Protein AF-0000000084331120 (afdb_homodimer)

pLDDT: mean 83.3, std 22.14, range [20.73, 98.94]

Organism: Lentinula edodes (NCBI:txid5353)

Radius of gyration: 35.74 Å; Cα contacts (8 Å, |Δi|>4): 2237; chains: 2; bounding box: 91×112×118 Å

Structure (mmCIF, N/CA/C/O backbone):
data_AF-0000000084331120-model_v1
#
loop_
_entity.id
_entity.type
_entity.pdbx_description
1 polymer 'Dimethylaniline monooxygenase'
#
loop_
_atom_site.group_PDB
_atom_site.id
_atom_site.type_symbol
_atom_site.label_atom_id
_atom_site.label_alt_id
_atom_site.label_comp_id
_atom_site.label_asym_id
_atom_site.label_entity_id
_atom_site.label_seq_id
_atom_site.pdbx_PDB_ins_code
_atom_site.Cartn_x
_atom_site.Cartn_y
_atom_site.Cartn_z
_atom_site.occupancy
_atom_site.B_iso_or_equiv
_atom_site.auth_seq_id
_atom_site.auth_comp_id
_atom_site.auth_asym_id
_atom_site.auth_atom_id
_atom_site.pdbx_PDB_model_num
ATOM 1 N N . MET A 1 1 ? -5.996 -8.992 -77.812 1 24.59 1 MET A N 1
ATOM 2 C CA . MET A 1 1 ? -5.641 -8.508 -76.438 1 24.59 1 MET A CA 1
ATOM 3 C C . MET A 1 1 ? -6.488 -9.195 -75.375 1 24.59 1 MET A C 1
ATOM 5 O O . MET A 1 1 ? -7.633 -8.805 -75.188 1 24.59 1 MET A O 1
ATOM 9 N N . ARG A 1 2 ? -6.352 -10.508 -75.125 1 28.7 2 ARG A N 1
ATOM 10 C CA . ARG A 1 2 ? -7.09 -11.508 -74.312 1 28.7 2 ARG A CA 1
ATOM 11 C C . ARG A 1 2 ? -6.949 -11.266 -72.812 1 28.7 2 ARG A C 1
ATOM 13 O O . ARG A 1 2 ? -5.832 -11.141 -72.312 1 28.7 2 ARG A O 1
ATOM 20 N N . SER A 1 3 ? -7.949 -10.688 -72.125 1 26.86 3 SER A N 1
ATOM 21 C CA . SER A 1 3 ? -8.117 -10.242 -70.75 1 26.86 3 SER A CA 1
ATOM 22 C C . SER A 1 3 ? -7.984 -11.406 -69.812 1 26.86 3 SER A C 1
ATOM 24 O O . SER A 1 3 ? -8.797 -12.336 -69.812 1 26.86 3 SER A O 1
ATOM 26 N N . LEU A 1 4 ? -6.789 -11.836 -69.375 1 26.48 4 LEU A N 1
ATOM 27 C CA . LEU A 1 4 ? -6.531 -12.922 -68.438 1 26.48 4 LEU A CA 1
ATOM 28 C C . LEU A 1 4 ? -7.062 -12.562 -67.062 1 26.48 4 LEU A C 1
ATOM 30 O O . LEU A 1 4 ? -6.605 -11.602 -66.438 1 26.48 4 LEU A O 1
ATOM 34 N N . VAL A 1 5 ? -8.344 -12.914 -66.75 1 27.62 5 VAL A N 1
ATOM 35 C CA . VAL A 1 5 ? -9.016 -12.781 -65.438 1 27.62 5 VAL A CA 1
ATOM 36 C C . VAL A 1 5 ? -8.305 -13.625 -64.375 1 27.62 5 VAL A C 1
ATOM 38 O O . VAL A 1 5 ? -8.234 -14.852 -64.5 1 27.62 5 VAL A O 1
ATOM 41 N N . LEU A 1 6 ? -7.25 -13.117 -63.719 1 24.69 6 LEU A N 1
ATOM 42 C CA . LEU A 1 6 ? -6.57 -13.766 -62.594 1 24.69 6 LEU A CA 1
ATOM 43 C C . LEU A 1 6 ? -7.523 -13.969 -61.438 1 24.69 6 LEU A C 1
ATOM 45 O O . LEU A 1 6 ? -8.008 -12.992 -60.844 1 24.69 6 LEU A O 1
ATOM 49 N N . THR A 1 7 ? -8.289 -15.07 -61.375 1 24.53 7 THR A N 1
ATOM 50 C CA . THR A 1 7 ? -9.117 -15.469 -60.25 1 24.53 7 THR A CA 1
ATOM 51 C C . THR A 1 7 ? -8.266 -15.703 -59 1 24.53 7 THR A C 1
ATOM 53 O O . THR A 1 7 ? -7.438 -16.625 -58.969 1 24.53 7 THR A O 1
ATOM 56 N N . VAL A 1 8 ? -7.953 -14.68 -58.25 1 25.34 8 VAL A N 1
ATOM 57 C CA . VAL A 1 8 ? -7.301 -14.789 -56.969 1 25.34 8 VAL A CA 1
ATOM 58 C C . VAL A 1 8 ? -8.141 -15.664 -56.031 1 25.34 8 VAL A C 1
ATOM 60 O O . VAL A 1 8 ? -9.289 -15.336 -55.75 1 25.34 8 VAL A O 1
ATOM 63 N N . LEU A 1 9 ? -7.914 -16.953 -55.969 1 25.38 9 LEU A N 1
ATOM 64 C CA . LEU A 1 9 ? -8.453 -17.891 -55 1 25.38 9 LEU A CA 1
ATOM 65 C C . LEU A 1 9 ? -8.211 -17.406 -53.594 1 25.38 9 LEU A C 1
ATOM 67 O O . LEU A 1 9 ? -7.066 -17.25 -53.156 1 25.38 9 LEU A O 1
ATOM 71 N N . ILE A 1 10 ? -9.102 -16.609 -53.062 1 27.08 10 ILE A N 1
ATOM 72 C CA . ILE A 1 10 ? -9.219 -16.25 -51.656 1 27.08 10 ILE A CA 1
ATOM 73 C C . ILE A 1 10 ? -9.234 -17.516 -50.812 1 27.08 10 ILE A C 1
ATOM 75 O O . ILE A 1 10 ? -10.203 -18.281 -50.844 1 27.08 10 ILE A O 1
ATOM 79 N N . LEU A 1 11 ? -8.117 -18.203 -50.656 1 26.42 11 LEU A N 1
ATOM 80 C CA . LEU A 1 11 ? -8.031 -19.25 -49.656 1 26.42 11 LEU A CA 1
ATOM 81 C C . LEU A 1 11 ? -8.57 -18.766 -48.312 1 26.42 11 LEU A C 1
ATOM 83 O O . LEU A 1 11 ? -8.062 -17.781 -47.75 1 26.42 11 LEU A O 1
ATOM 87 N N . SER A 1 12 ? -9.844 -18.906 -48.094 1 29.41 12 SER A N 1
ATOM 88 C CA . SER A 1 12 ? -10.492 -18.797 -46.781 1 29.41 12 SER A CA 1
ATOM 89 C C . SER A 1 12 ? -9.688 -19.516 -45.688 1 29.41 12 SER A C 1
ATOM 91 O O . SER A 1 12 ? -9.547 -20.75 -45.75 1 29.41 12 SER A O 1
ATOM 93 N N . SER A 1 13 ? -8.539 -19.016 -45.344 1 30.25 13 SER A N 1
ATOM 94 C CA . SER A 1 13 ? -7.82 -19.594 -44.219 1 30.25 13 SER A CA 1
ATOM 95 C C . SER A 1 13 ? -8.781 -19.969 -43.094 1 30.25 13 SER A C 1
ATOM 97 O O . SER A 1 13 ? -9.547 -19.125 -42.594 1 30.25 13 SER A O 1
ATOM 99 N N . ILE A 1 14 ? -9.258 -21.172 -43 1 31.48 14 ILE A N 1
ATOM 100 C CA . ILE A 1 14 ? -9.906 -21.766 -41.844 1 31.48 14 ILE A CA 1
ATOM 101 C C . ILE A 1 14 ? -9.227 -21.281 -40.562 1 31.48 14 ILE A C 1
ATOM 103 O O . ILE A 1 14 ? -8.008 -21.359 -40.438 1 31.48 14 ILE A O 1
ATOM 107 N N . ASP A 1 15 ? -9.805 -20.297 -39.969 1 35.16 15 ASP A N 1
ATOM 108 C CA . ASP A 1 15 ? -9.398 -19.828 -38.625 1 35.16 15 ASP A CA 1
ATOM 109 C C . ASP A 1 15 ? -9.031 -21.016 -37.75 1 35.16 15 ASP A C 1
ATOM 111 O O . ASP A 1 15 ? -9.859 -21.891 -37.5 1 35.16 15 ASP A O 1
ATOM 115 N N . PRO A 1 16 ? -7.883 -21.484 -37.781 1 39.28 16 PRO A N 1
ATOM 116 C CA . PRO A 1 16 ? -7.465 -22.656 -37 1 39.28 16 PRO A CA 1
ATOM 117 C C . PRO A 1 16 ? -8.156 -22.75 -35.656 1 39.28 16 PRO A C 1
ATOM 119 O O . PRO A 1 16 ? -8.039 -23.766 -34.969 1 39.28 16 PRO A O 1
ATOM 122 N N . PHE A 1 17 ? -8.531 -21.656 -35.062 1 43.09 17 PHE A N 1
ATOM 123 C CA . PHE A 1 17 ? -9.227 -21.719 -33.781 1 43.09 17 PHE A CA 1
ATOM 124 C C . PHE A 1 17 ? -10.734 -21.797 -34 1 43.09 17 PHE A C 1
ATOM 126 O O . PHE A 1 17 ? -11.508 -21.281 -33.188 1 43.09 17 PHE A O 1
ATOM 133 N N . GLU A 1 18 ? -11.25 -22.031 -35.156 1 43.78 18 GLU A N 1
ATOM 134 C CA . GLU A 1 18 ? -12.648 -22.219 -35.531 1 43.78 18 GLU A CA 1
ATOM 135 C C . GLU A 1 18 ? -13.391 -23.062 -34.469 1 43.78 18 GLU A C 1
ATOM 137 O O . GLU A 1 18 ? -14.586 -22.859 -34.25 1 43.78 18 GLU A O 1
ATOM 142 N N . ASP A 1 19 ? -12.656 -23.922 -33.875 1 45.94 19 ASP A N 1
ATOM 143 C CA . ASP A 1 19 ? -13.312 -24.891 -33 1 45.94 19 ASP A CA 1
ATOM 144 C C . ASP A 1 19 ? -13.82 -24.219 -31.719 1 45.94 19 ASP A C 1
ATOM 146 O O . ASP A 1 19 ? -14.836 -24.641 -31.156 1 45.94 19 ASP A O 1
ATOM 150 N N . ILE A 1 20 ? -13.195 -23.234 -31.312 1 46.56 20 ILE A N 1
ATOM 151 C CA . ILE A 1 20 ? -13.562 -22.672 -30.031 1 46.56 20 ILE A CA 1
ATOM 152 C C . ILE A 1 20 ? -14.836 -21.844 -30.156 1 46.56 20 ILE A C 1
ATOM 154 O O . ILE A 1 20 ? -15.492 -21.516 -29.172 1 46.56 20 ILE A O 1
ATOM 158 N N . THR A 1 21 ? -15.164 -21.281 -31.406 1 44.75 21 THR A N 1
ATOM 159 C CA . THR A 1 21 ? -16.188 -20.25 -31.547 1 44.75 21 THR A CA 1
ATOM 160 C C . THR A 1 21 ? -17.531 -20.875 -31.938 1 44.75 21 THR A C 1
ATOM 162 O O . THR A 1 21 ? -18.422 -20.172 -32.406 1 44.75 21 THR A O 1
ATOM 165 N N . ALA A 1 22 ? -17.641 -22.141 -32.062 1 44.81 22 ALA A N 1
ATOM 166 C CA . ALA A 1 22 ? -18.969 -22.609 -32.469 1 44.81 22 ALA A CA 1
ATOM 167 C C . ALA A 1 22 ? -20.062 -22.125 -31.531 1 44.81 22 ALA A C 1
ATOM 169 O O . ALA A 1 22 ? -19.844 -22.062 -30.328 1 44.81 22 ALA A O 1
ATOM 170 N N . PRO A 1 23 ? -21.031 -21.406 -32.125 1 47.78 23 PRO A N 1
ATOM 171 C CA . PRO A 1 23 ? -22.141 -20.922 -31.297 1 47.78 23 PRO A CA 1
ATOM 172 C C . PRO A 1 23 ? -22.656 -21.984 -30.328 1 47.78 23 PRO A C 1
ATOM 174 O O . PRO A 1 23 ? -22.641 -23.172 -30.641 1 47.78 23 PRO A O 1
ATOM 177 N N . HIS A 1 24 ? -22.578 -21.703 -29.094 1 50.16 24 HIS A N 1
ATOM 178 C CA . HIS A 1 24 ? -23.062 -22.5 -27.969 1 50.16 24 HIS A CA 1
ATOM 179 C C . HIS A 1 24 ? -24.453 -23.047 -28.266 1 50.16 24 HIS A C 1
ATOM 181 O O . HIS A 1 24 ? -25.266 -22.406 -28.953 1 50.16 24 HIS A O 1
ATOM 187 N N . GLU A 1 25 ? -24.594 -24.281 -28.062 1 52.62 25 GLU A N 1
ATOM 188 C CA . GLU A 1 25 ? -25.781 -25.141 -28.078 1 52.62 25 GLU A CA 1
ATOM 189 C C . GLU A 1 25 ? -26.922 -24.531 -27.281 1 52.62 25 GLU A C 1
ATOM 191 O O . GLU A 1 25 ? -26.688 -23.688 -26.406 1 52.62 25 GLU A O 1
ATOM 196 N N . ALA A 1 26 ? -28.219 -24.797 -27.578 1 58.53 26 ALA A N 1
ATOM 197 C CA . ALA A 1 26 ? -29.547 -24.594 -27.031 1 58.53 26 ALA A CA 1
ATOM 198 C C . ALA A 1 26 ? -29.578 -24.844 -25.531 1 58.53 26 ALA A C 1
ATOM 200 O O . ALA A 1 26 ? -30.234 -24.125 -24.781 1 58.53 26 ALA A O 1
ATOM 201 N N . SER A 1 27 ? -28.641 -25.828 -24.891 1 83.5 27 SER A N 1
ATOM 202 C CA . SER A 1 27 ? -28.812 -26.125 -23.484 1 83.5 27 SER A CA 1
ATOM 203 C C . SER A 1 27 ? -27.641 -25.594 -22.656 1 83.5 27 SER A C 1
ATOM 205 O O . SER A 1 27 ? -26.484 -25.719 -23.062 1 83.5 27 SER A O 1
ATOM 207 N N . SER A 1 28 ? -27.781 -24.781 -21.672 1 92.06 28 SER A N 1
ATOM 208 C CA . SER A 1 28 ? -26.812 -24.156 -20.781 1 92.06 28 SER A CA 1
ATOM 209 C C . SER A 1 28 ? -26.703 -24.906 -19.453 1 92.06 28 SER A C 1
ATOM 211 O O . SER A 1 28 ? -27.609 -25.656 -19.078 1 92.06 28 SER A O 1
ATOM 213 N N . TYR A 1 29 ? -25.516 -24.812 -18.938 1 95.75 29 TYR A N 1
ATOM 214 C CA . TYR A 1 29 ? -25.297 -25.391 -17.609 1 95.75 29 TYR A CA 1
ATOM 215 C C . TYR A 1 29 ? -26.109 -24.672 -16.547 1 95.75 29 TYR A C 1
ATOM 217 O O . TYR A 1 29 ? -26.234 -23.438 -16.578 1 95.75 29 TYR A O 1
ATOM 225 N N . THR A 1 30 ? -26.703 -25.438 -15.648 1 95 30 THR A N 1
ATOM 226 C CA . THR A 1 30 ? -27.438 -24.859 -14.516 1 95 30 THR A CA 1
ATOM 227 C C . THR A 1 30 ? -26.734 -25.188 -13.203 1 95 30 THR A C 1
ATOM 229 O O . THR A 1 30 ? -26.516 -26.344 -12.867 1 95 30 THR A O 1
ATOM 232 N N . PHE A 1 31 ? -26.422 -24.188 -12.484 1 97.12 31 PHE A N 1
ATOM 233 C CA . PHE A 1 31 ? -25.75 -24.375 -11.195 1 97.12 31 PHE A CA 1
ATOM 234 C C . PHE A 1 31 ? -26.719 -24.953 -10.172 1 97.12 31 PHE A C 1
ATOM 236 O O . PHE A 1 31 ? -27.891 -24.609 -10.148 1 97.12 31 PHE A O 1
ATOM 243 N N . LYS A 1 32 ? -26.156 -25.734 -9.289 1 95.38 32 LYS A N 1
ATOM 244 C CA . LYS A 1 32 ? -26.938 -26.469 -8.312 1 95.38 32 LYS A CA 1
ATOM 245 C C . LYS A 1 32 ? -27.359 -25.578 -7.152 1 95.38 32 LYS A C 1
ATOM 247 O O . LYS A 1 32 ? -28.281 -25.906 -6.406 1 95.38 32 LYS A O 1
ATOM 252 N N . TRP A 1 33 ? -26.703 -24.516 -6.855 1 96.19 33 TRP A N 1
ATOM 253 C CA . TRP A 1 33 ? -27 -23.516 -5.832 1 96.19 33 TRP A CA 1
ATOM 254 C C . TRP A 1 33 ? -26.594 -22.109 -6.297 1 96.19 33 TRP A C 1
ATOM 256 O O . TRP A 1 33 ? -25.781 -21.969 -7.219 1 96.19 33 TRP A O 1
ATOM 266 N N . PRO A 1 34 ? -27.266 -21.094 -5.773 1 95.19 34 PRO A N 1
ATOM 267 C CA . PRO A 1 34 ? -26.859 -19.734 -6.117 1 95.19 34 PRO A CA 1
ATOM 268 C C . PRO A 1 34 ? -25.469 -19.391 -5.617 1 95.19 34 PRO A C 1
ATOM 270 O O . PRO A 1 34 ? -25.047 -19.859 -4.551 1 95.19 34 PRO A O 1
ATOM 273 N N . ILE A 1 35 ? -24.797 -18.578 -6.316 1 98 35 ILE A N 1
ATOM 274 C CA . ILE A 1 35 ? -23.422 -18.234 -5.969 1 98 35 ILE A CA 1
ATOM 275 C C . ILE A 1 35 ? -23.359 -16.781 -5.465 1 98 35 ILE A C 1
ATOM 277 O O . ILE A 1 35 ? -23.594 -15.852 -6.23 1 98 35 ILE A O 1
ATOM 281 N N . HIS A 1 36 ? -23.031 -16.609 -4.199 1 97.38 36 HIS A N 1
ATOM 282 C CA . HIS A 1 36 ? -22.938 -15.281 -3.592 1 97.38 36 HIS A CA 1
ATOM 283 C C . HIS A 1 36 ? -21.609 -15.102 -2.857 1 97.38 36 HIS A C 1
ATOM 285 O O . HIS A 1 36 ? -21 -14.039 -2.926 1 97.38 36 HIS A O 1
ATOM 291 N N . ARG A 1 37 ? -21.172 -16.125 -2.186 1 98.38 37 ARG A N 1
ATOM 292 C CA . ARG A 1 37 ? -19.922 -16.078 -1.434 1 98.38 37 ARG A CA 1
ATOM 293 C C . ARG A 1 37 ? -18.797 -16.734 -2.211 1 98.38 37 ARG A C 1
ATOM 295 O O . ARG A 1 37 ? -18.844 -17.938 -2.496 1 98.38 37 ARG A O 1
ATOM 302 N N . VAL A 1 38 ? -17.766 -15.977 -2.52 1 98.75 38 VAL A N 1
ATOM 303 C CA . VAL A 1 38 ? -16.688 -16.469 -3.369 1 98.75 38 VAL A CA 1
ATOM 304 C C . VAL A 1 38 ? -15.359 -16.391 -2.623 1 98.75 38 VAL A C 1
ATOM 306 O O . VAL A 1 38 ? -15.039 -15.352 -2.033 1 98.75 38 VAL A O 1
ATOM 309 N N . ALA A 1 39 ? -14.602 -17.484 -2.6 1 98.88 39 ALA A N 1
ATOM 310 C CA . ALA A 1 39 ? -13.242 -17.484 -2.055 1 98.88 39 ALA A CA 1
ATOM 311 C C . ALA A 1 39 ? -12.203 -17.391 -3.166 1 98.88 39 ALA A C 1
ATOM 313 O O . ALA A 1 39 ? -12.336 -18.031 -4.211 1 98.88 39 ALA A O 1
ATOM 314 N N . ILE A 1 40 ? -11.258 -16.547 -3.012 1 98.94 40 ILE A N 1
ATOM 315 C CA . ILE A 1 40 ? -10.102 -16.453 -3.895 1 98.94 40 ILE A CA 1
ATOM 316 C C . ILE A 1 40 ? -8.852 -16.953 -3.16 1 98.94 40 ILE A C 1
ATOM 318 O O . ILE A 1 40 ? -8.523 -16.453 -2.082 1 98.94 40 ILE A O 1
ATOM 322 N N . ILE A 1 41 ? -8.172 -17.906 -3.723 1 98.81 41 ILE A N 1
ATOM 323 C CA . ILE A 1 41 ? -6.973 -18.453 -3.111 1 98.81 41 ILE A CA 1
ATOM 324 C C . ILE A 1 41 ? -5.734 -17.859 -3.771 1 98.81 41 ILE A C 1
ATOM 326 O O . ILE A 1 41 ? -5.363 -18.234 -4.883 1 98.81 41 ILE A O 1
ATOM 330 N N . GLY A 1 42 ? -5.109 -16.922 -3.049 1 98.19 42 GLY A N 1
ATOM 331 C CA . GLY A 1 42 ? -3.912 -16.266 -3.555 1 98.19 42 GLY A CA 1
ATOM 332 C C . GLY A 1 42 ? -4.098 -14.773 -3.775 1 98.19 42 GLY A C 1
ATOM 333 O O . GLY A 1 42 ? -5.113 -14.336 -4.324 1 98.19 42 GLY A O 1
ATOM 334 N N . ALA A 1 43 ? -3.102 -14.016 -3.34 1 98.19 43 ALA A N 1
ATOM 335 C CA . ALA A 1 43 ? -3.119 -12.562 -3.52 1 98.19 43 ALA A CA 1
ATOM 336 C C . ALA A 1 43 ? -1.992 -12.109 -4.445 1 98.19 43 ALA A C 1
ATOM 338 O O . ALA A 1 43 ? -1.371 -11.07 -4.211 1 98.19 43 ALA A O 1
ATOM 339 N N . GLY A 1 44 ? -1.619 -12.953 -5.395 1 97 44 GLY A N 1
ATOM 340 C CA . GLY A 1 44 ? -0.791 -12.5 -6.5 1 97 44 GLY A CA 1
ATOM 341 C C . GLY A 1 44 ? -1.547 -11.656 -7.504 1 97 44 GLY A C 1
ATOM 342 O O . GLY A 1 44 ? -2.674 -11.227 -7.238 1 97 44 GLY A O 1
ATOM 343 N N . ALA A 1 45 ? -0.947 -11.398 -8.648 1 96.12 45 ALA A N 1
ATOM 344 C CA . ALA A 1 45 ? -1.577 -10.57 -9.672 1 96.12 45 ALA A CA 1
ATOM 345 C C . ALA A 1 45 ? -2.951 -11.109 -10.055 1 96.12 45 ALA A C 1
ATOM 347 O O . ALA A 1 45 ? -3.928 -10.359 -10.117 1 96.12 45 ALA A O 1
ATOM 348 N N . GLY A 1 46 ? -3.012 -12.406 -10.234 1 97.12 46 GLY A N 1
ATOM 349 C CA . GLY A 1 46 ? -4.266 -13.023 -10.633 1 97.12 46 GLY A CA 1
ATOM 350 C C . GLY A 1 46 ? -5.363 -12.875 -9.594 1 97.12 46 GLY A C 1
ATOM 351 O O . GLY A 1 46 ? -6.496 -12.523 -9.93 1 97.12 46 GLY A O 1
ATOM 352 N N . GLY A 1 47 ? -5.059 -13.148 -8.336 1 98.38 47 GLY A N 1
ATOM 353 C CA . GLY A 1 47 ? -6.043 -13.023 -7.27 1 98.38 47 GLY A CA 1
ATOM 354 C C . GLY A 1 47 ? -6.535 -11.602 -7.074 1 98.38 47 GLY A C 1
ATOM 355 O O . GLY A 1 47 ? -7.723 -11.375 -6.844 1 98.38 47 GLY A O 1
ATOM 356 N N . LEU A 1 48 ? -5.621 -10.648 -7.148 1 98.06 48 LEU A N 1
ATOM 357 C CA . LEU A 1 48 ? -5.996 -9.242 -7.004 1 98.06 48 LEU A CA 1
ATOM 358 C C . LEU A 1 48 ? -6.914 -8.805 -8.141 1 98.06 48 LEU A C 1
ATOM 360 O O . LEU A 1 48 ? -7.895 -8.094 -7.914 1 98.06 48 LEU A O 1
ATOM 364 N N . ILE A 1 49 ? -6.625 -9.242 -9.359 1 97.31 49 ILE A N 1
ATOM 365 C CA . ILE A 1 49 ? -7.453 -8.898 -10.508 1 97.31 49 ILE A CA 1
ATOM 366 C C . ILE A 1 49 ? -8.828 -9.555 -10.367 1 97.31 49 ILE A C 1
ATOM 368 O O . ILE A 1 49 ? -9.852 -8.945 -10.688 1 97.31 49 ILE A O 1
ATOM 372 N N . ALA A 1 50 ? -8.805 -10.812 -9.883 1 98.12 50 ALA A N 1
ATOM 373 C CA . ALA A 1 50 ? -10.086 -11.477 -9.648 1 98.12 50 ALA A CA 1
ATOM 374 C C . ALA A 1 50 ? -10.945 -10.688 -8.664 1 98.12 50 ALA A C 1
ATOM 376 O O . ALA A 1 50 ? -12.125 -10.445 -8.914 1 98.12 50 ALA A O 1
ATOM 377 N N . TYR A 1 51 ? -10.352 -10.281 -7.562 1 97.88 51 TYR A N 1
ATOM 378 C CA . TYR A 1 51 ? -11.078 -9.477 -6.594 1 97.88 51 TYR A CA 1
ATOM 379 C C . TYR A 1 51 ? -11.648 -8.219 -7.242 1 97.88 51 TYR A C 1
ATOM 381 O O . TYR A 1 51 ? -12.812 -7.867 -7.016 1 97.88 51 TYR A O 1
ATOM 389 N N . ASP A 1 52 ? -10.82 -7.555 -8.031 1 95.81 52 ASP A N 1
ATOM 390 C CA . ASP A 1 52 ? -11.242 -6.344 -8.734 1 95.81 52 ASP A CA 1
ATOM 391 C C . ASP A 1 52 ? -12.461 -6.613 -9.602 1 95.81 52 ASP A C 1
ATOM 393 O O . ASP A 1 52 ? -13.438 -5.855 -9.57 1 95.81 52 ASP A O 1
ATOM 397 N N . GLN A 1 53 ? -12.453 -7.723 -10.367 1 95.44 53 GLN A N 1
ATOM 398 C CA . GLN A 1 53 ? -13.539 -8.047 -11.289 1 95.44 53 GLN A CA 1
ATOM 399 C C . GLN A 1 53 ? -14.805 -8.43 -10.531 1 95.44 53 GLN A C 1
ATOM 401 O O . GLN A 1 53 ? -15.906 -8.039 -10.914 1 95.44 53 GLN A O 1
ATOM 406 N N . PHE A 1 54 ? -14.68 -9.188 -9.445 1 96.75 54 PHE A N 1
ATOM 407 C CA . PHE A 1 54 ? -15.836 -9.594 -8.656 1 96.75 54 PHE A CA 1
ATOM 408 C C . PHE A 1 54 ? -16.453 -8.398 -7.945 1 96.75 54 PHE A C 1
ATOM 410 O O . PHE A 1 54 ? -17.672 -8.328 -7.773 1 96.75 54 PHE A O 1
ATOM 417 N N . SER A 1 55 ? -15.609 -7.461 -7.527 1 91.19 55 SER A N 1
ATOM 418 C CA . SER A 1 55 ? -16.078 -6.301 -6.773 1 91.19 55 SER A CA 1
ATOM 419 C C . SER A 1 55 ? -16.875 -5.355 -7.66 1 91.19 55 SER A C 1
ATOM 421 O O . SER A 1 55 ? -17.609 -4.504 -7.156 1 91.19 55 SER A O 1
ATOM 423 N N . ARG A 1 56 ? -16.734 -5.48 -8.922 1 86.81 56 ARG A N 1
ATOM 424 C CA . ARG A 1 56 ? -17.469 -4.645 -9.859 1 86.81 56 ARG A CA 1
ATOM 425 C C . ARG A 1 56 ? -18.953 -5.02 -9.883 1 86.81 56 ARG A C 1
ATOM 427 O O . ARG A 1 56 ? -19.781 -4.246 -10.367 1 86.81 56 ARG A O 1
ATOM 434 N N . LEU A 1 57 ? -19.141 -6.223 -9.391 1 89.75 57 LEU A N 1
ATOM 435 C CA . LEU A 1 57 ? -20.516 -6.707 -9.359 1 89.75 57 LEU A CA 1
ATOM 436 C C . LEU A 1 57 ? -21.078 -6.668 -7.938 1 89.75 57 LEU A C 1
ATOM 438 O O . LEU A 1 57 ? -20.359 -6.938 -6.977 1 89.75 57 LEU A O 1
ATOM 442 N N . ASN A 1 58 ? -22.203 -6.191 -7.633 1 81.81 58 ASN A N 1
ATOM 443 C CA . ASN A 1 58 ? -22.828 -6.09 -6.316 1 81.81 58 ASN A CA 1
ATOM 444 C C . ASN A 1 58 ? -23.391 -7.43 -5.863 1 81.81 58 ASN A C 1
ATOM 446 O O . ASN A 1 58 ? -24.031 -7.516 -4.812 1 81.81 58 ASN A O 1
ATOM 450 N N . ASN A 1 59 ? -22.953 -8.469 -6.414 1 85.12 59 ASN A N 1
ATOM 451 C CA . ASN A 1 59 ? -23.578 -9.766 -6.199 1 85.12 59 ASN A CA 1
ATOM 452 C C . ASN A 1 59 ? -22.766 -10.617 -5.223 1 85.12 59 ASN A C 1
ATOM 454 O O . ASN A 1 59 ? -23.266 -11.633 -4.723 1 85.12 59 ASN A O 1
ATOM 458 N N . PHE A 1 60 ? -21.656 -10.148 -4.945 1 95.62 60 PHE A N 1
ATOM 459 C CA . PHE A 1 60 ? -20.781 -11.141 -4.332 1 95.62 60 PHE A CA 1
ATOM 460 C C . PHE A 1 60 ? -20.234 -10.633 -3.006 1 95.62 60 PHE A C 1
ATOM 462 O O . PHE A 1 60 ? -20 -9.43 -2.842 1 95.62 60 PHE A O 1
ATOM 469 N N . TYR A 1 61 ? -20.156 -11.477 -2.059 1 96.44 61 TYR A N 1
ATOM 470 C CA . TYR A 1 61 ? -19.219 -11.383 -0.937 1 96.44 61 TYR A CA 1
ATOM 471 C C . TYR A 1 61 ? -17.938 -12.141 -1.232 1 96.44 61 TYR A C 1
ATOM 473 O O . TYR A 1 61 ? -17.953 -13.367 -1.408 1 96.44 61 TYR A O 1
ATOM 481 N N . VAL A 1 62 ? -16.812 -11.445 -1.286 1 98.12 62 VAL A N 1
ATOM 482 C CA . VAL A 1 62 ? -15.562 -12.047 -1.744 1 98.12 62 VAL A CA 1
ATOM 483 C C . VAL A 1 62 ? -14.539 -12.062 -0.608 1 98.12 62 VAL A C 1
ATOM 485 O O . VAL A 1 62 ? -14.367 -11.055 0.087 1 98.12 62 VAL A O 1
ATOM 488 N N . ARG A 1 63 ? -13.906 -13.164 -0.35 1 98.25 63 ARG A N 1
ATOM 489 C CA . ARG A 1 63 ? -12.805 -13.328 0.598 1 98.25 63 ARG A CA 1
ATOM 490 C C . ARG A 1 63 ? -11.547 -13.828 -0.101 1 98.25 63 ARG A C 1
ATOM 492 O O . ARG A 1 63 ? -11.602 -14.758 -0.902 1 98.25 63 ARG A O 1
ATOM 499 N N . LEU A 1 64 ? -10.484 -13.141 0.164 1 98.69 64 LEU A N 1
ATOM 500 C CA . LEU A 1 64 ? -9.195 -13.539 -0.399 1 98.69 64 LEU A CA 1
ATOM 501 C C . LEU A 1 64 ? -8.281 -14.094 0.681 1 98.69 64 LEU A C 1
ATOM 503 O O . LEU A 1 64 ? -8.203 -13.555 1.785 1 98.69 64 LEU A O 1
ATOM 507 N N . PHE A 1 65 ? -7.629 -15.258 0.412 1 98.88 65 PHE A N 1
ATOM 508 C CA . PHE A 1 65 ? -6.711 -15.891 1.354 1 98.88 65 PHE A CA 1
ATOM 509 C C . PHE A 1 65 ? -5.309 -15.984 0.766 1 98.88 65 PHE A C 1
ATOM 511 O O . PHE A 1 65 ? -5.121 -16.516 -0.326 1 98.88 65 PHE A O 1
ATOM 518 N N . GLU A 1 66 ? -4.305 -15.438 1.427 1 98.5 66 GLU A N 1
ATOM 519 C CA . GLU A 1 66 ? -2.9 -15.438 1.025 1 98.5 66 GLU A CA 1
ATOM 520 C C . GLU A 1 66 ? -2.02 -16.062 2.104 1 98.5 66 GLU A C 1
ATOM 522 O O . GLU A 1 66 ? -2.047 -15.641 3.26 1 98.5 66 GLU A O 1
ATOM 527 N N . ARG A 1 67 ? -1.29 -17.062 1.711 1 97.62 67 ARG A N 1
ATOM 528 C CA . ARG A 1 67 ? -0.441 -17.734 2.682 1 97.62 67 ARG A CA 1
ATOM 529 C C . ARG A 1 67 ? 0.739 -16.859 3.09 1 97.62 67 ARG A C 1
ATOM 531 O O . ARG A 1 67 ? 1.289 -17.031 4.18 1 97.62 67 ARG A O 1
ATOM 538 N N . ASP A 1 68 ? 1.157 -15.969 2.199 1 96.12 68 ASP A N 1
ATOM 539 C CA . ASP A 1 68 ? 2.232 -15.031 2.492 1 96.12 68 ASP A CA 1
ATOM 540 C C . ASP A 1 68 ? 1.736 -13.891 3.381 1 96.12 68 ASP A C 1
ATOM 542 O O . ASP A 1 68 ? 0.531 -13.742 3.592 1 96.12 68 ASP A O 1
ATOM 546 N N . SER A 1 69 ? 2.686 -13.133 4.012 1 95.69 69 SER A N 1
ATOM 547 C CA . SER A 1 69 ? 2.357 -12 4.875 1 95.69 69 SER A CA 1
ATOM 548 C C . SER A 1 69 ? 2.104 -10.742 4.059 1 95.69 69 SER A C 1
ATOM 550 O O . SER A 1 69 ? 1.661 -9.719 4.598 1 95.69 69 SER A O 1
ATOM 552 N N . MET A 1 70 ? 2.365 -10.773 2.758 1 96.06 70 MET A N 1
ATOM 553 C CA . MET A 1 70 ? 2.271 -9.625 1.86 1 96.06 70 MET A CA 1
ATOM 554 C C . MET A 1 70 ? 1.604 -10.016 0.545 1 96.06 70 MET A C 1
ATOM 556 O O . MET A 1 70 ? 1.672 -11.172 0.129 1 96.06 70 MET A O 1
ATOM 560 N N . PRO A 1 71 ? 0.903 -8.992 -0.13 1 97.31 71 PRO A N 1
ATOM 561 C CA . PRO A 1 71 ? 0.455 -9.273 -1.495 1 97.31 71 PRO A CA 1
ATOM 562 C C . PRO A 1 71 ? 1.61 -9.352 -2.492 1 97.31 71 PRO A C 1
ATOM 564 O O . PRO A 1 71 ? 2.713 -8.883 -2.203 1 97.31 71 PRO A O 1
ATOM 567 N N . GLY A 1 72 ? 1.315 -9.977 -3.654 1 95.19 72 GLY A N 1
ATOM 568 C CA . GLY A 1 72 ? 2.293 -9.922 -4.73 1 95.19 72 GLY A CA 1
ATOM 569 C C . GLY A 1 72 ? 2.602 -11.281 -5.328 1 95.19 72 GLY A C 1
ATOM 570 O O . GLY A 1 72 ? 3.105 -11.375 -6.449 1 95.19 72 GLY A O 1
ATOM 571 N N . GLY A 1 73 ? 2.287 -12.383 -4.551 1 94.12 73 GLY A N 1
ATOM 572 C CA . GLY A 1 73 ? 2.592 -13.703 -5.07 1 94.12 73 GLY A CA 1
ATOM 573 C C . GLY A 1 73 ? 4.055 -13.891 -5.418 1 94.12 73 GLY A C 1
ATOM 574 O O . GLY A 1 73 ? 4.934 -13.609 -4.598 1 94.12 73 GLY A O 1
ATOM 575 N N . ASN A 1 74 ? 4.309 -14.211 -6.664 1 92.44 74 ASN A N 1
ATOM 576 C CA . ASN A 1 74 ? 5.664 -14.484 -7.137 1 92.44 74 ASN A CA 1
ATOM 577 C C . ASN A 1 74 ? 6.539 -13.234 -7.078 1 92.44 74 ASN A C 1
ATOM 579 O O . ASN A 1 74 ? 7.77 -13.336 -7.07 1 92.44 74 ASN A O 1
ATOM 583 N N . TRP A 1 75 ? 5.973 -12.117 -6.973 1 94.19 75 TRP A N 1
ATOM 584 C CA . TRP A 1 75 ? 6.742 -10.891 -7.109 1 94.19 75 TRP A CA 1
ATOM 585 C C . TRP A 1 75 ? 7.137 -10.336 -5.742 1 94.19 75 TRP A C 1
ATOM 587 O O . TRP A 1 75 ? 7.723 -9.258 -5.648 1 94.19 75 TRP A O 1
ATOM 597 N N . HIS A 1 76 ? 6.801 -11.023 -4.727 1 93.19 76 HIS A N 1
ATOM 598 C CA . HIS A 1 76 ? 7.266 -10.641 -3.396 1 93.19 76 HIS A CA 1
ATOM 599 C C . HIS A 1 76 ? 8.641 -11.227 -3.105 1 93.19 76 HIS A C 1
ATOM 601 O O . HIS A 1 76 ? 8.758 -12.383 -2.701 1 93.19 76 HIS A O 1
ATOM 607 N N . TYR A 1 77 ? 9.688 -10.453 -3.285 1 91.12 77 TYR A N 1
ATOM 608 C CA . TYR A 1 77 ? 11.07 -10.852 -3.049 1 91.12 77 TYR A CA 1
ATOM 609 C C . TYR A 1 77 ? 11.461 -10.633 -1.591 1 91.12 77 TYR A C 1
ATOM 611 O O . TYR A 1 77 ? 11.188 -9.578 -1.021 1 91.12 77 TYR A O 1
ATOM 619 N N . THR A 1 78 ? 11.984 -11.633 -0.952 1 84.5 78 THR A N 1
ATOM 620 C CA . THR A 1 78 ? 12.562 -11.539 0.383 1 84.5 78 THR A CA 1
ATOM 621 C C . THR A 1 78 ? 14.062 -11.812 0.342 1 84.5 78 THR A C 1
ATOM 623 O O . THR A 1 78 ? 14.492 -12.906 -0.028 1 84.5 78 THR A O 1
ATOM 626 N N . ALA A 1 79 ? 14.914 -10.914 0.682 1 76.62 79 ALA A N 1
ATOM 627 C CA . ALA A 1 79 ? 16.359 -11.016 0.528 1 76.62 79 ALA A CA 1
ATOM 628 C C . ALA A 1 79 ? 16.953 -12.047 1.485 1 76.62 79 ALA A C 1
ATOM 630 O O . ALA A 1 79 ? 17.875 -12.773 1.132 1 76.62 79 ALA A O 1
ATOM 631 N N . ASN A 1 80 ? 16.406 -12.141 2.639 1 70.56 80 ASN A N 1
ATOM 632 C CA . ASN A 1 80 ? 17.109 -12.914 3.654 1 70.56 80 ASN A CA 1
ATOM 633 C C . ASN A 1 80 ? 16.391 -14.227 3.967 1 70.56 80 ASN A C 1
ATOM 635 O O . ASN A 1 80 ? 16.734 -14.914 4.926 1 70.56 80 ASN A O 1
ATOM 639 N N . GLU A 1 81 ? 15.516 -14.555 3.15 1 74.06 81 GLU A N 1
ATOM 640 C CA . GLU A 1 81 ? 14.805 -15.797 3.416 1 74.06 81 GLU A CA 1
ATOM 641 C C . GLU A 1 81 ? 15.164 -16.875 2.393 1 74.06 81 GLU A C 1
ATOM 643 O O . GLU A 1 81 ? 15.016 -16.672 1.188 1 74.06 81 GLU A O 1
ATOM 648 N N . THR A 1 82 ? 16.016 -17.766 2.854 1 67.06 82 THR A N 1
ATOM 649 C CA . THR A 1 82 ? 16.359 -18.859 1.945 1 67.06 82 THR A CA 1
ATOM 650 C C . THR A 1 82 ? 15.359 -20 2.076 1 67.06 82 THR A C 1
ATOM 652 O O . THR A 1 82 ? 15.109 -20.5 3.18 1 67.06 82 THR A O 1
ATOM 655 N N . SER A 1 83 ? 14.812 -20.328 1.006 1 71.69 83 SER A N 1
ATOM 656 C CA . SER A 1 83 ? 13.844 -21.422 0.967 1 71.69 83 SER A CA 1
ATOM 657 C C . SER A 1 83 ? 14.531 -22.781 1.121 1 71.69 83 SER A C 1
ATOM 659 O O . SER A 1 83 ? 15.688 -22.938 0.731 1 71.69 83 SER A O 1
ATOM 661 N N . PRO A 1 84 ? 13.828 -23.703 1.772 1 75.31 84 PRO A N 1
ATOM 662 C CA . PRO A 1 84 ? 14.383 -25.062 1.788 1 75.31 84 PRO A CA 1
ATOM 663 C C . PRO A 1 84 ? 14.586 -25.641 0.386 1 75.31 84 PRO A C 1
ATOM 665 O O . PRO A 1 84 ? 13.914 -25.219 -0.558 1 75.31 84 PRO A O 1
ATOM 668 N N . ASN A 1 85 ? 15.492 -26.562 0.323 1 81.69 85 ASN A N 1
ATOM 669 C CA . ASN A 1 85 ? 15.781 -27.203 -0.955 1 81.69 85 ASN A CA 1
ATOM 670 C C . ASN A 1 85 ? 14.578 -28 -1.466 1 81.69 85 ASN A C 1
ATOM 672 O O . ASN A 1 85 ? 13.836 -28.578 -0.678 1 81.69 85 ASN A O 1
ATOM 676 N N . ALA A 1 86 ? 14.453 -28 -2.727 1 87.75 86 ALA A N 1
ATOM 677 C CA . ALA A 1 86 ? 13.43 -28.844 -3.338 1 87.75 86 ALA A CA 1
ATOM 678 C C . ALA A 1 86 ? 13.781 -30.328 -3.166 1 87.75 86 ALA A C 1
ATOM 680 O O . ALA A 1 86 ? 14.953 -30.703 -3.172 1 87.75 86 ALA A O 1
ATOM 681 N N . PRO A 1 87 ? 12.766 -31.094 -3.033 1 88.56 87 PRO A N 1
ATOM 682 C CA . PRO A 1 87 ? 13.039 -32.531 -2.953 1 88.56 87 PRO A CA 1
ATOM 683 C C . PRO A 1 87 ? 13.562 -33.094 -4.27 1 88.56 87 PRO A C 1
ATOM 685 O O . PRO A 1 87 ? 13.102 -32.688 -5.344 1 88.56 87 PRO A O 1
ATOM 688 N N . VAL A 1 88 ? 14.5 -34.031 -4.191 1 92.31 88 VAL A N 1
ATOM 689 C CA . VAL A 1 88 ? 15.008 -34.75 -5.352 1 92.31 88 VAL A CA 1
ATOM 690 C C . VAL A 1 88 ? 14.867 -36.281 -5.129 1 92.31 88 VAL A C 1
ATOM 692 O O . VAL A 1 88 ? 15.508 -36.844 -4.238 1 92.31 88 VAL A O 1
ATOM 695 N N . PRO A 1 89 ? 14.125 -37.031 -5.828 1 91.06 89 PRO A N 1
ATOM 696 C CA . PRO A 1 89 ? 13.281 -36.562 -6.934 1 91.06 89 PRO A CA 1
ATOM 697 C C . PRO A 1 89 ? 12.016 -35.875 -6.457 1 91.06 89 PRO A C 1
ATOM 699 O O . PRO A 1 89 ? 11.867 -35.594 -5.262 1 91.06 89 PRO A O 1
ATOM 702 N N . ASN A 1 90 ? 11.117 -35.625 -7.375 1 91.38 90 ASN A N 1
ATOM 703 C CA . ASN A 1 90 ? 9.867 -34.906 -7.148 1 91.38 90 ASN A CA 1
ATOM 704 C C . ASN A 1 90 ? 9.062 -35.531 -6.012 1 91.38 90 ASN A C 1
ATOM 706 O O . ASN A 1 90 ? 8.953 -36.75 -5.91 1 91.38 90 ASN A O 1
ATOM 710 N N . PHE A 1 91 ? 8.414 -34.625 -5.16 1 89.69 91 PHE A N 1
ATOM 711 C CA . PHE A 1 91 ? 7.324 -35.094 -4.305 1 89.69 91 PHE A CA 1
ATOM 712 C C . PHE A 1 91 ? 6.07 -35.375 -5.125 1 89.69 91 PHE A C 1
ATOM 714 O O . PHE A 1 91 ? 5.906 -34.812 -6.219 1 89.69 91 PHE A O 1
ATOM 721 N N . PRO A 1 92 ? 5.25 -36.281 -4.555 1 93.44 92 PRO A N 1
ATOM 722 C CA . PRO A 1 92 ? 3.957 -36.438 -5.23 1 93.44 92 PRO A CA 1
ATOM 723 C C . PRO A 1 92 ? 3.186 -35.125 -5.336 1 93.44 92 PRO A C 1
ATOM 725 O O . PRO A 1 92 ? 3.287 -34.25 -4.449 1 93.44 92 PRO A O 1
ATOM 728 N N . THR A 1 93 ? 2.406 -35 -6.418 1 94.62 93 THR A N 1
ATOM 729 C CA . THR A 1 93 ? 1.713 -33.75 -6.707 1 94.62 93 THR A CA 1
ATOM 730 C C . THR A 1 93 ? 0.71 -33.406 -5.605 1 94.62 93 THR A C 1
ATOM 732 O O . THR A 1 93 ? 0.308 -32.25 -5.449 1 94.62 93 THR A O 1
ATOM 735 N N . SER A 1 94 ? 0.299 -34.406 -4.84 1 94.5 94 SER A N 1
ATOM 736 C CA . SER A 1 94 ? -0.637 -34.188 -3.74 1 94.5 94 SER A CA 1
ATOM 737 C C . SER A 1 94 ? -0 -33.375 -2.623 1 94.5 94 SER A C 1
ATOM 739 O O . SER A 1 94 ? -0.7 -32.844 -1.756 1 94.5 94 SER A O 1
ATOM 741 N N . LYS A 1 95 ? 1.306 -33.219 -2.656 1 93.69 95 LYS A N 1
ATOM 742 C CA . LYS A 1 95 ? 1.966 -32.469 -1.586 1 93.69 95 LYS A CA 1
ATOM 743 C C . LYS A 1 95 ? 3.17 -31.688 -2.113 1 93.69 95 LYS A C 1
ATOM 745 O O . LYS A 1 95 ? 4.031 -31.266 -1.34 1 93.69 95 LYS A O 1
ATOM 750 N N . ALA A 1 96 ? 3.287 -31.625 -3.4 1 93.31 96 ALA A N 1
ATOM 751 C CA . ALA A 1 96 ? 4.473 -31.031 -4.012 1 93.31 96 ALA A CA 1
ATOM 752 C C . ALA A 1 96 ? 4.566 -29.547 -3.695 1 93.31 96 ALA A C 1
ATOM 754 O O . ALA A 1 96 ? 5.664 -29.016 -3.52 1 93.31 96 ALA A O 1
ATOM 755 N N . ASP A 1 97 ? 3.443 -28.844 -3.643 1 92.75 97 ASP A N 1
ATOM 756 C CA . ASP A 1 97 ? 3.426 -27.438 -3.275 1 92.75 97 ASP A CA 1
ATOM 757 C C . ASP A 1 97 ? 3.633 -27.25 -1.772 1 92.75 97 ASP A C 1
ATOM 759 O O . ASP A 1 97 ? 4.52 -26.516 -1.348 1 92.75 97 ASP A O 1
ATOM 763 N N . PHE A 1 98 ? 2.846 -27.891 -1.029 1 93.19 98 PHE A N 1
ATOM 764 C CA . PHE A 1 98 ? 2.945 -27.922 0.425 1 93.19 98 PHE A CA 1
ATOM 765 C C . PHE A 1 98 ? 2.256 -29.172 0.989 1 93.19 98 PHE A C 1
ATOM 767 O O . PHE A 1 98 ? 1.475 -29.812 0.294 1 93.19 98 PHE A O 1
ATOM 774 N N . GLU A 1 99 ? 2.617 -29.531 2.146 1 93.44 99 GLU A N 1
ATOM 775 C CA . GLU A 1 99 ? 1.901 -30.594 2.861 1 93.44 99 GLU A CA 1
ATOM 776 C C . GLU A 1 99 ? 0.844 -30 3.793 1 93.44 99 GLU A C 1
ATOM 778 O O . GLU A 1 99 ? 1.169 -29.25 4.711 1 93.44 99 GLU A O 1
ATOM 783 N N . PRO A 1 100 ? -0.438 -30.344 3.525 1 96.31 100 PRO A N 1
ATOM 784 C CA .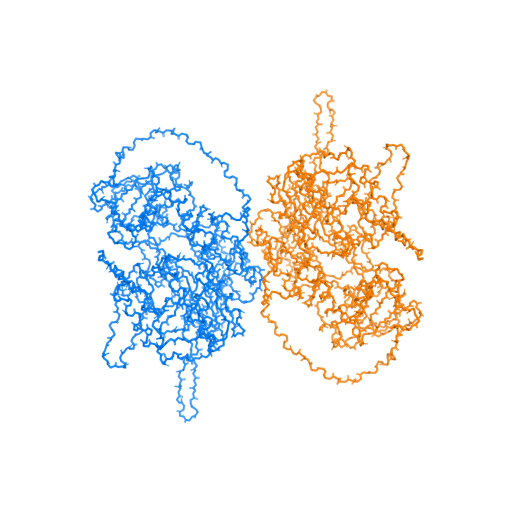 PRO A 1 100 ? -1.491 -29.797 4.379 1 96.31 100 PRO A CA 1
ATOM 785 C C . PRO A 1 100 ? -1.257 -30.078 5.863 1 96.31 100 PRO A C 1
ATOM 787 O O . PRO A 1 100 ? -0.807 -31.172 6.223 1 96.31 100 PRO A O 1
ATOM 790 N N . ASP A 1 101 ? -1.392 -29.078 6.645 1 96.44 101 ASP A N 1
ATOM 791 C CA . ASP A 1 101 ? -1.34 -29.156 8.102 1 96.44 101 ASP A CA 1
ATOM 792 C C . ASP A 1 101 ? -2.74 -29.109 8.703 1 96.44 101 ASP A C 1
ATOM 794 O O . ASP A 1 101 ? -3.291 -28.031 8.914 1 96.44 101 ASP A O 1
ATOM 798 N N . LEU A 1 102 ? -3.26 -30.281 9.062 1 97.19 102 LEU A N 1
ATOM 799 C CA . LEU A 1 102 ? -4.633 -30.391 9.539 1 97.19 102 LEU A CA 1
ATOM 800 C C . LEU A 1 102 ? -4.684 -30.344 11.062 1 97.19 102 LEU A C 1
ATOM 802 O O . LEU A 1 102 ? -3.725 -30.734 11.734 1 97.19 102 LEU A O 1
ATOM 806 N N . PRO A 1 103 ? -5.773 -29.812 11.586 1 97.06 103 PRO A N 1
ATOM 807 C CA . PRO A 1 103 ? -5.914 -29.859 13.039 1 97.06 103 PRO A CA 1
ATOM 808 C C . PRO A 1 103 ? -6.078 -31.297 13.555 1 97.06 103 PRO A C 1
ATOM 810 O O . PRO A 1 103 ? -6.391 -32.188 12.781 1 97.06 103 PRO A O 1
ATOM 813 N N . PRO A 1 104 ? -5.871 -31.453 14.883 1 95.06 104 PRO A N 1
ATOM 814 C CA . PRO A 1 104 ? -6.105 -32.781 15.438 1 95.06 104 PRO A CA 1
ATOM 815 C C . PRO A 1 104 ? -7.527 -33.281 15.203 1 95.06 104 PRO A C 1
ATOM 817 O O . PRO A 1 104 ? -8.469 -32.469 15.156 1 95.06 104 PRO A O 1
ATOM 820 N N . ASP A 1 105 ? -7.59 -34.562 15.117 1 93.81 105 ASP A N 1
ATOM 821 C CA . ASP A 1 105 ? -8.883 -35.188 14.844 1 93.81 105 ASP A CA 1
ATOM 822 C C . ASP A 1 105 ? -9.875 -34.906 15.977 1 93.81 105 ASP A C 1
ATOM 824 O O . ASP A 1 105 ? -9.523 -34.969 17.156 1 93.81 105 ASP A O 1
ATOM 828 N N . GLY A 1 106 ? -11.031 -34.562 15.609 1 92.69 106 GLY A N 1
ATOM 829 C CA . GLY A 1 106 ? -12.125 -34.469 16.562 1 92.69 106 GLY A CA 1
ATOM 830 C C . GLY A 1 106 ? -12.188 -33.125 17.281 1 92.69 106 GLY A C 1
ATOM 831 O O . GLY A 1 106 ? -13.078 -32.906 18.094 1 92.69 106 GLY A O 1
ATOM 832 N N . VAL A 1 107 ? -11.312 -32.219 16.953 1 95.56 107 VAL A N 1
ATOM 833 C CA . VAL A 1 107 ? -11.328 -30.953 17.672 1 95.56 107 VAL A CA 1
ATOM 834 C C . VAL A 1 107 ? -12.445 -30.078 17.109 1 95.56 107 VAL A C 1
ATOM 836 O O . VAL A 1 107 ? -12.836 -30.219 15.961 1 95.56 107 VAL A O 1
ATOM 839 N N . LYS A 1 108 ? -12.938 -29.234 17.984 1 96.62 108 LYS A N 1
ATOM 840 C CA . LYS A 1 108 ? -13.922 -28.234 17.562 1 96.62 108 LYS A CA 1
ATOM 841 C C . LYS A 1 108 ? -13.234 -27.016 16.938 1 96.62 108 LYS A C 1
ATOM 843 O O . LYS A 1 108 ? -12.266 -26.5 17.484 1 96.62 108 LYS A O 1
ATOM 848 N N . LEU A 1 109 ? -13.773 -26.625 15.82 1 97.19 109 LEU A N 1
ATOM 849 C CA . LEU A 1 109 ? -13.219 -25.469 15.141 1 97.19 109 LEU A CA 1
ATOM 850 C C . LEU A 1 109 ? -14.016 -24.203 15.477 1 97.19 109 LEU A C 1
ATOM 852 O O . LEU A 1 109 ? -15.234 -24.266 15.656 1 97.19 109 LEU A O 1
ATOM 856 N N . PRO A 1 110 ? -13.32 -23.047 15.641 1 97.56 110 PRO A N 1
ATOM 857 C CA . PRO A 1 110 ? -11.891 -22.828 15.406 1 97.56 110 PRO A CA 1
ATOM 858 C C . PRO A 1 110 ? -11.016 -23.453 16.5 1 97.56 110 PRO A C 1
ATOM 860 O O . PRO A 1 110 ? -11.438 -23.531 17.656 1 97.56 110 PRO A O 1
ATOM 863 N N . TYR A 1 111 ? -9.875 -23.922 16.078 1 98.12 111 TYR A N 1
ATOM 864 C CA . TYR A 1 111 ? -8.883 -24.516 16.984 1 98.12 111 TYR A CA 1
ATOM 865 C C . TYR A 1 111 ? -7.57 -23.734 16.922 1 98.12 111 TYR A C 1
ATOM 867 O O . TYR A 1 111 ? -7.117 -23.344 15.852 1 98.12 111 TYR A O 1
ATOM 875 N N . GLU A 1 112 ? -6.984 -23.453 18.078 1 97.62 112 GLU A N 1
ATOM 876 C CA . GLU A 1 112 ? -5.754 -22.688 18.141 1 97.62 112 GLU A CA 1
ATOM 877 C C . GLU A 1 112 ? -4.695 -23.391 18.984 1 97.62 112 GLU A C 1
ATOM 879 O O . GLU A 1 112 ? -5.012 -23.984 20.016 1 97.62 112 GLU A O 1
ATOM 884 N N . LYS A 1 113 ? -3.508 -23.438 18.547 1 96.81 113 LYS A N 1
ATOM 885 C CA . LYS A 1 113 ? -2.342 -23.938 19.281 1 96.81 113 LYS A CA 1
ATOM 886 C C . LYS A 1 113 ? -1.288 -22.844 19.438 1 96.81 113 LYS A C 1
ATOM 888 O O . LYS A 1 113 ? -0.933 -22.172 18.453 1 96.81 113 LYS A O 1
ATOM 893 N N . SER A 1 114 ? -0.804 -22.672 20.609 1 96.25 114 SER A N 1
ATOM 894 C CA . SER A 1 114 ? 0.232 -21.688 20.906 1 96.25 114 SER A CA 1
ATOM 895 C C . SER A 1 114 ? 1.58 -22.359 21.141 1 96.25 114 SER A C 1
ATOM 897 O O . SER A 1 114 ? 1.649 -23.422 21.781 1 96.25 114 SER A O 1
ATOM 899 N N . PHE A 1 115 ? 2.607 -21.859 20.594 1 96.62 115 PHE A N 1
ATOM 900 C CA . PHE A 1 115 ? 3.98 -22.312 20.766 1 96.62 115 PHE A CA 1
ATOM 901 C C . PHE A 1 115 ? 4.824 -21.234 21.438 1 96.62 115 PHE A C 1
ATOM 903 O O . PHE A 1 115 ? 5.035 -20.156 20.891 1 96.62 115 PHE A O 1
ATOM 910 N N . GLU A 1 116 ? 5.25 -21.453 22.625 1 93.88 116 GLU A N 1
ATOM 911 C CA . GLU A 1 116 ? 6.027 -20.516 23.422 1 93.88 116 GLU A CA 1
ATOM 912 C C . GLU A 1 116 ? 7.434 -21.047 23.688 1 93.88 116 GLU A C 1
ATOM 914 O O . GLU A 1 116 ? 7.645 -22.25 23.75 1 93.88 116 GLU A O 1
ATOM 919 N N . GLY A 1 117 ? 8.383 -20.156 23.844 1 93.5 117 GLY A N 1
ATOM 920 C CA . GLY A 1 117 ? 9.75 -20.531 24.156 1 93.5 117 GLY A CA 1
ATOM 921 C C . GLY A 1 117 ? 10.461 -21.234 23.016 1 93.5 117 GLY A C 1
ATOM 922 O O . GLY A 1 117 ? 11.352 -22.047 23.234 1 93.5 117 GLY A O 1
ATOM 923 N N . VAL A 1 118 ? 9.961 -21 21.812 1 95.06 118 VAL A N 1
ATOM 924 C CA . VAL A 1 118 ? 10.562 -21.625 20.625 1 95.06 118 VAL A CA 1
ATOM 925 C C . VAL A 1 118 ? 11.742 -20.781 20.141 1 95.06 118 VAL A C 1
ATOM 927 O O . VAL A 1 118 ? 11.75 -19.562 20.312 1 95.06 118 VAL A O 1
ATOM 930 N N . GLU A 1 119 ? 12.797 -21.422 19.688 1 95.62 119 GLU A N 1
ATOM 931 C CA . GLU A 1 119 ? 13.938 -20.688 19.156 1 95.62 119 GLU A CA 1
ATOM 932 C C . GLU A 1 119 ? 13.516 -19.766 18.031 1 95.62 119 GLU A C 1
ATOM 934 O O . GLU A 1 119 ? 12.656 -20.109 17.219 1 95.62 119 GLU A O 1
ATOM 939 N N . GLU A 1 120 ? 14.141 -18.641 17.984 1 91.31 120 GLU A N 1
ATOM 940 C CA . GLU A 1 120 ? 13.836 -17.656 16.953 1 91.31 120 GLU A CA 1
ATOM 941 C C . GLU A 1 120 ? 13.992 -18.25 15.555 1 91.31 120 GLU A C 1
ATOM 943 O O . GLU A 1 120 ? 13.188 -17.969 14.664 1 91.31 120 GLU A O 1
ATOM 948 N N . GLN A 1 121 ? 14.977 -19.047 15.414 1 90.31 121 GLN A N 1
ATOM 949 C CA . GLN A 1 121 ? 15.219 -19.672 14.125 1 90.31 121 GLN A CA 1
ATOM 950 C C . GLN A 1 121 ? 14.062 -20.578 13.719 1 90.31 121 GLN A C 1
ATOM 952 O O . GLN A 1 121 ? 13.719 -20.672 12.539 1 90.31 121 GLN A O 1
ATOM 957 N N . ARG A 1 122 ? 13.539 -21.219 14.672 1 92.81 122 ARG A N 1
ATOM 958 C CA . ARG A 1 122 ? 12.406 -22.094 14.398 1 92.81 122 ARG A CA 1
ATOM 959 C C . ARG A 1 122 ? 11.172 -21.281 13.984 1 92.81 122 ARG A C 1
ATOM 961 O O . ARG A 1 122 ? 10.43 -21.703 13.102 1 92.81 122 ARG A O 1
ATOM 968 N N . VAL A 1 123 ? 10.938 -20.188 14.672 1 92.38 123 VAL A N 1
ATOM 969 C CA . VAL A 1 123 ? 9.836 -19.312 14.305 1 92.38 123 VAL A CA 1
ATOM 970 C C . VAL A 1 123 ? 9.992 -18.875 12.852 1 92.38 123 VAL A C 1
ATOM 972 O O . VAL A 1 123 ? 9.023 -18.891 12.078 1 92.38 123 VAL A O 1
ATOM 975 N N . LEU A 1 124 ? 11.211 -18.547 12.461 1 89.81 124 LEU A N 1
ATOM 976 C CA . LEU A 1 124 ? 11.5 -18.141 11.094 1 89.81 124 LEU A CA 1
ATOM 977 C C . LEU A 1 124 ? 11.242 -19.281 10.117 1 89.81 124 LEU A C 1
ATOM 979 O O . LEU A 1 124 ? 10.703 -19.062 9.031 1 89.81 124 LEU A O 1
ATOM 983 N N . GLU A 1 125 ? 11.602 -20.453 10.477 1 89.75 125 GLU A N 1
ATOM 984 C CA . GLU A 1 125 ? 11.398 -21.625 9.633 1 89.75 125 GLU A CA 1
ATOM 985 C C . GLU A 1 125 ? 9.914 -21.875 9.398 1 89.75 125 GLU A C 1
ATOM 987 O O . GLU A 1 125 ? 9.508 -22.219 8.281 1 89.75 125 GLU A O 1
ATOM 992 N N . VAL A 1 126 ? 9.164 -21.75 10.445 1 92.5 126 VAL A N 1
ATOM 993 C CA . VAL A 1 126 ? 7.727 -21.969 10.328 1 92.5 126 VAL A CA 1
ATOM 994 C C . VAL A 1 126 ? 7.117 -20.906 9.414 1 92.5 126 VAL A C 1
ATOM 996 O O . VAL A 1 126 ? 6.246 -21.219 8.594 1 92.5 126 VAL A O 1
ATOM 999 N N . LYS A 1 127 ? 7.602 -19.719 9.586 1 91.25 127 LYS A N 1
ATOM 1000 C CA . LYS A 1 127 ? 7.137 -18.625 8.734 1 91.25 127 LYS A CA 1
ATOM 1001 C C . LYS A 1 127 ? 7.477 -18.875 7.27 1 91.25 127 LYS A C 1
ATOM 1003 O O . LYS A 1 127 ? 6.652 -18.641 6.387 1 91.25 127 LYS A O 1
ATOM 1008 N N . ILE A 1 128 ? 8.633 -19.344 6.98 1 88.81 128 ILE A N 1
ATOM 1009 C CA . ILE A 1 128 ? 9.094 -19.641 5.629 1 88.81 128 ILE A CA 1
ATOM 1010 C C . ILE A 1 128 ? 8.281 -20.797 5.043 1 88.81 128 ILE A C 1
ATOM 1012 O O . ILE A 1 128 ? 7.891 -20.75 3.873 1 88.81 128 ILE A O 1
ATOM 1016 N N . ASP A 1 129 ? 8 -21.766 5.855 1 89.44 129 ASP A N 1
ATOM 1017 C CA . ASP A 1 129 ? 7.199 -22.891 5.418 1 89.44 129 ASP A CA 1
ATOM 1018 C C . ASP A 1 129 ? 5.773 -22.469 5.078 1 89.44 129 ASP A C 1
ATOM 1020 O O . ASP A 1 129 ? 5.164 -22.984 4.145 1 89.44 129 ASP A O 1
ATOM 1024 N N . GLN A 1 130 ? 5.301 -21.547 5.891 1 92.19 130 GLN A N 1
ATOM 1025 C CA . GLN A 1 130 ? 3.971 -20.984 5.652 1 92.19 130 GLN A CA 1
ATOM 1026 C C . GLN A 1 130 ? 3.904 -20.281 4.305 1 92.19 130 GLN A C 1
ATOM 1028 O O . GLN A 1 130 ? 2.979 -20.5 3.523 1 92.19 130 GLN A O 1
ATOM 1033 N N . ARG A 1 131 ? 4.789 -19.5 4.008 1 88.94 131 ARG A N 1
ATOM 1034 C CA . ARG A 1 131 ? 4.863 -18.688 2.795 1 88.94 131 ARG A CA 1
ATOM 1035 C C . ARG A 1 131 ? 5.227 -19.547 1.588 1 88.94 131 ARG A C 1
ATOM 1037 O O . ARG A 1 131 ? 4.699 -19.344 0.493 1 88.94 131 ARG A O 1
ATOM 1044 N N . ALA A 1 132 ? 6.035 -20.469 1.749 1 82.56 132 ALA A N 1
ATOM 1045 C CA . ALA A 1 132 ? 6.656 -21.297 0.722 1 82.56 132 ALA A CA 1
ATOM 1046 C C . ALA A 1 132 ? 7.566 -20.469 -0.178 1 82.56 132 ALA A C 1
ATOM 1048 O O . ALA A 1 132 ? 7.414 -19.25 -0.271 1 82.56 132 ALA A O 1
ATOM 1049 N N . PRO A 1 133 ? 8.531 -21.078 -0.812 1 79.75 133 PRO A N 1
ATOM 1050 C CA . PRO A 1 133 ? 9.5 -20.344 -1.641 1 79.75 133 PRO A CA 1
ATOM 1051 C C . PRO A 1 133 ? 8.867 -19.75 -2.898 1 79.75 133 PRO A C 1
ATOM 1053 O O . PRO A 1 133 ? 7.91 -20.312 -3.438 1 79.75 133 PRO A O 1
ATOM 1056 N N . LYS A 1 134 ? 9.398 -18.641 -3.26 1 88.06 134 LYS A N 1
ATOM 1057 C CA . LYS A 1 134 ? 8.961 -17.984 -4.496 1 88.06 134 LYS A CA 1
ATOM 1058 C C . LYS A 1 134 ? 10.039 -18.078 -5.57 1 88.06 134 LYS A C 1
ATOM 1060 O O . LYS A 1 134 ? 11.234 -18.062 -5.258 1 88.06 134 LYS A O 1
ATOM 1065 N N . PRO A 1 135 ? 9.648 -18.234 -6.801 1 89.69 135 PRO A N 1
ATOM 1066 C CA . PRO A 1 135 ? 10.594 -18.328 -7.914 1 89.69 135 PRO A CA 1
ATOM 1067 C C . PRO A 1 135 ? 11.141 -16.969 -8.336 1 89.69 135 PRO A C 1
ATOM 1069 O O . PRO A 1 135 ? 10.984 -16.578 -9.5 1 89.69 135 PRO A O 1
ATOM 1072 N N . ILE A 1 136 ? 11.805 -16.297 -7.395 1 92.19 136 ILE A N 1
ATOM 1073 C CA . ILE A 1 136 ? 12.266 -14.938 -7.648 1 92.19 136 ILE A CA 1
ATOM 1074 C C . ILE A 1 136 ? 13.664 -14.742 -7.066 1 92.19 136 ILE A C 1
ATOM 1076 O O . ILE A 1 136 ? 13.969 -15.266 -5.992 1 92.19 136 ILE A O 1
ATOM 1080 N N . TRP A 1 137 ? 14.516 -14.078 -7.809 1 92.56 137 TRP A N 1
ATOM 1081 C CA . TRP A 1 137 ? 15.852 -13.75 -7.316 1 92.56 137 TRP A CA 1
ATOM 1082 C C . TRP A 1 137 ? 16.156 -12.273 -7.508 1 92.56 137 TRP A C 1
ATOM 1084 O O . TRP A 1 137 ? 15.352 -11.539 -8.102 1 92.56 137 TRP A O 1
ATOM 1094 N N . GLU A 1 138 ? 17.172 -11.797 -7.059 1 92.12 138 GLU A N 1
ATOM 1095 C CA . GLU A 1 138 ? 17.453 -10.383 -6.809 1 92.12 138 GLU A CA 1
ATOM 1096 C C . GLU A 1 138 ? 17.422 -9.57 -8.102 1 92.12 138 GLU A C 1
ATOM 1098 O O . GLU A 1 138 ? 16.875 -8.469 -8.133 1 92.12 138 GLU A O 1
ATOM 1103 N N . ARG A 1 139 ? 17.953 -10.055 -9.211 1 92.88 139 ARG A N 1
ATOM 1104 C CA . ARG A 1 139 ? 18.094 -9.266 -10.43 1 92.88 139 ARG A CA 1
ATOM 1105 C C . ARG A 1 139 ? 17.172 -9.781 -11.523 1 92.88 139 ARG A C 1
ATOM 1107 O O . ARG A 1 139 ? 17.391 -9.531 -12.711 1 92.88 139 ARG A O 1
ATOM 1114 N N . LEU A 1 140 ? 16.125 -10.438 -11.039 1 93.69 140 LEU A N 1
ATOM 1115 C CA . LEU A 1 140 ? 15.219 -11.047 -12 1 93.69 140 LEU A CA 1
ATOM 1116 C C . LEU A 1 140 ? 14.508 -9.969 -12.828 1 93.69 140 LEU A C 1
ATOM 1118 O O . LEU A 1 140 ? 14.016 -8.984 -12.273 1 93.69 140 LEU A O 1
ATOM 1122 N N . GLY A 1 141 ? 14.578 -10.133 -14.125 1 89.44 141 GLY A N 1
ATOM 1123 C CA . GLY A 1 141 ? 13.781 -9.305 -15.031 1 89.44 141 GLY A CA 1
ATOM 1124 C C . GLY A 1 141 ? 12.484 -9.961 -15.445 1 89.44 141 GLY A C 1
ATOM 1125 O O . GLY A 1 141 ? 12.328 -11.18 -15.32 1 89.44 141 GLY A O 1
ATOM 1126 N N . ALA A 1 142 ? 11.594 -9.133 -15.93 1 89.44 142 ALA A N 1
ATOM 1127 C CA . ALA A 1 142 ? 10.336 -9.664 -16.438 1 89.44 142 ALA A CA 1
ATOM 1128 C C . ALA A 1 142 ? 10.539 -10.391 -17.766 1 89.44 142 ALA A C 1
ATOM 1130 O O . ALA A 1 142 ? 11.492 -10.102 -18.5 1 89.44 142 ALA A O 1
ATOM 1131 N N . THR A 1 143 ? 9.641 -11.32 -18.016 1 86.06 143 THR A N 1
ATOM 1132 C CA . THR A 1 143 ? 9.734 -12.102 -19.25 1 86.06 143 THR A CA 1
ATOM 1133 C C . THR A 1 143 ? 9 -11.398 -20.391 1 86.06 143 THR A C 1
ATOM 1135 O O . THR A 1 143 ? 8.938 -11.93 -21.5 1 86.06 143 THR A O 1
ATOM 1138 N N . GLY A 1 144 ? 8.453 -10.242 -20.156 1 87.12 144 GLY A N 1
ATOM 1139 C CA . GLY A 1 144 ? 7.77 -9.43 -21.156 1 87.12 144 GLY A CA 1
ATOM 1140 C C . GLY A 1 144 ? 7.797 -7.949 -20.844 1 87.12 144 GLY A C 1
ATOM 1141 O O . GLY A 1 144 ? 8.234 -7.547 -19.75 1 87.12 144 GLY A O 1
ATOM 1142 N N . PRO A 1 145 ? 7.379 -7.199 -21.875 1 89.38 145 PRO A N 1
ATOM 1143 C CA . PRO A 1 145 ? 7.344 -5.75 -21.656 1 89.38 145 PRO A CA 1
ATOM 1144 C C . PRO A 1 145 ? 6.297 -5.336 -20.625 1 89.38 145 PRO A C 1
ATOM 1146 O O . PRO A 1 145 ? 5.406 -6.121 -20.297 1 89.38 145 PRO A O 1
ATOM 1149 N N . ARG A 1 146 ? 6.406 -4.133 -20.125 1 90 146 ARG A N 1
ATOM 1150 C CA . ARG A 1 146 ? 5.516 -3.645 -19.078 1 90 146 ARG A CA 1
ATOM 1151 C C . ARG A 1 146 ? 4.062 -3.688 -19.531 1 90 146 ARG A C 1
ATOM 1153 O O . ARG A 1 146 ? 3.16 -3.91 -18.719 1 90 146 ARG A O 1
ATOM 1160 N N . SER A 1 147 ? 3.793 -3.537 -20.859 1 87.88 147 SER A N 1
ATOM 1161 C CA . SER A 1 147 ? 2.428 -3.494 -21.375 1 87.88 147 SER A CA 1
ATOM 1162 C C . SER A 1 147 ? 1.721 -4.832 -21.172 1 87.88 147 SER A C 1
ATOM 1164 O O . SER A 1 147 ? 0.49 -4.887 -21.125 1 87.88 147 SER A O 1
ATOM 1166 N N . TYR A 1 148 ? 2.512 -5.941 -21.047 1 88.06 148 TYR A N 1
ATOM 1167 C CA . TYR A 1 148 ? 1.948 -7.266 -20.828 1 88.06 148 TYR A CA 1
ATOM 1168 C C . TYR A 1 148 ? 1.632 -7.477 -19.344 1 88.06 148 TYR A C 1
ATOM 1170 O O . TYR A 1 148 ? 0.865 -8.375 -18.984 1 88.06 148 TYR A O 1
ATOM 1178 N N . GLN A 1 149 ? 2.301 -6.695 -18.562 1 92.5 149 GLN A N 1
ATOM 1179 C CA . GLN A 1 149 ? 2.164 -6.801 -17.109 1 92.5 149 GLN A CA 1
ATOM 1180 C C . GLN A 1 149 ? 1.532 -5.543 -16.531 1 92.5 149 GLN A C 1
ATOM 1182 O O . GLN A 1 149 ? 2.104 -4.91 -15.633 1 92.5 149 GLN A O 1
ATOM 1187 N N . GLU A 1 150 ? 0.379 -5.207 -17.062 1 93.06 150 GLU A N 1
ATOM 1188 C CA . GLU A 1 150 ? -0.308 -3.98 -16.672 1 93.06 150 GLU A CA 1
ATOM 1189 C C . GLU A 1 150 ? -1.711 -4.273 -16.156 1 93.06 150 GLU A C 1
ATOM 1191 O O . GLU A 1 150 ? -2.42 -5.117 -16.703 1 93.06 150 GLU A O 1
ATOM 1196 N N . PHE A 1 151 ? -2.049 -3.734 -15.023 1 94.06 151 PHE A N 1
ATOM 1197 C CA . PHE A 1 151 ? -3.441 -3.635 -14.602 1 94.06 151 PHE A CA 1
ATOM 1198 C C . PHE A 1 151 ? -4.152 -2.512 -15.352 1 94.06 151 PHE A C 1
ATOM 1200 O O . PHE A 1 151 ? -3.793 -1.341 -15.203 1 94.06 151 PHE A O 1
ATOM 1207 N N . ARG A 1 152 ? -5.129 -2.785 -16.094 1 89.69 152 ARG A N 1
ATOM 1208 C CA . ARG A 1 152 ? -5.77 -1.733 -16.875 1 89.69 152 ARG A CA 1
ATOM 1209 C C . ARG A 1 152 ? -6.43 -0.702 -15.977 1 89.69 152 ARG A C 1
ATOM 1211 O O . ARG A 1 152 ? -6.52 0.476 -16.328 1 89.69 152 ARG A O 1
ATOM 1218 N N . ALA A 1 153 ? -6.855 -1.119 -14.844 1 88.81 153 ALA A N 1
ATOM 1219 C CA . ALA A 1 153 ? -7.48 -0.212 -13.883 1 88.81 153 ALA A CA 1
ATOM 1220 C C . ALA A 1 153 ? -6.453 0.746 -13.289 1 88.81 153 ALA A C 1
ATOM 1222 O O . ALA A 1 153 ? -6.816 1.78 -12.719 1 88.81 153 ALA A O 1
ATOM 1223 N N . LEU A 1 154 ? -5.242 0.486 -13.312 1 93.12 154 LEU A N 1
ATOM 1224 C CA . LEU A 1 154 ? -4.137 1.267 -12.773 1 93.12 154 LEU A CA 1
ATOM 1225 C C . LEU A 1 154 ? -2.945 1.265 -13.727 1 93.12 154 LEU A C 1
ATOM 1227 O O . LEU A 1 154 ? -1.986 0.516 -13.523 1 93.12 154 LEU A O 1
ATOM 1231 N N . PRO A 1 155 ? -2.934 2.086 -14.648 1 89.31 155 PRO A N 1
ATOM 1232 C CA . PRO A 1 155 ? -1.856 2.074 -15.641 1 89.31 155 PRO A CA 1
ATOM 1233 C C . PRO A 1 155 ? -0.489 2.375 -15.031 1 89.31 155 PRO A C 1
ATOM 1235 O O . PRO A 1 155 ? -0.404 3.027 -13.984 1 89.31 155 PRO A O 1
ATOM 1238 N N . TRP A 1 156 ? 0.572 1.868 -15.734 1 91.38 156 TRP A N 1
ATOM 1239 C CA . TRP A 1 156 ? 1.944 2.154 -15.328 1 91.38 156 TRP A CA 1
ATOM 1240 C C . TRP A 1 156 ? 2.219 3.654 -15.352 1 91.38 156 TRP A C 1
ATOM 1242 O O . TRP A 1 156 ? 1.68 4.375 -16.188 1 91.38 156 TRP A O 1
ATOM 1252 N N . PRO A 1 157 ? 3.078 4.129 -14.391 1 85.75 157 PRO A N 1
ATOM 1253 C CA . PRO A 1 157 ? 3.561 5.5 -14.562 1 85.75 157 PRO A CA 1
ATOM 1254 C C . PRO A 1 157 ? 4.25 5.723 -15.906 1 85.75 157 PRO A C 1
ATOM 1256 O O . PRO A 1 157 ? 4.969 4.844 -16.391 1 85.75 157 PRO A O 1
ATOM 1259 N N . GLU A 1 158 ? 4.117 6.852 -16.422 1 77.88 158 GLU A N 1
ATOM 1260 C CA . GLU A 1 158 ? 4.582 7.164 -17.766 1 77.88 158 GLU A CA 1
ATOM 1261 C C . GLU A 1 158 ? 6.09 6.969 -17.891 1 77.88 158 GLU A C 1
ATOM 1263 O O . GLU A 1 158 ? 6.578 6.516 -18.922 1 77.88 158 GLU A O 1
ATOM 1268 N N . GLN A 1 159 ? 6.852 7.188 -16.906 1 78.69 159 GLN A N 1
ATOM 1269 C CA . GLN A 1 159 ? 8.305 7.18 -16.984 1 78.69 159 GLN A CA 1
ATOM 1270 C C . GLN A 1 159 ? 8.867 5.777 -16.75 1 78.69 159 GLN A C 1
ATOM 1272 O O . GLN A 1 159 ? 10.07 5.555 -16.859 1 78.69 159 GLN A O 1
ATOM 1277 N N . THR A 1 160 ? 7.977 4.809 -16.594 1 88.5 160 THR A N 1
ATOM 1278 C CA . THR A 1 160 ? 8.453 3.449 -16.359 1 88.5 160 THR A CA 1
ATOM 1279 C C . THR A 1 160 ? 9.07 2.865 -17.625 1 88.5 160 THR A C 1
ATOM 1281 O O . THR A 1 160 ? 8.492 2.967 -18.703 1 88.5 160 THR A O 1
ATOM 1284 N N . PRO A 1 161 ? 10.242 2.26 -17.547 1 89.38 161 PRO A N 1
ATOM 1285 C CA . PRO A 1 161 ? 10.859 1.636 -18.719 1 89.38 161 PRO A CA 1
ATOM 1286 C C . PRO A 1 161 ? 10.016 0.5 -19.297 1 89.38 161 PRO A C 1
ATOM 1288 O O . PRO A 1 161 ? 9.203 -0.091 -18.578 1 89.38 161 PRO A O 1
ATOM 1291 N N . ILE A 1 162 ? 10.211 0.274 -20.531 1 89.06 162 ILE A N 1
ATOM 1292 C CA . ILE A 1 162 ? 9.492 -0.81 -21.203 1 89.06 162 ILE A CA 1
ATOM 1293 C C . ILE A 1 162 ? 9.953 -2.152 -20.641 1 89.06 162 ILE A C 1
ATOM 1295 O O . ILE A 1 162 ? 9.156 -3.076 -20.484 1 89.06 162 ILE A O 1
ATOM 1299 N N . ASP A 1 163 ? 11.32 -2.232 -20.438 1 91 163 ASP A N 1
ATOM 1300 C CA . ASP A 1 163 ? 11.906 -3.412 -19.797 1 91 163 ASP A CA 1
ATOM 1301 C C . ASP A 1 163 ? 11.906 -3.275 -18.281 1 91 163 ASP A C 1
ATOM 1303 O O . ASP A 1 163 ? 12.711 -2.531 -17.719 1 91 163 ASP A O 1
ATOM 1307 N N . ILE A 1 164 ? 11.055 -4.035 -17.656 1 92.5 164 ILE A N 1
ATOM 1308 C CA . ILE A 1 164 ? 10.867 -3.877 -16.219 1 92.5 164 ILE A CA 1
ATOM 1309 C C . ILE A 1 164 ? 11.492 -5.062 -15.484 1 92.5 164 ILE A C 1
ATOM 1311 O O . ILE A 1 164 ? 11.68 -6.133 -16.078 1 92.5 164 ILE A O 1
ATOM 1315 N N . ASN A 1 165 ? 11.836 -4.914 -14.25 1 92.94 165 ASN A N 1
ATOM 1316 C CA . ASN A 1 165 ? 12.406 -5.957 -13.406 1 92.94 165 ASN A CA 1
ATOM 1317 C C . ASN A 1 165 ? 11.539 -6.223 -12.172 1 92.94 165 ASN A C 1
ATOM 1319 O O . ASN A 1 165 ? 10.453 -5.664 -12.039 1 92.94 165 ASN A O 1
ATOM 1323 N N . ARG A 1 166 ? 12.023 -7.105 -11.344 1 93.25 166 ARG A N 1
ATOM 1324 C CA . ARG A 1 166 ? 11.227 -7.562 -10.203 1 93.25 166 ARG A CA 1
ATOM 1325 C C . ARG A 1 166 ? 10.906 -6.406 -9.258 1 93.25 166 ARG A C 1
ATOM 1327 O O . ARG A 1 166 ? 9.844 -6.383 -8.641 1 93.25 166 ARG A O 1
ATOM 1334 N N . THR A 1 167 ? 11.773 -5.371 -9.109 1 93 167 THR A N 1
ATOM 1335 C CA . THR A 1 167 ? 11.539 -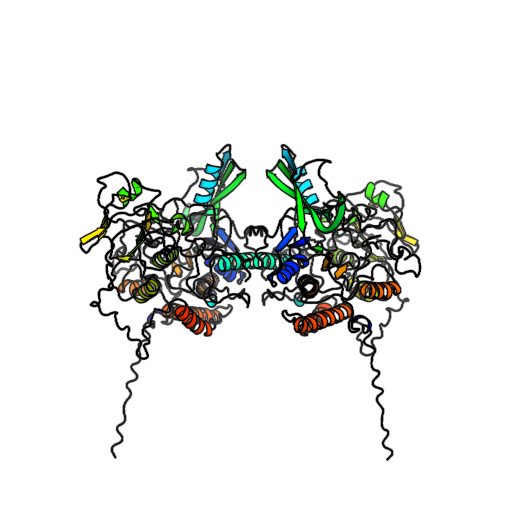4.242 -8.219 1 93 167 THR A CA 1
ATOM 1336 C C . THR A 1 167 ? 10.352 -3.416 -8.695 1 93 167 THR A C 1
ATOM 1338 O O . THR A 1 167 ? 9.492 -3.035 -7.891 1 93 167 THR A O 1
ATOM 1341 N N . HIS A 1 168 ? 10.305 -3.18 -10.031 1 94.38 168 HIS A N 1
ATOM 1342 C CA . HIS A 1 168 ? 9.172 -2.48 -10.617 1 94.38 168 HIS A CA 1
ATOM 1343 C C . HIS A 1 168 ? 7.871 -3.24 -10.375 1 94.38 168 HIS A C 1
ATOM 1345 O O . HIS A 1 168 ? 6.871 -2.65 -9.969 1 94.38 168 HIS A O 1
ATOM 1351 N N . LEU A 1 169 ? 7.953 -4.488 -10.594 1 95.44 169 LEU A N 1
ATOM 1352 C CA . LEU A 1 169 ? 6.746 -5.305 -10.523 1 95.44 169 LEU A CA 1
ATOM 1353 C C . LEU A 1 169 ? 6.258 -5.434 -9.086 1 95.44 169 LEU A C 1
ATOM 1355 O O . LEU A 1 169 ? 5.055 -5.359 -8.828 1 95.44 169 LEU A O 1
ATOM 1359 N N . GLN A 1 170 ? 7.18 -5.688 -8.188 1 95.56 170 GLN A N 1
ATOM 1360 C CA . GLN A 1 170 ? 6.797 -5.77 -6.781 1 95.56 170 GLN A CA 1
ATOM 1361 C C . GLN A 1 170 ? 6.094 -4.496 -6.328 1 95.56 170 GLN A C 1
ATOM 1363 O O . GLN A 1 170 ? 5.035 -4.555 -5.695 1 95.56 170 GLN A O 1
ATOM 1368 N N . ARG A 1 171 ? 6.684 -3.326 -6.609 1 95.62 171 ARG A N 1
ATOM 1369 C CA . ARG A 1 171 ? 6.102 -2.033 -6.258 1 95.62 171 ARG A CA 1
ATOM 1370 C C . ARG A 1 171 ? 4.738 -1.853 -6.918 1 95.62 171 ARG A C 1
ATOM 1372 O O . ARG A 1 171 ? 3.791 -1.396 -6.277 1 95.62 171 ARG A O 1
ATOM 1379 N N . TYR A 1 172 ? 4.668 -2.152 -8.203 1 96.31 172 TYR A N 1
ATOM 1380 C CA . TYR A 1 172 ? 3.451 -1.979 -8.992 1 96.31 172 TYR A CA 1
ATOM 1381 C C . TYR A 1 172 ? 2.316 -2.832 -8.438 1 96.31 172 TYR A C 1
ATOM 1383 O O . TYR A 1 172 ? 1.197 -2.344 -8.25 1 96.31 172 TYR A O 1
ATOM 1391 N N . VAL A 1 173 ? 2.59 -4.098 -8.125 1 97.06 173 VAL A N 1
ATOM 1392 C CA . VAL A 1 173 ? 1.566 -5.012 -7.629 1 97.06 173 VAL A CA 1
ATOM 1393 C C . VAL A 1 173 ? 1.126 -4.578 -6.23 1 97.06 173 VAL A C 1
ATOM 1395 O O . VAL A 1 173 ? -0.063 -4.629 -5.906 1 97.06 173 VAL A O 1
ATOM 1398 N N . ARG A 1 174 ? 2.025 -4.137 -5.391 1 96.94 174 ARG A N 1
ATOM 1399 C CA . ARG A 1 174 ? 1.669 -3.637 -4.066 1 96.94 174 ARG A CA 1
ATOM 1400 C C . ARG A 1 174 ? 0.796 -2.389 -4.168 1 96.94 174 ARG A C 1
ATOM 1402 O O . ARG A 1 174 ? -0.123 -2.201 -3.371 1 96.94 174 ARG A O 1
ATOM 1409 N N . THR A 1 175 ? 1.155 -1.486 -5.117 1 97.5 175 THR A N 1
ATOM 1410 C CA . THR A 1 175 ? 0.334 -0.308 -5.375 1 97.5 175 THR A CA 1
ATOM 1411 C C . THR A 1 175 ? -1.093 -0.712 -5.734 1 97.5 175 THR A C 1
ATOM 1413 O O . THR A 1 175 ? -2.055 -0.137 -5.219 1 97.5 175 THR A O 1
ATOM 1416 N N . PHE A 1 176 ? -1.228 -1.688 -6.562 1 97.25 176 PHE A N 1
ATOM 1417 C CA . PHE A 1 176 ? -2.549 -2.152 -6.969 1 97.25 176 PHE A CA 1
ATOM 1418 C C . PHE A 1 176 ? -3.293 -2.768 -5.789 1 97.25 176 PHE A C 1
ATOM 1420 O O . PHE A 1 176 ? -4.512 -2.613 -5.672 1 97.25 176 PHE A O 1
ATOM 1427 N N . ALA A 1 177 ? -2.57 -3.516 -4.941 1 98.25 177 ALA A N 1
ATOM 1428 C CA . ALA A 1 177 ? -3.197 -4.066 -3.744 1 98.25 177 ALA A CA 1
ATOM 1429 C C . ALA A 1 177 ? -3.787 -2.961 -2.873 1 98.25 177 ALA A C 1
ATOM 1431 O O . ALA A 1 177 ? -4.922 -3.07 -2.406 1 98.25 177 ALA A O 1
ATOM 1432 N N . SER A 1 178 ? -3.047 -1.896 -2.627 1 97.19 178 SER A N 1
ATOM 1433 C CA . SER A 1 178 ? -3.562 -0.76 -1.87 1 97.19 178 SER A CA 1
ATOM 1434 C C . SER A 1 178 ? -4.727 -0.095 -2.596 1 97.19 178 SER A C 1
ATOM 1436 O O . SER A 1 178 ? -5.695 0.337 -1.964 1 97.19 178 SER A O 1
ATOM 1438 N N . PHE A 1 179 ? -4.578 -0.013 -3.953 1 96.25 179 PHE A N 1
ATOM 1439 C CA . PHE A 1 179 ? -5.633 0.53 -4.801 1 96.25 179 PHE A CA 1
ATOM 1440 C C . PHE A 1 179 ? -6.949 -0.192 -4.551 1 96.25 179 PHE A C 1
ATOM 1442 O O . PHE A 1 179 ? -8.016 0.428 -4.57 1 96.25 179 PHE A O 1
ATOM 1449 N N . LEU A 1 180 ? -6.875 -1.474 -4.211 1 96.31 180 LEU A N 1
ATOM 1450 C CA . LEU A 1 180 ? -8.055 -2.297 -3.959 1 96.31 180 LEU A CA 1
ATOM 1451 C C . LEU A 1 180 ? -8.352 -2.371 -2.465 1 96.31 180 LEU A C 1
ATOM 1453 O O . LEU A 1 180 ? -9.281 -3.064 -2.047 1 96.31 180 LEU A O 1
ATOM 1457 N N . SER A 1 181 ? -7.578 -1.721 -1.597 1 95.62 181 SER A N 1
ATOM 1458 C CA . SER A 1 181 ? -7.656 -1.8 -0.142 1 95.62 181 SER A CA 1
ATOM 1459 C C . SER A 1 181 ? -7.418 -3.223 0.349 1 95.62 181 SER A C 1
ATOM 1461 O O . SER A 1 181 ? -8.07 -3.682 1.287 1 95.62 181 SER A O 1
ATOM 1463 N N . LEU A 1 182 ? -6.488 -3.902 -0.357 1 97.81 182 LEU A N 1
ATOM 1464 C CA . LEU A 1 182 ? -6.211 -5.289 -0.003 1 97.81 182 LEU A CA 1
ATOM 1465 C C . LEU A 1 182 ? -4.77 -5.453 0.472 1 97.81 182 LEU A C 1
ATOM 1467 O O . LEU A 1 182 ? -4.309 -6.574 0.701 1 97.81 182 LEU A O 1
ATOM 1471 N N . ASN A 1 183 ? -4.027 -4.332 0.523 1 98.06 183 ASN A N 1
ATOM 1472 C CA . ASN A 1 183 ? -2.672 -4.449 1.053 1 98.06 183 ASN A CA 1
ATOM 1473 C C . ASN A 1 183 ? -2.676 -4.93 2.5 1 98.06 183 ASN A C 1
ATOM 1475 O O . ASN A 1 183 ? -3.664 -4.75 3.217 1 98.06 183 ASN A O 1
ATOM 1479 N N . SER A 1 184 ? -1.602 -5.539 2.914 1 97.44 184 SER A N 1
ATOM 1480 C CA . SER A 1 184 ? -1.576 -6.246 4.191 1 97.44 184 SER A CA 1
ATOM 1481 C C . SER A 1 184 ? -1.775 -5.285 5.359 1 97.44 184 SER A C 1
ATOM 1483 O O . SER A 1 184 ? -2.168 -5.703 6.449 1 97.44 184 SER A O 1
ATOM 1485 N N . ASN A 1 185 ? -1.52 -4.008 5.172 1 95.62 185 ASN A N 1
ATOM 1486 C CA . ASN A 1 185 ? -1.678 -3.045 6.254 1 95.62 185 ASN A CA 1
ATOM 1487 C C . ASN A 1 185 ? -2.973 -2.25 6.113 1 95.62 185 ASN A C 1
ATOM 1489 O O . ASN A 1 185 ? -3.195 -1.28 6.84 1 95.62 185 ASN A O 1
ATOM 1493 N N . ASP A 1 186 ? -3.846 -2.586 5.176 1 94.56 186 ASP A N 1
ATOM 1494 C CA . ASP A 1 186 ? -5.105 -1.875 4.977 1 94.56 186 ASP A CA 1
ATOM 1495 C C . ASP A 1 186 ? -6.168 -2.355 5.961 1 94.56 186 ASP A C 1
ATOM 1497 O O . ASP A 1 186 ? -7.203 -1.71 6.129 1 94.56 186 ASP A O 1
ATOM 1501 N N . ASN A 1 187 ? -5.984 -3.492 6.586 1 89.25 187 ASN A N 1
ATOM 1502 C CA . ASN A 1 187 ? -6.895 -4.066 7.57 1 89.25 187 ASN A CA 1
ATOM 1503 C C . ASN A 1 187 ? -8.281 -4.305 6.98 1 89.25 187 ASN A C 1
ATOM 1505 O O . ASN A 1 187 ? -9.297 -3.994 7.609 1 89.25 187 ASN A O 1
ATOM 1509 N N . ASN A 1 188 ? -8.336 -4.676 5.746 1 94.56 188 ASN A N 1
ATOM 1510 C CA . ASN A 1 188 ? -9.578 -5.055 5.082 1 94.56 188 ASN A CA 1
ATOM 1511 C C . ASN A 1 188 ? -9.992 -6.48 5.43 1 94.56 188 ASN A C 1
ATOM 1513 O O . ASN A 1 188 ? -9.219 -7.418 5.242 1 94.56 188 ASN A O 1
ATOM 1517 N N . PRO A 1 189 ? -11.211 -6.66 5.953 1 94.88 189 PRO A N 1
ATOM 1518 C CA . PRO A 1 189 ? -11.641 -8 6.348 1 94.88 189 PRO A CA 1
ATOM 1519 C C . PRO A 1 189 ? -11.812 -8.945 5.156 1 94.88 189 PRO A C 1
ATOM 1521 O O . PRO A 1 189 ? -11.961 -10.156 5.336 1 94.88 189 PRO A O 1
ATOM 1524 N N . ASP A 1 190 ? -11.766 -8.445 3.941 1 97.25 190 ASP A N 1
ATOM 1525 C CA . ASP A 1 190 ? -11.953 -9.266 2.75 1 97.25 190 ASP A CA 1
ATOM 1526 C C . ASP A 1 190 ? -10.695 -10.07 2.438 1 97.25 190 ASP A C 1
ATOM 1528 O O . ASP A 1 190 ? -10.711 -10.945 1.568 1 97.25 190 ASP A O 1
ATOM 1532 N N . VAL A 1 191 ? -9.648 -9.82 3.115 1 98.38 191 VAL A N 1
ATOM 1533 C CA . VAL A 1 191 ? -8.422 -10.562 2.826 1 98.38 191 VAL A CA 1
ATOM 1534 C C . VAL A 1 191 ? -7.793 -11.039 4.129 1 98.38 191 VAL A C 1
ATOM 1536 O O . VAL A 1 191 ? -7.82 -10.336 5.141 1 98.38 191 VAL A O 1
ATOM 1539 N N . SER A 1 192 ? -7.344 -12.203 4.137 1 98.56 192 SER A N 1
ATOM 1540 C CA . SER A 1 192 ? -6.57 -12.773 5.234 1 98.56 192 SER A CA 1
ATOM 1541 C C . SER A 1 192 ? -5.16 -13.141 4.785 1 98.56 192 SER A C 1
ATOM 1543 O O . SER A 1 192 ? -4.98 -14.023 3.941 1 98.56 192 SER A O 1
ATOM 1545 N N . TYR A 1 193 ? -4.195 -12.469 5.285 1 98.25 193 TYR A N 1
ATOM 1546 C CA . TYR A 1 193 ? -2.797 -12.812 5.059 1 98.25 193 TYR A CA 1
ATOM 1547 C C . TYR A 1 193 ? -2.312 -13.836 6.082 1 98.25 193 TYR A C 1
ATOM 1549 O O . TYR A 1 193 ? -3.006 -14.117 7.062 1 98.25 193 TYR A O 1
ATOM 1557 N N . ASP A 1 194 ? -1.129 -14.445 5.801 1 98 194 ASP A N 1
ATOM 1558 C CA . ASP A 1 194 ? -0.587 -15.5 6.652 1 98 194 ASP A CA 1
ATOM 1559 C C . ASP A 1 194 ? -1.614 -16.609 6.875 1 98 194 ASP A C 1
ATOM 1561 O O . ASP A 1 194 ? -1.693 -17.172 7.965 1 98 194 ASP A O 1
ATOM 1565 N N . THR A 1 195 ? -2.436 -16.812 5.895 1 98.69 195 THR A N 1
ATOM 1566 C CA . THR A 1 195 ? -3.506 -17.797 5.961 1 98.69 195 THR A CA 1
ATOM 1567 C C . THR A 1 195 ? -3.469 -18.734 4.746 1 98.69 195 THR A C 1
ATOM 1569 O O . THR A 1 195 ? -3.68 -18.281 3.613 1 98.69 195 THR A O 1
ATOM 1572 N N . ARG A 1 196 ? -3.211 -19.922 4.965 1 98.5 196 ARG A N 1
ATOM 1573 C CA . ARG A 1 196 ? -3.131 -20.922 3.9 1 98.5 196 ARG A CA 1
ATOM 1574 C C . ARG A 1 196 ? -4.391 -21.781 3.855 1 98.5 196 ARG A C 1
ATOM 1576 O O . ARG A 1 196 ? -4.949 -22.125 4.898 1 98.5 196 ARG A O 1
ATOM 1583 N N . VAL A 1 197 ? -4.891 -22.047 2.695 1 98.75 197 VAL A N 1
ATOM 1584 C CA . VAL A 1 197 ? -5.992 -22.984 2.518 1 98.75 197 VAL A CA 1
ATOM 1585 C C . VAL A 1 197 ? -5.465 -24.422 2.557 1 98.75 197 VAL A C 1
ATOM 1587 O O . VAL A 1 197 ? -4.715 -24.828 1.669 1 98.75 197 VAL A O 1
ATOM 1590 N N . GLU A 1 198 ? -5.902 -25.156 3.51 1 98.5 198 GLU A N 1
ATOM 1591 C CA . GLU A 1 198 ? -5.375 -26.5 3.721 1 98.5 198 GLU A CA 1
ATOM 1592 C C . GLU A 1 198 ? -6.191 -27.547 2.957 1 98.5 198 GLU A C 1
ATOM 1594 O O . GLU A 1 198 ? -5.664 -28.578 2.547 1 98.5 198 GLU A O 1
ATOM 1599 N N . ARG A 1 199 ? -7.465 -27.219 2.887 1 98.44 199 ARG A N 1
ATOM 1600 C CA . ARG A 1 199 ? -8.359 -28.188 2.264 1 98.44 199 ARG A CA 1
ATOM 1601 C C . ARG A 1 199 ? -9.664 -27.531 1.82 1 98.44 199 ARG A C 1
ATOM 1603 O O . ARG A 1 199 ? -10.195 -26.656 2.52 1 98.44 199 ARG A O 1
ATOM 1610 N N . VAL A 1 200 ? -10.102 -27.906 0.703 1 98.69 200 VAL A N 1
ATOM 1611 C CA . VAL A 1 200 ? -11.406 -27.547 0.172 1 98.69 200 VAL A CA 1
ATOM 1612 C C . VAL A 1 200 ? -12.281 -28.781 0.027 1 98.69 200 VAL A C 1
ATOM 1614 O O . VAL A 1 200 ? -11.898 -29.75 -0.655 1 98.69 200 VAL A O 1
ATOM 1617 N N . THR A 1 201 ? -13.461 -28.781 0.661 1 98 201 THR A N 1
ATOM 1618 C CA . THR A 1 201 ? -14.344 -29.938 0.599 1 98 201 THR A CA 1
ATOM 1619 C C . THR A 1 201 ? -15.758 -29.516 0.227 1 98 201 THR A C 1
ATOM 1621 O O . THR A 1 201 ? -16.188 -28.391 0.531 1 98 201 THR A O 1
ATOM 1624 N N . LYS A 1 202 ? -16.438 -30.469 -0.43 1 97.38 202 LYS A N 1
ATOM 1625 C CA . LYS A 1 202 ? -17.828 -30.203 -0.769 1 97.38 202 LYS A CA 1
ATOM 1626 C C . LYS A 1 202 ? -18.688 -30.078 0.488 1 97.38 202 LYS A C 1
ATOM 1628 O O . LYS A 1 202 ? -18.516 -30.828 1.442 1 97.38 202 LYS A O 1
ATOM 1633 N N . ARG A 1 203 ? -19.484 -29.031 0.484 1 97.5 203 ARG A N 1
ATOM 1634 C CA . ARG A 1 203 ? -20.438 -28.828 1.572 1 97.5 203 ARG A CA 1
ATOM 1635 C C . ARG A 1 203 ? -21.828 -29.359 1.205 1 97.5 203 ARG A C 1
ATOM 1637 O O . ARG A 1 203 ? -22.266 -29.219 0.064 1 97.5 203 ARG A O 1
ATOM 1644 N N . TYR A 1 204 ? -22.516 -29.984 2.162 1 96.19 204 TYR A N 1
ATOM 1645 C CA . TYR A 1 204 ? -23.844 -30.547 1.929 1 96.19 204 TYR A CA 1
ATOM 1646 C C . TYR A 1 204 ? -24.844 -30.031 2.939 1 96.19 204 TYR A C 1
ATOM 1648 O O . TYR A 1 204 ? -24.5 -29.734 4.086 1 96.19 204 TYR A O 1
ATOM 1656 N N . ASN A 1 205 ? -26.016 -29.844 2.48 1 93.94 205 ASN A N 1
ATOM 1657 C CA . ASN A 1 205 ? -27.172 -29.656 3.359 1 93.94 205 ASN A CA 1
ATOM 1658 C C . ASN A 1 205 ? -27.922 -30.969 3.584 1 93.94 205 ASN A C 1
ATOM 1660 O O . ASN A 1 205 ? -28.188 -31.703 2.639 1 93.94 205 ASN A O 1
ATOM 1664 N N . ILE A 1 206 ? -28.188 -31.266 4.82 1 91.88 206 ILE A N 1
ATOM 1665 C CA . ILE A 1 206 ? -28.938 -32.469 5.156 1 91.88 206 ILE A CA 1
ATOM 1666 C C . ILE A 1 206 ? -30.359 -32.094 5.586 1 91.88 206 ILE A C 1
ATOM 1668 O O . ILE A 1 206 ? -30.531 -31.312 6.527 1 91.88 206 ILE A O 1
ATOM 1672 N N . THR A 1 207 ? -31.266 -32.469 4.824 1 90.12 207 THR A N 1
ATOM 1673 C CA . THR A 1 207 ? -32.656 -32.281 5.18 1 90.12 207 THR A CA 1
ATOM 1674 C C . THR A 1 207 ? -33.344 -33.594 5.531 1 90.12 207 THR A C 1
ATOM 1676 O O . THR A 1 207 ? -33.094 -34.625 4.895 1 90.12 207 THR A O 1
ATOM 1679 N N . THR A 1 208 ? -34.062 -33.656 6.598 1 90 208 THR A N 1
ATOM 1680 C CA . THR A 1 208 ? -34.781 -34.844 7.023 1 90 208 THR A CA 1
ATOM 1681 C C . THR A 1 208 ? -36.281 -34.688 6.734 1 90 208 THR A C 1
ATOM 1683 O O . THR A 1 208 ? -36.906 -33.719 7.184 1 90 208 THR A O 1
ATOM 1686 N N . SER A 1 209 ? -36.781 -35.656 5.941 1 88 209 SER A N 1
ATOM 1687 C CA . SER A 1 209 ? -38.188 -35.656 5.672 1 88 209 SER A CA 1
ATOM 1688 C C . SER A 1 209 ? -39 -35.906 6.941 1 88 209 SER A C 1
ATOM 1690 O O . SER A 1 209 ? -38.719 -36.844 7.684 1 88 209 SER A O 1
ATOM 1692 N N . THR A 1 210 ? -39.906 -35.062 7.238 1 86.31 210 THR A N 1
ATOM 1693 C CA . THR A 1 210 ? -40.75 -35.219 8.406 1 86.31 210 THR A CA 1
ATOM 1694 C C . THR A 1 210 ? -41.688 -36.406 8.234 1 86.31 210 THR A C 1
ATOM 1696 O O . THR A 1 210 ? -42.188 -36.938 9.219 1 86.31 210 THR A O 1
ATOM 1699 N N . GLU A 1 211 ? -41.938 -36.781 6.941 1 85 211 GLU A N 1
ATOM 1700 C CA . GLU A 1 211 ? -42.906 -37.844 6.645 1 85 211 GLU A CA 1
ATOM 1701 C C . GLU A 1 211 ? -42.344 -39.219 6.883 1 85 211 GLU A C 1
ATOM 1703 O O . GLU A 1 211 ? -42.969 -40.062 7.508 1 85 211 GLU A O 1
ATOM 1708 N N . ASN A 1 212 ? -41.188 -39.469 6.367 1 86.94 212 ASN A N 1
ATOM 1709 C CA . ASN A 1 212 ? -40.656 -40.812 6.445 1 86.94 212 ASN A CA 1
ATOM 1710 C C . ASN A 1 212 ? -39.312 -40.875 7.125 1 86.94 212 ASN A C 1
ATOM 1712 O O . ASN A 1 212 ? -38.688 -41.938 7.242 1 86.94 212 ASN A O 1
ATOM 1716 N N . GLY A 1 213 ? -38.844 -39.688 7.613 1 84.38 213 GLY A N 1
ATOM 1717 C CA . GLY A 1 213 ? -37.594 -39.625 8.336 1 84.38 213 GLY A CA 1
ATOM 1718 C C . GLY A 1 213 ? -36.375 -39.781 7.43 1 84.38 213 GLY A C 1
ATOM 1719 O O . GLY A 1 213 ? -35.25 -39.844 7.91 1 84.38 213 GLY A O 1
ATOM 1720 N N . GLN A 1 214 ? -36.688 -39.875 6.102 1 88 214 GLN A N 1
ATOM 1721 C CA . GLN A 1 214 ? -35.562 -40.062 5.168 1 88 214 GLN A CA 1
ATOM 1722 C C . GLN A 1 214 ? -34.719 -38.812 5.047 1 88 214 GLN A C 1
ATOM 1724 O O . GLN A 1 214 ? -35.25 -37.688 4.977 1 88 214 GLN A O 1
ATOM 1729 N N . GLN A 1 215 ? -33.344 -39 5.219 1 90 215 GLN A N 1
ATOM 1730 C CA . GLN A 1 215 ? -32.406 -37.906 5.082 1 90 215 GLN A CA 1
ATOM 1731 C C . GLN A 1 215 ? -31.938 -37.75 3.635 1 90 215 GLN A C 1
ATOM 1733 O O . GLN A 1 215 ? -31.656 -38.719 2.955 1 90 215 GLN A O 1
ATOM 1738 N N . THR A 1 216 ? -32.125 -36.5 3.084 1 90.81 216 THR A N 1
ATOM 1739 C CA . THR A 1 216 ? -31.641 -36.156 1.753 1 90.81 216 THR A CA 1
ATOM 1740 C C . THR A 1 216 ? -30.422 -35.25 1.844 1 90.81 216 THR A C 1
ATOM 1742 O O . THR A 1 216 ? -30.438 -34.281 2.6 1 90.81 216 THR A O 1
ATOM 1745 N N . LYS A 1 217 ? -29.359 -35.656 1.214 1 92.25 217 LYS A N 1
ATOM 1746 C CA . LYS A 1 217 ? -28.125 -34.906 1.136 1 92.25 217 LYS A CA 1
ATOM 1747 C C . LYS A 1 217 ? -28.016 -34.156 -0.194 1 92.25 217 LYS A C 1
ATOM 1749 O O . LYS A 1 217 ? -28.062 -34.781 -1.26 1 92.25 217 LYS A O 1
ATOM 1754 N N . THR A 1 218 ? -27.984 -32.812 -0.113 1 93.75 218 THR A N 1
ATOM 1755 C CA . THR A 1 218 ? -27.859 -32 -1.323 1 93.75 218 THR A CA 1
ATOM 1756 C C . THR A 1 218 ? -26.594 -31.141 -1.268 1 93.75 218 THR A C 1
ATOM 1758 O O . THR A 1 218 ? -26.25 -30.594 -0.215 1 93.75 218 THR A O 1
ATOM 1761 N N . GLU A 1 219 ? -25.953 -31.047 -2.395 1 95.88 219 GLU A N 1
ATOM 1762 C CA . GLU A 1 219 ? -24.766 -30.188 -2.473 1 95.88 219 GLU A CA 1
ATOM 1763 C C . GLU A 1 219 ? -25.125 -28.734 -2.195 1 95.88 219 GLU A C 1
ATOM 1765 O O . GLU A 1 219 ? -26.188 -28.25 -2.617 1 95.88 219 GLU A O 1
ATOM 1770 N N . ALA A 1 220 ? -24.219 -28.031 -1.395 1 96.69 220 ALA A N 1
ATOM 1771 C CA . ALA A 1 220 ? -24.594 -26.672 -0.954 1 96.69 220 ALA A CA 1
ATOM 1772 C C . ALA A 1 220 ? -23.391 -25.734 -1.026 1 96.69 220 ALA A C 1
ATOM 1774 O O . ALA A 1 220 ? -23.406 -24.656 -0.428 1 96.69 220 ALA A O 1
ATOM 1775 N N . GLY A 1 221 ? -22.312 -26.156 -1.619 1 98.12 221 GLY A N 1
ATOM 1776 C CA . GLY A 1 221 ? -21.141 -25.297 -1.746 1 98.12 221 GLY A CA 1
ATOM 1777 C C . GLY A 1 221 ? -19.859 -25.969 -1.278 1 98.12 221 GLY A C 1
ATOM 1778 O O . GLY A 1 221 ? -19.688 -27.172 -1.446 1 98.12 221 GLY A O 1
ATOM 1779 N N . TRP A 1 222 ? -18.953 -25.062 -0.784 1 98.75 222 TRP A N 1
ATOM 1780 C CA . TRP A 1 222 ? -17.625 -25.547 -0.438 1 98.75 222 TRP A CA 1
ATOM 1781 C C . TRP A 1 222 ? -17.234 -25.109 0.966 1 98.75 222 TRP A C 1
ATOM 1783 O O . TRP A 1 222 ? -17.547 -23.984 1.382 1 98.75 222 TRP A O 1
ATOM 1793 N N . THR A 1 223 ? -16.547 -25.969 1.675 1 98.69 223 THR A N 1
ATOM 1794 C CA . THR A 1 223 ? -15.93 -25.641 2.957 1 98.69 223 THR A CA 1
ATOM 1795 C C . THR A 1 223 ? -14.414 -25.531 2.818 1 98.69 223 THR A C 1
ATOM 1797 O O . THR A 1 223 ? -13.766 -26.453 2.305 1 98.69 223 THR A O 1
ATOM 1800 N N . LEU A 1 224 ? -13.859 -24.438 3.205 1 98.88 224 LEU A N 1
ATOM 1801 C CA . LEU A 1 224 ? -12.414 -24.25 3.221 1 98.88 224 LEU A CA 1
ATOM 1802 C C . LEU A 1 224 ? -11.867 -24.375 4.637 1 98.88 224 LEU A C 1
ATOM 1804 O O . LEU A 1 224 ? -12.344 -23.719 5.559 1 98.88 224 LEU A O 1
ATOM 1808 N N . LEU A 1 225 ? -10.969 -25.266 4.797 1 98.81 225 LEU A N 1
ATOM 1809 C CA . LEU A 1 225 ? -10.18 -25.312 6.02 1 98.81 225 LEU A CA 1
ATOM 1810 C C . LEU A 1 225 ? -8.969 -24.391 5.926 1 98.81 225 LEU A C 1
ATOM 1812 O O . LEU A 1 225 ? -8.117 -24.562 5.055 1 98.81 225 LEU A O 1
ATOM 1816 N N . LEU A 1 226 ? -8.93 -23.422 6.836 1 98.88 226 LEU A N 1
ATOM 1817 C CA . LEU A 1 226 ? -7.918 -22.359 6.801 1 98.88 226 LEU A CA 1
ATOM 1818 C C . LEU A 1 226 ? -6.953 -22.5 7.977 1 98.88 226 LEU A C 1
ATOM 1820 O O . LEU A 1 226 ? -7.367 -22.812 9.094 1 98.88 226 LEU A O 1
ATOM 1824 N N . ARG A 1 227 ? -5.707 -22.297 7.668 1 98.56 227 ARG A N 1
ATOM 1825 C CA . ARG A 1 227 ? -4.656 -22.266 8.68 1 98.56 227 ARG A CA 1
ATOM 1826 C C . ARG A 1 227 ? -3.973 -20.906 8.727 1 98.56 227 ARG A C 1
ATOM 1828 O O . ARG A 1 227 ? -3.307 -20.5 7.77 1 98.56 227 ARG A O 1
ATOM 1835 N N . GLN A 1 228 ? -4.055 -20.266 9.867 1 98.5 228 GLN A N 1
ATOM 1836 C CA . GLN A 1 228 ? -3.482 -18.938 10.031 1 98.5 228 GLN A CA 1
ATOM 1837 C C . GLN A 1 228 ? -2.275 -18.969 10.961 1 98.5 228 GLN A C 1
ATOM 1839 O O . GLN A 1 228 ? -2.334 -19.562 12.047 1 98.5 228 GLN A O 1
ATOM 1844 N N . PHE A 1 229 ? -1.175 -18.422 10.484 1 98 229 PHE A N 1
ATOM 1845 C CA . PHE A 1 229 ? 0.035 -18.234 11.281 1 98 229 PHE A CA 1
ATOM 1846 C C . PHE A 1 229 ? 0.085 -16.828 11.875 1 98 229 PHE A C 1
ATOM 1848 O O . PHE A 1 229 ? -0.166 -15.844 11.172 1 98 229 PHE A O 1
ATOM 1855 N N . THR A 1 230 ? 0.317 -16.703 13.203 1 96.31 230 THR A N 1
ATOM 1856 C CA . THR A 1 230 ? 0.517 -15.422 13.852 1 96.31 230 THR A CA 1
ATOM 1857 C C . THR A 1 230 ? 1.782 -15.438 14.703 1 96.31 230 THR A C 1
ATOM 1859 O O . THR A 1 230 ? 1.887 -16.219 15.656 1 96.31 230 THR A O 1
ATOM 1862 N N . GLN A 1 231 ? 2.773 -14.672 14.305 1 92.88 231 GLN A N 1
ATOM 1863 C CA . GLN A 1 231 ? 3.92 -14.477 15.188 1 92.88 231 GLN A CA 1
ATOM 1864 C C . GLN A 1 231 ? 3.557 -13.602 16.375 1 92.88 231 GLN A C 1
ATOM 1866 O O . GLN A 1 231 ? 3.221 -12.43 16.219 1 92.88 231 GLN A O 1
ATOM 1871 N N . THR A 1 232 ? 3.609 -14.062 17.578 1 89.56 232 THR A N 1
ATOM 1872 C CA . THR A 1 232 ? 3.18 -13.336 18.766 1 89.56 232 THR A CA 1
ATOM 1873 C C . THR A 1 232 ? 4.375 -12.711 19.484 1 89.56 232 THR A C 1
ATOM 1875 O O . THR A 1 232 ? 4.203 -11.891 20.391 1 89.56 232 THR A O 1
ATOM 1878 N N . GLY A 1 233 ? 5.578 -13.125 19.094 1 85.44 233 GLY A N 1
ATOM 1879 C CA . GLY A 1 233 ? 6.836 -12.625 19.641 1 85.44 233 GLY A CA 1
ATOM 1880 C C . GLY A 1 233 ? 8.055 -13.18 18.922 1 85.44 233 GLY A C 1
ATOM 1881 O O . GLY A 1 233 ? 7.918 -13.898 17.922 1 85.44 233 GLY A O 1
ATOM 1882 N N . ASN A 1 234 ? 9.227 -12.852 19.344 1 84.12 234 ASN A N 1
ATOM 1883 C CA . ASN A 1 234 ? 10.461 -13.344 18.75 1 84.12 234 ASN A CA 1
ATOM 1884 C C . ASN A 1 234 ? 10.625 -14.844 18.953 1 84.12 234 ASN A C 1
ATOM 1886 O O . ASN A 1 234 ? 11.281 -15.516 18.156 1 84.12 234 ASN A O 1
ATOM 1890 N N . ASN A 1 235 ? 10.031 -15.305 20.078 1 92.19 235 ASN A N 1
ATOM 1891 C CA . ASN A 1 235 ? 10.172 -16.719 20.422 1 92.19 235 ASN A CA 1
ATOM 1892 C C . ASN A 1 235 ? 8.812 -17.391 20.578 1 92.19 235 ASN A C 1
ATOM 1894 O O . ASN A 1 235 ? 8.664 -18.312 21.375 1 92.19 235 ASN A O 1
ATOM 1898 N N . SER A 1 236 ? 7.836 -16.859 19.891 1 92.94 236 SER A N 1
ATOM 1899 C CA . SER A 1 236 ? 6.508 -17.422 20.062 1 92.94 236 SER A CA 1
ATOM 1900 C C . SER A 1 236 ? 5.629 -17.172 18.844 1 92.94 236 SER A C 1
ATOM 1902 O O . SER A 1 236 ? 5.801 -16.172 18.141 1 92.94 236 SER A O 1
ATOM 1904 N N . TYR A 1 237 ? 4.793 -18.125 18.531 1 95.25 237 TYR A N 1
ATOM 1905 C CA . TYR A 1 237 ? 3.799 -17.984 17.469 1 95.25 237 TYR A CA 1
ATOM 1906 C C . TYR A 1 237 ? 2.562 -18.828 17.766 1 95.25 237 TYR A C 1
ATOM 1908 O O . TYR A 1 237 ? 2.545 -19.594 18.734 1 95.25 237 TYR A O 1
ATOM 1916 N N . LYS A 1 238 ? 1.524 -18.609 17.078 1 97.25 238 LYS A N 1
ATOM 1917 C CA . LYS A 1 238 ? 0.282 -19.375 17.172 1 97.25 238 LYS A CA 1
ATOM 1918 C C . LYS A 1 238 ? -0.186 -19.828 15.797 1 97.25 238 LYS A C 1
ATOM 1920 O O . LYS A 1 238 ? 0.098 -19.188 14.781 1 97.25 238 LYS A O 1
ATOM 1925 N N . ILE A 1 239 ? -0.751 -21.016 15.766 1 98.06 239 ILE A N 1
ATOM 1926 C CA . ILE A 1 239 ? -1.445 -21.531 14.594 1 98.06 239 ILE A CA 1
ATOM 1927 C C . ILE A 1 239 ? -2.936 -21.672 14.891 1 98.06 239 ILE A C 1
ATOM 1929 O O . ILE A 1 239 ? -3.318 -22.234 15.922 1 98.06 239 ILE A O 1
ATOM 1933 N N . ARG A 1 240 ? -3.74 -21.062 14.07 1 98.5 240 ARG A N 1
ATOM 1934 C CA . ARG A 1 240 ? -5.191 -21.141 14.227 1 98.5 240 ARG A CA 1
ATOM 1935 C C . ARG A 1 240 ? -5.84 -21.781 13.008 1 98.5 240 ARG A C 1
ATOM 1937 O O . ARG A 1 240 ? -5.609 -21.344 11.875 1 98.5 240 ARG A O 1
ATOM 1944 N N . TRP A 1 241 ? -6.605 -22.906 13.234 1 98.69 241 TRP A N 1
ATOM 1945 C CA . TRP A 1 241 ? -7.395 -23.547 12.18 1 98.69 241 TRP A CA 1
ATOM 1946 C C . TRP A 1 241 ? -8.859 -23.141 12.281 1 98.69 241 TRP A C 1
ATOM 1948 O O . TRP A 1 241 ? -9.422 -23.078 13.375 1 98.69 241 TRP A O 1
ATOM 1958 N N . ARG A 1 242 ? -9.5 -22.75 11.219 1 98.69 242 ARG A N 1
ATOM 1959 C CA . ARG A 1 242 ? -10.922 -22.453 11.172 1 98.69 242 ARG A CA 1
ATOM 1960 C C . ARG A 1 242 ? -11.523 -22.844 9.82 1 98.69 242 ARG A C 1
ATOM 1962 O O . ARG A 1 242 ? -10.789 -23.109 8.867 1 98.69 242 ARG A O 1
ATOM 1969 N N . GLU A 1 243 ? -12.836 -22.969 9.766 1 98.5 243 GLU A N 1
ATOM 1970 C CA . GLU A 1 243 ? -13.555 -23.25 8.531 1 98.5 243 GLU A CA 1
ATOM 1971 C C . GLU A 1 243 ? -14.406 -22.062 8.094 1 98.5 243 GLU A C 1
ATOM 1973 O O . GLU A 1 243 ? -14.945 -21.344 8.938 1 98.5 243 GLU A O 1
ATOM 1978 N N . GLU A 1 244 ? -14.422 -21.781 6.871 1 98.62 244 GLU A N 1
ATOM 1979 C CA . GLU A 1 244 ? -15.344 -20.828 6.258 1 98.62 244 GLU A CA 1
ATOM 1980 C C . GLU A 1 244 ? -16.047 -21.438 5.055 1 98.62 244 GLU A C 1
ATOM 1982 O O . GLU A 1 244 ? -15.516 -22.328 4.395 1 98.62 244 GLU A O 1
ATOM 1987 N N . HIS A 1 245 ? -17.297 -21.031 4.773 1 98.62 245 HIS A N 1
ATOM 1988 C CA . HIS A 1 245 ? -18.141 -21.625 3.734 1 98.62 245 HIS A CA 1
ATOM 1989 C C . HIS A 1 245 ? -18.297 -20.672 2.555 1 98.62 245 HIS A C 1
ATOM 1991 O O . HIS A 1 245 ? -18.422 -19.453 2.744 1 98.62 245 HIS A O 1
ATOM 1997 N N . PHE A 1 246 ? -18.266 -21.266 1.393 1 98.88 246 PHE A N 1
ATOM 1998 C CA . PHE A 1 246 ? -18.359 -20.469 0.177 1 98.88 246 PHE A CA 1
ATOM 1999 C C . PHE A 1 246 ? -19.188 -21.203 -0.877 1 98.88 246 PHE A C 1
ATOM 2001 O O . PHE A 1 246 ? -19.406 -22.406 -0.779 1 98.88 246 PHE A O 1
ATOM 2008 N N . ASP A 1 247 ? -19.672 -20.406 -1.824 1 98.75 247 ASP A N 1
ATOM 2009 C CA . ASP A 1 247 ? -20.453 -20.953 -2.922 1 98.75 247 ASP A CA 1
ATOM 2010 C C . ASP A 1 247 ? -19.562 -21.312 -4.109 1 98.75 247 ASP A C 1
ATOM 2012 O O . ASP A 1 247 ? -19.891 -22.219 -4.883 1 98.75 247 ASP A O 1
ATOM 2016 N N . ALA A 1 248 ? -18.469 -20.641 -4.277 1 98.81 248 ALA A N 1
ATOM 2017 C CA . ALA A 1 248 ? -17.531 -20.875 -5.371 1 98.81 248 ALA A CA 1
ATOM 2018 C C . ALA A 1 248 ? -16.109 -20.516 -4.953 1 98.81 248 ALA A C 1
ATOM 2020 O O . ALA A 1 248 ? -15.914 -19.75 -4 1 98.81 248 ALA A O 1
ATOM 2021 N N . ILE A 1 249 ? -15.148 -21.109 -5.691 1 98.88 249 ILE A N 1
ATOM 2022 C CA . ILE A 1 249 ? -13.742 -20.953 -5.359 1 98.88 249 ILE A CA 1
ATOM 2023 C C . ILE A 1 249 ? -12.953 -20.547 -6.605 1 98.88 249 ILE A C 1
ATOM 2025 O O . ILE A 1 249 ? -13.086 -21.188 -7.656 1 98.88 249 ILE A O 1
ATOM 2029 N N . VAL A 1 250 ? -12.156 -19.484 -6.477 1 98.88 250 VAL A N 1
ATOM 2030 C CA . VAL A 1 250 ? -11.195 -19.109 -7.504 1 98.88 250 VAL A CA 1
ATOM 2031 C C . VAL A 1 250 ? -9.789 -19.562 -7.09 1 98.88 250 VAL A C 1
ATOM 2033 O O . VAL A 1 250 ? -9.273 -19.125 -6.059 1 98.88 250 VAL A O 1
ATOM 2036 N N . VAL A 1 251 ? -9.25 -20.438 -7.855 1 98.81 251 VAL A N 1
ATOM 2037 C CA . VAL A 1 251 ? -7.871 -20.875 -7.625 1 98.81 251 VAL A CA 1
ATOM 2038 C C . VAL A 1 251 ? -6.91 -19.953 -8.367 1 98.81 251 VAL A C 1
ATOM 2040 O O . VAL A 1 251 ? -6.742 -20.062 -9.586 1 98.81 251 VAL A O 1
ATOM 2043 N N . ALA A 1 252 ? -6.293 -19.047 -7.641 1 98.31 252 ALA A N 1
ATOM 2044 C CA . ALA A 1 252 ? -5.309 -18.094 -8.148 1 98.31 252 ALA A CA 1
ATOM 2045 C C . ALA A 1 252 ? -3.98 -18.234 -7.414 1 98.31 252 ALA A C 1
ATOM 2047 O O . ALA A 1 252 ? -3.307 -17.234 -7.145 1 98.31 252 ALA A O 1
ATOM 2048 N N . SER A 1 253 ? -3.619 -19.438 -7.066 1 96 253 SER A N 1
ATOM 2049 C CA . SER A 1 253 ? -2.447 -19.719 -6.242 1 96 253 SER A CA 1
ATOM 2050 C C . SER A 1 253 ? -1.171 -19.703 -7.074 1 96 253 SER A C 1
ATOM 2052 O O . SER A 1 253 ? -0.066 -19.703 -6.527 1 96 253 SER A O 1
ATOM 2054 N N . GLY A 1 254 ? -1.327 -19.672 -8.367 1 92.88 254 GLY A N 1
ATOM 2055 C CA . GLY A 1 254 ? -0.161 -19.609 -9.234 1 92.88 254 GLY A CA 1
ATOM 2056 C C . GLY A 1 254 ? 0.367 -20.969 -9.625 1 92.88 254 GLY A C 1
ATOM 2057 O O . GLY A 1 254 ? -0.112 -22 -9.125 1 92.88 254 GLY A O 1
ATOM 2058 N N . ARG A 1 255 ? 1.375 -21.062 -10.516 1 91.44 255 ARG A N 1
ATOM 2059 C CA . ARG A 1 255 ? 1.826 -22.328 -11.094 1 91.44 255 ARG A CA 1
ATOM 2060 C C . ARG A 1 255 ? 3.295 -22.578 -10.773 1 91.44 255 ARG A C 1
ATOM 2062 O O . ARG A 1 255 ? 3.842 -23.625 -11.133 1 91.44 255 ARG A O 1
ATOM 2069 N N . PHE A 1 256 ? 3.93 -21.719 -10.078 1 92.81 256 PHE A N 1
ATOM 2070 C CA . PHE A 1 256 ? 5.363 -21.859 -9.836 1 92.81 256 PHE A CA 1
ATOM 2071 C C . PHE A 1 256 ? 5.633 -22.234 -8.383 1 92.81 256 PHE A C 1
ATOM 2073 O O . PHE A 1 256 ? 6.633 -21.812 -7.801 1 92.81 256 PHE A O 1
ATOM 2080 N N . ASN A 1 257 ? 4.758 -23.031 -7.855 1 91.44 257 ASN A N 1
ATOM 2081 C CA . ASN A 1 257 ? 4.863 -23.359 -6.438 1 91.44 257 ASN A CA 1
ATOM 2082 C C . ASN A 1 257 ? 5.598 -24.672 -6.223 1 91.44 257 ASN A C 1
ATOM 2084 O O . ASN A 1 257 ? 6.309 -24.844 -5.23 1 91.44 257 ASN A O 1
ATOM 2088 N N . ALA A 1 258 ? 5.457 -25.656 -7.137 1 93.88 258 ALA A N 1
ATOM 2089 C CA . ALA A 1 258 ? 6.027 -26.984 -6.996 1 93.88 258 ALA A CA 1
ATOM 2090 C C . ALA A 1 258 ? 7.172 -27.203 -7.984 1 93.88 258 ALA A C 1
ATOM 2092 O O . ALA A 1 258 ? 6.938 -27.422 -9.172 1 93.88 258 ALA A O 1
ATOM 2093 N N . PRO A 1 259 ? 8.391 -27.234 -7.43 1 93.88 259 PRO A N 1
ATOM 2094 C CA . PRO A 1 259 ? 9.516 -27.453 -8.336 1 93.88 259 PRO A CA 1
ATOM 2095 C C . PRO A 1 259 ? 9.5 -28.828 -8.992 1 93.88 259 PRO A C 1
ATOM 2097 O O . PRO A 1 259 ? 9.031 -29.797 -8.383 1 93.88 259 PRO A O 1
ATOM 2100 N N . ASN A 1 260 ? 9.969 -28.891 -10.195 1 95.06 260 ASN A N 1
ATOM 2101 C CA . ASN A 1 260 ? 10.195 -30.156 -10.883 1 95.06 260 ASN A CA 1
ATOM 2102 C C . ASN A 1 260 ? 11.648 -30.609 -10.766 1 95.06 260 ASN A C 1
ATOM 2104 O O . ASN A 1 260 ? 12.555 -29.953 -11.266 1 95.06 260 ASN A O 1
ATOM 2108 N N . THR A 1 261 ? 11.898 -31.656 -10.039 1 95.69 261 THR A N 1
ATOM 2109 C CA . THR A 1 261 ? 13.203 -32.281 -9.93 1 95.69 261 THR A CA 1
ATOM 2110 C C . THR A 1 261 ? 13.164 -33.719 -10.5 1 95.69 261 THR A C 1
ATOM 2112 O O . THR A 1 261 ? 12.961 -34.688 -9.773 1 95.69 261 THR A O 1
ATOM 2115 N N . PRO A 1 262 ? 13.5 -33.781 -11.727 1 91.94 262 PRO A N 1
ATOM 2116 C CA . PRO A 1 262 ? 13.328 -35.062 -12.414 1 91.94 262 PRO A CA 1
ATOM 2117 C C . PRO A 1 262 ? 14.156 -36.188 -11.797 1 91.94 262 PRO A C 1
ATOM 2119 O O . PRO A 1 262 ? 15.188 -35.938 -11.172 1 91.94 262 PRO A O 1
ATOM 2122 N N . ASP A 1 263 ? 13.672 -37.375 -12.039 1 92.81 263 ASP A N 1
ATOM 2123 C CA . ASP A 1 263 ? 14.352 -38.531 -11.523 1 92.81 263 ASP A CA 1
ATOM 2124 C C . ASP A 1 263 ? 15.445 -39 -12.477 1 92.81 263 ASP A C 1
ATOM 2126 O O . ASP A 1 263 ? 15.406 -40.156 -12.969 1 92.81 263 ASP A O 1
ATOM 2130 N N . ILE A 1 264 ? 16.438 -38.25 -12.656 1 95.62 264 ILE A N 1
ATOM 2131 C CA . ILE A 1 264 ? 17.609 -38.656 -13.422 1 95.62 264 ILE A CA 1
ATOM 2132 C C . ILE A 1 264 ? 18.391 -39.719 -12.648 1 95.62 264 ILE A C 1
ATOM 2134 O O . ILE A 1 264 ? 18.703 -39.531 -11.469 1 95.62 264 ILE A O 1
ATOM 2138 N N . PRO A 1 265 ? 18.797 -40.75 -13.312 1 97.06 265 PRO A N 1
ATOM 2139 C CA . PRO A 1 265 ? 19.531 -41.781 -12.586 1 97.06 265 PRO A CA 1
ATOM 2140 C C . PRO A 1 265 ? 20.734 -41.25 -11.836 1 97.06 265 PRO A C 1
ATOM 2142 O O . PRO A 1 265 ? 21.578 -40.562 -12.422 1 97.06 265 PRO A O 1
ATOM 2145 N N . GLY A 1 266 ? 20.719 -41.5 -10.531 1 97.25 266 GLY A N 1
ATOM 2146 C CA . GLY A 1 266 ? 21.859 -41.125 -9.711 1 97.25 266 GLY A CA 1
ATOM 2147 C C . GLY A 1 266 ? 21.719 -39.75 -9.062 1 97.25 266 GLY A C 1
ATOM 2148 O O . GLY A 1 266 ? 22.422 -39.438 -8.102 1 97.25 266 GLY A O 1
ATOM 2149 N N . LEU A 1 267 ? 20.906 -38.875 -9.555 1 96.75 267 LEU A N 1
ATOM 2150 C CA . LEU A 1 267 ? 20.766 -37.531 -9.078 1 96.75 267 LEU A CA 1
ATOM 2151 C C . LEU A 1 267 ? 20.312 -37.5 -7.617 1 96.75 267 LEU A C 1
ATOM 2153 O O . LEU A 1 267 ? 20.781 -36.688 -6.828 1 96.75 267 LEU A O 1
ATOM 2157 N N . SER A 1 268 ? 19.359 -38.344 -7.27 1 95.94 268 SER A N 1
ATOM 2158 C CA . SER A 1 268 ? 18.844 -38.406 -5.902 1 95.94 268 SER A CA 1
ATOM 2159 C C . SER A 1 268 ? 19.953 -38.719 -4.91 1 95.94 268 SER A C 1
ATOM 2161 O O . SER A 1 268 ? 19.984 -38.156 -3.803 1 95.94 268 SER A O 1
ATOM 2163 N N . GLN A 1 269 ? 20.812 -39.562 -5.277 1 95.12 269 GLN A N 1
ATOM 2164 C CA . GLN A 1 269 ? 21.938 -39.906 -4.418 1 95.12 269 GLN A CA 1
ATOM 2165 C C . GLN A 1 269 ? 22.891 -38.719 -4.246 1 95.12 269 GLN A C 1
ATOM 2167 O O . GLN A 1 269 ? 23.375 -38.469 -3.145 1 95.12 269 GLN A O 1
ATOM 2172 N N . TRP A 1 270 ? 23.172 -38.062 -5.328 1 96.06 270 TRP A N 1
ATOM 2173 C CA . TRP A 1 270 ? 24.016 -36.875 -5.258 1 96.06 270 TRP A CA 1
ATOM 2174 C C . TRP A 1 270 ? 23.422 -35.844 -4.316 1 96.06 270 TRP A C 1
ATOM 2176 O O . TRP A 1 270 ? 24.125 -35.25 -3.477 1 96.06 270 TRP A O 1
ATOM 2186 N N . ALA A 1 271 ? 22.109 -35.625 -4.484 1 95.19 271 ALA A N 1
ATOM 2187 C CA . ALA A 1 271 ? 21.422 -34.625 -3.709 1 95.19 271 ALA A CA 1
ATOM 2188 C C . ALA A 1 271 ? 21.406 -34.969 -2.223 1 95.19 271 ALA A C 1
ATOM 2190 O O . ALA A 1 271 ? 21.469 -34.062 -1.369 1 95.19 271 ALA A O 1
ATOM 2191 N N . SER A 1 272 ? 21.328 -36.219 -1.897 1 94 272 SER A N 1
ATOM 2192 C CA . SER A 1 272 ? 21.359 -36.656 -0.51 1 94 272 SER A CA 1
ATOM 2193 C C . SER A 1 272 ? 22.734 -36.438 0.113 1 94 272 SER A C 1
ATOM 2195 O O . SER A 1 272 ? 22.828 -36.125 1.3 1 94 272 SER A O 1
ATOM 2197 N N . LEU A 1 273 ? 23.75 -36.625 -0.656 1 94.69 273 LEU A N 1
ATOM 2198 C CA . LEU A 1 273 ? 25.109 -36.531 -0.154 1 94.69 273 LEU A CA 1
ATOM 2199 C C . LEU A 1 273 ? 25.547 -35.062 -0.062 1 94.69 273 LEU A C 1
ATOM 2201 O O . LEU A 1 273 ? 26.297 -34.688 0.837 1 94.69 273 LEU A O 1
ATOM 2205 N N . TYR A 1 274 ? 25.047 -34.281 -0.992 1 94.31 274 TYR A N 1
ATOM 2206 C CA . TYR A 1 274 ? 25.469 -32.875 -1.052 1 94.31 274 TYR A CA 1
ATOM 2207 C C . TYR A 1 274 ? 24.25 -31.969 -1.202 1 94.31 274 TYR A C 1
ATOM 2209 O O . TYR A 1 274 ? 24.172 -31.203 -2.164 1 94.31 274 TYR A O 1
ATOM 2217 N N . PRO A 1 275 ? 23.406 -31.938 -0.2 1 90.75 275 PRO A N 1
ATOM 2218 C CA . PRO A 1 275 ? 22.141 -31.203 -0.312 1 90.75 275 PRO A CA 1
ATOM 2219 C C . PRO A 1 275 ? 22.344 -29.703 -0.475 1 90.75 275 PRO A C 1
ATOM 2221 O O . PRO A 1 275 ? 21.484 -29.016 -1.05 1 90.75 275 PRO A O 1
ATOM 2224 N N . HIS A 1 276 ? 23.438 -29.141 -0.063 1 90.25 276 HIS A N 1
ATOM 2225 C CA . HIS A 1 276 ? 23.641 -27.703 -0.108 1 90.25 276 HIS A CA 1
ATOM 2226 C C . HIS A 1 276 ? 24.297 -27.281 -1.421 1 90.25 276 HIS A C 1
ATOM 2228 O O . HIS A 1 276 ? 24.406 -26.094 -1.713 1 90.25 276 HIS A O 1
ATOM 2234 N N . LEU A 1 277 ? 24.672 -28.266 -2.252 1 95.19 277 LEU A N 1
ATOM 2235 C CA . LEU A 1 277 ? 25.406 -27.953 -3.473 1 95.19 277 LEU A CA 1
ATOM 2236 C C . LEU A 1 277 ? 24.547 -28.203 -4.707 1 95.19 277 LEU A C 1
ATOM 2238 O O . LEU A 1 277 ? 24.938 -27.859 -5.824 1 95.19 277 LEU A O 1
ATOM 2242 N N . ILE A 1 278 ? 23.391 -28.797 -4.523 1 95.25 278 ILE A N 1
ATOM 2243 C CA . ILE A 1 278 ? 22.406 -29.047 -5.582 1 95.25 278 ILE A CA 1
ATOM 2244 C C . ILE A 1 278 ? 21.094 -28.375 -5.227 1 95.25 278 ILE A C 1
ATOM 2246 O O . ILE A 1 278 ? 20.5 -28.672 -4.191 1 95.25 278 ILE A O 1
ATOM 2250 N N . SER A 1 279 ? 20.703 -27.438 -6.074 1 93.94 279 SER A N 1
ATOM 2251 C CA . SER A 1 279 ? 19.484 -26.688 -5.762 1 93.94 279 SER A CA 1
ATOM 2252 C C . SER A 1 279 ? 18.625 -26.484 -7.004 1 93.94 279 SER A C 1
ATOM 2254 O O . SER A 1 279 ? 19.125 -26.547 -8.133 1 93.94 279 SER A O 1
ATOM 2256 N N . HIS A 1 280 ? 17.344 -26.391 -6.801 1 95.06 280 HIS A N 1
ATOM 2257 C CA . HIS A 1 280 ? 16.453 -25.938 -7.867 1 95.06 280 HIS A CA 1
ATOM 2258 C C . HIS A 1 280 ? 16.594 -24.438 -8.094 1 95.06 280 HIS A C 1
ATOM 2260 O O . HIS A 1 280 ? 16.953 -23.688 -7.176 1 95.06 280 HIS A O 1
ATOM 2266 N N . SER A 1 281 ? 16.266 -23.969 -9.297 1 94.62 281 SER A N 1
ATOM 2267 C CA . SER A 1 281 ? 16.391 -22.562 -9.656 1 94.62 281 SER A CA 1
ATOM 2268 C C . SER A 1 281 ? 15.523 -21.688 -8.75 1 94.62 281 SER A C 1
ATOM 2270 O O . SER A 1 281 ? 15.805 -20.5 -8.594 1 94.62 281 SER A O 1
ATOM 2272 N N . ARG A 1 282 ? 14.516 -22.203 -8.156 1 91.12 282 ARG A N 1
ATOM 2273 C CA . ARG A 1 282 ? 13.648 -21.469 -7.242 1 91.12 282 ARG A CA 1
ATOM 2274 C C . ARG A 1 282 ? 14.445 -20.938 -6.059 1 91.12 282 ARG A C 1
ATOM 2276 O O . ARG A 1 282 ? 14.047 -19.938 -5.441 1 91.12 282 ARG A O 1
ATOM 2283 N N . GLN A 1 283 ? 15.602 -21.516 -5.797 1 90.31 283 GLN A N 1
ATOM 2284 C CA . GLN A 1 283 ? 16.406 -21.125 -4.641 1 90.31 283 GLN A CA 1
ATOM 2285 C C . GLN A 1 283 ? 17.516 -20.156 -5.035 1 90.31 283 GLN A C 1
ATOM 2287 O O . GLN A 1 283 ? 18.203 -19.625 -4.172 1 90.31 283 GLN A O 1
ATOM 2292 N N . TYR A 1 284 ? 17.703 -19.953 -6.312 1 92.56 284 TYR A N 1
ATOM 2293 C CA . TYR A 1 284 ? 18.719 -19.016 -6.781 1 92.56 284 TYR A CA 1
ATOM 2294 C C . TYR A 1 284 ? 18.422 -17.594 -6.316 1 92.56 284 TYR A C 1
ATOM 2296 O O . TYR A 1 284 ? 17.281 -17.141 -6.383 1 92.56 284 TYR A O 1
ATOM 2304 N N . ARG A 1 285 ? 19.484 -16.891 -5.867 1 91.88 285 ARG A N 1
ATOM 2305 C CA . ARG A 1 285 ? 19.25 -15.547 -5.34 1 91.88 285 ARG A CA 1
ATOM 2306 C C . ARG A 1 285 ? 20.125 -14.523 -6.047 1 91.88 285 ARG A C 1
ATOM 2308 O O . ARG A 1 285 ? 19.641 -13.477 -6.492 1 91.88 285 ARG A O 1
ATOM 2315 N N . ARG A 1 286 ? 21.484 -14.836 -6.109 1 93.25 286 ARG A N 1
ATOM 2316 C CA . ARG A 1 286 ? 22.453 -13.898 -6.66 1 93.25 286 ARG A CA 1
ATOM 2317 C C . ARG A 1 286 ? 23.688 -14.633 -7.191 1 93.25 286 ARG A C 1
ATOM 2319 O O . ARG A 1 286 ? 24.062 -15.688 -6.672 1 93.25 286 ARG A O 1
ATOM 2326 N N . PRO A 1 287 ? 24.312 -14.047 -8.156 1 95.94 287 PRO A N 1
ATOM 2327 C CA . PRO A 1 287 ? 25.453 -14.742 -8.766 1 95.94 287 PRO A CA 1
ATOM 2328 C C . PRO A 1 287 ? 26.672 -14.797 -7.855 1 95.94 287 PRO A C 1
ATOM 2330 O O . PRO A 1 287 ? 27.469 -15.727 -7.949 1 95.94 287 PRO A O 1
ATOM 2333 N N . GLU A 1 288 ? 26.75 -13.805 -6.941 1 95.31 288 GLU A N 1
ATOM 2334 C CA . GLU A 1 288 ? 27.922 -13.703 -6.082 1 95.31 288 GLU A CA 1
ATOM 2335 C C . GLU A 1 288 ? 28.078 -14.953 -5.219 1 95.31 288 GLU A C 1
ATOM 2337 O O . GLU A 1 288 ? 29.203 -15.289 -4.805 1 95.31 288 GLU A O 1
ATOM 2342 N N . GLU A 1 289 ? 27.031 -15.695 -5.012 1 92.94 289 GLU A N 1
ATOM 2343 C CA . GLU A 1 289 ? 27.062 -16.922 -4.227 1 92.94 289 GLU A CA 1
ATOM 2344 C C . GLU A 1 289 ? 27.797 -18.031 -4.969 1 92.94 289 GLU A C 1
ATOM 2346 O O . GLU A 1 289 ? 28.172 -19.047 -4.371 1 92.94 289 GLU A O 1
ATOM 2351 N N . PHE A 1 290 ? 28.094 -17.875 -6.262 1 97.19 290 PHE A N 1
ATOM 2352 C CA . PHE A 1 290 ? 28.719 -18.891 -7.113 1 97.19 290 PHE A CA 1
ATOM 2353 C C . PHE A 1 290 ? 30.062 -18.406 -7.637 1 97.19 290 PHE A C 1
ATOM 2355 O O . PHE A 1 290 ? 30.609 -18.953 -8.594 1 97.19 290 PHE A O 1
ATOM 2362 N N . ALA A 1 291 ? 30.641 -17.422 -6.969 1 97.56 291 ALA A N 1
ATOM 2363 C CA . ALA A 1 291 ? 31.859 -16.797 -7.449 1 97.56 291 ALA A CA 1
ATOM 2364 C C . ALA A 1 291 ? 33 -17.812 -7.551 1 97.56 291 ALA A C 1
ATOM 2366 O O . ALA A 1 291 ? 33.219 -18.578 -6.617 1 97.56 291 ALA A O 1
ATOM 2367 N N . ASN A 1 292 ? 33.625 -17.859 -8.656 1 96.81 292 ASN A N 1
ATOM 2368 C CA . ASN A 1 292 ? 34.812 -18.641 -8.938 1 96.81 292 ASN A CA 1
ATOM 2369 C C . ASN A 1 292 ? 34.531 -20.141 -8.867 1 96.81 292 ASN A C 1
ATOM 2371 O O . ASN A 1 292 ? 35.438 -20.953 -8.703 1 96.81 292 ASN A O 1
ATOM 2375 N N . GLN A 1 293 ? 33.281 -20.531 -9.016 1 97.44 293 GLN A N 1
ATOM 2376 C CA . GLN A 1 293 ? 32.906 -21.938 -8.961 1 97.44 293 GLN A CA 1
ATOM 2377 C C . GLN A 1 293 ? 32.469 -22.438 -10.336 1 97.44 293 GLN A C 1
ATOM 2379 O O . GLN A 1 293 ? 32.062 -21.656 -11.195 1 97.44 293 GLN A O 1
ATOM 2384 N N . SER A 1 294 ? 32.688 -23.75 -10.516 1 97.06 294 SER A N 1
ATOM 2385 C CA . SER A 1 294 ? 32.156 -24.406 -11.695 1 97.06 294 SER A CA 1
ATOM 2386 C C . SER A 1 294 ? 30.688 -24.844 -11.477 1 97.06 294 SER A C 1
ATOM 2388 O O . SER A 1 294 ? 30.406 -25.656 -10.602 1 97.06 294 SER A O 1
ATOM 2390 N N . VAL A 1 295 ? 29.797 -24.297 -12.32 1 98.19 295 VAL A N 1
ATOM 2391 C CA . VAL A 1 295 ? 28.375 -24.484 -12.07 1 98.19 295 VAL A CA 1
ATOM 2392 C C . VAL A 1 295 ? 27.719 -25.219 -13.25 1 98.19 295 VAL A C 1
ATOM 2394 O O . VAL A 1 295 ? 27.859 -24.781 -14.398 1 98.19 295 VAL A O 1
ATOM 2397 N N . LEU A 1 296 ? 27.062 -26.344 -12.969 1 97.94 296 LEU A N 1
ATOM 2398 C CA . LEU A 1 296 ? 26.219 -27.031 -13.945 1 97.94 296 LEU A CA 1
ATOM 2399 C C . LEU A 1 296 ? 24.766 -26.594 -13.805 1 97.94 296 LEU A C 1
ATOM 2401 O O . LEU A 1 296 ? 24.156 -26.75 -12.75 1 97.94 296 LEU A O 1
ATOM 2405 N N . VAL A 1 297 ? 24.25 -25.953 -14.844 1 97.75 297 VAL A N 1
ATOM 2406 C CA . VAL A 1 297 ? 22.844 -25.578 -14.906 1 97.75 297 VAL A CA 1
ATOM 2407 C C . VAL A 1 297 ? 22.094 -26.547 -15.836 1 97.75 297 VAL A C 1
ATOM 2409 O O . VAL A 1 297 ? 22.484 -26.734 -16.984 1 97.75 297 VAL A O 1
ATOM 2412 N N . ILE A 1 298 ? 21.016 -27.141 -15.312 1 97.06 298 ILE A N 1
ATOM 2413 C CA . ILE A 1 298 ? 20.266 -28.125 -16.078 1 97.06 298 ILE A CA 1
ATOM 2414 C C . ILE A 1 298 ? 18.922 -27.531 -16.5 1 97.06 298 ILE A C 1
ATOM 2416 O O . ILE A 1 298 ? 18.062 -27.25 -15.648 1 97.06 298 ILE A O 1
ATOM 2420 N N . GLY A 1 299 ? 18.656 -27.453 -17.812 1 94.25 299 GLY A N 1
ATOM 2421 C CA . GLY A 1 299 ? 17.453 -26.844 -18.359 1 94.25 299 GLY A CA 1
ATOM 2422 C C . GLY A 1 299 ? 17.734 -25.609 -19.188 1 94.25 299 GLY A C 1
ATOM 2423 O O . GLY A 1 299 ? 18.453 -24.703 -18.75 1 94.25 299 GLY A O 1
ATOM 2424 N N . GLY A 1 300 ? 17.156 -25.516 -20.328 1 89.75 300 GLY A N 1
ATOM 2425 C CA . GLY A 1 300 ? 17.516 -24.469 -21.266 1 89.75 300 GLY A CA 1
ATOM 2426 C C . GLY A 1 300 ? 16.375 -23.5 -21.547 1 89.75 300 GLY A C 1
ATOM 2427 O O . GLY A 1 300 ? 16.375 -22.828 -22.578 1 89.75 300 GLY A O 1
ATOM 2428 N N . SER A 1 301 ? 15.367 -23.438 -20.703 1 89 301 SER A N 1
ATOM 2429 C CA . SER A 1 301 ? 14.305 -22.453 -20.859 1 89 301 SER A CA 1
ATOM 2430 C C . SER A 1 301 ? 14.648 -21.156 -20.141 1 89 301 SER A C 1
ATOM 2432 O O . SER A 1 301 ? 15.82 -20.797 -20.016 1 89 301 SER A O 1
ATOM 2434 N N . VAL A 1 302 ? 13.688 -20.422 -19.641 1 89.38 302 VAL A N 1
ATOM 2435 C CA . VAL A 1 302 ? 13.859 -19.047 -19.188 1 89.38 302 VAL A CA 1
ATOM 2436 C C . VAL A 1 302 ? 14.789 -19.016 -17.969 1 89.38 302 VAL A C 1
ATOM 2438 O O . VAL A 1 302 ? 15.797 -18.312 -17.969 1 89.38 302 VAL A O 1
ATOM 2441 N N . SER A 1 303 ? 14.523 -19.781 -16.922 1 93.81 303 SER A N 1
ATOM 2442 C CA . SER A 1 303 ? 15.312 -19.719 -15.688 1 93.81 303 SER A CA 1
ATOM 2443 C C . SER A 1 303 ? 16.75 -20.156 -15.938 1 93.81 303 SER A C 1
ATOM 2445 O O . SER A 1 303 ? 17.688 -19.5 -15.469 1 93.81 303 SER A O 1
ATOM 2447 N N . GLY A 1 304 ? 16.906 -21.25 -16.703 1 94.88 304 GLY A N 1
ATOM 2448 C CA . GLY A 1 304 ? 18.234 -21.781 -16.953 1 94.88 304 GLY A CA 1
ATOM 2449 C C . GLY A 1 304 ? 19.125 -20.812 -17.719 1 94.88 304 GLY A C 1
ATOM 2450 O O . GLY A 1 304 ? 20.281 -20.578 -17.328 1 94.88 304 GLY A O 1
ATOM 2451 N N . THR A 1 305 ? 18.594 -20.266 -18.75 1 92.88 305 THR A N 1
ATOM 2452 C CA . THR A 1 305 ? 19.391 -19.391 -19.594 1 92.88 305 THR A CA 1
ATOM 2453 C C . THR A 1 305 ? 19.688 -18.062 -18.891 1 92.88 305 THR A C 1
ATOM 2455 O O . THR A 1 305 ? 20.781 -17.531 -19 1 92.88 305 THR A O 1
ATOM 2458 N N . GLU A 1 306 ? 18.734 -17.594 -18.172 1 93.19 306 GLU A N 1
ATOM 2459 C CA . GLU A 1 306 ? 18.922 -16.312 -17.469 1 93.19 306 GLU A CA 1
ATOM 2460 C C . GLU A 1 306 ? 19.938 -16.469 -16.328 1 93.19 306 GLU A C 1
ATOM 2462 O O . GLU A 1 306 ? 20.766 -15.578 -16.094 1 93.19 306 GLU A O 1
ATOM 2467 N N . ILE A 1 307 ? 19.844 -17.516 -15.641 1 96.44 307 ILE A N 1
ATOM 2468 C CA . ILE A 1 307 ? 20.797 -17.781 -14.57 1 96.44 307 ILE A CA 1
ATOM 2469 C C . ILE A 1 307 ? 22.188 -17.969 -15.156 1 96.44 307 ILE A C 1
ATOM 2471 O O . ILE A 1 307 ? 23.172 -17.406 -14.641 1 96.44 307 ILE A O 1
ATOM 2475 N N . ALA A 1 308 ? 22.266 -18.734 -16.219 1 95.81 308 ALA A N 1
ATOM 2476 C CA . ALA A 1 308 ? 23.562 -18.922 -16.875 1 95.81 308 ALA A CA 1
ATOM 2477 C C . ALA A 1 308 ? 24.156 -17.578 -17.297 1 95.81 308 ALA A C 1
ATOM 2479 O O . ALA A 1 308 ? 25.359 -17.359 -17.141 1 95.81 308 ALA A O 1
ATOM 2480 N N . GLU A 1 309 ? 23.328 -16.766 -17.828 1 93.06 309 GLU A N 1
ATOM 2481 C CA . GLU A 1 309 ? 23.766 -15.43 -18.25 1 93.06 309 GLU A CA 1
ATOM 2482 C C . GLU A 1 309 ? 24.281 -14.625 -17.047 1 93.06 309 GLU A C 1
ATOM 2484 O O . GLU A 1 309 ? 25.312 -13.969 -17.141 1 93.06 309 GLU A O 1
ATOM 2489 N N . GLU A 1 310 ? 23.594 -14.695 -15.953 1 94.31 310 GLU A N 1
ATOM 2490 C CA . GLU A 1 310 ? 23.969 -13.93 -14.766 1 94.31 310 GLU A CA 1
ATOM 2491 C C . GLU A 1 310 ? 25.266 -14.453 -14.156 1 94.31 310 GLU A C 1
ATOM 2493 O O . GLU A 1 310 ? 26.031 -13.688 -13.57 1 94.31 310 GLU A O 1
ATOM 2498 N N . LEU A 1 311 ? 25.469 -15.688 -14.305 1 96.56 311 LEU A N 1
ATOM 2499 C CA . LEU A 1 311 ? 26.641 -16.328 -13.703 1 96.56 311 LEU A CA 1
ATOM 2500 C C . LEU A 1 311 ? 27.891 -16.047 -14.531 1 96.56 311 LEU A C 1
ATOM 2502 O O . LEU A 1 311 ? 29.016 -16.203 -14.039 1 96.56 311 LEU A O 1
ATOM 2506 N N . ASP A 1 312 ? 27.594 -15.75 -15.773 1 93.88 312 ASP A N 1
ATOM 2507 C CA . ASP A 1 312 ? 28.734 -15.484 -16.656 1 93.88 312 ASP A CA 1
ATOM 2508 C C . ASP A 1 312 ? 29.547 -14.305 -16.141 1 93.88 312 ASP A C 1
ATOM 2510 O O . ASP A 1 312 ? 29 -13.234 -15.852 1 93.88 312 ASP A O 1
ATOM 2514 N N . GLY A 1 313 ? 30.828 -14.445 -16.031 1 90.88 313 GLY A N 1
ATOM 2515 C CA . GLY A 1 313 ? 31.719 -13.406 -15.539 1 90.88 313 GLY A CA 1
ATOM 2516 C C . GLY A 1 313 ? 31.922 -13.438 -14.031 1 90.88 313 GLY A C 1
ATOM 2517 O O . GLY A 1 313 ? 32.844 -12.805 -13.5 1 90.88 313 GLY A O 1
ATOM 2518 N N . VAL A 1 314 ? 31 -14.133 -13.312 1 95.81 314 VAL A N 1
ATOM 2519 C CA . VAL A 1 314 ? 31.109 -14.242 -11.867 1 95.81 314 VAL A CA 1
ATOM 2520 C C . VAL A 1 314 ? 31.594 -15.633 -11.484 1 95.81 314 VAL A C 1
ATOM 2522 O O . VAL A 1 314 ? 32.562 -15.773 -10.711 1 95.81 314 VAL A O 1
ATOM 2525 N N . ALA A 1 315 ? 30.969 -16.625 -12.094 1 96.38 315 ALA A N 1
ATOM 2526 C CA . ALA A 1 315 ? 31.391 -18 -11.867 1 96.38 315 ALA A CA 1
ATOM 2527 C C . ALA A 1 315 ? 32.688 -18.312 -12.633 1 96.38 315 ALA A C 1
ATOM 2529 O O . ALA A 1 315 ? 33.062 -17.578 -13.555 1 96.38 315 ALA A O 1
ATOM 2530 N N . GLY A 1 316 ? 33.406 -19.281 -12.148 1 94.88 316 GLY A N 1
ATOM 2531 C CA . GLY A 1 316 ? 34.594 -19.703 -12.883 1 94.88 316 GLY A CA 1
ATOM 2532 C C . GLY A 1 316 ? 34.281 -20.375 -14.203 1 94.88 316 GLY A C 1
ATOM 2533 O O . GLY A 1 316 ? 34.938 -20.109 -15.211 1 94.88 316 GLY A O 1
ATOM 2534 N N . LYS A 1 317 ? 33.344 -21.266 -14.195 1 95.19 317 LYS A N 1
ATOM 2535 C CA . LYS A 1 317 ? 32.844 -21.984 -15.367 1 95.19 317 LYS A CA 1
ATOM 2536 C C . LYS A 1 317 ? 31.359 -22.25 -15.273 1 95.19 317 LYS A C 1
ATOM 2538 O O . LYS A 1 317 ? 30.844 -22.578 -14.195 1 95.19 317 LYS A O 1
ATOM 2543 N N . VAL A 1 318 ? 30.672 -22.078 -16.422 1 97.25 318 VAL A N 1
ATOM 2544 C CA . VAL A 1 318 ? 29.25 -22.344 -16.469 1 97.25 318 VAL A CA 1
ATOM 2545 C C . VAL A 1 318 ? 28.938 -23.344 -17.578 1 97.25 318 VAL A C 1
ATOM 2547 O O . VAL A 1 318 ? 29.344 -23.125 -18.734 1 97.25 318 VAL A O 1
ATOM 2550 N N . ILE A 1 319 ? 28.312 -24.422 -17.25 1 96.5 319 ILE A N 1
ATOM 2551 C CA . ILE A 1 319 ? 27.859 -25.438 -18.203 1 96.5 319 ILE A CA 1
ATOM 2552 C C . ILE A 1 319 ? 26.344 -25.516 -18.203 1 96.5 319 ILE A C 1
ATOM 2554 O O . ILE A 1 319 ? 25.734 -25.672 -17.141 1 96.5 319 ILE A O 1
ATOM 2558 N N . LEU A 1 320 ? 25.766 -25.344 -19.344 1 96.06 320 LEU A N 1
ATOM 2559 C CA . LEU A 1 320 ? 24.312 -25.422 -19.5 1 96.06 320 LEU A CA 1
ATOM 2560 C C . LEU A 1 320 ? 23.906 -26.672 -20.266 1 96.06 320 LEU A C 1
ATOM 2562 O O . LEU A 1 320 ? 24.266 -26.844 -21.422 1 96.06 320 LEU A O 1
ATOM 2566 N N . SER A 1 321 ? 23.188 -27.547 -19.547 1 95.75 321 SER A N 1
ATOM 2567 C CA . SER A 1 321 ? 22.703 -28.75 -20.203 1 95.75 321 SER A CA 1
ATOM 2568 C C . SER A 1 321 ? 21.281 -28.562 -20.734 1 95.75 321 SER A C 1
ATOM 2570 O O . SER A 1 321 ? 20.391 -28.141 -19.984 1 95.75 321 SER A O 1
ATOM 2572 N N . VAL A 1 322 ? 21.062 -28.859 -21.969 1 91.69 322 VAL A N 1
ATOM 2573 C CA . VAL A 1 322 ? 19.766 -28.625 -22.609 1 91.69 322 VAL A CA 1
ATOM 2574 C C . VAL A 1 322 ? 19.297 -29.891 -23.312 1 91.69 322 VAL A C 1
ATOM 2576 O O . VAL A 1 322 ? 20.109 -30.625 -23.891 1 91.69 322 VAL A O 1
ATOM 2579 N N . ARG A 1 323 ? 18 -30.172 -23.172 1 83.25 323 ARG A N 1
ATOM 2580 C CA . ARG A 1 323 ? 17.422 -31.297 -23.906 1 83.25 323 ARG A CA 1
ATOM 2581 C C . ARG A 1 323 ? 17.266 -30.969 -25.391 1 83.25 323 ARG A C 1
ATOM 2583 O O . ARG A 1 323 ? 16.891 -29.844 -25.734 1 83.25 323 ARG A O 1
ATOM 2590 N N . ASP A 1 324 ? 17.688 -31.828 -26.25 1 66.25 324 ASP A N 1
ATOM 2591 C CA . ASP A 1 324 ? 17.531 -31.625 -27.688 1 66.25 324 ASP A CA 1
ATOM 2592 C C . ASP A 1 324 ? 16.094 -31.891 -28.125 1 66.25 324 ASP A C 1
ATOM 2594 O O . ASP A 1 324 ? 15.578 -33 -27.984 1 66.25 324 ASP A O 1
ATOM 2598 N N . SER A 1 325 ? 15.133 -31.172 -27.672 1 57.34 325 SER A N 1
ATOM 2599 C CA . SER A 1 325 ? 13.766 -31.547 -28.031 1 57.34 325 SER A CA 1
ATOM 2600 C C . SER A 1 325 ? 13.492 -31.297 -29.516 1 57.34 325 SER A C 1
ATOM 2602 O O . SER A 1 325 ? 13.781 -30.219 -30.031 1 57.34 325 SER A O 1
ATOM 2604 N N . GLU A 1 326 ? 13.461 -32.312 -30.297 1 48.12 326 GLU A N 1
ATOM 2605 C CA . GLU A 1 326 ? 12.93 -32.25 -31.656 1 48.12 326 GLU A CA 1
ATOM 2606 C C . GLU A 1 326 ? 11.523 -31.672 -31.672 1 48.12 326 GLU A C 1
ATOM 2608 O O . GLU A 1 326 ? 10.945 -31.469 -32.75 1 48.12 326 GLU A O 1
ATOM 2613 N N . ASP A 1 327 ? 10.914 -31.578 -30.547 1 47 327 ASP A N 1
ATOM 2614 C CA . ASP A 1 327 ? 9.508 -31.203 -30.609 1 47 327 ASP A CA 1
ATOM 2615 C C . ASP A 1 327 ? 9.359 -29.734 -31.031 1 47 327 ASP A C 1
ATOM 2617 O O . ASP A 1 327 ? 9.992 -28.859 -30.453 1 47 327 ASP A O 1
ATOM 2621 N N . SER A 1 328 ? 8.773 -29.453 -32.156 1 44.06 328 SER A N 1
ATOM 2622 C CA . SER A 1 328 ? 8.531 -28.266 -32.969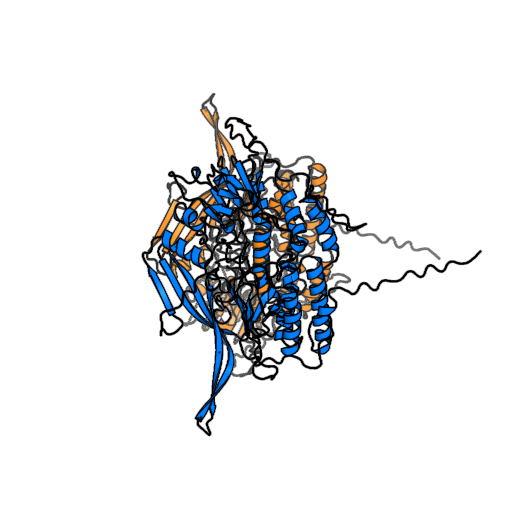 1 44.06 328 SER A CA 1
ATOM 2623 C C . SER A 1 328 ? 7.93 -27.141 -32.094 1 44.06 328 SER A C 1
ATOM 2625 O O . SER A 1 328 ? 8.219 -25.969 -32.344 1 44.06 328 SER A O 1
ATOM 2627 N N . ALA A 1 329 ? 7.043 -27.484 -31.266 1 42.53 329 ALA A N 1
ATOM 2628 C CA . ALA A 1 329 ? 6.191 -26.453 -30.688 1 42.53 329 ALA A CA 1
ATOM 2629 C C . ALA A 1 329 ? 6.953 -25.625 -29.641 1 42.53 329 ALA A C 1
ATOM 2631 O O . ALA A 1 329 ? 6.645 -24.453 -29.422 1 42.53 329 ALA A O 1
ATOM 2632 N N . HIS A 1 330 ? 7.957 -26.203 -28.891 1 50 330 HIS A N 1
ATOM 2633 C CA . HIS A 1 330 ? 8.688 -25.531 -27.828 1 50 330 HIS A CA 1
ATOM 2634 C C . HIS A 1 330 ? 10.008 -24.969 -28.328 1 50 330 HIS A C 1
ATOM 2636 O O . HIS A 1 330 ? 10.766 -24.359 -27.562 1 50 330 HIS A O 1
ATOM 2642 N N . THR A 1 331 ? 10.133 -25.078 -29.562 1 52.56 331 THR A N 1
ATOM 2643 C CA . THR A 1 331 ? 11.445 -24.844 -30.156 1 52.56 331 THR A CA 1
ATOM 2644 C C . THR A 1 331 ? 11.727 -23.359 -30.281 1 52.56 331 THR A C 1
ATOM 2646 O O . THR A 1 331 ? 12.82 -22.891 -29.938 1 52.56 331 THR A O 1
ATOM 2649 N N . PRO A 1 332 ? 10.594 -22.609 -30.531 1 53.62 332 PRO A N 1
ATOM 2650 C CA . PRO A 1 332 ? 10.992 -21.219 -30.797 1 53.62 332 PRO A CA 1
ATOM 2651 C C . PRO A 1 332 ? 11.352 -20.453 -29.531 1 53.62 332 PRO A C 1
ATOM 2653 O O . PRO A 1 332 ? 12.398 -19.812 -29.469 1 53.62 332 PRO A O 1
ATOM 2656 N N . PRO A 1 333 ? 10.562 -20.766 -28.406 1 63.62 333 PRO A N 1
ATOM 2657 C CA . PRO A 1 333 ? 10.93 -20 -27.219 1 63.62 333 PRO A CA 1
ATOM 2658 C C . PRO A 1 333 ? 12.273 -20.422 -26.625 1 63.62 333 PRO A C 1
ATOM 2660 O O . PRO A 1 333 ? 13.039 -19.578 -26.156 1 63.62 333 PRO A O 1
ATOM 2663 N N . ARG A 1 334 ? 12.547 -21.641 -26.812 1 71.38 334 ARG A N 1
ATOM 2664 C CA . ARG A 1 334 ? 13.812 -22.125 -26.266 1 71.38 334 ARG A CA 1
ATOM 2665 C C . ARG A 1 334 ? 15 -21.578 -27.047 1 71.38 334 ARG A C 1
ATOM 2667 O O . ARG A 1 334 ? 16 -21.156 -26.469 1 71.38 334 ARG A O 1
ATOM 2674 N N . LYS A 1 335 ? 14.82 -21.594 -28.312 1 72 335 LYS A N 1
ATOM 2675 C CA . LYS A 1 335 ? 15.891 -21.078 -29.156 1 72 335 LYS A CA 1
ATOM 2676 C C . LYS A 1 335 ? 16.141 -19.594 -28.875 1 72 335 LYS A C 1
ATOM 2678 O O . LYS A 1 335 ? 17.281 -19.125 -28.891 1 72 335 LYS A O 1
ATOM 2683 N N . MET A 1 336 ? 15.094 -18.984 -28.703 1 78.25 336 MET A N 1
ATOM 2684 C CA . MET A 1 336 ? 15.195 -17.562 -28.391 1 78.25 336 MET A CA 1
ATOM 2685 C C . MET A 1 336 ? 15.977 -17.344 -27.109 1 78.25 336 MET A C 1
ATOM 2687 O O . MET A 1 336 ? 16.906 -16.547 -27.062 1 78.25 336 MET A O 1
ATOM 2691 N N . HIS A 1 337 ? 15.688 -18.125 -26.172 1 82.31 337 HIS A N 1
ATOM 2692 C CA . HIS A 1 337 ? 16.359 -17.984 -24.875 1 82.31 337 HIS A CA 1
ATOM 2693 C C . HIS A 1 337 ? 17.812 -18.406 -24.969 1 82.31 337 HIS A C 1
ATOM 2695 O O . HIS A 1 337 ? 18.688 -17.781 -24.359 1 82.31 337 HIS A O 1
ATOM 2701 N N . LEU A 1 338 ? 18.062 -19.375 -25.719 1 80.69 338 LEU A N 1
ATOM 2702 C CA . LEU A 1 338 ? 19.422 -19.875 -25.875 1 80.69 338 LEU A CA 1
ATOM 2703 C C . LEU A 1 338 ? 20.297 -18.875 -26.609 1 80.69 338 LEU A C 1
ATOM 2705 O O . LEU A 1 338 ? 21.516 -18.844 -26.406 1 80.69 338 LEU A O 1
ATOM 2709 N N . SER A 1 339 ? 19.641 -18.062 -27.344 1 80.25 339 SER A N 1
ATOM 2710 C CA . SER A 1 339 ? 20.391 -17.062 -28.125 1 80.25 339 SER A CA 1
ATOM 2711 C C . SER A 1 339 ? 20.984 -16 -27.219 1 80.25 339 SER A C 1
ATOM 2713 O O . SER A 1 339 ? 21.891 -15.266 -27.641 1 80.25 339 SER A O 1
ATOM 2715 N N . ARG A 1 340 ? 20.562 -15.977 -26.047 1 81.56 340 ARG A N 1
ATOM 2716 C CA . ARG A 1 340 ? 21.031 -14.953 -25.125 1 81.56 340 ARG A CA 1
ATOM 2717 C C . ARG A 1 340 ? 22.203 -15.477 -24.281 1 81.56 340 ARG A C 1
ATOM 2719 O O . ARG A 1 340 ? 22.891 -14.703 -23.625 1 81.56 340 ARG A O 1
ATOM 2726 N N . VAL A 1 341 ? 22.406 -16.734 -24.406 1 86.81 341 VAL A N 1
ATOM 2727 C CA . VAL A 1 341 ? 23.453 -17.344 -23.578 1 86.81 341 VAL A CA 1
ATOM 2728 C C . VAL A 1 341 ? 24.828 -16.891 -24.078 1 86.81 341 VAL A C 1
ATOM 2730 O O . VAL A 1 341 ? 25.141 -17 -25.266 1 86.81 341 VAL A O 1
ATOM 2733 N N . PRO A 1 342 ? 25.609 -16.328 -23.125 1 87.5 342 PRO A N 1
ATOM 2734 C CA . PRO A 1 342 ? 26.938 -15.852 -23.516 1 87.5 342 PRO A CA 1
ATOM 2735 C C . PRO A 1 342 ? 27.812 -16.953 -24.109 1 87.5 342 PRO A C 1
ATOM 2737 O O . PRO A 1 342 ? 27.625 -18.125 -23.781 1 87.5 342 PRO A O 1
ATOM 2740 N N . ARG A 1 343 ? 28.797 -16.484 -24.844 1 80.62 343 ARG A N 1
ATOM 2741 C CA . ARG A 1 343 ? 29.672 -17.406 -25.547 1 80.62 343 ARG A CA 1
ATOM 2742 C C . ARG A 1 343 ? 30.547 -18.188 -24.578 1 80.62 343 ARG A C 1
ATOM 2744 O O . ARG A 1 343 ? 30.953 -19.312 -24.875 1 80.62 343 ARG A O 1
ATOM 2751 N N . ASN A 1 344 ? 30.734 -17.625 -23.453 1 88.69 344 ASN A N 1
ATOM 2752 C CA . ASN A 1 344 ? 31.625 -18.281 -22.5 1 88.69 344 ASN A CA 1
ATOM 2753 C C . ASN A 1 344 ? 30.906 -19.406 -21.766 1 88.69 344 ASN A C 1
ATOM 2755 O O . ASN A 1 344 ? 31.562 -20.203 -21.078 1 88.69 344 ASN A O 1
ATOM 2759 N N . VAL A 1 345 ? 29.641 -19.562 -21.938 1 92.88 345 VAL A N 1
ATOM 2760 C CA . VAL A 1 345 ? 28.875 -20.656 -21.344 1 92.88 345 VAL A CA 1
ATOM 2761 C C . VAL A 1 345 ? 28.906 -21.875 -22.266 1 92.88 345 VAL A C 1
ATOM 2763 O O . VAL A 1 345 ? 28.594 -21.766 -23.453 1 92.88 345 VAL A O 1
ATOM 2766 N N . SER A 1 346 ? 29.297 -22.984 -21.719 1 92.62 346 SER A N 1
ATOM 2767 C CA . SER A 1 346 ? 29.297 -24.219 -22.516 1 92.62 346 SER A CA 1
ATOM 2768 C C . SER A 1 346 ? 27.922 -24.859 -22.516 1 92.62 346 SER A C 1
ATOM 2770 O O . SER A 1 346 ? 27.375 -25.203 -21.469 1 92.62 346 SER A O 1
ATOM 2772 N N . ILE A 1 347 ? 27.438 -25.047 -23.672 1 92.06 347 ILE A N 1
ATOM 2773 C CA . ILE A 1 347 ? 26.156 -25.719 -23.812 1 92.06 347 ILE A CA 1
ATOM 2774 C C . ILE A 1 347 ? 26.375 -27.188 -24.156 1 92.06 347 ILE A C 1
ATOM 2776 O O . ILE A 1 347 ? 27.094 -27.516 -25.109 1 92.06 347 ILE A O 1
ATOM 2780 N N . VAL A 1 348 ? 25.781 -28.078 -23.344 1 92.94 348 VAL A N 1
ATOM 2781 C CA . VAL A 1 348 ? 25.969 -29.5 -23.547 1 92.94 348 VAL A CA 1
ATOM 2782 C C . VAL A 1 348 ? 24.609 -30.188 -23.672 1 92.94 348 VAL A C 1
ATOM 2784 O O . VAL A 1 348 ? 23.578 -29.625 -23.266 1 92.94 348 VAL A O 1
ATOM 2787 N N . PRO A 1 349 ? 24.609 -31.406 -24.172 1 91.75 349 PRO A N 1
ATOM 2788 C CA . PRO A 1 349 ? 23.328 -32.125 -24.344 1 91.75 349 PRO A CA 1
ATOM 2789 C C . PRO A 1 349 ? 22.766 -32.625 -23.016 1 91.75 349 PRO A C 1
ATOM 2791 O O . PRO A 1 349 ? 23.375 -32.406 -21.969 1 91.75 349 PRO A O 1
ATOM 2794 N N . GLU A 1 350 ? 21.641 -33.312 -23.203 1 94 350 GLU A N 1
ATOM 2795 C CA . GLU A 1 350 ? 20.875 -33.781 -22.062 1 94 350 GLU A CA 1
ATOM 2796 C C . GLU A 1 350 ? 21.672 -34.812 -21.234 1 94 350 GLU A C 1
ATOM 2798 O O . GLU A 1 350 ? 22.406 -35.625 -21.797 1 94 350 GLU A O 1
ATOM 2803 N N . ILE A 1 351 ? 21.547 -34.75 -19.984 1 96.56 351 ILE A N 1
ATOM 2804 C CA . ILE A 1 351 ? 22.234 -35.625 -19.031 1 96.56 351 ILE A CA 1
ATOM 2805 C C . ILE A 1 351 ? 21.547 -36.969 -18.984 1 96.56 351 ILE A C 1
ATOM 2807 O O . ILE A 1 351 ? 20.312 -37.031 -18.844 1 96.56 351 ILE A O 1
ATOM 2811 N N . LYS A 1 352 ? 22.344 -38 -19.047 1 96.12 352 LYS A N 1
ATOM 2812 C CA . LYS A 1 352 ? 21.859 -39.344 -18.969 1 96.12 352 LYS A CA 1
ATOM 2813 C C . LYS A 1 352 ? 21.828 -39.844 -17.516 1 96.12 352 LYS A C 1
ATOM 2815 O O . LYS A 1 352 ? 20.859 -40.469 -17.078 1 96.12 352 LYS A O 1
ATOM 2820 N N . SER A 1 353 ? 22.953 -39.594 -16.844 1 97.56 353 SER A N 1
ATOM 2821 C CA . SER A 1 353 ? 23.031 -40.125 -15.484 1 97.56 353 SER A CA 1
ATOM 2822 C C . SER A 1 353 ? 24.125 -39.438 -14.68 1 97.56 353 SER A C 1
ATOM 2824 O O . SER A 1 353 ? 25.047 -38.875 -15.258 1 97.56 353 SER A O 1
ATOM 2826 N N . PHE A 1 354 ? 23.922 -39.5 -13.391 1 97.56 354 PHE A N 1
ATOM 2827 C CA . PHE A 1 354 ? 24.938 -39.156 -12.406 1 97.56 354 PHE A CA 1
ATOM 2828 C C . PHE A 1 354 ? 25.594 -40.406 -11.836 1 97.56 354 PHE A C 1
ATOM 2830 O O . PHE A 1 354 ? 24.922 -41.219 -11.18 1 97.56 354 PHE A O 1
ATOM 2837 N N . HIS A 1 355 ? 26.891 -40.531 -11.953 1 97.25 355 HIS A N 1
ATOM 2838 C CA . HIS A 1 355 ? 27.578 -41.719 -11.5 1 97.25 355 HIS A CA 1
ATOM 2839 C C . HIS A 1 355 ? 27.781 -41.719 -9.992 1 97.25 355 HIS A C 1
ATOM 2841 O O . HIS A 1 355 ? 27.906 -40.625 -9.391 1 97.25 355 HIS A O 1
ATOM 2847 N N . PRO A 1 356 ? 27.844 -42.906 -9.398 1 95.5 356 PRO A N 1
ATOM 2848 C CA . PRO A 1 356 ? 28.203 -42.938 -7.98 1 95.5 356 PRO A CA 1
ATOM 2849 C C . PRO A 1 356 ? 29.594 -42.375 -7.707 1 95.5 356 PRO A C 1
ATOM 2851 O O . PRO A 1 356 ? 30.5 -42.5 -8.531 1 95.5 356 PRO A O 1
ATOM 2854 N N . PHE A 1 357 ? 29.656 -41.812 -6.523 1 94.12 357 PHE A N 1
ATOM 2855 C CA . PHE A 1 357 ? 30.938 -41.219 -6.156 1 94.12 357 PHE A CA 1
ATOM 2856 C C . PHE A 1 357 ? 31.969 -42.281 -5.867 1 94.12 357 PHE A C 1
ATOM 2858 O O . PHE A 1 357 ? 31.672 -43.281 -5.223 1 94.12 357 PHE A O 1
ATOM 2865 N N . THR A 1 358 ? 33.188 -42.031 -6.398 1 90.94 358 THR A N 1
ATOM 2866 C CA . THR A 1 358 ? 34.312 -42.906 -6.113 1 90.94 358 THR A CA 1
ATOM 2867 C C . THR A 1 358 ? 35.312 -42.219 -5.199 1 90.94 358 THR A C 1
ATOM 2869 O O . THR A 1 358 ? 36.281 -42.844 -4.723 1 90.94 358 THR A O 1
ATOM 2872 N N . ALA A 1 359 ? 35.188 -40.969 -4.973 1 92.12 359 ALA A N 1
ATOM 2873 C CA . ALA A 1 359 ? 36 -40.125 -4.086 1 92.12 359 ALA A CA 1
ATOM 2874 C C . ALA A 1 359 ? 35.125 -39.062 -3.436 1 92.12 359 ALA A C 1
ATOM 2876 O O . ALA A 1 359 ? 34.031 -38.75 -3.924 1 92.12 359 ALA A O 1
ATOM 2877 N N . PRO A 1 360 ? 35.656 -38.625 -2.305 1 92 360 PRO A N 1
ATOM 2878 C CA . PRO A 1 360 ? 34.875 -37.594 -1.613 1 92 360 PRO A CA 1
ATOM 2879 C C . PRO A 1 360 ? 34.844 -36.281 -2.371 1 92 360 PRO A C 1
ATOM 2881 O O . PRO A 1 360 ? 35.781 -35.969 -3.104 1 92 360 PRO A O 1
ATOM 2884 N N . GLY A 1 361 ? 33.688 -35.594 -2.139 1 93.62 361 GLY A N 1
ATOM 2885 C CA . GLY A 1 361 ? 33.531 -34.25 -2.717 1 93.62 361 GLY A CA 1
ATOM 2886 C C . GLY A 1 361 ? 32.75 -34.25 -4.008 1 93.62 361 GLY A C 1
ATOM 2887 O O . GLY A 1 361 ? 32.906 -35.125 -4.844 1 93.62 361 GLY A O 1
ATOM 2888 N N . ILE A 1 362 ? 31.953 -33.281 -4.219 1 93.81 362 ILE A N 1
ATOM 2889 C CA . ILE A 1 362 ? 31.062 -33.219 -5.371 1 93.81 362 ILE A CA 1
ATOM 2890 C C . ILE A 1 362 ? 31.875 -33.031 -6.645 1 93.81 362 ILE A C 1
ATOM 2892 O O . ILE A 1 362 ? 31.484 -33.5 -7.719 1 93.81 362 ILE A O 1
ATOM 2896 N N . THR A 1 363 ? 33.094 -32.469 -6.488 1 93.56 363 THR A N 1
ATOM 2897 C CA . THR A 1 363 ? 33.938 -32.188 -7.637 1 93.56 363 THR A CA 1
ATOM 2898 C C . THR A 1 363 ? 34.469 -33.469 -8.25 1 93.56 363 THR A C 1
ATOM 2900 O O . THR A 1 363 ? 34.875 -33.5 -9.406 1 93.56 363 THR A O 1
ATOM 2903 N N . SER A 1 364 ? 34.469 -34.531 -7.488 1 94.06 364 SER A N 1
ATOM 2904 C CA . SER A 1 364 ? 34.938 -35.812 -7.984 1 94.06 364 SER A CA 1
ATOM 2905 C C . SER A 1 364 ? 33.875 -36.531 -8.773 1 94.06 364 SER A C 1
ATOM 2907 O O . SER A 1 364 ? 34.125 -37.562 -9.406 1 94.06 364 SER A O 1
ATOM 2909 N N . GLY A 1 365 ? 32.656 -36 -8.773 1 94.69 365 GLY A N 1
ATOM 2910 C CA . GLY A 1 365 ? 31.531 -36.656 -9.414 1 94.69 365 GLY A CA 1
ATOM 2911 C C . GLY A 1 365 ? 31.625 -36.625 -10.93 1 94.69 365 GLY A C 1
ATOM 2912 O O . GLY A 1 365 ? 32.25 -35.75 -11.516 1 94.69 365 GLY A O 1
ATOM 2913 N N . LYS A 1 366 ? 30.969 -37.656 -11.531 1 96.44 366 LYS A N 1
ATOM 2914 C CA . LYS A 1 366 ? 30.922 -37.781 -12.984 1 96.44 366 LYS A CA 1
ATOM 2915 C C . LYS A 1 366 ? 29.484 -37.75 -13.484 1 96.44 366 LYS A C 1
ATOM 2917 O O . LYS A 1 366 ? 28.609 -38.438 -12.93 1 96.44 366 LYS A O 1
ATOM 2922 N N . VAL A 1 367 ? 29.25 -36.969 -14.477 1 97.56 367 VAL A N 1
ATOM 2923 C CA . VAL A 1 367 ? 27.938 -36.844 -15.117 1 97.56 367 VAL A CA 1
ATOM 2924 C C . VAL A 1 367 ? 28.016 -37.312 -16.562 1 97.56 367 VAL A C 1
ATOM 2926 O O . VAL A 1 367 ? 28.859 -36.844 -17.328 1 97.56 367 VAL A O 1
ATOM 2929 N N . GLU A 1 368 ? 27.188 -38.25 -16.891 1 97.75 368 GLU A N 1
ATOM 2930 C CA . GLU A 1 368 ? 27.188 -38.781 -18.25 1 97.75 368 GLU A CA 1
ATOM 2931 C C . GLU A 1 368 ? 26.062 -38.188 -19.078 1 97.75 368 GLU A C 1
ATOM 2933 O O . GLU A 1 368 ? 24.906 -38.125 -18.625 1 97.75 368 GLU A O 1
ATOM 2938 N N . LEU A 1 369 ? 26.469 -37.75 -20.219 1 96.12 369 LEU A N 1
ATOM 2939 C CA . LEU A 1 369 ? 25.484 -37.25 -21.172 1 96.12 369 LEU A CA 1
ATOM 2940 C C . LEU A 1 369 ? 24.938 -38.375 -22.062 1 96.12 369 LEU A C 1
ATOM 2942 O O . LEU A 1 369 ? 25.531 -39.469 -22.109 1 96.12 369 LEU A O 1
ATOM 2946 N N . PHE A 1 370 ? 23.875 -38.156 -22.719 1 93.06 370 PHE A N 1
ATOM 2947 C CA . PHE A 1 370 ? 23.266 -39.188 -23.562 1 93.06 370 PHE A CA 1
ATOM 2948 C C . PHE A 1 370 ? 24.188 -39.531 -24.734 1 93.06 370 PHE A C 1
ATOM 2950 O O . PHE A 1 370 ? 24.141 -40.656 -25.234 1 93.06 370 PHE A O 1
ATOM 2957 N N . ASN A 1 371 ? 25.016 -38.562 -25.125 1 91.5 371 ASN A N 1
ATOM 2958 C CA . ASN A 1 371 ? 25.922 -38.844 -26.234 1 91.5 371 ASN A CA 1
ATOM 2959 C C . ASN A 1 371 ? 27.188 -39.562 -25.766 1 91.5 371 ASN A C 1
ATOM 2961 O O . ASN A 1 371 ? 28.109 -39.781 -26.547 1 91.5 371 ASN A O 1
ATOM 2965 N N . GLY A 1 372 ? 27.297 -39.75 -24.531 1 93.12 372 GLY A N 1
ATOM 2966 C CA . GLY A 1 372 ? 28.406 -40.531 -24 1 93.12 372 GLY A CA 1
ATOM 2967 C C . GLY A 1 372 ? 29.484 -39.719 -23.344 1 93.12 372 GLY A C 1
ATOM 2968 O O . GLY A 1 372 ? 30.344 -40.25 -22.641 1 93.12 372 GLY A O 1
ATOM 2969 N N . THR A 1 373 ? 29.422 -38.438 -23.547 1 94.69 373 THR A N 1
ATOM 2970 C CA . THR A 1 373 ? 30.406 -37.562 -22.938 1 94.69 373 THR A CA 1
ATOM 2971 C C . THR A 1 373 ? 30.297 -37.594 -21.422 1 94.69 373 THR A C 1
ATOM 2973 O O . THR A 1 373 ? 29.203 -37.625 -20.859 1 94.69 373 THR A O 1
ATOM 2976 N N . ILE A 1 374 ? 31.469 -37.625 -20.797 1 96 374 ILE A N 1
ATOM 2977 C CA . ILE A 1 374 ? 31.516 -37.594 -19.344 1 96 374 ILE A CA 1
ATOM 2978 C C . ILE A 1 374 ? 32.031 -36.25 -18.875 1 96 374 ILE A C 1
ATOM 2980 O O . ILE A 1 374 ? 33.094 -35.781 -19.281 1 96 374 ILE A O 1
ATOM 2984 N N . LEU A 1 375 ? 31.188 -35.594 -18.031 1 95.56 375 LEU A N 1
ATOM 2985 C CA . LEU A 1 375 ? 31.562 -34.312 -17.438 1 95.56 375 LEU A CA 1
ATOM 2986 C C . LEU A 1 375 ? 31.984 -34.469 -15.984 1 95.56 375 LEU A C 1
ATOM 2988 O O . LEU A 1 375 ? 31.5 -35.375 -15.289 1 95.56 375 LEU A O 1
ATOM 2992 N N . HIS A 1 376 ? 32.938 -33.625 -15.5 1 92.75 376 HIS A N 1
ATOM 2993 C CA . HIS A 1 376 ? 33.406 -33.656 -14.117 1 92.75 376 HIS A CA 1
ATOM 2994 C C . HIS A 1 376 ? 33.844 -32.281 -13.641 1 92.75 376 HIS A C 1
ATOM 2996 O O . HIS A 1 376 ? 33.812 -31.312 -14.406 1 92.75 376 HIS A O 1
ATOM 3002 N N . GLY A 1 377 ? 34.062 -32.125 -12.336 1 92 377 GLY A N 1
ATOM 3003 C CA . GLY A 1 377 ? 34.688 -30.953 -11.789 1 92 377 GLY A CA 1
ATOM 3004 C C . GLY A 1 377 ? 33.688 -29.844 -11.453 1 92 377 GLY A C 1
ATOM 3005 O O . GLY A 1 377 ? 34 -28.656 -11.562 1 92 377 GLY A O 1
ATOM 3006 N N . PHE A 1 378 ? 32.469 -30.25 -11.102 1 93.69 378 PHE A N 1
ATOM 3007 C CA . PHE A 1 378 ? 31.453 -29.266 -10.727 1 93.69 378 PHE A CA 1
ATOM 3008 C C . PHE A 1 378 ? 31.547 -28.938 -9.242 1 93.69 378 PHE A C 1
ATOM 3010 O O . PHE A 1 378 ? 31.797 -29.812 -8.422 1 93.69 378 PHE A O 1
ATOM 3017 N N . ASP A 1 379 ? 31.328 -27.625 -8.977 1 96.88 379 ASP A N 1
ATOM 3018 C CA . ASP A 1 379 ? 31.219 -27.219 -7.582 1 96.88 379 ASP A CA 1
ATOM 3019 C C . ASP A 1 379 ? 29.75 -27.125 -7.156 1 96.88 379 ASP A C 1
ATOM 3021 O O . ASP A 1 379 ? 29.422 -27.328 -5.984 1 96.88 379 ASP A O 1
ATOM 3025 N N . ARG A 1 380 ? 28.906 -26.688 -8.117 1 97.5 380 ARG A N 1
ATOM 3026 C CA . ARG A 1 380 ? 27.484 -26.438 -7.879 1 97.5 380 ARG A CA 1
ATOM 3027 C C . ARG A 1 380 ? 26.641 -26.969 -9.031 1 97.5 380 ARG A C 1
ATOM 3029 O O . ARG A 1 380 ? 27.078 -26.969 -10.188 1 97.5 380 ARG A O 1
ATOM 3036 N N . ILE A 1 381 ? 25.406 -27.438 -8.688 1 97.31 381 ILE A N 1
ATOM 3037 C CA . ILE A 1 381 ? 24.438 -27.844 -9.695 1 97.31 381 ILE A CA 1
ATOM 3038 C C . ILE A 1 381 ? 23.109 -27.125 -9.461 1 97.31 381 ILE A C 1
ATOM 3040 O O . ILE A 1 381 ? 22.594 -27.109 -8.336 1 97.31 381 ILE A O 1
ATOM 3044 N N . ILE A 1 382 ? 22.578 -26.469 -10.469 1 97.12 382 ILE A N 1
ATOM 3045 C CA . ILE A 1 382 ? 21.281 -25.797 -10.414 1 97.12 382 ILE A CA 1
ATOM 3046 C C . ILE A 1 382 ? 20.297 -26.5 -11.352 1 97.12 382 ILE A C 1
ATOM 3048 O O . ILE A 1 382 ? 20.547 -26.594 -12.562 1 97.12 382 ILE A O 1
ATOM 3052 N N . LEU A 1 383 ? 19.25 -27.016 -10.773 1 97.25 383 LEU A N 1
ATOM 3053 C CA . LEU A 1 383 ? 18.172 -27.625 -11.555 1 97.25 383 LEU A CA 1
ATOM 3054 C C . LEU A 1 383 ? 17.188 -26.562 -12.047 1 97.25 383 LEU A C 1
ATOM 3056 O O . LEU A 1 383 ? 16.312 -26.125 -11.289 1 97.25 383 LEU A O 1
ATOM 3060 N N . ALA A 1 384 ? 17.328 -26.156 -13.242 1 96.44 384 ALA A N 1
ATOM 3061 C CA . ALA A 1 384 ? 16.359 -25.281 -13.906 1 96.44 384 ALA A CA 1
ATOM 3062 C C . ALA A 1 384 ? 15.375 -26.094 -14.758 1 96.44 384 ALA A C 1
ATOM 3064 O O . ALA A 1 384 ? 15.195 -25.812 -15.945 1 96.44 384 ALA A O 1
ATOM 3065 N N . THR A 1 385 ? 14.719 -27 -14.086 1 95.12 385 THR A N 1
ATOM 3066 C CA . THR A 1 385 ? 13.953 -28.047 -14.75 1 95.12 385 THR A CA 1
ATOM 3067 C C . THR A 1 385 ? 12.461 -27.781 -14.633 1 95.12 385 THR A C 1
ATOM 3069 O O . THR A 1 385 ? 11.648 -28.703 -14.82 1 95.12 385 THR A O 1
ATOM 3072 N N . GLY A 1 386 ? 12.094 -26.594 -14.305 1 93.38 386 GLY A N 1
ATOM 3073 C CA . GLY A 1 386 ? 10.711 -26.172 -14.375 1 93.38 386 GLY A CA 1
ATOM 3074 C C . GLY A 1 386 ? 9.922 -26.484 -13.117 1 93.38 386 GLY A C 1
ATOM 3075 O O . GLY A 1 386 ? 10.5 -26.656 -12.047 1 93.38 386 GLY A O 1
ATOM 3076 N N . TYR A 1 387 ? 8.555 -26.422 -13.242 1 94 387 TYR A N 1
ATOM 3077 C CA . TYR A 1 387 ? 7.621 -26.578 -12.141 1 94 387 TYR A CA 1
ATOM 3078 C C . TYR A 1 387 ? 6.496 -27.531 -12.516 1 94 387 TYR A C 1
ATOM 3080 O O . TYR A 1 387 ? 6.332 -27.875 -13.695 1 94 387 TYR A O 1
ATOM 3088 N N . ARG A 1 388 ? 5.785 -27.953 -11.523 1 94.12 388 ARG A N 1
ATOM 3089 C CA . ARG A 1 388 ? 4.621 -28.828 -11.68 1 94.12 388 ARG A CA 1
ATOM 3090 C C . ARG A 1 388 ? 3.381 -28.188 -11.055 1 94.12 388 ARG A C 1
ATOM 3092 O O . ARG A 1 388 ? 3.486 -27.406 -10.109 1 94.12 388 ARG A O 1
ATOM 3099 N N . TYR A 1 389 ? 2.232 -28.516 -11.68 1 96 389 TYR A N 1
ATOM 3100 C CA . TYR A 1 389 ? 0.982 -28.078 -11.055 1 96 389 TYR A CA 1
ATOM 3101 C C . TYR A 1 389 ? 0.66 -28.938 -9.836 1 96 389 TYR A C 1
ATOM 3103 O O . TYR A 1 389 ? 0.753 -30.156 -9.883 1 96 389 TYR A O 1
ATOM 3111 N N . SER A 1 390 ? 0.373 -28.312 -8.781 1 96.06 390 SER A N 1
ATOM 3112 C CA . SER A 1 390 ? 0.044 -28.969 -7.52 1 96.06 390 SER A CA 1
ATOM 3113 C C . SER A 1 390 ? -0.958 -28.141 -6.711 1 96.06 390 SER A C 1
ATOM 3115 O O . SER A 1 390 ? -0.735 -26.953 -6.457 1 96.06 390 SER A O 1
ATOM 3117 N N . PHE A 1 391 ? -2.078 -28.781 -6.367 1 97.44 391 PHE A N 1
ATOM 3118 C CA . PHE A 1 391 ? -3.123 -28.172 -5.551 1 97.44 391 PHE A CA 1
ATOM 3119 C C . PHE A 1 391 ? -3.467 -29.062 -4.363 1 97.44 391 PHE A C 1
ATOM 3121 O O . PHE A 1 391 ? -4.57 -29.609 -4.285 1 97.44 391 PHE A O 1
ATOM 3128 N N . PRO A 1 392 ? -2.613 -29.062 -3.348 1 97.06 392 PRO A N 1
ATOM 3129 C CA . PRO A 1 392 ? -2.818 -29.984 -2.232 1 97.06 392 PRO A CA 1
ATOM 3130 C C . PRO A 1 392 ? -4.152 -29.781 -1.523 1 97.06 392 PRO A C 1
ATOM 3132 O O . PRO A 1 392 ? -4.672 -30.688 -0.881 1 97.06 392 PRO A O 1
ATOM 3135 N N . PHE A 1 393 ? -4.738 -28.625 -1.644 1 98.31 393 PHE A N 1
ATOM 3136 C CA . PHE A 1 393 ? -5.992 -28.312 -0.967 1 98.31 393 PHE A CA 1
ATOM 3137 C C . PHE A 1 393 ? -7.172 -28.938 -1.699 1 98.31 393 PHE A C 1
ATOM 3139 O O . PHE A 1 393 ? -8.305 -28.891 -1.216 1 98.31 393 PHE A O 1
ATOM 3146 N N . LEU A 1 394 ? -6.969 -29.562 -2.84 1 98 394 LEU A N 1
ATOM 3147 C CA . LEU A 1 394 ? -7.996 -30.281 -3.588 1 98 394 LEU A CA 1
ATOM 3148 C C . LEU A 1 394 ? -7.621 -31.75 -3.752 1 98 394 LEU A C 1
ATOM 3150 O O . LEU A 1 394 ? -7.629 -32.281 -4.867 1 98 394 LEU A O 1
ATOM 3154 N N . PRO A 1 395 ? -7.434 -32.438 -2.686 1 96.25 395 PRO A N 1
ATOM 3155 C CA . PRO A 1 395 ? -6.91 -33.812 -2.785 1 96.25 395 PRO A CA 1
ATOM 3156 C C . PRO A 1 395 ? -7.855 -34.75 -3.531 1 96.25 395 PRO A C 1
ATOM 3158 O O . PRO A 1 395 ? -7.402 -35.688 -4.188 1 96.25 395 PRO A O 1
ATOM 3161 N N . GLN A 1 396 ? -9.156 -34.531 -3.488 1 95.44 396 GLN A N 1
ATOM 3162 C CA . GLN A 1 396 ? -10.141 -35.406 -4.094 1 95.44 396 GLN A CA 1
ATOM 3163 C C . GLN A 1 396 ? -10.055 -35.375 -5.617 1 95.44 396 GLN A C 1
ATOM 3165 O O . GLN A 1 396 ? -10.625 -36.219 -6.297 1 95.44 396 GLN A O 1
ATOM 3170 N N . TYR A 1 397 ? -9.352 -34.375 -6.141 1 96.12 397 TYR A N 1
ATOM 3171 C CA . TYR A 1 397 ? -9.281 -34.25 -7.594 1 96.12 397 TYR A CA 1
ATOM 3172 C C . TYR A 1 397 ? -7.863 -34.5 -8.094 1 96.12 397 TYR A C 1
ATOM 3174 O O . TYR A 1 397 ? -7.512 -34.094 -9.203 1 96.12 397 TYR A O 1
ATOM 3182 N N . ILE A 1 398 ? -7 -35.094 -7.25 1 95.69 398 ILE A N 1
ATOM 3183 C CA . ILE A 1 398 ? -5.637 -35.469 -7.609 1 95.69 398 ILE A CA 1
ATOM 3184 C C . ILE A 1 398 ? -5.527 -37 -7.68 1 95.69 398 ILE A C 1
ATOM 3186 O O . ILE A 1 398 ? -5.961 -37.688 -6.762 1 95.69 398 ILE A O 1
ATOM 3190 N N . ASN A 1 399 ? -5.094 -37.469 -8.758 1 93.62 399 ASN A N 1
ATOM 3191 C CA . ASN A 1 399 ? -4.828 -38.906 -8.93 1 93.62 399 ASN A CA 1
ATOM 3192 C C . ASN A 1 399 ? -3.387 -39.156 -9.367 1 93.62 399 ASN A C 1
ATOM 3194 O O . ASN A 1 399 ? -3.082 -39.125 -10.562 1 93.62 399 ASN A O 1
ATOM 3198 N N . THR A 1 400 ? -2.557 -39.5 -8.469 1 91.19 400 THR A N 1
ATOM 3199 C CA . THR A 1 400 ? -1.124 -39.625 -8.711 1 91.19 400 THR A CA 1
ATOM 3200 C C . THR A 1 400 ? -0.808 -40.969 -9.391 1 91.19 400 THR A C 1
ATOM 3202 O O . THR A 1 400 ? 0.315 -41.188 -9.852 1 91.19 400 THR A O 1
ATOM 3205 N N . SER A 1 401 ? -1.766 -41.812 -9.484 1 89.12 401 SER A N 1
ATOM 3206 C CA . SER A 1 401 ? -1.533 -43.125 -10.086 1 89.12 401 SER A CA 1
ATOM 3207 C C . SER A 1 401 ? -1.578 -43.031 -11.602 1 89.12 401 SER A C 1
ATOM 3209 O O . SER A 1 401 ? -1.127 -43.969 -12.289 1 89.12 401 SER A O 1
ATOM 3211 N N . LEU A 1 402 ? -2.125 -42 -12.117 1 87.31 402 LEU A N 1
ATOM 3212 C CA . LEU A 1 402 ? -2.209 -41.812 -13.562 1 87.31 402 LEU A CA 1
ATOM 3213 C C . LEU A 1 402 ? -1.01 -41.031 -14.078 1 87.31 402 LEU A C 1
ATOM 3215 O O . LEU A 1 402 ? -0.61 -40.031 -13.469 1 87.31 402 LEU A O 1
ATOM 3219 N N . ARG A 1 403 ? -0.478 -41.562 -15.133 1 83.38 403 ARG A N 1
ATOM 3220 C CA . ARG A 1 403 ? 0.636 -40.875 -15.781 1 83.38 403 ARG A CA 1
ATOM 3221 C C . ARG A 1 403 ? 0.139 -39.719 -16.656 1 83.38 403 ARG A C 1
ATOM 3223 O O . ARG A 1 403 ? -1.062 -39.469 -16.719 1 83.38 403 ARG A O 1
ATOM 3230 N N . ALA A 1 404 ? 1.044 -39.031 -17.281 1 81 404 ALA A N 1
ATOM 3231 C CA . ALA A 1 404 ? 0.776 -37.781 -17.984 1 81 404 ALA A CA 1
ATOM 3232 C C . ALA A 1 404 ? -0.301 -37.969 -19.047 1 81 404 ALA A C 1
ATOM 3234 O O . ALA A 1 404 ? -1.19 -37.125 -19.203 1 81 404 ALA A O 1
ATOM 3235 N N . ASN A 1 405 ? -0.35 -39.125 -19.672 1 80.38 405 ASN A N 1
ATOM 3236 C CA . ASN A 1 405 ? -1.233 -39.312 -20.828 1 80.38 405 ASN A CA 1
ATOM 3237 C C . ASN A 1 405 ? -2.344 -40.312 -20.531 1 80.38 405 ASN A C 1
ATOM 3239 O O . ASN A 1 405 ? -3.123 -40.656 -21.422 1 80.38 405 ASN A O 1
ATOM 3243 N N . GLU A 1 406 ? -2.402 -40.719 -19.359 1 80.88 406 GLU A N 1
ATOM 3244 C CA . GLU A 1 406 ? -3.404 -41.719 -19 1 80.88 406 GLU A CA 1
ATOM 3245 C C . GLU A 1 406 ? -4.719 -41.062 -18.594 1 80.88 406 GLU A C 1
ATOM 3247 O O . GLU A 1 406 ? -4.719 -39.969 -18.016 1 80.88 406 GLU A O 1
ATOM 3252 N N . THR A 1 407 ? -5.758 -41.688 -19.094 1 76.94 407 THR A N 1
ATOM 3253 C CA . THR A 1 407 ? -7.086 -41.188 -18.734 1 76.94 407 THR A CA 1
ATOM 3254 C C . THR A 1 407 ? -7.895 -42.281 -18.031 1 76.94 407 THR A C 1
ATOM 3256 O O . THR A 1 407 ? -7.555 -43.438 -18.109 1 76.94 407 THR A O 1
ATOM 3259 N N . ILE A 1 408 ? -8.805 -41.938 -17.234 1 74.44 408 ILE A N 1
ATOM 3260 C CA . ILE A 1 408 ? -9.781 -42.875 -16.688 1 74.44 408 ILE A CA 1
ATOM 3261 C C . ILE A 1 408 ? -10.82 -43.219 -17.766 1 74.44 408 ILE A C 1
ATOM 3263 O O . ILE A 1 408 ? -11.438 -42.344 -18.328 1 74.44 408 ILE A O 1
ATOM 3267 N N . PRO A 1 409 ? -10.672 -44.594 -18.234 1 63.38 409 PRO A N 1
ATOM 3268 C CA . PRO A 1 409 ? -11.617 -44.969 -19.297 1 63.38 409 PRO A CA 1
ATOM 3269 C C . PRO A 1 409 ? -13.055 -44.562 -18.969 1 63.38 409 PRO A C 1
ATOM 3271 O O . PRO A 1 409 ? -13.469 -44.625 -17.812 1 63.38 409 PRO A O 1
ATOM 3274 N N . ILE A 1 410 ? -13.516 -43.781 -19.875 1 58.69 410 ILE A N 1
ATOM 3275 C CA . ILE A 1 410 ? -14.938 -43.469 -19.734 1 58.69 410 ILE A CA 1
ATOM 3276 C C . ILE A 1 410 ? -15.758 -44.75 -19.922 1 58.69 410 ILE A C 1
ATOM 3278 O O . ILE A 1 410 ? -15.555 -45.5 -20.875 1 58.69 410 ILE A O 1
ATOM 3282 N N . GLN A 1 411 ? -16.016 -45.594 -18.969 1 46.25 411 GLN A N 1
ATOM 3283 C CA . GLN A 1 411 ? -16.75 -46.812 -19.25 1 46.25 411 GLN A CA 1
ATOM 3284 C C . GLN A 1 411 ? -17.703 -46.625 -20.438 1 46.25 411 GLN A C 1
ATOM 3286 O O . GLN A 1 411 ? -17.938 -45.5 -20.875 1 46.25 411 GLN A O 1
ATOM 3291 N N . GLY A 1 412 ? -19.109 -47.438 -20.516 1 41.12 412 GLY A N 1
ATOM 3292 C CA . GLY A 1 412 ? -20.141 -47.812 -21.484 1 41.12 412 GLY A CA 1
ATOM 3293 C C . GLY A 1 412 ? -20.734 -46.594 -22.203 1 41.12 412 GLY A C 1
ATOM 3294 O O . GLY A 1 412 ? -20.531 -45.469 -21.781 1 41.12 412 GLY A O 1
ATOM 3295 N N . THR A 1 413 ? -21.234 -46.75 -23.594 1 39.06 413 THR A N 1
ATOM 3296 C CA . THR A 1 413 ? -22.156 -45.938 -24.406 1 39.06 413 THR A CA 1
ATOM 3297 C C . THR A 1 413 ? -23.266 -45.344 -23.547 1 39.06 413 THR A C 1
ATOM 3299 O O . THR A 1 413 ? -24.094 -44.594 -24.047 1 39.06 413 THR A O 1
ATOM 3302 N N . ASP A 1 414 ? -23.828 -46.156 -22.578 1 35.19 414 ASP A N 1
ATOM 3303 C CA . ASP A 1 414 ? -25.031 -45.719 -21.875 1 35.19 414 ASP A CA 1
ATOM 3304 C C . ASP A 1 414 ? -24.734 -44.5 -21.016 1 35.19 414 ASP A C 1
ATOM 3306 O O . ASP A 1 414 ? -23.672 -44.406 -20.391 1 35.19 414 ASP A O 1
ATOM 3310 N N . ALA A 1 415 ? -25.438 -43.375 -21.188 1 39.84 415 ALA A N 1
ATOM 3311 C CA . ALA A 1 415 ? -25.469 -42.094 -20.5 1 39.84 415 ALA A CA 1
ATOM 3312 C C . ALA A 1 415 ? -25.078 -42.25 -19.031 1 39.84 415 ALA A C 1
ATOM 3314 O O . ALA A 1 415 ? -24.859 -41.25 -18.328 1 39.84 415 ALA A O 1
ATOM 3315 N N . LYS A 1 416 ? -25.344 -43.312 -18.406 1 41.12 416 LYS A N 1
ATOM 3316 C CA . LYS A 1 416 ? -25.344 -43.531 -16.953 1 41.12 416 LYS A CA 1
ATOM 3317 C C . LYS A 1 416 ? -23.938 -43.75 -16.438 1 41.12 416 LYS A C 1
ATOM 3319 O O . LYS A 1 416 ? -23.719 -43.781 -15.219 1 41.12 416 LYS A O 1
ATOM 3324 N N . SER A 1 417 ? -23.047 -44.469 -17.062 1 39.22 417 SER A N 1
ATOM 3325 C CA . SER A 1 417 ? -21.766 -44.969 -16.562 1 39.22 417 SER A CA 1
ATOM 3326 C C . SER A 1 417 ? -20.688 -43.906 -16.609 1 39.22 417 SER A C 1
ATOM 3328 O O . SER A 1 417 ? -19.5 -44.188 -16.5 1 39.22 417 SER A O 1
ATOM 3330 N N . THR A 1 418 ? -20.75 -42.844 -17.344 1 44.94 418 THR A N 1
ATOM 3331 C CA . THR A 1 418 ? -19.875 -41.688 -17.453 1 44.94 418 THR A CA 1
ATOM 3332 C C . THR A 1 418 ? -19.328 -41.281 -16.094 1 44.94 418 THR A C 1
ATOM 3334 O O . THR A 1 418 ? -18.812 -40.188 -15.922 1 44.94 418 THR A O 1
ATOM 3337 N N . GLN A 1 419 ? -19.594 -41.906 -15.055 1 50.94 419 GLN A N 1
ATOM 3338 C CA . GLN A 1 419 ? -19.734 -41.375 -13.711 1 50.94 419 GLN A CA 1
ATOM 3339 C C . GLN A 1 419 ? -18.359 -41.188 -13.047 1 50.94 419 GLN A C 1
ATOM 3341 O O . GLN A 1 419 ? -18.281 -40.812 -11.883 1 50.94 419 GLN A O 1
ATOM 3346 N N . ARG A 1 420 ? -17.203 -41.625 -13.648 1 65 420 ARG A N 1
ATOM 3347 C CA . ARG A 1 420 ? -16.094 -41.469 -12.727 1 65 420 ARG A CA 1
ATOM 3348 C C . ARG A 1 420 ? -15.477 -40.062 -12.836 1 65 420 ARG A C 1
ATOM 3350 O O . ARG A 1 420 ? -15.281 -39.562 -13.938 1 65 420 ARG A O 1
ATOM 3357 N N . GLN A 1 421 ? -15.234 -39.562 -11.781 1 79.19 421 GLN A N 1
ATOM 3358 C CA . GLN A 1 421 ? -14.656 -38.219 -11.609 1 79.19 421 GLN A CA 1
ATOM 3359 C C . GLN A 1 421 ? -13.281 -38.156 -12.258 1 79.19 421 GLN A C 1
ATOM 3361 O O . GLN A 1 421 ? -12.414 -39 -12.008 1 79.19 421 GLN A O 1
ATOM 3366 N N . GLN A 1 422 ? -13.148 -37.281 -13.266 1 85.38 422 GLN A N 1
ATOM 3367 C CA . GLN A 1 422 ? -11.859 -37.031 -13.898 1 85.38 422 GLN A CA 1
ATOM 3368 C C . GLN A 1 422 ? -10.992 -36.125 -13.031 1 85.38 422 GLN A C 1
ATOM 3370 O O . GLN A 1 422 ? -11.492 -35.156 -12.43 1 85.38 422 GLN A O 1
ATOM 3375 N N . PRO A 1 423 ? -9.742 -36.5 -12.938 1 90.81 423 PRO A N 1
ATOM 3376 C CA . PRO A 1 423 ? -8.883 -35.688 -12.078 1 90.81 423 PRO A CA 1
ATOM 3377 C C . PRO A 1 423 ? -8.477 -34.375 -12.727 1 90.81 423 PRO A C 1
ATOM 3379 O O . PRO A 1 423 ? -8.5 -34.25 -13.953 1 90.81 423 PRO A O 1
ATOM 3382 N N . LEU A 1 424 ? -8.125 -33.406 -11.875 1 95.25 424 LEU A N 1
ATOM 3383 C CA . LEU A 1 424 ? -7.496 -32.156 -12.289 1 95.25 424 LEU A CA 1
ATOM 3384 C C . LEU A 1 424 ? -5.996 -32.344 -12.484 1 95.25 424 LEU A C 1
ATOM 3386 O O . LEU A 1 424 ? -5.422 -31.781 -13.43 1 95.25 424 LEU A O 1
ATOM 3390 N N . ILE A 1 425 ? -5.391 -33.062 -11.523 1 95.56 425 ILE A N 1
ATOM 3391 C CA . ILE A 1 425 ? -3.939 -33.219 -11.508 1 95.56 425 ILE A CA 1
ATOM 3392 C C . ILE A 1 425 ? -3.57 -34.688 -11.445 1 95.56 425 ILE A C 1
ATOM 3394 O O . ILE A 1 425 ? -4.188 -35.469 -10.703 1 95.56 425 ILE A O 1
ATOM 3398 N N . THR A 1 426 ? -2.619 -35.094 -12.25 1 93.94 426 THR A N 1
ATOM 3399 C CA . THR A 1 426 ? -2.008 -36.406 -12.156 1 93.94 426 THR A CA 1
ATOM 3400 C C . THR A 1 426 ? -0.516 -36.312 -11.852 1 93.94 426 THR A C 1
ATOM 3402 O O . THR A 1 426 ? -0.122 -36.094 -10.703 1 93.94 426 THR A O 1
ATOM 3405 N N . ASP A 1 427 ? 0.301 -36.156 -12.914 1 90.94 427 ASP A N 1
ATOM 3406 C CA . ASP A 1 427 ? 1.743 -36.094 -12.695 1 90.94 427 ASP A CA 1
ATOM 3407 C C . ASP A 1 427 ? 2.201 -34.656 -12.523 1 90.94 427 ASP A C 1
ATOM 3409 O O . ASP A 1 427 ? 3.375 -34.375 -12.242 1 90.94 427 ASP A O 1
ATOM 3413 N N . GLY A 1 428 ? 1.317 -33.75 -12.688 1 93.5 428 GLY A N 1
ATOM 3414 C CA . GLY A 1 428 ? 1.612 -32.375 -12.43 1 93.5 428 GLY A CA 1
ATOM 3415 C C . GLY A 1 428 ? 2.115 -31.625 -13.656 1 93.5 428 GLY A C 1
ATOM 3416 O O . GLY A 1 428 ? 2.43 -30.438 -13.586 1 93.5 428 GLY A O 1
ATOM 3417 N N . THR A 1 429 ? 2.166 -32.219 -14.844 1 91.75 429 THR A N 1
ATOM 3418 C CA . THR A 1 429 ? 2.678 -31.594 -16.062 1 91.75 429 THR A CA 1
ATOM 3419 C C . THR A 1 429 ? 1.664 -30.594 -16.609 1 91.75 429 THR A C 1
ATOM 3421 O O . THR A 1 429 ? 2.039 -29.625 -17.281 1 91.75 429 THR A O 1
ATOM 3424 N N . HIS A 1 430 ? 0.407 -30.891 -16.406 1 93.5 430 HIS A N 1
ATOM 3425 C CA . HIS A 1 430 ? -0.682 -30.031 -16.875 1 93.5 430 HIS A CA 1
ATOM 3426 C C . HIS A 1 430 ? -1.919 -30.188 -16 1 93.5 430 HIS A C 1
ATOM 3428 O O . HIS A 1 430 ? -1.96 -31.062 -15.133 1 93.5 430 HIS A O 1
ATOM 3434 N N . ILE A 1 431 ? -2.855 -29.297 -16.141 1 95.69 431 ILE A N 1
ATOM 3435 C CA . ILE A 1 431 ? -4.168 -29.391 -15.516 1 95.69 431 ILE A CA 1
ATOM 3436 C C . ILE A 1 431 ? -5.176 -29.969 -16.5 1 95.69 431 ILE A C 1
ATOM 3438 O O . ILE A 1 431 ? -5.207 -29.578 -17.672 1 95.69 431 ILE A O 1
ATOM 3442 N N . ARG A 1 432 ? -5.977 -30.891 -16.047 1 93.25 432 ARG A N 1
ATOM 3443 C CA . ARG A 1 432 ? -6.949 -31.562 -16.891 1 93.25 432 ARG A CA 1
ATOM 3444 C C . ARG A 1 432 ? -8.375 -31.125 -16.547 1 93.25 432 ARG A C 1
ATOM 3446 O O . ARG A 1 432 ? -8.602 -30.484 -15.516 1 93.25 432 ARG A O 1
ATOM 3453 N N . SER A 1 433 ? -9.289 -31.422 -17.516 1 94.06 433 SER A N 1
ATOM 3454 C CA . SER A 1 433 ? -10.727 -31.375 -17.234 1 94.06 433 SER A CA 1
ATOM 3455 C C . SER A 1 433 ? -11.211 -29.953 -17.062 1 94.06 433 SER A C 1
ATOM 3457 O O . SER A 1 433 ? -12.094 -29.688 -16.234 1 94.06 433 SER A O 1
ATOM 3459 N N . LEU A 1 434 ? -10.578 -28.984 -17.688 1 96.5 434 LEU A N 1
ATOM 3460 C CA . LEU A 1 434 ? -11.023 -27.594 -17.656 1 96.5 434 LEU A CA 1
ATOM 3461 C C . LEU A 1 434 ? -11.672 -27.188 -18.969 1 96.5 434 LEU A C 1
ATOM 3463 O O . LEU A 1 434 ? -11.211 -27.578 -20.047 1 96.5 434 LEU A O 1
ATOM 3467 N N . HIS A 1 435 ? -12.773 -26.5 -18.859 1 95.81 435 HIS A N 1
ATOM 3468 C CA . HIS A 1 435 ? -13.32 -25.781 -20.016 1 95.81 435 HIS A CA 1
ATOM 3469 C C . HIS A 1 435 ? -12.672 -24.406 -20.156 1 95.81 435 HIS A C 1
ATOM 3471 O O . HIS A 1 435 ? -12.672 -23.609 -19.219 1 95.81 435 HIS A O 1
ATOM 3477 N N . LEU A 1 436 ? -12.031 -24.094 -21.344 1 94.69 436 LEU A N 1
ATOM 3478 C CA . LEU A 1 436 ? -11.344 -22.859 -21.672 1 94.69 436 LEU A CA 1
ATOM 3479 C C . LEU A 1 436 ? -10.172 -22.625 -20.719 1 94.69 436 LEU A C 1
ATOM 3481 O O . LEU A 1 436 ? -9.703 -21.484 -20.578 1 94.69 436 LEU A O 1
ATOM 3485 N N . ASP A 1 437 ? -9.766 -23.688 -19.938 1 95.81 437 ASP A N 1
ATOM 3486 C CA . ASP A 1 437 ? -8.711 -23.625 -18.922 1 95.81 437 ASP A CA 1
ATOM 3487 C C . ASP A 1 437 ? -9.094 -22.703 -17.781 1 95.81 437 ASP A C 1
ATOM 3489 O O . ASP A 1 437 ? -8.227 -22.125 -17.125 1 95.81 437 ASP A O 1
ATOM 3493 N N . ILE A 1 438 ? -10.445 -22.547 -17.609 1 97.94 438 ILE A N 1
ATOM 3494 C CA . ILE A 1 438 ? -10.953 -21.641 -16.594 1 97.94 438 ILE A CA 1
ATOM 3495 C C . ILE A 1 438 ? -11.859 -22.391 -15.617 1 97.94 438 ILE A C 1
ATOM 3497 O O . ILE A 1 438 ? -11.688 -22.297 -14.398 1 97.94 438 ILE A O 1
ATOM 3501 N N . PHE A 1 439 ? -12.828 -23.172 -16.156 1 98.38 439 PHE A N 1
ATOM 3502 C CA . PHE A 1 439 ? -13.859 -23.797 -15.352 1 98.38 439 PHE A CA 1
ATOM 3503 C C . PHE A 1 439 ? -13.609 -25.297 -15.219 1 98.38 439 PHE A C 1
ATOM 3505 O O . PHE A 1 439 ? -13.477 -26 -16.219 1 98.38 439 PHE A O 1
ATOM 3512 N N . TYR A 1 440 ? -13.539 -25.75 -14 1 97.94 440 TYR A N 1
ATOM 3513 C CA . TYR A 1 440 ? -13.508 -27.203 -13.805 1 97.94 440 TYR A CA 1
ATOM 3514 C C . TYR A 1 440 ? -14.82 -27.844 -14.242 1 97.94 440 TYR A C 1
ATOM 3516 O O . TYR A 1 440 ? -15.867 -27.578 -13.656 1 97.94 440 TYR A O 1
ATOM 3524 N N . ILE A 1 441 ? -14.789 -28.703 -15.242 1 96.12 441 ILE A N 1
ATOM 3525 C CA . ILE A 1 441 ? -15.992 -29.188 -15.906 1 96.12 441 ILE A CA 1
ATOM 3526 C C . ILE A 1 441 ? -16.844 -29.969 -14.914 1 96.12 441 ILE A C 1
ATOM 3528 O O . ILE A 1 441 ? -18.078 -29.844 -14.898 1 96.12 441 ILE A O 1
ATOM 3532 N N . GLU A 1 442 ? -16.203 -30.719 -14.008 1 93.56 442 GLU A N 1
ATOM 3533 C CA . GLU A 1 442 ? -16.938 -31.531 -13.039 1 93.56 442 GLU A CA 1
ATOM 3534 C C . GLU A 1 442 ? -17.609 -30.641 -11.992 1 93.56 442 GLU A C 1
ATOM 3536 O O . GLU A 1 442 ? -18.688 -30.969 -11.5 1 93.56 442 GLU A O 1
ATOM 3541 N N . GLU A 1 443 ? -16.938 -29.594 -11.625 1 96.5 443 GLU A N 1
ATOM 3542 C CA . GLU A 1 443 ? -17.391 -28.641 -10.609 1 96.5 443 GLU A CA 1
ATOM 3543 C C . GLU A 1 443 ? -17.188 -27.203 -11.07 1 96.5 443 GLU A C 1
ATOM 3545 O O . GLU A 1 443 ? -16.281 -26.516 -10.594 1 96.5 443 GLU A O 1
ATOM 3550 N N . PRO A 1 444 ? -18.062 -26.703 -11.875 1 97.75 444 PRO A N 1
ATOM 3551 C CA . PRO A 1 444 ? -17.828 -25.406 -12.516 1 97.75 444 PRO A CA 1
ATOM 3552 C C . PRO A 1 444 ? -17.859 -24.25 -11.523 1 97.75 444 PRO A C 1
ATOM 3554 O O . PRO A 1 444 ? -17.688 -23.078 -11.914 1 97.75 444 PRO A O 1
ATOM 3557 N N . THR A 1 445 ? -18.094 -24.547 -10.195 1 98.62 445 THR A N 1
ATOM 3558 C CA . THR A 1 445 ? -17.953 -23.531 -9.164 1 98.62 445 THR A CA 1
ATOM 3559 C C . THR A 1 445 ? -16.5 -23.438 -8.688 1 98.62 445 THR A C 1
ATOM 3561 O O . THR A 1 445 ? -16.188 -22.688 -7.766 1 98.62 445 THR A O 1
ATOM 3564 N N . ILE A 1 446 ? -15.617 -24.203 -9.242 1 98.62 446 ILE A N 1
ATOM 3565 C CA . ILE A 1 446 ? -14.172 -24.062 -9.07 1 98.62 446 ILE A CA 1
ATOM 3566 C C . ILE A 1 446 ? -13.555 -23.5 -10.344 1 98.62 446 ILE A C 1
ATOM 3568 O O . ILE A 1 446 ? -13.656 -24.109 -11.414 1 98.62 446 ILE A O 1
ATOM 3572 N N . GLY A 1 447 ? -13.039 -22.328 -10.25 1 98.75 447 GLY A N 1
ATOM 3573 C CA . GLY A 1 447 ? -12.406 -21.656 -11.383 1 98.75 447 GLY A CA 1
ATOM 3574 C C . GLY A 1 447 ? -10.922 -21.438 -11.188 1 98.75 447 GLY A C 1
ATOM 3575 O O . GLY A 1 447 ? -10.445 -21.312 -10.055 1 98.75 447 GLY A O 1
ATOM 3576 N N . PHE A 1 448 ? -10.195 -21.391 -12.32 1 98.38 448 PHE A N 1
ATOM 3577 C CA . PHE A 1 448 ? -8.742 -21.219 -12.305 1 98.38 448 PHE A CA 1
ATOM 3578 C C . PHE A 1 448 ? -8.344 -19.969 -13.07 1 98.38 448 PHE A C 1
ATOM 3580 O O . PHE A 1 448 ? -8.922 -19.656 -14.109 1 98.38 448 PHE A O 1
ATOM 3587 N N . ILE A 1 449 ? -7.316 -19.281 -12.477 1 96.5 449 ILE A N 1
ATOM 3588 C CA . ILE A 1 449 ? -6.789 -18.078 -13.102 1 96.5 449 ILE A CA 1
ATOM 3589 C C . ILE A 1 449 ? -5.277 -18.203 -13.281 1 96.5 449 ILE A C 1
ATOM 3591 O O . ILE A 1 449 ? -4.586 -18.719 -12.398 1 96.5 449 ILE A O 1
ATOM 3595 N N . ASN A 1 450 ? -4.758 -17.812 -14.43 1 93.19 450 ASN A N 1
ATOM 3596 C CA . ASN A 1 450 ? -3.334 -17.656 -14.711 1 93.19 450 ASN A CA 1
ATOM 3597 C C . ASN A 1 450 ? -2.604 -19 -14.617 1 93.19 450 ASN A C 1
ATOM 3599 O O . ASN A 1 450 ? -1.521 -19.078 -14.039 1 93.19 450 ASN A O 1
ATOM 3603 N N . MET A 1 451 ? -3.164 -20.047 -15.273 1 95.25 451 MET A N 1
ATOM 3604 C CA . MET A 1 451 ? -2.545 -21.359 -15.164 1 95.25 451 MET A CA 1
ATOM 3605 C C . MET A 1 451 ? -1.808 -21.719 -16.453 1 95.25 451 MET A C 1
ATOM 3607 O O . MET A 1 451 ? -1.002 -22.641 -16.469 1 95.25 451 MET A O 1
ATOM 3611 N N . ASN A 1 452 ? -2.021 -20.922 -17.469 1 93.19 452 ASN A N 1
ATOM 3612 C CA . ASN A 1 452 ? -1.381 -21.203 -18.75 1 93.19 452 ASN A CA 1
ATOM 3613 C C . ASN A 1 452 ? 0.034 -20.625 -18.797 1 93.19 452 ASN A C 1
ATOM 3615 O O . ASN A 1 452 ? 0.366 -19.703 -18.047 1 93.19 452 ASN A O 1
ATOM 3619 N N . THR A 1 453 ? 0.829 -21.25 -19.641 1 88.12 453 THR A N 1
ATOM 3620 C CA . THR A 1 453 ? 2.162 -20.719 -19.906 1 88.12 453 THR A CA 1
ATOM 3621 C C . THR A 1 453 ? 2.178 -19.906 -21.188 1 88.12 453 THR A C 1
ATOM 3623 O O . THR A 1 453 ? 1.329 -20.094 -22.062 1 88.12 453 THR A O 1
ATOM 3626 N N . GLY A 1 454 ? 3.072 -18.969 -21.234 1 83.5 454 GLY A N 1
ATOM 3627 C CA . GLY A 1 454 ? 3.199 -18.141 -22.438 1 83.5 454 GLY A CA 1
ATOM 3628 C C . GLY A 1 454 ? 2.09 -17.125 -22.562 1 83.5 454 GLY A C 1
ATOM 3629 O O . GLY A 1 454 ? 1.612 -16.859 -23.672 1 83.5 454 GLY A O 1
ATOM 3630 N N . ILE A 1 455 ? 1.633 -16.656 -21.453 1 79.88 455 ILE A N 1
ATOM 3631 C CA . ILE A 1 455 ? 0.532 -15.695 -21.484 1 79.88 455 ILE A CA 1
ATOM 3632 C C . ILE A 1 455 ? 0.981 -14.375 -20.859 1 79.88 455 ILE A C 1
ATOM 3634 O O . ILE A 1 455 ? 1.975 -14.328 -20.141 1 79.88 455 ILE A O 1
ATOM 3638 N N . GLU A 1 456 ? 0.176 -13.359 -21.312 1 83 456 GLU A N 1
ATOM 3639 C CA . GLU A 1 456 ? 0.237 -12.086 -20.594 1 83 456 GLU A CA 1
ATOM 3640 C C . GLU A 1 456 ? -0.527 -12.156 -19.281 1 83 456 GLU A C 1
ATOM 3642 O O . GLU A 1 456 ? -1.705 -11.797 -19.219 1 83 456 GLU A O 1
ATOM 3647 N N . THR A 1 457 ? 0.075 -12.461 -18.266 1 87.19 457 THR A N 1
ATOM 3648 C CA . THR A 1 457 ? -0.545 -12.906 -17.016 1 87.19 457 THR A CA 1
ATOM 3649 C C . THR A 1 457 ? -1.467 -11.828 -16.453 1 87.19 457 THR A C 1
ATOM 3651 O O . THR A 1 457 ? -2.57 -12.125 -15.992 1 87.19 457 THR A O 1
ATOM 3654 N N . PHE A 1 458 ? -1.061 -10.57 -16.484 1 92.69 458 PHE A N 1
ATOM 3655 C CA . PHE A 1 458 ? -1.873 -9.523 -15.875 1 92.69 458 PHE A CA 1
ATOM 3656 C C . PHE A 1 458 ? -3.102 -9.234 -16.734 1 92.69 458 PHE A C 1
ATOM 3658 O O . PHE A 1 458 ? -4.234 -9.383 -16.266 1 92.69 458 PHE A O 1
ATOM 3665 N N . LEU A 1 459 ? -2.896 -9 -18 1 88.81 459 LEU A N 1
ATOM 3666 C CA . LEU A 1 459 ? -3.984 -8.633 -18.906 1 88.81 459 LEU A CA 1
ATOM 3667 C C . LEU A 1 459 ? -4.941 -9.805 -19.109 1 88.81 459 LEU A C 1
ATOM 3669 O O . LEU A 1 459 ? -6.16 -9.625 -19.062 1 88.81 459 LEU A O 1
ATOM 3673 N N . TYR A 1 460 ? -4.402 -10.961 -19.312 1 92.75 460 TYR A N 1
ATOM 3674 C CA . TYR A 1 460 ? -5.227 -12.125 -19.594 1 92.75 460 TYR A CA 1
ATOM 3675 C C . TYR A 1 460 ? -6.109 -12.477 -18.406 1 92.75 460 TYR A C 1
ATOM 3677 O O . TYR A 1 460 ? -7.25 -12.906 -18.578 1 92.75 460 TYR A O 1
ATOM 3685 N N . SER A 1 461 ? -5.625 -12.258 -17.219 1 94.94 461 SER A N 1
ATOM 3686 C CA . SER A 1 461 ? -6.359 -12.562 -15.992 1 94.94 461 SER A CA 1
ATOM 3687 C C . SER A 1 461 ? -7.625 -11.719 -15.883 1 94.94 461 SER A C 1
ATOM 3689 O O . SER A 1 461 ? -8.609 -12.141 -15.266 1 94.94 461 SER A O 1
ATOM 3691 N N . GLU A 1 462 ? -7.559 -10.539 -16.406 1 95.5 462 GLU A N 1
ATOM 3692 C CA . GLU A 1 462 ? -8.734 -9.68 -16.375 1 95.5 462 GLU A CA 1
ATOM 3693 C C . GLU A 1 462 ? -9.93 -10.352 -17.047 1 95.5 462 GLU A C 1
ATOM 3695 O O . GLU A 1 462 ? -11.039 -10.352 -16.516 1 95.5 462 GLU A O 1
ATOM 3700 N N . PHE A 1 463 ? -9.672 -10.969 -18.172 1 96.62 463 PHE A N 1
ATOM 3701 C CA . PHE A 1 463 ? -10.742 -11.547 -18.969 1 96.62 463 PHE A CA 1
ATOM 3702 C C . PHE A 1 463 ? -11.188 -12.883 -18.391 1 96.62 463 PHE A C 1
ATOM 3704 O O . PHE A 1 463 ? -12.375 -13.203 -18.406 1 96.62 463 PHE A O 1
ATOM 3711 N N . THR A 1 464 ? -10.227 -13.68 -17.906 1 97.5 464 THR A N 1
ATOM 3712 C CA . THR A 1 464 ? -10.609 -14.938 -17.266 1 97.5 464 THR A CA 1
ATOM 3713 C C . THR A 1 464 ? -11.383 -14.68 -15.977 1 97.5 464 THR A C 1
ATOM 3715 O O . THR A 1 464 ? -12.344 -15.391 -15.672 1 97.5 464 THR A O 1
ATOM 3718 N N . SER A 1 465 ? -11.008 -13.648 -15.25 1 98.12 465 SER A N 1
ATOM 3719 C CA . SER A 1 465 ? -11.727 -13.273 -14.031 1 98.12 465 SER A CA 1
ATOM 3720 C C . SER A 1 465 ? -13.117 -12.742 -14.352 1 98.12 465 SER A C 1
ATOM 3722 O O . SER A 1 465 ? -14.07 -13.023 -13.625 1 98.12 465 SER A O 1
ATOM 3724 N N . ALA A 1 466 ? -13.188 -11.992 -15.43 1 97.75 466 ALA A N 1
ATOM 3725 C CA . ALA A 1 466 ? -14.492 -11.508 -15.867 1 97.75 466 ALA A CA 1
ATOM 3726 C C . ALA A 1 466 ? -15.414 -12.664 -16.234 1 97.75 466 ALA A C 1
ATOM 3728 O O . ALA A 1 466 ? -16.609 -12.633 -15.93 1 97.75 466 ALA A O 1
ATOM 3729 N N . ALA A 1 467 ? -14.844 -13.656 -16.875 1 98.31 467 ALA A N 1
ATOM 3730 C CA . ALA A 1 467 ? -15.633 -14.836 -17.234 1 98.31 467 ALA A CA 1
ATOM 3731 C C . ALA A 1 467 ? -16.188 -15.508 -15.984 1 98.31 467 ALA A C 1
ATOM 3733 O O . ALA A 1 467 ? -17.375 -15.828 -15.922 1 98.31 467 ALA A O 1
ATOM 3734 N N . LEU A 1 468 ? -15.383 -15.68 -14.992 1 98.62 468 LEU A N 1
ATOM 3735 C CA . LEU A 1 468 ? -15.82 -16.312 -13.75 1 98.62 468 LEU A CA 1
ATOM 3736 C C . LEU A 1 468 ? -16.906 -15.469 -13.07 1 98.62 468 LEU A C 1
ATOM 3738 O O . LEU A 1 468 ? -17.953 -16 -12.688 1 98.62 468 LEU A O 1
ATOM 3742 N N . SER A 1 469 ? -16.672 -14.188 -12.93 1 98.25 469 SER A N 1
ATOM 3743 C CA . SER A 1 469 ? -17.594 -13.328 -12.188 1 98.25 469 SER A CA 1
ATOM 3744 C C . SER A 1 469 ? -18.922 -13.203 -12.914 1 98.25 469 SER A C 1
ATOM 3746 O O . SER A 1 469 ? -19.984 -13.328 -12.289 1 98.25 469 SER A O 1
ATOM 3748 N N . LYS A 1 470 ? -18.922 -13.062 -14.219 1 97.81 470 LYS A N 1
ATOM 3749 C CA . LYS A 1 470 ? -20.141 -12.875 -14.977 1 97.81 470 LYS A CA 1
ATOM 3750 C C . LYS A 1 470 ? -20.953 -14.172 -15.039 1 97.81 470 LYS A C 1
ATOM 3752 O O . LYS A 1 470 ? -22.188 -14.148 -14.945 1 97.81 470 LYS A O 1
ATOM 3757 N N . VAL A 1 471 ? -20.266 -15.281 -15.195 1 98.06 471 VAL A N 1
ATOM 3758 C CA . VAL A 1 471 ? -20.953 -16.562 -15.227 1 98.06 471 VAL A CA 1
ATOM 3759 C C . VAL A 1 471 ? -21.594 -16.844 -13.875 1 98.06 471 VAL A C 1
ATOM 3761 O O . VAL A 1 471 ? -22.766 -17.219 -13.805 1 98.06 471 VAL A O 1
ATOM 3764 N N . TRP A 1 472 ? -20.891 -16.609 -12.805 1 98.38 472 TRP A N 1
ATOM 3765 C CA . TRP A 1 472 ? -21.391 -16.922 -11.469 1 98.38 472 TRP A CA 1
ATOM 3766 C C . TRP A 1 472 ? -22.453 -15.922 -11.047 1 98.38 472 TRP A C 1
ATOM 3768 O O . TRP A 1 472 ? -23.281 -16.219 -10.18 1 98.38 472 TRP A O 1
ATOM 3778 N N . ALA A 1 473 ? -22.469 -14.734 -11.656 1 97.12 473 ALA A N 1
ATOM 3779 C CA . ALA A 1 473 ? -23.484 -13.727 -11.383 1 97.12 473 ALA A CA 1
ATOM 3780 C C . ALA A 1 473 ? -24.719 -13.953 -12.242 1 97.12 473 ALA A C 1
ATOM 3782 O O . ALA A 1 473 ? -25.734 -13.273 -12.07 1 97.12 473 ALA A O 1
ATOM 3783 N N . GLY A 1 474 ? -24.609 -14.852 -13.227 1 95.69 474 GLY A N 1
ATOM 3784 C CA . GLY A 1 474 ? -25.734 -15.117 -14.125 1 95.69 474 GLY A CA 1
ATOM 3785 C C . GLY A 1 474 ? -25.781 -14.164 -15.305 1 95.69 474 GLY A C 1
ATOM 3786 O O . GLY A 1 474 ? -26.797 -14.102 -16 1 95.69 474 GLY A O 1
ATOM 3787 N N . GLN A 1 475 ? -24.703 -13.461 -15.555 1 96 475 GLN A N 1
ATOM 3788 C CA . GLN A 1 475 ? -24.656 -12.508 -16.656 1 96 475 GLN A CA 1
ATOM 3789 C C . GLN A 1 475 ? -24.094 -13.148 -17.922 1 96 475 GLN A C 1
ATOM 3791 O O . GLN A 1 475 ? -24.109 -12.539 -18.984 1 96 475 GLN A O 1
ATOM 3796 N N . ALA A 1 476 ? -23.609 -14.32 -17.828 1 96.75 476 ALA A N 1
ATOM 3797 C CA . ALA A 1 476 ? -23.188 -15.18 -18.922 1 96.75 476 ALA A CA 1
ATOM 3798 C C . ALA A 1 476 ? -23.469 -16.641 -18.609 1 96.75 476 ALA A C 1
ATOM 3800 O O . ALA A 1 476 ? -23.547 -17.031 -17.453 1 96.75 476 ALA A O 1
ATOM 3801 N N . LYS A 1 477 ? -23.594 -17.422 -19.609 1 96.62 477 LYS A N 1
ATOM 3802 C CA . LYS A 1 477 ? -23.953 -18.812 -19.391 1 96.62 477 LYS A CA 1
ATOM 3803 C C . LYS A 1 477 ? -22.875 -19.75 -19.922 1 96.62 477 LYS A C 1
ATOM 3805 O O . LYS A 1 477 ? -22.297 -19.5 -20.984 1 96.62 477 LYS A O 1
ATOM 3810 N N . LEU A 1 478 ? -22.625 -20.812 -19.188 1 97.12 478 LEU A N 1
ATOM 3811 C CA . LEU A 1 478 ? -21.797 -21.922 -19.656 1 97.12 478 LEU A CA 1
ATOM 3812 C C . LEU A 1 478 ? -22.609 -22.875 -20.531 1 97.12 478 LEU A C 1
ATOM 3814 O O . LEU A 1 478 ? -23.797 -23.047 -20.328 1 97.12 478 LEU A O 1
ATOM 3818 N N . PRO A 1 479 ? -21.891 -23.453 -21.5 1 95.12 479 PRO A N 1
ATOM 3819 C CA . PRO A 1 479 ? -22.594 -24.531 -22.203 1 95.12 479 PRO A CA 1
ATOM 3820 C C . PRO A 1 479 ? -22.828 -25.75 -21.328 1 95.12 479 PRO A C 1
ATOM 3822 O O . PRO A 1 479 ? -22.375 -25.797 -20.172 1 95.12 479 PRO A O 1
ATOM 3825 N N . SER A 1 480 ? -23.547 -26.703 -21.859 1 93.81 480 SER A N 1
ATOM 3826 C CA . SER A 1 480 ? -23.844 -27.922 -21.109 1 93.81 480 SER A CA 1
ATOM 3827 C C . SER A 1 480 ? -22.562 -28.672 -20.766 1 93.81 480 SER A C 1
ATOM 3829 O O . SER A 1 480 ? -21.531 -28.516 -21.422 1 93.81 480 SER A O 1
ATOM 3831 N N . SER A 1 481 ? -22.672 -29.5 -19.75 1 93.06 481 SER A N 1
ATOM 3832 C CA . SER A 1 481 ? -21.531 -30.328 -19.359 1 93.06 481 SER A CA 1
ATOM 3833 C C . SER A 1 481 ? -21.062 -31.219 -20.5 1 93.06 481 SER A C 1
ATOM 3835 O O . SER A 1 481 ? -19.859 -31.375 -20.719 1 93.06 481 SER A O 1
ATOM 3837 N N . ASP A 1 482 ? -22.016 -31.734 -21.203 1 90.44 482 ASP A N 1
ATOM 3838 C CA . ASP A 1 482 ? -21.703 -32.594 -22.328 1 90.44 482 ASP A CA 1
ATOM 3839 C C . ASP A 1 482 ? -20.875 -31.844 -23.375 1 90.44 482 ASP A C 1
ATOM 3841 O O . ASP A 1 482 ? -19.891 -32.375 -23.906 1 90.44 482 ASP A O 1
ATOM 3845 N N . PHE A 1 483 ? -21.297 -30.719 -23.609 1 91.62 483 PHE A N 1
ATOM 3846 C CA . PHE A 1 483 ? -20.578 -29.906 -24.578 1 91.62 483 PHE A CA 1
ATOM 3847 C C . PHE A 1 483 ? -19.172 -29.594 -24.078 1 91.62 483 PHE A C 1
ATOM 3849 O O . PHE A 1 483 ? -18.203 -29.719 -24.844 1 91.62 483 PHE A O 1
ATOM 3856 N N . MET A 1 484 ? -19.016 -29.188 -22.859 1 93.88 484 MET A N 1
ATOM 3857 C CA . MET A 1 484 ? -17.703 -28.844 -22.297 1 93.88 484 MET A CA 1
ATOM 3858 C C . MET A 1 484 ? -16.766 -30.047 -22.359 1 93.88 484 MET A C 1
ATOM 3860 O O . MET A 1 484 ? -15.594 -29.906 -22.734 1 93.88 484 MET A O 1
ATOM 3864 N N . TRP A 1 485 ? -17.297 -31.219 -22.062 1 91 485 TRP A N 1
ATOM 3865 C CA . TRP A 1 485 ? -16.484 -32.406 -22.109 1 91 485 TRP A CA 1
ATOM 3866 C C . TRP A 1 485 ? -16.094 -32.75 -23.547 1 91 485 TRP A C 1
ATOM 3868 O O . TRP A 1 485 ? -14.953 -33.156 -23.812 1 91 485 TRP A O 1
ATOM 3878 N N . ALA A 1 486 ? -17.031 -32.625 -24.438 1 89.12 486 ALA A N 1
ATOM 3879 C CA . ALA A 1 486 ? -16.734 -32.906 -25.844 1 89.12 486 ALA A CA 1
ATOM 3880 C C . ALA A 1 486 ? -15.57 -32.031 -26.328 1 89.12 486 ALA A C 1
ATOM 3882 O O . ALA A 1 486 ? -14.664 -32.5 -27.016 1 89.12 486 ALA A O 1
ATOM 3883 N N . ARG A 1 487 ? -15.633 -30.828 -25.953 1 89.31 487 ARG A N 1
ATOM 3884 C CA . ARG A 1 487 ? -14.57 -29.891 -26.328 1 89.31 487 ARG A CA 1
ATOM 3885 C C . ARG A 1 487 ? -13.25 -30.281 -25.672 1 89.31 487 ARG A C 1
ATOM 3887 O O . ARG A 1 487 ? -12.195 -30.188 -26.297 1 89.31 487 ARG A O 1
ATOM 3894 N N . HIS A 1 488 ? -13.297 -30.625 -24.453 1 90.5 488 HIS A N 1
ATOM 3895 C CA . HIS A 1 488 ? -12.109 -31.031 -23.719 1 90.5 488 HIS A CA 1
ATOM 3896 C C . HIS A 1 488 ? -11.453 -32.25 -24.375 1 90.5 488 HIS A C 1
ATOM 3898 O O . HIS A 1 488 ? -10.234 -32.25 -24.578 1 90.5 488 HIS A O 1
ATOM 3904 N N . TRP A 1 489 ? -12.266 -33.188 -24.734 1 88 489 TRP A N 1
ATOM 3905 C CA . TRP A 1 489 ? -11.734 -34.438 -25.297 1 88 489 TRP A CA 1
ATOM 3906 C C . TRP A 1 489 ? -11.18 -34.188 -26.703 1 88 489 TRP A C 1
ATOM 3908 O O . TRP A 1 489 ? -10.203 -34.812 -27.109 1 88 489 TRP A O 1
ATOM 3918 N N . GLU A 1 490 ? -11.766 -33.312 -27.391 1 86.12 490 GLU A N 1
ATOM 3919 C CA . GLU A 1 490 ? -11.211 -32.906 -28.672 1 86.12 490 GLU A CA 1
ATOM 3920 C C . GLU A 1 490 ? -9.797 -32.344 -28.516 1 86.12 490 GLU A C 1
ATOM 3922 O O . GLU A 1 490 ? -8.914 -32.656 -29.328 1 86.12 490 GLU A O 1
ATOM 3927 N N . ARG A 1 491 ? -9.625 -31.594 -27.547 1 86.25 491 ARG A N 1
ATOM 3928 C CA . ARG A 1 491 ? -8.312 -31.031 -27.266 1 86.25 491 ARG A CA 1
ATOM 3929 C C . ARG A 1 491 ? -7.332 -32.125 -26.844 1 86.25 491 ARG A C 1
ATOM 3931 O O . ARG A 1 491 ? -6.168 -32.094 -27.25 1 86.25 491 ARG A O 1
ATOM 3938 N N . VAL A 1 492 ? -7.797 -33 -26.062 1 84.81 492 VAL A N 1
ATOM 3939 C CA . VAL A 1 492 ? -6.969 -34.125 -25.562 1 84.81 492 VAL A CA 1
ATOM 3940 C C . VAL A 1 492 ? -6.492 -34.969 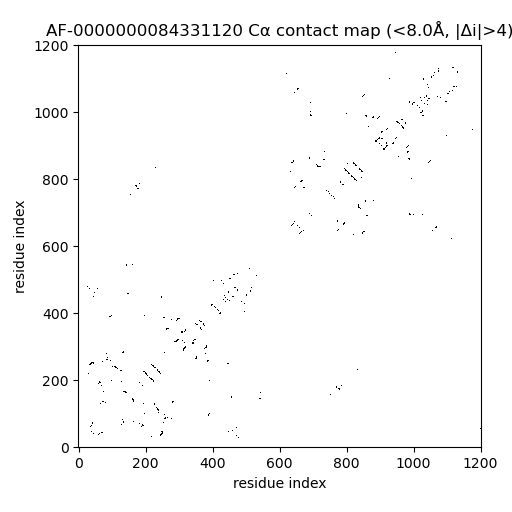-26.734 1 84.81 492 VAL A C 1
ATOM 3942 O O . VAL A 1 492 ? -5.395 -35.531 -26.688 1 84.81 492 VAL A O 1
ATOM 3945 N N . GLY A 1 493 ? -7.332 -35.094 -27.641 1 80 493 GLY A N 1
ATOM 3946 C CA . GLY A 1 493 ? -6.977 -35.875 -28.812 1 80 493 GLY A CA 1
ATOM 3947 C C . GLY A 1 493 ? -5.688 -35.406 -29.469 1 80 493 GLY A C 1
ATOM 3948 O O . GLY A 1 493 ? -4.988 -36.188 -30.109 1 80 493 GLY A O 1
ATOM 3949 N N . LYS A 1 494 ? -5.43 -34.188 -29.125 1 75.31 494 LYS A N 1
ATOM 3950 C CA . LYS A 1 494 ? -4.203 -33.625 -29.688 1 75.31 494 LYS A CA 1
ATOM 3951 C C . LYS A 1 494 ? -3.01 -33.906 -28.781 1 75.31 494 LYS A C 1
ATOM 3953 O O . LYS A 1 494 ? -1.871 -33.562 -29.125 1 75.31 494 LYS A O 1
ATOM 3958 N N . GLY A 1 495 ? -3.305 -34.469 -27.625 1 78.19 495 GLY A N 1
ATOM 3959 C CA . GLY A 1 495 ? -2.234 -34.906 -26.75 1 78.19 495 GLY A CA 1
ATOM 3960 C C . GLY A 1 495 ? -2.146 -34.094 -25.469 1 78.19 495 GLY A C 1
ATOM 3961 O O . GLY A 1 495 ? -2.289 -32.875 -25.5 1 78.19 495 GLY A O 1
ATOM 3962 N N . TYR A 1 496 ? -2.006 -34.812 -24.391 1 80.69 496 TYR A N 1
ATOM 3963 C CA . TYR A 1 496 ? -1.642 -34.219 -23.125 1 80.69 496 TYR A CA 1
ATOM 3964 C C . TYR A 1 496 ? -0.147 -33.906 -23.062 1 80.69 496 TYR A C 1
ATOM 3966 O O . TYR A 1 496 ? 0.572 -34.125 -24.047 1 80.69 496 TYR A O 1
ATOM 3974 N N . GLY A 1 497 ? 0.308 -33.312 -22.047 1 72.12 497 GLY A N 1
ATOM 3975 C CA . GLY A 1 497 ? 1.729 -33.062 -21.844 1 72.12 497 GLY A CA 1
ATOM 3976 C C . GLY A 1 497 ? 2.053 -31.625 -21.5 1 72.12 497 GLY A C 1
ATOM 3977 O O . GLY A 1 497 ? 1.161 -30.844 -21.156 1 72.12 497 GLY A O 1
ATOM 3978 N N . ARG A 1 498 ? 3.277 -31.297 -21.656 1 67.75 498 ARG A N 1
ATOM 3979 C CA . ARG A 1 498 ? 3.826 -30.047 -21.172 1 67.75 498 ARG A CA 1
ATOM 3980 C C . ARG A 1 498 ? 3.312 -28.875 -22 1 67.75 498 ARG A C 1
ATOM 3982 O O . ARG A 1 498 ? 3.289 -27.734 -21.516 1 67.75 498 ARG A O 1
ATOM 3989 N N . THR A 1 499 ? 2.828 -29.188 -23.094 1 77.12 499 THR A N 1
ATOM 3990 C CA . THR A 1 499 ? 2.404 -28.094 -23.953 1 77.12 499 THR A CA 1
ATOM 3991 C C . THR A 1 499 ? 0.889 -27.922 -23.906 1 77.12 499 THR A C 1
ATOM 3993 O O . THR A 1 499 ? 0.338 -27.016 -24.547 1 77.12 499 THR A O 1
ATOM 3996 N N . PHE A 1 500 ? 0.311 -28.781 -23.141 1 86.88 500 PHE A N 1
ATOM 3997 C CA . PHE A 1 500 ? -1.145 -28.766 -23.047 1 86.88 500 PHE A CA 1
ATOM 3998 C C . PHE A 1 500 ? -1.645 -27.422 -22.531 1 86.88 500 PHE A C 1
ATOM 4000 O O . PHE A 1 500 ? -2.686 -26.922 -22.969 1 86.88 500 PHE A O 1
ATOM 4007 N N . MET A 1 501 ? -0.839 -26.844 -21.672 1 90.12 501 MET A N 1
ATOM 4008 C CA . MET A 1 501 ? -1.238 -25.594 -21.031 1 90.12 501 MET A CA 1
ATOM 4009 C C . MET A 1 501 ? -0.613 -24.406 -21.75 1 90.12 501 MET A C 1
ATOM 4011 O O . MET A 1 501 ? -0.828 -23.25 -21.359 1 90.12 501 MET A O 1
ATOM 4015 N N . ALA A 1 502 ? 0.094 -24.656 -22.828 1 86.12 502 ALA A N 1
ATOM 4016 C CA . ALA A 1 502 ? 0.842 -23.578 -23.484 1 86.12 502 ALA A CA 1
ATOM 4017 C C . ALA A 1 502 ? -0.047 -22.812 -24.453 1 86.12 502 ALA A C 1
ATOM 4019 O O . ALA A 1 502 ? -0.725 -23.406 -25.297 1 86.12 502 ALA A O 1
ATOM 4020 N N . TYR A 1 503 ? -0.207 -21.547 -24.391 1 86.12 503 TYR A N 1
ATOM 4021 C CA . TYR A 1 503 ? -0.966 -20.719 -25.312 1 86.12 503 TYR A CA 1
ATOM 4022 C C . TYR A 1 503 ? -0.04 -20.016 -26.312 1 86.12 503 TYR A C 1
ATOM 4024 O O . TYR A 1 503 ? 0.102 -20.453 -27.453 1 86.12 503 TYR A O 1
ATOM 4032 N N . GLY A 1 504 ? 0.78 -19.125 -25.906 1 76.19 504 GLY A N 1
ATOM 4033 C CA . GLY A 1 504 ? 1.524 -18.219 -26.766 1 76.19 504 GLY A CA 1
ATOM 4034 C C . GLY A 1 504 ? 0.737 -16.969 -27.141 1 76.19 504 GLY A C 1
ATOM 4035 O O . GLY A 1 504 ? -0.433 -16.844 -26.766 1 76.19 504 GLY A O 1
ATOM 4036 N N . VAL A 1 505 ? 1.223 -16.125 -27.938 1 73 505 VAL A N 1
ATOM 4037 C CA . VAL A 1 505 ? 0.64 -14.82 -28.219 1 73 505 VAL A CA 1
ATOM 4038 C C . VAL A 1 505 ? -0.63 -14.992 -29.047 1 73 505 VAL A C 1
ATOM 4040 O O . VAL A 1 505 ? -1.66 -14.383 -28.75 1 73 505 VAL A O 1
ATOM 4043 N N . GLU A 1 506 ? -0.576 -15.781 -30.062 1 76.81 506 GLU A N 1
ATOM 4044 C CA . GLU A 1 506 ? -1.689 -15.922 -30.984 1 76.81 506 GLU A CA 1
ATOM 4045 C C . GLU A 1 506 ? -2.877 -16.609 -30.328 1 76.81 506 GLU A C 1
ATOM 4047 O O . GLU A 1 506 ? -4.012 -16.141 -30.438 1 76.81 506 GLU A O 1
ATOM 4052 N N . LYS A 1 507 ? -2.561 -17.781 -29.734 1 83.81 507 LYS A N 1
ATOM 4053 C CA . LYS A 1 507 ? -3.633 -18.516 -29.062 1 83.81 507 LYS A CA 1
ATOM 4054 C C . LYS A 1 507 ? -4.27 -17.672 -27.969 1 83.81 507 LYS A C 1
ATOM 4056 O O . LYS A 1 507 ? -5.492 -17.672 -27.812 1 83.81 507 LYS A O 1
ATOM 4061 N N . GLN A 1 508 ? -3.51 -17.016 -27.219 1 88.38 508 GLN A N 1
ATOM 4062 C CA . GLN A 1 508 ? -4.047 -16.156 -26.172 1 88.38 508 GLN A CA 1
ATOM 4063 C C . GLN A 1 508 ? -4.957 -15.078 -26.75 1 88.38 508 GLN A C 1
ATOM 4065 O O . GLN A 1 508 ? -6.016 -14.781 -26.188 1 88.38 508 GLN A O 1
ATOM 4070 N N . ALA A 1 509 ? -4.5 -14.383 -27.797 1 85.06 509 ALA A N 1
ATOM 4071 C CA . ALA A 1 509 ? -5.297 -13.336 -28.438 1 85.06 509 ALA A CA 1
ATOM 4072 C C . ALA A 1 509 ? -6.637 -13.891 -28.922 1 85.06 509 ALA A C 1
ATOM 4074 O O . ALA A 1 509 ? -7.672 -13.234 -28.781 1 85.06 509 ALA A O 1
ATOM 4075 N N . ALA A 1 510 ? -6.574 -15.07 -29.5 1 87.56 510 ALA A N 1
ATOM 4076 C CA . ALA A 1 510 ? -7.789 -15.703 -30 1 87.56 510 ALA A CA 1
ATOM 4077 C C . ALA A 1 510 ? -8.766 -16 -28.859 1 87.56 510 ALA A C 1
ATOM 4079 O O . ALA A 1 510 ? -9.969 -15.773 -28.984 1 87.56 510 ALA A O 1
ATOM 4080 N N . ILE A 1 511 ? -8.25 -16.547 -27.844 1 91.94 511 ILE A N 1
ATOM 4081 C CA . ILE A 1 511 ? -9.102 -16.875 -26.703 1 91.94 511 ILE A CA 1
ATOM 4082 C C . ILE A 1 511 ? -9.664 -15.602 -26.078 1 91.94 511 ILE A C 1
ATOM 4084 O O . ILE A 1 511 ? -10.836 -15.57 -25.688 1 91.94 511 ILE A O 1
ATOM 4088 N N . THR A 1 512 ? -8.852 -14.586 -25.984 1 92.88 512 THR A N 1
ATOM 4089 C CA . THR A 1 512 ? -9.312 -13.312 -25.438 1 92.88 512 THR A CA 1
ATOM 4090 C C . THR A 1 512 ? -10.461 -12.75 -26.266 1 92.88 512 THR A C 1
ATOM 4092 O O . THR A 1 512 ? -11.469 -12.305 -25.719 1 92.88 512 THR A O 1
ATOM 4095 N N . LYS A 1 513 ? -10.305 -12.773 -27.531 1 92.5 513 LYS A N 1
ATOM 4096 C CA . LYS A 1 513 ? -11.367 -12.312 -28.438 1 92.5 513 LYS A CA 1
ATOM 4097 C C . LYS A 1 513 ? -12.641 -13.125 -28.234 1 92.5 513 LYS A C 1
ATOM 4099 O O . LYS A 1 513 ? -13.742 -12.57 -28.219 1 92.5 513 LYS A O 1
ATOM 4104 N N . TYR A 1 514 ? -12.438 -14.375 -28.109 1 94.38 514 TYR A N 1
ATOM 4105 C CA . TYR A 1 514 ? -13.578 -15.25 -27.891 1 94.38 514 TYR A CA 1
ATOM 4106 C C . TYR A 1 514 ? -14.281 -14.906 -26.578 1 94.38 514 TYR A C 1
ATOM 4108 O O . TYR A 1 514 ? -15.516 -14.797 -26.547 1 94.38 514 TYR A O 1
ATOM 4116 N N . LEU A 1 515 ? -13.531 -14.797 -25.547 1 96.19 515 LEU A N 1
ATOM 4117 C CA . LEU A 1 515 ? -14.109 -14.477 -24.25 1 96.19 515 LEU A CA 1
ATOM 4118 C C . LEU A 1 515 ? -14.883 -13.164 -24.297 1 96.19 515 LEU A C 1
ATOM 4120 O O . LEU A 1 515 ? -16.016 -13.086 -23.812 1 96.19 515 LEU A O 1
ATOM 4124 N N . VAL A 1 516 ? -14.258 -12.164 -24.891 1 95.75 516 VAL A N 1
ATOM 4125 C CA . VAL A 1 516 ? -14.898 -10.852 -24.984 1 95.75 516 VAL A CA 1
ATOM 4126 C C . VAL A 1 516 ? -16.188 -10.953 -25.797 1 95.75 516 VAL A C 1
ATOM 4128 O O . VAL A 1 516 ? -17.219 -10.414 -25.406 1 95.75 516 VAL A O 1
ATOM 4131 N N . GLY A 1 517 ? -16.125 -11.648 -26.922 1 94.81 517 GLY A N 1
ATOM 4132 C CA . GLY A 1 517 ? -17.312 -11.852 -27.734 1 94.81 517 GLY A CA 1
ATOM 4133 C C . GLY A 1 517 ? -18.438 -12.562 -27 1 94.81 517 GLY A C 1
ATOM 4134 O O . GLY A 1 517 ? -19.578 -12.109 -27.016 1 94.81 517 GLY A O 1
ATOM 4135 N N . TRP A 1 518 ? -18.109 -13.633 -26.359 1 95.56 518 TRP A N 1
ATOM 4136 C CA . TRP A 1 518 ? -19.047 -14.438 -25.594 1 95.56 518 TRP A CA 1
ATOM 4137 C C . TRP A 1 518 ? -19.672 -13.617 -24.453 1 95.56 518 TRP A C 1
ATOM 4139 O O . TRP A 1 518 ? -20.891 -13.523 -24.344 1 95.56 518 TRP A O 1
ATOM 4149 N N . LEU A 1 519 ? -18.891 -12.992 -23.672 1 97 519 LEU A N 1
ATOM 4150 C CA . LEU A 1 519 ? -19.344 -12.273 -22.5 1 97 519 LEU A CA 1
ATOM 4151 C C . LEU A 1 519 ? -20.156 -11.047 -22.891 1 97 519 LEU A C 1
ATOM 4153 O O . LEU A 1 519 ? -21.156 -10.719 -22.234 1 97 519 LEU A O 1
ATOM 4157 N N . ASN A 1 520 ? -19.719 -10.391 -23.953 1 96.06 520 ASN A N 1
ATOM 4158 C CA . ASN A 1 520 ? -20.453 -9.211 -24.406 1 96.06 520 ASN A CA 1
ATOM 4159 C C . ASN A 1 520 ? -21.812 -9.586 -25 1 96.06 520 ASN A C 1
ATOM 4161 O O . ASN A 1 520 ? -22.797 -8.898 -24.766 1 96.06 520 ASN A O 1
ATOM 4165 N N . GLN A 1 521 ? -21.859 -10.594 -25.766 1 95.12 521 GLN A N 1
ATOM 4166 C CA . GLN A 1 521 ? -23.125 -11.062 -26.312 1 95.12 521 GLN A CA 1
ATOM 4167 C C . GLN A 1 521 ? -24.094 -11.422 -25.188 1 95.12 521 GLN A C 1
ATOM 4169 O O . GLN A 1 521 ? -25.281 -11.055 -25.25 1 95.12 521 GLN A O 1
ATOM 4174 N N . ASP A 1 522 ? -23.625 -12.141 -24.219 1 95.88 522 ASP A N 1
ATOM 4175 C CA . ASP A 1 522 ? -24.469 -12.555 -23.109 1 95.88 522 ASP A CA 1
ATOM 4176 C C . ASP A 1 522 ? -24.875 -11.359 -22.25 1 95.88 522 ASP A C 1
ATOM 4178 O O . ASP A 1 522 ? -25.953 -11.336 -21.672 1 95.88 522 ASP A O 1
ATOM 4182 N N . ALA A 1 523 ? -23.984 -10.414 -22.156 1 94.06 523 ALA A N 1
ATOM 4183 C CA . ALA A 1 523 ? -24.328 -9.211 -21.406 1 94.06 523 ALA A CA 1
ATOM 4184 C C . ALA A 1 523 ? -25.547 -8.508 -22 1 94.06 523 ALA A C 1
ATOM 4186 O O . ALA A 1 523 ? -26.344 -7.938 -21.266 1 94.06 523 ALA A O 1
ATOM 4187 N N . VAL A 1 524 ? -25.625 -8.508 -23.25 1 94.38 524 VAL A N 1
ATOM 4188 C CA . VAL A 1 524 ? -26.781 -7.93 -23.938 1 94.38 524 VAL A CA 1
ATOM 4189 C C . VAL A 1 524 ? -28.031 -8.734 -23.594 1 94.38 524 VAL A C 1
ATOM 4191 O O . VAL A 1 524 ? -29.094 -8.164 -23.359 1 94.38 524 VAL A O 1
ATOM 4194 N N . LYS A 1 525 ? -27.844 -9.969 -23.547 1 93.62 525 LYS A N 1
ATOM 4195 C CA . LYS A 1 525 ? -28.969 -10.875 -23.375 1 93.62 525 LYS A CA 1
ATOM 4196 C C . LYS A 1 525 ? -29.406 -10.93 -21.922 1 93.62 525 LYS A C 1
ATOM 4198 O O . LYS A 1 525 ? -30.609 -10.977 -21.625 1 93.62 525 LYS A O 1
ATOM 4203 N N . TYR A 1 526 ? -28.484 -11.008 -21 1 94.25 526 TYR A N 1
ATOM 4204 C CA . TYR A 1 526 ? -28.797 -11.32 -19.609 1 94.25 526 TYR A CA 1
ATOM 4205 C C . TYR A 1 526 ? -28.5 -10.133 -18.703 1 94.25 526 TYR A C 1
ATOM 4207 O O . TYR A 1 526 ? -28.734 -10.188 -17.484 1 94.25 526 TYR A O 1
ATOM 4215 N N . GLY A 1 527 ? -28.047 -9.109 -19.234 1 92.44 527 GLY A N 1
ATOM 4216 C CA . GLY A 1 527 ? -27.688 -7.938 -18.438 1 92.44 527 GLY A CA 1
ATOM 4217 C C . GLY A 1 527 ? -26.234 -7.93 -18 1 92.44 527 GLY A C 1
ATOM 4218 O O . GLY A 1 527 ? -25.641 -8.992 -17.797 1 92.44 527 GLY A O 1
ATOM 4219 N N . GLY A 1 528 ? -25.609 -6.816 -17.891 1 91.62 528 GLY A N 1
ATOM 4220 C CA . GLY A 1 528 ? -24.234 -6.652 -17.453 1 91.62 528 GLY A CA 1
ATOM 4221 C C . GLY A 1 528 ? -23.453 -5.664 -18.312 1 91.62 528 GLY A C 1
ATOM 4222 O O . GLY A 1 528 ? -23.969 -5.164 -19.312 1 91.62 528 GLY A O 1
ATOM 4223 N N . TYR A 1 529 ? -22.25 -5.434 -17.891 1 90.56 529 TYR A N 1
ATOM 4224 C CA . TYR A 1 529 ? -21.406 -4.484 -18.609 1 90.56 529 TYR A CA 1
ATOM 4225 C C . TYR A 1 529 ? -20.641 -5.18 -19.734 1 90.56 529 TYR A C 1
ATOM 4227 O O . TYR A 1 529 ? -20.438 -6.395 -19.688 1 90.56 529 TYR A O 1
ATOM 4235 N N . GLN A 1 530 ? -20.234 -4.426 -20.688 1 94.19 530 GLN A N 1
ATOM 4236 C CA . GLN A 1 530 ? -19.453 -4.953 -21.797 1 94.19 530 GLN A CA 1
ATOM 4237 C C . GLN A 1 530 ? -17.953 -4.715 -21.578 1 94.19 530 GLN A C 1
ATOM 4239 O O . GLN A 1 530 ? -17.562 -3.758 -20.906 1 94.19 530 GLN A O 1
ATOM 4244 N N . LEU A 1 531 ? -17.203 -5.676 -22.141 1 94.75 531 LEU A N 1
ATOM 4245 C CA . LEU A 1 531 ? -15.742 -5.617 -22.031 1 94.75 531 LEU A CA 1
ATOM 4246 C C . LEU A 1 531 ? -15.133 -5.07 -23.328 1 94.75 531 LEU A C 1
ATOM 4248 O O . LEU A 1 531 ? -15.656 -5.312 -24.406 1 94.75 531 LEU A O 1
ATOM 4252 N N . ASN A 1 532 ? -14.039 -4.309 -23.141 1 92.25 532 ASN A N 1
ATOM 4253 C CA . ASN A 1 532 ? -13.25 -3.838 -24.266 1 92.25 532 ASN A CA 1
ATOM 4254 C C . ASN A 1 532 ? -11.984 -4.664 -24.453 1 92.25 532 ASN A C 1
ATOM 4256 O O . ASN A 1 532 ? -11.336 -5.047 -23.469 1 92.25 532 ASN A O 1
ATOM 4260 N N . LEU A 1 533 ? -11.711 -4.953 -25.672 1 91.75 533 LEU A N 1
ATOM 4261 C CA . LEU A 1 533 ? -10.43 -5.582 -25.969 1 91.75 533 LEU A CA 1
ATOM 4262 C C . LEU A 1 533 ? -9.273 -4.637 -25.672 1 91.75 533 LEU A C 1
ATOM 4264 O O . LEU A 1 533 ? -9.438 -3.414 -25.719 1 91.75 533 LEU A O 1
ATOM 4268 N N . PRO A 1 534 ? -8.125 -5.246 -25.312 1 87.38 534 PRO A N 1
ATOM 4269 C CA . PRO A 1 534 ? -6.965 -4.371 -25.109 1 87.38 534 PRO A CA 1
ATOM 4270 C C . PRO A 1 534 ? -6.512 -3.693 -26.406 1 87.38 534 PRO A C 1
ATOM 4272 O O . PRO A 1 534 ? -6.867 -4.141 -27.5 1 87.38 534 PRO A O 1
ATOM 4275 N N . SER A 1 535 ? -5.707 -2.619 -26.188 1 82.19 535 SER A N 1
ATOM 4276 C CA . SER A 1 535 ? -5.215 -1.873 -27.344 1 82.19 535 SER A CA 1
ATOM 4277 C C . SER A 1 535 ? -4.305 -2.734 -28.219 1 82.19 535 SER A C 1
ATOM 4279 O O . SER A 1 535 ? -3.564 -3.576 -27.703 1 82.19 535 SER A O 1
ATOM 4281 N N . ASP A 1 536 ? -4.242 -2.535 -29.453 1 76.5 536 ASP A N 1
ATOM 4282 C CA . ASP A 1 536 ? -3.467 -3.285 -30.438 1 76.5 536 ASP A CA 1
ATOM 4283 C C . ASP A 1 536 ? -1.992 -2.893 -30.406 1 76.5 536 ASP A C 1
ATOM 4285 O O . ASP A 1 536 ? -1.128 -3.654 -30.844 1 76.5 536 ASP A O 1
ATOM 4289 N N . ASN A 1 537 ? -1.693 -1.752 -29.844 1 82.19 537 ASN A N 1
ATOM 4290 C CA . ASN A 1 537 ? -0.315 -1.275 -29.828 1 82.19 537 ASN A CA 1
ATOM 4291 C C . ASN A 1 537 ? 0.583 -2.178 -28.984 1 82.19 537 ASN A C 1
ATOM 4293 O O . ASN A 1 537 ? 1.808 -2.143 -29.125 1 82.19 537 ASN A O 1
ATOM 4297 N N . ARG A 1 538 ? 0.045 -3.074 -28.281 1 81.25 538 ARG A N 1
ATOM 4298 C CA . ARG A 1 538 ? 0.799 -3.951 -27.391 1 81.25 538 ARG A CA 1
ATOM 4299 C C . ARG A 1 538 ? 1.632 -4.953 -28.188 1 81.25 538 ARG A C 1
ATOM 4301 O O . ARG A 1 538 ? 2.754 -5.281 -27.797 1 81.25 538 ARG A O 1
ATOM 4308 N N . LEU A 1 539 ? 1.087 -5.379 -29.281 1 78.88 539 LEU A N 1
ATOM 4309 C CA . LEU A 1 539 ? 1.795 -6.352 -30.094 1 78.88 539 LEU A CA 1
ATOM 4310 C C . LEU A 1 539 ? 3.035 -5.727 -30.734 1 78.88 539 LEU A C 1
ATOM 4312 O O . LEU A 1 539 ? 4.082 -6.371 -30.828 1 78.88 539 LEU A O 1
ATOM 4316 N N . GLN A 1 540 ? 2.865 -4.465 -31.109 1 82.25 540 GLN A N 1
ATOM 4317 C CA . GLN A 1 540 ? 4.008 -3.762 -31.688 1 82.25 540 GLN A CA 1
ATOM 4318 C C . GLN A 1 540 ? 5.094 -3.535 -30.641 1 82.25 540 GLN A C 1
ATOM 4320 O O . GLN A 1 540 ? 6.281 -3.703 -30.922 1 82.25 540 GLN A O 1
ATOM 4325 N N . ILE A 1 541 ? 4.703 -3.209 -29.5 1 85.12 541 ILE A N 1
ATOM 4326 C CA . ILE A 1 541 ? 5.645 -2.99 -28.422 1 85.12 541 ILE A CA 1
ATOM 4327 C C . ILE A 1 541 ? 6.363 -4.297 -28.078 1 85.12 541 ILE A C 1
ATOM 4329 O O . ILE A 1 541 ? 7.574 -4.305 -27.844 1 85.12 541 ILE A O 1
ATOM 4333 N N . SER A 1 542 ? 5.672 -5.352 -28.109 1 83.5 542 SER A N 1
ATOM 4334 C CA . SER A 1 542 ? 6.254 -6.656 -27.812 1 83.5 542 SER A CA 1
ATOM 4335 C C . SER A 1 542 ? 7.305 -7.043 -28.844 1 83.5 542 SER A C 1
ATOM 4337 O O . SER A 1 542 ? 8.352 -7.59 -28.5 1 83.5 542 SER A O 1
ATOM 4339 N N . LYS A 1 543 ? 7.023 -6.73 -30.016 1 81.12 543 LYS A N 1
ATOM 4340 C CA . LYS A 1 543 ? 7.98 -7.027 -31.078 1 81.12 543 LYS A CA 1
ATOM 4341 C C . LYS A 1 543 ? 9.281 -6.25 -30.891 1 81.12 543 LYS A C 1
ATOM 4343 O O . LYS A 1 543 ? 10.367 -6.805 -31.062 1 81.12 543 LYS A O 1
ATOM 4348 N N . LEU A 1 544 ? 9.102 -5.02 -30.547 1 84.69 544 LEU A N 1
ATOM 4349 C CA . LEU A 1 544 ? 10.273 -4.184 -30.312 1 84.69 544 LEU A CA 1
ATOM 4350 C C . LEU A 1 544 ? 11.047 -4.664 -29.078 1 84.69 544 LEU A C 1
ATOM 4352 O O . LEU A 1 544 ? 12.281 -4.68 -29.094 1 84.69 544 LEU A O 1
ATOM 4356 N N . TRP A 1 545 ? 10.328 -5.027 -28.125 1 87 545 TRP A N 1
ATOM 4357 C CA . TRP A 1 545 ? 10.945 -5.52 -26.891 1 87 545 TRP A CA 1
ATOM 4358 C C . TRP A 1 545 ? 11.727 -6.805 -27.156 1 87 545 TRP A C 1
ATOM 4360 O O . TRP A 1 545 ? 12.859 -6.961 -26.688 1 87 545 TRP A O 1
ATOM 4370 N N . VAL A 1 546 ? 11.227 -7.754 -27.875 1 83.5 546 VAL A N 1
ATOM 4371 C CA . VAL A 1 546 ? 11.867 -9.023 -28.203 1 83.5 546 VAL A CA 1
ATOM 4372 C C . VAL A 1 546 ? 13.133 -8.773 -29.016 1 83.5 546 VAL A C 1
ATOM 4374 O O . VAL A 1 546 ? 14.172 -9.383 -28.75 1 83.5 546 VAL A O 1
ATOM 4377 N N . ALA A 1 547 ? 13.023 -7.832 -29.922 1 82.31 547 ALA A N 1
ATOM 4378 C CA . ALA A 1 547 ? 14.18 -7.504 -30.75 1 82.31 547 ALA A CA 1
ATOM 4379 C C . ALA A 1 547 ? 15.32 -6.934 -29.922 1 82.31 547 ALA A C 1
ATOM 4381 O O . ALA A 1 547 ? 16.484 -7.203 -30.188 1 82.31 547 ALA A O 1
ATOM 4382 N N . ALA A 1 548 ? 14.922 -6.18 -28.969 1 84.44 548 ALA A N 1
ATOM 4383 C CA . ALA A 1 548 ? 15.93 -5.559 -28.109 1 84.44 548 ALA A CA 1
ATOM 4384 C C . ALA A 1 548 ? 16.531 -6.574 -27.141 1 84.44 548 ALA A C 1
ATOM 4386 O O . ALA A 1 548 ? 17.734 -6.543 -26.859 1 84.44 548 ALA A O 1
ATOM 4387 N N . ARG A 1 549 ? 15.773 -7.488 -26.719 1 83.88 549 ARG A N 1
ATOM 4388 C CA . ARG A 1 549 ? 16.172 -8.43 -25.672 1 83.88 549 ARG A CA 1
ATOM 4389 C C . ARG A 1 549 ? 16.953 -9.602 -26.266 1 83.88 549 ARG A C 1
ATOM 4391 O O . ARG A 1 549 ? 17.828 -10.164 -25.609 1 83.88 549 ARG A O 1
ATOM 4398 N N . PHE A 1 550 ? 16.562 -9.922 -27.422 1 83.38 550 PHE A N 1
ATOM 4399 C CA . PHE A 1 550 ? 17.188 -11.055 -28.094 1 83.38 550 PHE A CA 1
ATOM 4400 C C . PHE A 1 550 ? 17.781 -10.633 -29.422 1 83.38 550 PHE A C 1
ATOM 4402 O O . PHE A 1 550 ? 17.359 -11.117 -30.484 1 83.38 550 PHE A O 1
ATOM 4409 N N . PRO A 1 551 ? 18.797 -9.859 -29.344 1 75.44 551 PRO A N 1
ATOM 4410 C CA . PRO A 1 551 ? 19.344 -9.297 -30.594 1 75.44 551 PRO A CA 1
ATOM 4411 C C . PRO A 1 551 ? 19.891 -10.367 -31.516 1 75.44 551 PRO A C 1
ATOM 4413 O O . PRO A 1 551 ? 19.922 -10.172 -32.75 1 75.44 551 PRO A O 1
ATOM 4416 N N . ASN A 1 552 ? 20.375 -11.43 -30.906 1 71.25 552 ASN A N 1
ATOM 4417 C CA . ASN A 1 552 ? 21 -12.469 -31.734 1 71.25 552 ASN A CA 1
ATOM 4418 C C . ASN A 1 552 ? 19.969 -13.469 -32.25 1 71.25 552 ASN A C 1
ATOM 4420 O O . ASN A 1 552 ? 20.312 -14.43 -32.938 1 71.25 552 ASN A O 1
ATOM 4424 N N . TYR A 1 553 ? 18.828 -13.164 -31.766 1 70.38 553 TYR A N 1
ATOM 4425 C CA . TYR A 1 553 ? 17.75 -14.047 -32.219 1 70.38 553 TYR A CA 1
ATOM 4426 C C . TYR A 1 553 ? 17.188 -13.57 -33.562 1 70.38 553 TYR A C 1
ATOM 4428 O O . TYR A 1 553 ? 16.75 -12.422 -33.688 1 70.38 553 TYR A O 1
ATOM 4436 N N . ARG A 1 554 ? 17.672 -14.008 -34.719 1 53.53 554 ARG A N 1
ATOM 4437 C CA . ARG A 1 554 ? 17.141 -13.664 -36.031 1 53.53 554 ARG A CA 1
ATOM 4438 C C . ARG A 1 554 ? 15.812 -14.375 -36.312 1 53.53 554 ARG A C 1
ATOM 4440 O O . ARG A 1 554 ? 15.75 -15.602 -36.281 1 53.53 554 ARG A O 1
ATOM 4447 N N . GLY A 1 555 ? 14.875 -13.891 -35.781 1 50.44 555 GLY A N 1
ATOM 4448 C CA . GLY A 1 555 ? 13.523 -14.398 -35.938 1 50.44 555 GLY A CA 1
ATOM 4449 C C . GLY A 1 555 ? 13.195 -14.844 -37.344 1 50.44 555 GLY A C 1
ATOM 4450 O O . GLY A 1 555 ? 13.812 -14.375 -38.312 1 50.44 555 GLY A O 1
ATOM 4451 N N . GLY A 1 556 ? 12.805 -16.047 -37.719 1 40 556 GLY A N 1
ATOM 4452 C CA . GLY A 1 556 ? 12.227 -16.328 -39 1 40 556 GLY A CA 1
ATOM 4453 C C . GLY A 1 556 ? 11.281 -15.25 -39.5 1 40 556 GLY A C 1
ATOM 4454 O O . GLY A 1 556 ? 10.344 -14.867 -38.781 1 40 556 GLY A O 1
ATOM 4455 N N . ASP A 1 557 ? 11.797 -14.195 -40.125 1 35.41 557 ASP A N 1
ATOM 4456 C CA . ASP A 1 557 ? 10.852 -13.359 -40.875 1 35.41 557 ASP A CA 1
ATOM 4457 C C . ASP A 1 557 ? 9.773 -14.211 -41.531 1 35.41 557 ASP A C 1
ATOM 4459 O O . ASP A 1 557 ? 10.078 -15.203 -42.219 1 35.41 557 ASP A O 1
ATOM 4463 N N . GLY A 1 558 ? 8.641 -14.562 -41.188 1 31.53 558 GLY A N 1
ATOM 4464 C CA . GLY A 1 558 ? 7.621 -14.82 -42.188 1 31.53 558 GLY A CA 1
ATOM 4465 C C . GLY A 1 558 ? 7.648 -13.828 -43.344 1 31.53 558 GLY A C 1
ATOM 4466 O O . GLY A 1 558 ? 6.664 -13.695 -44.094 1 31.53 558 GLY A O 1
ATOM 4467 N N . SER A 1 559 ? 8.32 -13.133 -44.156 1 30.52 559 SER A N 1
ATOM 4468 C CA . SER A 1 559 ? 7.688 -13.266 -45.469 1 30.52 559 SER A CA 1
ATOM 4469 C C . SER A 1 559 ? 7.438 -14.734 -45.812 1 30.52 559 SER A C 1
ATOM 4471 O O . SER A 1 559 ? 6.328 -15.102 -46.188 1 30.52 559 SER A O 1
ATOM 4473 N N . ASN A 1 560 ? 8.383 -15.57 -46.688 1 26.8 560 ASN A N 1
ATOM 4474 C CA . ASN A 1 560 ? 8.195 -17.016 -46.562 1 26.8 560 ASN A CA 1
ATOM 4475 C C . ASN A 1 560 ? 8.57 -17.5 -45.156 1 26.8 560 ASN A C 1
ATOM 4477 O O . ASN A 1 560 ? 9.594 -17.094 -44.594 1 26.8 560 ASN A O 1
ATOM 4481 N N . GLY A 1 561 ? 7.801 -17.484 -44.156 1 29.2 561 GLY A N 1
ATOM 4482 C CA . GLY A 1 561 ? 7.68 -18.094 -42.844 1 29.2 561 GLY A CA 1
ATOM 4483 C C . GLY A 1 561 ? 8.711 -19.172 -42.594 1 29.2 561 GLY A C 1
ATOM 4484 O O . GLY A 1 561 ? 8.531 -20.016 -41.719 1 29.2 561 GLY A O 1
ATOM 4485 N N . GLU A 1 562 ? 9.445 -19.547 -43.625 1 25.59 562 GLU A N 1
ATOM 4486 C CA . GLU A 1 562 ? 10.141 -20.828 -43.469 1 25.59 562 GLU A CA 1
ATOM 4487 C C . GLU A 1 562 ? 11.25 -20.75 -42.438 1 25.59 562 GLU A C 1
ATOM 4489 O O . GLU A 1 562 ? 12.055 -19.812 -42.438 1 25.59 562 GLU A O 1
ATOM 4494 N N . TRP A 1 563 ? 10.906 -21.25 -41.344 1 28.69 563 TRP A N 1
ATOM 4495 C CA . TRP A 1 563 ? 11.812 -21.703 -40.281 1 28.69 563 TRP A CA 1
ATOM 4496 C C . TRP A 1 563 ? 13.047 -22.375 -40.906 1 28.69 563 TRP A C 1
ATOM 4498 O O . TRP A 1 563 ? 12.922 -23.266 -41.75 1 28.69 563 TRP A O 1
ATOM 4508 N N . GLN A 1 564 ? 13.977 -21.609 -41.438 1 25.83 564 GLN A N 1
ATOM 4509 C CA . GLN A 1 564 ? 15.086 -22.5 -41.781 1 25.83 564 GLN A CA 1
ATOM 4510 C C . GLN A 1 564 ? 15.641 -23.188 -40.562 1 25.83 564 GLN A C 1
ATOM 4512 O O . GLN A 1 564 ? 15.977 -22.531 -39.562 1 25.83 564 GLN A O 1
ATOM 4517 N N . PRO A 1 565 ? 15.305 -24.359 -40.344 1 26.33 565 PRO A N 1
ATOM 4518 C CA . PRO A 1 565 ? 15.875 -25.188 -39.281 1 26.33 565 PRO A CA 1
ATOM 4519 C C . PRO A 1 565 ? 17.375 -24.953 -39.094 1 26.33 565 PRO A C 1
ATOM 4521 O O . PRO A 1 565 ? 18.078 -24.672 -40.062 1 26.33 565 PRO A O 1
ATOM 4524 N N . LEU A 1 566 ? 17.781 -24.234 -38.031 1 28.33 566 LEU A N 1
ATOM 4525 C CA . LEU A 1 566 ? 19.219 -24.422 -37.875 1 28.33 566 LEU A CA 1
ATOM 4526 C C . LEU A 1 566 ? 19.656 -25.766 -38.406 1 28.33 566 LEU A C 1
ATOM 4528 O O . LEU A 1 566 ? 19.016 -26.781 -38.156 1 28.33 566 LEU A O 1
ATOM 4532 N N . SER A 1 567 ? 20.031 -25.859 -39.625 1 24.28 567 SER A N 1
ATOM 4533 C CA . SER A 1 567 ? 20.594 -27.094 -40.188 1 24.28 567 SER A CA 1
ATOM 4534 C C . SER A 1 567 ? 21.328 -27.906 -39.094 1 24.28 567 SER A C 1
ATOM 4536 O O . SER A 1 567 ? 22.031 -27.328 -38.281 1 24.28 567 SER A O 1
ATOM 4538 N N . THR A 1 568 ? 20.891 -29.078 -38.75 1 26.48 568 THR A N 1
ATOM 4539 C CA . THR A 1 568 ? 21.438 -30.172 -37.969 1 26.48 568 THR A CA 1
ATOM 4540 C C . THR A 1 568 ? 22.969 -30.188 -38.094 1 26.48 568 THR A C 1
ATOM 4542 O O . THR A 1 568 ? 23.625 -30.938 -37.344 1 26.48 568 THR A O 1
ATOM 4545 N N . GLY A 1 569 ? 23.609 -29.969 -39.219 1 24.55 569 GLY A N 1
ATOM 4546 C CA . GLY A 1 569 ? 24.984 -30.375 -39.406 1 24.55 569 GLY A CA 1
ATOM 4547 C C . GLY A 1 569 ? 25.969 -29.531 -38.594 1 24.55 569 GLY A C 1
ATOM 4548 O O . GLY A 1 569 ? 27.125 -29.938 -38.406 1 24.55 569 GLY A O 1
ATOM 4549 N N . ASP A 1 570 ? 25.953 -28.203 -38.625 1 25.94 570 ASP A N 1
ATOM 4550 C CA . ASP A 1 570 ? 27.078 -27.531 -38 1 25.94 570 ASP A CA 1
ATOM 4551 C C . ASP A 1 570 ? 26.953 -27.516 -36.469 1 25.94 570 ASP A C 1
ATOM 4553 O O . ASP A 1 570 ? 25.891 -27.188 -35.938 1 25.94 570 ASP A O 1
ATOM 4557 N N . GLY A 1 571 ? 27.609 -28.438 -35.688 1 24.84 571 GLY A N 1
ATOM 4558 C CA . GLY A 1 571 ? 27.688 -28.844 -34.312 1 24.84 571 GLY A CA 1
ATOM 4559 C C . GLY A 1 571 ? 27.516 -27.688 -33.344 1 24.84 571 GLY A C 1
ATOM 4560 O O . GLY A 1 571 ? 28.297 -26.75 -33.344 1 24.84 571 GLY A O 1
ATOM 4561 N N . LEU A 1 572 ? 26.281 -27.25 -33.219 1 29.06 572 LEU A N 1
ATOM 4562 C CA . LEU A 1 572 ? 26.016 -26.25 -32.188 1 29.06 572 LEU A CA 1
ATOM 4563 C C . LEU A 1 572 ? 26.906 -26.469 -30.984 1 29.06 572 LEU A C 1
ATOM 4565 O O . LEU A 1 572 ? 26.938 -25.641 -30.062 1 29.06 572 LEU A O 1
ATOM 4569 N N . PHE A 1 573 ? 27.156 -27.75 -30.766 1 26.38 573 PHE A N 1
ATOM 4570 C CA . PHE A 1 573 ? 27.969 -28.156 -29.609 1 26.38 573 PHE A CA 1
ATOM 4571 C C . PHE A 1 573 ? 29.453 -27.938 -29.891 1 26.38 573 PHE A C 1
ATOM 4573 O O . PHE A 1 573 ? 30.062 -28.688 -30.641 1 26.38 573 PHE A O 1
ATOM 4580 N N . ALA A 1 574 ? 29.906 -26.891 -30.359 1 25.39 574 ALA A N 1
ATOM 4581 C CA . ALA A 1 574 ? 31.359 -26.766 -30.344 1 25.39 574 ALA A CA 1
ATOM 4582 C C . ALA A 1 574 ? 31.922 -26.938 -28.938 1 25.39 574 ALA A C 1
ATOM 4584 O O . ALA A 1 574 ? 31.516 -26.25 -28.016 1 25.39 574 ALA A O 1
ATOM 4585 N N . ILE A 1 575 ? 32.219 -28.141 -28.5 1 23.66 575 ILE A N 1
ATOM 4586 C CA . ILE A 1 575 ? 33.031 -28.359 -27.312 1 23.66 575 ILE A CA 1
ATOM 4587 C C . ILE A 1 575 ? 34.281 -27.531 -27.375 1 23.66 575 ILE A C 1
ATOM 4589 O O . ILE A 1 575 ? 35.125 -27.75 -28.25 1 23.66 575 ILE A O 1
ATOM 4593 N N . ASN A 1 576 ? 34.312 -26.297 -27.297 1 25.45 576 ASN A N 1
ATOM 4594 C CA . ASN A 1 576 ? 35.625 -25.75 -27.062 1 25.45 576 ASN A CA 1
ATOM 4595 C C . ASN A 1 576 ? 36.469 -26.656 -26.156 1 25.45 576 ASN A C 1
ATOM 4597 O O . ASN A 1 576 ? 35.906 -27.406 -25.359 1 25.45 576 ASN A O 1
ATOM 4601 N N . ASP A 1 577 ? 37.594 -27.047 -26.547 1 23.02 577 ASP A N 1
ATOM 4602 C CA . ASP A 1 577 ? 38.594 -27.719 -25.734 1 23.02 577 ASP A CA 1
ATOM 4603 C C . ASP A 1 577 ? 38.594 -27.203 -24.297 1 23.02 577 ASP A C 1
ATOM 4605 O O . ASP A 1 577 ? 38.844 -26.031 -24.047 1 23.02 577 ASP A O 1
ATOM 4609 N N . LEU A 1 578 ? 37.688 -27.672 -23.453 1 26.94 578 LEU A N 1
ATOM 4610 C CA . LEU A 1 578 ? 37.531 -27.406 -22.031 1 26.94 578 LEU A CA 1
ATOM 4611 C C . LEU A 1 578 ? 38.875 -27.531 -21.312 1 26.94 578 LEU A C 1
ATOM 4613 O O . LEU A 1 578 ? 39.125 -28.547 -20.641 1 26.94 578 LEU A O 1
ATOM 4617 N N . GLY A 1 579 ? 40 -27.375 -21.969 1 22.31 579 GLY A N 1
ATOM 4618 C CA . GLY A 1 579 ? 41.188 -27.328 -21.125 1 22.31 579 GLY A CA 1
ATOM 4619 C C . GLY A 1 579 ? 41.062 -26.344 -19.969 1 22.31 579 GLY A C 1
ATOM 4620 O O . GLY A 1 579 ? 40.688 -25.188 -20.188 1 22.31 579 GLY A O 1
ATOM 4621 N N . PHE A 1 580 ? 40.719 -26.828 -18.797 1 24.23 580 PHE A N 1
ATOM 4622 C CA . PHE A 1 580 ? 40.688 -26.203 -17.484 1 24.23 580 PHE A CA 1
ATOM 4623 C C . PHE A 1 580 ? 41.938 -25.375 -17.234 1 24.23 580 PHE A C 1
ATOM 4625 O O . PHE A 1 580 ? 42.781 -25.781 -16.438 1 24.23 580 PHE A O 1
ATOM 4632 N N . ASP A 1 581 ? 42.688 -24.953 -18.188 1 22.11 581 ASP A N 1
ATOM 4633 C CA . ASP A 1 581 ? 43.812 -24.281 -17.562 1 22.11 581 ASP A CA 1
ATOM 4634 C C . ASP A 1 581 ? 43.375 -23.016 -16.844 1 22.11 581 ASP A C 1
ATOM 4636 O O . ASP A 1 581 ? 42.5 -22.297 -17.312 1 22.11 581 ASP A O 1
ATOM 4640 N N . SER A 1 582 ? 43.719 -22.812 -15.492 1 21.83 582 SER A N 1
ATOM 4641 C CA . SER A 1 582 ? 43.469 -21.953 -14.344 1 21.83 582 SER A CA 1
ATOM 4642 C C . SER A 1 582 ? 43.656 -20.484 -14.719 1 21.83 582 SER A C 1
ATOM 4644 O O . SER A 1 582 ? 43 -19.609 -14.172 1 21.83 582 SER A O 1
ATOM 4646 N N . ASP A 1 583 ? 44.688 -19.984 -15.445 1 21.69 583 ASP A N 1
ATOM 4647 C CA . ASP A 1 583 ? 45.344 -18.797 -14.914 1 21.69 583 ASP A CA 1
ATOM 4648 C C . ASP A 1 583 ? 44.688 -17.531 -15.422 1 21.69 583 ASP A C 1
ATOM 4650 O O . ASP A 1 583 ? 45.25 -16.438 -15.328 1 21.69 583 ASP A O 1
ATOM 4654 N N . SER A 1 584 ? 43.812 -17.578 -16.391 1 21.67 584 SER A N 1
ATOM 4655 C CA . SER A 1 584 ? 43.781 -16.219 -16.938 1 21.67 584 SER A CA 1
ATOM 4656 C C . SER A 1 584 ? 43.031 -15.273 -15.992 1 21.67 584 SER A C 1
ATOM 4658 O O . SER A 1 584 ? 41.906 -15.547 -15.594 1 21.67 584 SER A O 1
ATOM 4660 N N . GLU A 1 585 ? 43.75 -14.414 -15.242 1 21.77 585 GLU A N 1
ATOM 4661 C CA . GLU A 1 585 ? 43.469 -13.32 -14.32 1 21.77 585 GLU A CA 1
ATOM 4662 C C . GLU A 1 585 ? 42.625 -12.234 -15 1 21.77 585 GLU A C 1
ATOM 4664 O O . GLU A 1 585 ? 43.188 -11.312 -15.609 1 21.77 585 GLU A O 1
ATOM 4669 N N . GLY A 1 586 ? 41.844 -12.523 -15.969 1 21.8 586 GLY A N 1
ATOM 4670 C CA . GLY A 1 586 ? 41.312 -11.289 -16.516 1 21.8 586 GLY A CA 1
ATOM 4671 C C . GLY A 1 586 ? 40.5 -10.492 -15.508 1 21.8 586 GLY A C 1
ATOM 4672 O O . GLY A 1 586 ? 39.688 -11.047 -14.773 1 21.8 586 GLY A O 1
ATOM 4673 N N . GLU A 1 587 ? 41.031 -9.453 -14.953 1 20.77 587 GLU A N 1
ATOM 4674 C CA . GLU A 1 587 ? 40.5 -8.391 -14.094 1 20.77 587 GLU A CA 1
ATOM 4675 C C . GLU A 1 587 ? 39.25 -7.789 -14.68 1 20.77 587 GLU A C 1
ATOM 4677 O O . GLU A 1 587 ? 39.281 -7.082 -15.688 1 20.77 587 GLU A O 1
ATOM 4682 N N . ARG A 1 588 ? 38.219 -8.508 -14.891 1 24.33 588 ARG A N 1
ATOM 4683 C CA . ARG A 1 588 ? 37.031 -7.723 -15.258 1 24.33 588 ARG A CA 1
ATOM 4684 C C . ARG A 1 588 ? 36.75 -6.652 -14.211 1 24.33 588 ARG A C 1
ATOM 4686 O O . ARG A 1 588 ? 36.875 -6.91 -13.008 1 24.33 588 ARG A O 1
ATOM 4693 N N . GLU A 1 589 ? 37.031 -5.461 -14.602 1 21.95 589 GLU A N 1
ATOM 4694 C CA . GLU A 1 589 ? 36.594 -4.305 -13.836 1 21.95 589 GLU A CA 1
ATOM 4695 C C . GLU A 1 589 ? 35.156 -4.484 -13.367 1 21.95 589 GLU A C 1
ATOM 4697 O O . GLU A 1 589 ? 34.281 -4.809 -14.164 1 21.95 589 GLU A O 1
ATOM 4702 N N . ARG A 1 590 ? 35 -4.965 -12.195 1 22.73 590 ARG A N 1
ATOM 4703 C CA . ARG A 1 590 ? 33.75 -4.961 -11.438 1 22.73 590 ARG A CA 1
ATOM 4704 C C . ARG A 1 590 ? 33 -3.668 -11.656 1 22.73 590 ARG A C 1
ATOM 4706 O O . ARG A 1 590 ? 33.469 -2.586 -11.305 1 22.73 590 ARG A O 1
ATOM 4713 N N . ASP A 1 591 ? 32.344 -3.627 -12.75 1 22.38 591 ASP A N 1
ATOM 4714 C CA . ASP A 1 591 ? 31.406 -2.504 -12.758 1 22.38 591 ASP A CA 1
ATOM 4715 C C . ASP A 1 591 ? 30.625 -2.414 -11.445 1 22.38 591 ASP A C 1
ATOM 4717 O O . ASP A 1 591 ? 29.875 -3.322 -11.102 1 22.38 591 ASP A O 1
ATOM 4721 N N . GLU A 1 592 ? 31.328 -1.964 -10.344 1 23.55 592 GLU A N 1
ATOM 4722 C CA . GLU A 1 592 ? 30.953 -1.667 -8.969 1 23.55 592 GLU A CA 1
ATOM 4723 C C . GLU A 1 592 ? 29.5 -1.18 -8.883 1 23.55 592 GLU A C 1
ATOM 4725 O O . GLU A 1 592 ? 28.766 -1.555 -7.965 1 23.55 592 GLU A O 1
ATOM 4730 N N . THR A 1 593 ? 29.312 0.012 -9.391 1 23.91 593 THR A N 1
ATOM 4731 C CA . THR A 1 593 ? 28.453 0.938 -8.664 1 23.91 593 THR A CA 1
ATOM 4732 C C . THR A 1 593 ? 27 0.5 -8.75 1 23.91 593 THR A C 1
ATOM 4734 O O . THR A 1 593 ? 26.328 0.723 -9.758 1 23.91 593 THR A O 1
ATOM 4737 N N . TRP A 1 594 ? 26.797 -0.756 -8.531 1 24.56 594 TRP A N 1
ATOM 4738 C CA . TRP A 1 594 ? 25.344 -0.995 -8.477 1 24.56 594 TRP A CA 1
ATOM 4739 C C . TRP A 1 594 ? 24.688 -0.051 -7.48 1 24.56 594 TRP A C 1
ATOM 4741 O O . TRP A 1 594 ? 24.938 -0.128 -6.273 1 24.56 594 TRP A O 1
ATOM 4751 N N . SER A 1 595 ? 24.734 1.176 -7.707 1 25.84 595 SER A N 1
ATOM 4752 C CA . SER A 1 595 ? 23.922 2.102 -6.926 1 25.84 595 SER A CA 1
ATOM 4753 C C . SER A 1 595 ? 22.531 1.521 -6.641 1 25.84 595 SER A C 1
ATOM 4755 O O . SER A 1 595 ? 21.875 1.018 -7.551 1 25.84 595 SER A O 1
ATOM 4757 N N . VAL A 1 596 ? 22.406 0.739 -5.613 1 31.48 596 VAL A N 1
ATOM 4758 C CA . VAL A 1 596 ? 21.031 0.513 -5.141 1 31.48 596 VAL A CA 1
ATOM 4759 C C . VAL A 1 596 ? 20.156 1.7 -5.52 1 31.48 596 VAL A C 1
ATOM 4761 O O . VAL A 1 596 ? 20.266 2.777 -4.926 1 31.48 596 VAL A O 1
ATOM 4764 N N . GLY A 1 597 ? 20.203 2.057 -6.703 1 32.25 597 GLY A N 1
ATOM 4765 C CA . GLY A 1 597 ? 19.438 3.141 -7.281 1 32.25 597 GLY A CA 1
ATOM 4766 C C . GLY A 1 597 ? 18.031 3.252 -6.695 1 32.25 597 GLY A C 1
ATOM 4767 O O . GLY A 1 597 ? 17.453 2.252 -6.277 1 32.25 597 GLY A O 1
ATOM 4768 N N . ARG A 1 598 ? 17.766 4.281 -6.047 1 41.78 598 ARG A N 1
ATOM 4769 C CA . ARG A 1 598 ? 16.406 4.719 -5.793 1 41.78 598 ARG A CA 1
ATOM 4770 C C . ARG A 1 598 ? 15.469 4.293 -6.922 1 41.78 598 ARG A C 1
ATOM 4772 O O . ARG A 1 598 ? 15.695 4.648 -8.078 1 41.78 598 ARG A O 1
ATOM 4779 N N . ASP A 1 599 ? 14.93 3.072 -6.879 1 49.91 599 ASP A N 1
ATOM 4780 C CA . ASP A 1 599 ? 14.078 2.48 -7.91 1 49.91 599 ASP A CA 1
ATOM 4781 C C . ASP A 1 599 ? 12.961 3.439 -8.32 1 49.91 599 ASP A C 1
ATOM 4783 O O . ASP A 1 599 ? 11.875 3.414 -7.742 1 49.91 599 ASP A O 1
ATOM 4787 N N . ASP A 1 600 ? 13.328 4.605 -8.781 1 60.03 600 ASP A N 1
ATOM 4788 C CA . ASP A 1 600 ? 12.344 5.457 -9.445 1 60.03 600 ASP A CA 1
ATOM 4789 C C . ASP A 1 600 ? 11.602 4.688 -10.539 1 60.03 600 ASP A C 1
ATOM 4791 O O . ASP A 1 600 ? 12.086 3.66 -11.016 1 60.03 600 ASP A O 1
ATOM 4795 N N . TRP A 1 601 ? 10.32 5.047 -10.523 1 69.75 601 TRP A N 1
ATOM 4796 C CA . TRP A 1 601 ? 9.617 4.465 -11.664 1 69.75 601 TRP A CA 1
ATOM 4797 C C . TRP A 1 601 ? 10.414 4.66 -12.953 1 69.75 601 TRP A C 1
ATOM 4799 O O . TRP A 1 601 ? 11.156 5.637 -13.086 1 69.75 601 TRP A O 1
ATOM 4809 N N . MET B 1 1 ? -24.531 64.875 -37.812 1 24.66 1 MET B N 1
ATOM 4810 C CA . MET B 1 1 ? -24.406 63.531 -37.344 1 24.66 1 MET B CA 1
ATOM 4811 C C . MET B 1 1 ? -23.094 63.312 -36.562 1 24.66 1 MET B C 1
ATOM 4813 O O . MET B 1 1 ? -22.047 63.094 -37.188 1 24.66 1 MET B O 1
ATOM 4817 N N . ARG B 1 2 ? -22.812 63.969 -35.469 1 28 2 ARG B N 1
ATOM 4818 C CA . ARG B 1 2 ? -21.609 64.188 -34.656 1 28 2 ARG B CA 1
ATOM 4819 C C . ARG B 1 2 ? -21.219 62.875 -33.938 1 28 2 ARG B C 1
ATOM 4821 O O . ARG B 1 2 ? -22.047 62.25 -33.25 1 28 2 ARG B O 1
ATOM 4828 N N . SER B 1 3 ? -20.172 62.125 -34.406 1 26.05 3 SER B N 1
ATOM 4829 C CA . SER B 1 3 ? -19.578 60.844 -34.062 1 26.05 3 SER B CA 1
ATOM 4830 C C . SER B 1 3 ? -19.047 60.875 -32.625 1 26.05 3 SER B C 1
ATOM 4832 O O . SER B 1 3 ? -18.094 61.594 -32.312 1 26.05 3 SER B O 1
ATOM 4834 N N . LEU B 1 4 ? -19.844 60.719 -31.594 1 25.94 4 LEU B N 1
ATOM 4835 C CA . LEU B 1 4 ? -19.438 60.688 -30.188 1 25.94 4 LEU B CA 1
ATOM 4836 C C . LEU B 1 4 ? -18.516 59.531 -29.891 1 25.94 4 LEU B C 1
ATOM 4838 O O . LEU B 1 4 ? -18.906 58.375 -30.031 1 25.94 4 LEU B O 1
ATOM 4842 N N . VAL B 1 5 ? -17.156 59.719 -30.016 1 26.67 5 VAL B N 1
ATOM 4843 C CA . VAL B 1 5 ? -16.062 58.812 -29.688 1 26.67 5 VAL B CA 1
ATOM 4844 C C . VAL B 1 5 ? -16.109 58.438 -28.203 1 26.67 5 VAL B C 1
ATOM 4846 O O . VAL B 1 5 ? -15.977 59.344 -27.344 1 26.67 5 VAL B O 1
ATOM 4849 N N . LEU B 1 6 ? -16.922 57.469 -27.781 1 24.12 6 LEU B N 1
ATOM 4850 C CA . LEU B 1 6 ? -16.969 56.969 -26.406 1 24.12 6 LEU B CA 1
ATOM 4851 C C . LEU B 1 6 ? -15.625 56.375 -26 1 24.12 6 LEU B C 1
ATOM 4853 O O . LEU B 1 6 ? -15.18 55.375 -26.594 1 24.12 6 LEU B O 1
ATOM 4857 N N . THR B 1 7 ? -14.672 57.219 -25.484 1 23.91 7 THR B N 1
ATOM 4858 C CA . THR B 1 7 ? -13.398 56.781 -24.906 1 23.91 7 THR B CA 1
ATOM 4859 C C . THR B 1 7 ? -13.625 55.844 -23.719 1 23.91 7 THR B C 1
ATOM 4861 O O . THR B 1 7 ? -14.18 56.281 -22.703 1 23.91 7 THR B O 1
ATOM 4864 N N . VAL B 1 8 ? -13.844 54.594 -23.969 1 24.78 8 VAL B N 1
ATOM 4865 C CA . VAL B 1 8 ? -13.898 53.562 -22.938 1 24.78 8 VAL B CA 1
ATOM 4866 C C . VAL B 1 8 ? -12.602 53.562 -22.125 1 24.78 8 VAL B C 1
ATOM 4868 O O . VAL B 1 8 ? -11.523 53.344 -22.688 1 24.78 8 VAL B O 1
ATOM 4871 N N . LEU B 1 9 ? -12.492 54.375 -21.078 1 24.44 9 LEU B N 1
ATOM 4872 C CA . LEU B 1 9 ? -11.422 54.344 -20.094 1 24.44 9 LEU B CA 1
ATOM 4873 C C . LEU B 1 9 ? -11.203 52.906 -19.578 1 24.44 9 LEU B C 1
ATOM 4875 O O . LEU B 1 9 ? -12.102 52.312 -18.984 1 24.44 9 LEU B O 1
ATOM 4879 N N . ILE B 1 10 ? -10.406 52.125 -20.266 1 26.16 10 ILE B N 1
ATOM 4880 C CA . ILE B 1 10 ? -9.836 50.875 -19.828 1 26.16 10 ILE B CA 1
ATOM 4881 C C . ILE B 1 10 ? -9.203 51.031 -18.453 1 26.16 10 ILE B C 1
ATOM 4883 O O . ILE B 1 10 ? -8.18 51.719 -18.312 1 26.16 10 ILE B O 1
ATOM 4887 N N . LEU B 1 11 ? -10 51.188 -17.391 1 26.11 11 LEU B N 1
ATOM 4888 C CA . LEU B 1 11 ? -9.438 51.062 -16.047 1 26.11 11 LEU B CA 1
ATOM 4889 C C . LEU B 1 11 ? -8.547 49.844 -15.938 1 26.11 11 LEU B C 1
ATOM 4891 O O . LEU B 1 11 ? -9 48.719 -16.156 1 26.11 11 LEU B O 1
ATOM 4895 N N . SER B 1 12 ? -7.285 49.969 -16.25 1 28.61 12 SER B N 1
ATOM 4896 C CA . SER B 1 12 ? -6.211 49.031 -15.945 1 28.61 12 SER B CA 1
ATOM 4897 C C . SER B 1 12 ? -6.328 48.531 -14.523 1 28.61 12 SER B C 1
ATOM 4899 O O . SER B 1 12 ? -6.172 49.281 -13.562 1 28.61 12 SER B O 1
ATOM 4901 N N . SER B 1 13 ? -7.332 47.719 -14.234 1 29.84 13 SER B N 1
ATOM 4902 C CA . SER B 1 13 ? -7.352 47.062 -12.93 1 29.84 13 SER B CA 1
ATOM 4903 C C . SER B 1 13 ? -5.961 46.594 -12.523 1 29.84 13 SER B C 1
ATOM 4905 O O . SER B 1 13 ? -5.312 45.844 -13.258 1 29.84 13 SER B O 1
ATOM 4907 N N . ILE B 1 14 ? -5.203 47.406 -11.82 1 30.89 14 ILE B N 1
ATOM 4908 C CA . ILE B 1 14 ? -4 47 -11.109 1 30.89 14 ILE B CA 1
ATOM 4909 C C . ILE B 1 14 ? -4.199 45.594 -10.531 1 30.89 14 ILE B C 1
ATOM 4911 O O . ILE B 1 14 ? -5.176 45.344 -9.82 1 30.89 14 ILE B O 1
ATOM 4915 N N . ASP B 1 15 ? -3.758 44.625 -11.258 1 34.16 15 ASP B N 1
ATOM 4916 C CA . ASP B 1 15 ? -3.703 43.25 -10.766 1 34.16 15 ASP B CA 1
ATOM 4917 C C . ASP B 1 15 ? -3.299 43.188 -9.289 1 34.16 15 ASP B C 1
ATOM 4919 O O . ASP B 1 15 ? -2.223 43.688 -8.922 1 34.16 15 ASP B O 1
ATOM 4923 N N . PRO B 1 16 ? -4.172 43.312 -8.414 1 37.84 16 PRO B N 1
ATOM 4924 C CA . PRO B 1 16 ? -3.867 43.344 -6.98 1 37.84 16 PRO B CA 1
ATOM 4925 C C . PRO B 1 16 ? -2.68 42.469 -6.605 1 37.84 16 PRO B C 1
ATOM 4927 O O . PRO B 1 16 ? -2.197 42.531 -5.469 1 37.84 16 PRO B O 1
ATOM 4930 N N . PHE B 1 17 ? -2.457 41.438 -7.312 1 41.97 17 PHE B N 1
ATOM 4931 C CA . PHE B 1 17 ? -1.343 40.562 -7.004 1 41.97 17 PHE B CA 1
ATOM 4932 C C . PHE B 1 17 ? -0.079 41 -7.734 1 41.97 17 PHE B C 1
ATOM 4934 O O . PHE B 1 17 ? 0.854 40.219 -7.898 1 41.97 17 PHE B O 1
ATOM 4941 N N . GLU B 1 18 ? -0.032 42.094 -8.383 1 42.75 18 GLU B N 1
ATOM 4942 C CA . GLU B 1 18 ? 1.107 42.688 -9.07 1 42.75 18 GLU B CA 1
ATOM 4943 C C . GLU B 1 18 ? 2.369 42.625 -8.219 1 42.75 18 GLU B C 1
ATOM 4945 O O . GLU B 1 18 ? 3.477 42.469 -8.742 1 42.75 18 GLU B O 1
ATOM 4950 N N . ASP B 1 19 ? 2.188 42.625 -6.941 1 45.56 19 ASP B N 1
ATOM 4951 C CA . ASP B 1 19 ? 3.326 42.781 -6.043 1 45.56 19 ASP B CA 1
ATOM 4952 C C . ASP B 1 19 ? 4.141 41.5 -5.957 1 45.56 19 ASP B C 1
ATOM 4954 O O . ASP B 1 19 ? 5.359 41.562 -5.773 1 45.56 19 ASP B O 1
ATOM 4958 N N . ILE B 1 20 ? 3.539 40.438 -6.109 1 47.19 20 ILE B N 1
ATOM 4959 C CA . ILE B 1 20 ? 4.262 39.219 -5.855 1 47.19 20 ILE B CA 1
ATOM 4960 C C . ILE B 1 20 ? 5.176 38.906 -7.039 1 47.19 20 ILE B C 1
ATOM 4962 O O . ILE B 1 20 ? 6.082 38.062 -6.926 1 47.19 20 ILE B O 1
ATOM 4966 N N . THR B 1 21 ? 4.891 39.406 -8.32 1 46.5 21 THR B N 1
ATOM 4967 C CA . THR B 1 21 ? 5.52 38.906 -9.547 1 46.5 21 THR B CA 1
ATOM 4968 C C . THR B 1 21 ? 6.66 39.844 -9.969 1 46.5 21 THR B C 1
ATOM 4970 O O . THR B 1 21 ? 7.09 39.812 -11.125 1 46.5 21 THR B O 1
ATOM 4973 N N . ALA B 1 22 ? 7.035 40.844 -9.219 1 44.84 22 ALA B N 1
ATOM 4974 C CA . ALA B 1 22 ? 8.094 41.719 -9.75 1 44.84 22 ALA B CA 1
ATOM 4975 C C . ALA B 1 22 ? 9.367 40.906 -10.016 1 44.84 22 ALA B C 1
ATOM 4977 O O . ALA B 1 22 ? 9.703 40 -9.25 1 44.84 22 ALA B O 1
ATOM 4978 N N . PRO B 1 23 ? 9.82 41 -11.25 1 48.44 23 PRO B N 1
ATOM 4979 C CA . PRO B 1 23 ? 11.055 40.312 -11.602 1 48.44 23 PRO B CA 1
ATOM 4980 C C . PRO B 1 23 ? 12.141 40.438 -10.539 1 48.44 23 PRO B C 1
ATOM 4982 O O . PRO B 1 23 ? 12.219 41.5 -9.867 1 48.44 23 PRO B O 1
ATOM 4985 N N . HIS B 1 24 ? 12.578 39.344 -9.961 1 51.28 24 HIS B N 1
ATOM 4986 C CA . HIS B 1 24 ? 13.656 39.25 -8.984 1 51.28 24 HIS B CA 1
ATOM 4987 C C . HIS B 1 24 ? 14.852 40.125 -9.391 1 51.28 24 HIS B C 1
ATOM 4989 O O . HIS B 1 24 ? 15.219 40.156 -10.57 1 51.28 24 HIS B O 1
ATOM 4995 N N . GLU B 1 25 ? 15.18 40.969 -8.562 1 53.66 25 GLU B N 1
ATOM 4996 C CA . GLU B 1 25 ? 16.359 41.844 -8.57 1 53.66 25 GLU B CA 1
ATOM 4997 C C . GLU B 1 25 ? 17.625 41.062 -8.867 1 53.66 25 GLU B C 1
ATOM 4999 O O . GLU B 1 25 ? 17.641 39.844 -8.727 1 53.66 25 GLU B O 1
ATOM 5004 N N . ALA B 1 26 ? 18.781 41.719 -9.227 1 59.06 26 ALA B N 1
ATOM 5005 C CA . ALA B 1 26 ? 20.172 41.5 -9.617 1 59.06 26 ALA B CA 1
ATOM 5006 C C . ALA B 1 26 ? 20.891 40.594 -8.617 1 59.06 26 ALA B C 1
ATOM 5008 O O . ALA B 1 26 ? 21.734 39.781 -8.992 1 59.06 26 ALA B O 1
ATOM 5009 N N . SER B 1 27 ? 20.422 40.469 -7.168 1 84.25 27 SER B N 1
ATOM 5010 C CA . SER B 1 27 ? 21.25 39.688 -6.258 1 84.25 27 SER B CA 1
ATOM 5011 C C . SER B 1 27 ? 20.469 38.5 -5.707 1 84.25 27 SER B C 1
ATOM 5013 O O . SER B 1 27 ? 19.297 38.625 -5.344 1 84.25 27 SER B O 1
ATOM 5015 N N . SER B 1 28 ? 20.859 37.25 -5.812 1 92.44 28 SER B N 1
ATOM 5016 C CA . SER B 1 28 ? 20.25 36 -5.383 1 92.44 28 SER B CA 1
ATOM 5017 C C . SER B 1 28 ? 20.844 35.531 -4.055 1 92.44 28 SER B C 1
ATOM 5019 O O . SER B 1 28 ? 21.938 35.969 -3.674 1 92.44 28 SER B O 1
ATOM 5021 N N . TYR B 1 29 ? 20 34.875 -3.354 1 95.88 29 TYR B N 1
ATOM 5022 C CA . TYR B 1 29 ? 20.453 34.25 -2.104 1 95.88 29 TYR B CA 1
ATOM 5023 C C . TYR B 1 29 ? 21.484 33.188 -2.367 1 95.88 29 TYR B C 1
ATOM 5025 O O . TYR B 1 29 ? 21.344 32.406 -3.312 1 95.88 29 TYR B O 1
ATOM 5033 N N . THR B 1 30 ? 22.531 33.125 -1.547 1 95.12 30 THR B N 1
ATOM 5034 C CA . THR B 1 30 ? 23.531 32.094 -1.624 1 95.12 30 THR B CA 1
ATOM 5035 C C . THR B 1 30 ? 23.5 31.203 -0.37 1 95.12 30 THR B C 1
ATOM 5037 O O . THR B 1 30 ? 23.672 31.703 0.743 1 95.12 30 THR B O 1
ATOM 5040 N N . PHE B 1 31 ? 23.328 29.969 -0.553 1 97.19 31 PHE B N 1
ATOM 5041 C CA . PHE B 1 31 ? 23.297 29.047 0.575 1 97.19 31 PHE B CA 1
ATOM 5042 C C . PHE B 1 31 ? 24.688 28.875 1.183 1 97.19 31 PHE B C 1
ATOM 5044 O O . PHE B 1 31 ? 25.688 28.859 0.463 1 97.19 31 PHE B O 1
ATOM 5051 N N . LYS B 1 32 ? 24.688 28.656 2.467 1 95.31 32 LYS B N 1
ATOM 5052 C CA . LYS B 1 32 ? 25.938 28.594 3.227 1 95.31 32 LYS B CA 1
ATOM 5053 C C . LYS B 1 32 ? 26.609 27.234 3.059 1 95.31 32 LYS B C 1
ATOM 5055 O O . LYS B 1 32 ? 27.797 27.094 3.342 1 95.31 32 LYS B O 1
ATOM 5060 N N . TRP B 1 33 ? 25.938 26.188 2.723 1 96.19 33 TRP B N 1
ATOM 5061 C CA . TRP B 1 33 ? 26.422 24.844 2.459 1 96.19 33 TRP B CA 1
ATOM 5062 C C . TRP B 1 33 ? 25.625 24.172 1.354 1 96.19 33 TRP B C 1
ATOM 5064 O O . TRP B 1 33 ? 24.5 24.578 1.062 1 96.19 33 TRP B O 1
ATOM 5074 N N . PRO B 1 34 ? 26.25 23.234 0.637 1 95.19 34 PRO B N 1
ATOM 5075 C CA . PRO B 1 34 ? 25.484 22.484 -0.373 1 95.19 34 PRO B CA 1
ATOM 5076 C C . PRO B 1 34 ? 24.375 21.641 0.234 1 95.19 34 PRO B C 1
ATOM 5078 O O . PRO B 1 34 ? 24.531 21.109 1.334 1 95.19 34 PRO B O 1
ATOM 5081 N N . ILE B 1 35 ? 23.344 21.469 -0.473 1 98 35 ILE B N 1
ATOM 5082 C CA . ILE B 1 35 ? 22.203 20.734 0.039 1 98 35 ILE B CA 1
ATOM 5083 C C . ILE B 1 35 ? 22.078 19.391 -0.692 1 98 35 ILE B C 1
ATOM 5085 O O . ILE B 1 35 ? 21.797 19.359 -1.892 1 98 35 ILE B O 1
ATOM 5089 N N . HIS B 1 36 ? 22.266 18.297 0.028 1 97.44 36 HIS B N 1
ATOM 5090 C CA . HIS B 1 36 ? 22.188 16.969 -0.547 1 97.44 36 HIS B CA 1
ATOM 5091 C C . HIS B 1 36 ? 21.266 16.062 0.279 1 97.44 36 HIS B C 1
ATOM 5093 O O . HIS B 1 36 ? 20.5 15.273 -0.276 1 97.44 36 HIS B O 1
ATOM 5099 N N . ARG B 1 37 ? 21.344 16.188 1.557 1 98.38 37 ARG B N 1
ATOM 5100 C CA . ARG B 1 37 ? 20.531 15.375 2.457 1 98.38 37 ARG B CA 1
ATOM 5101 C C . ARG B 1 37 ? 19.328 16.156 2.957 1 98.38 37 ARG B C 1
ATOM 5103 O O . ARG B 1 37 ? 19.484 17.172 3.637 1 98.38 37 ARG B O 1
ATOM 5110 N N . VAL B 1 38 ? 18.141 15.68 2.666 1 98.75 38 VAL B N 1
ATOM 5111 C CA . VAL B 1 38 ? 16.922 16.422 2.986 1 98.75 38 VAL B CA 1
ATOM 5112 C C . VAL B 1 38 ? 16.016 15.57 3.887 1 98.75 38 VAL B C 1
ATOM 5114 O O . VAL B 1 38 ? 15.781 14.391 3.607 1 98.75 38 VAL B O 1
ATOM 5117 N N . ALA B 1 39 ? 15.562 16.141 4.988 1 98.88 39 ALA B N 1
ATOM 5118 C CA . ALA B 1 39 ? 14.578 15.508 5.859 1 98.88 39 ALA B CA 1
ATOM 5119 C C . ALA B 1 39 ? 13.172 16.031 5.586 1 98.88 39 ALA B C 1
ATOM 5121 O O . ALA B 1 39 ? 12.984 17.25 5.414 1 98.88 39 ALA B O 1
ATOM 5122 N N . ILE B 1 40 ? 12.227 15.18 5.457 1 98.94 40 ILE B N 1
ATOM 5123 C CA . ILE B 1 40 ? 10.82 15.539 5.375 1 98.94 40 ILE B CA 1
ATOM 5124 C C . ILE B 1 40 ? 10.102 15.109 6.648 1 98.94 40 ILE B C 1
ATOM 5126 O O . ILE B 1 40 ? 10.148 13.938 7.031 1 98.94 40 ILE B O 1
ATOM 5130 N N . ILE B 1 41 ? 9.445 16.016 7.297 1 98.81 41 ILE B N 1
ATOM 5131 C CA . ILE B 1 41 ? 8.719 15.719 8.531 1 98.81 41 ILE B CA 1
ATOM 5132 C C . ILE B 1 41 ? 7.23 15.562 8.234 1 98.81 41 ILE B C 1
ATOM 5134 O O . ILE B 1 41 ? 6.523 16.547 8.047 1 98.81 41 ILE B O 1
ATOM 5138 N N . GLY B 1 42 ? 6.789 14.297 8.219 1 98.25 42 GLY B N 1
ATOM 5139 C CA . GLY B 1 42 ? 5.395 14 7.949 1 98.25 42 GLY B CA 1
ATOM 5140 C C . GLY B 1 42 ? 5.188 13.203 6.68 1 98.25 42 GLY B C 1
ATOM 5141 O O . GLY B 1 42 ? 5.789 13.5 5.648 1 98.25 42 GLY B O 1
ATOM 5142 N N . ALA B 1 43 ? 4.328 12.195 6.789 1 98.19 43 ALA B N 1
ATOM 5143 C CA . ALA B 1 43 ? 4 11.359 5.641 1 98.19 43 ALA B CA 1
ATOM 5144 C C . ALA B 1 43 ? 2.529 11.508 5.254 1 98.19 43 ALA B C 1
ATOM 5146 O O . ALA B 1 43 ? 1.875 10.531 4.887 1 98.19 43 ALA B O 1
ATOM 5147 N N . GLY B 1 44 ? 1.963 12.68 5.48 1 97.06 44 GLY B N 1
ATOM 5148 C CA . GLY B 1 44 ? 0.687 13.023 4.871 1 97.06 44 GLY B CA 1
ATOM 5149 C C . GLY B 1 44 ? 0.792 13.312 3.389 1 97.06 44 GLY B C 1
ATOM 5150 O O . GLY B 1 44 ? 1.823 13.039 2.77 1 97.06 44 GLY B O 1
ATOM 5151 N N . ALA B 1 45 ? -0.251 13.859 2.803 1 96.12 45 ALA B N 1
ATOM 5152 C CA . ALA B 1 45 ? -0.262 14.164 1.374 1 96.12 45 ALA B CA 1
ATOM 5153 C C . ALA B 1 45 ? 0.916 15.055 0.993 1 96.12 45 ALA B C 1
ATOM 5155 O O . ALA B 1 45 ? 1.614 14.789 0.013 1 96.12 45 ALA B O 1
ATOM 5156 N N . GLY B 1 46 ? 1.131 16.062 1.799 1 97.19 46 GLY B N 1
ATOM 5157 C CA . GLY B 1 46 ? 2.207 17 1.507 1 97.19 46 GLY B CA 1
ATOM 5158 C C . GLY B 1 46 ? 3.58 16.359 1.53 1 97.19 46 GLY B C 1
ATOM 5159 O O . GLY B 1 46 ? 4.391 16.578 0.629 1 97.19 46 GLY B O 1
ATOM 5160 N N . GLY B 1 47 ? 3.877 15.57 2.564 1 98.38 47 GLY B N 1
ATOM 5161 C CA . GLY B 1 47 ? 5.168 14.906 2.672 1 98.38 47 GLY B CA 1
ATOM 5162 C C . GLY B 1 47 ? 5.418 13.914 1.558 1 98.38 47 GLY B C 1
ATOM 5163 O O . GLY B 1 47 ? 6.531 13.82 1.037 1 98.38 47 GLY B O 1
ATOM 5164 N N . LEU B 1 48 ? 4.391 13.156 1.199 1 98.12 48 LEU B N 1
ATOM 5165 C CA . LEU B 1 48 ? 4.523 12.188 0.117 1 98.12 48 LEU B CA 1
ATOM 5166 C C . LEU B 1 48 ? 4.797 12.883 -1.21 1 98.12 48 LEU B C 1
ATOM 5168 O O . LEU B 1 48 ? 5.633 12.43 -1.995 1 98.12 48 LEU B O 1
ATOM 5172 N N . ILE B 1 49 ? 4.121 14 -1.463 1 97.38 49 ILE B N 1
ATOM 5173 C CA . ILE B 1 49 ? 4.328 14.75 -2.693 1 97.38 49 ILE B CA 1
ATOM 5174 C C . ILE B 1 49 ? 5.738 15.344 -2.705 1 97.38 49 ILE B C 1
ATOM 5176 O O . ILE B 1 49 ? 6.402 15.359 -3.744 1 97.38 49 ILE B O 1
ATOM 5180 N N . ALA B 1 50 ? 6.145 15.836 -1.52 1 98.19 50 ALA B N 1
ATOM 5181 C CA . ALA B 1 50 ? 7.508 16.359 -1.432 1 98.19 50 ALA B CA 1
ATOM 5182 C C . ALA B 1 50 ? 8.531 15.281 -1.795 1 98.19 50 ALA B C 1
ATOM 5184 O O . ALA B 1 50 ? 9.438 15.523 -2.594 1 98.19 50 ALA B O 1
ATOM 5185 N N . TYR B 1 51 ? 8.367 14.109 -1.234 1 97.94 51 TYR B N 1
ATOM 5186 C CA . TYR B 1 51 ? 9.266 13.008 -1.566 1 97.94 51 TYR B CA 1
ATOM 5187 C C . TYR B 1 51 ? 9.273 12.742 -3.068 1 97.94 51 TYR B C 1
ATOM 5189 O O . TYR B 1 51 ? 10.336 12.562 -3.668 1 97.94 51 TYR B O 1
ATOM 5197 N N . ASP B 1 52 ? 8.086 12.711 -3.648 1 95.88 52 ASP B N 1
ATOM 5198 C CA . ASP B 1 52 ? 7.949 12.484 -5.082 1 95.88 52 ASP B CA 1
ATOM 5199 C C . ASP B 1 52 ? 8.734 13.516 -5.883 1 95.88 52 ASP B C 1
ATOM 5201 O O . ASP B 1 52 ? 9.477 13.172 -6.805 1 95.88 52 ASP B O 1
ATOM 5205 N N . GLN B 1 53 ? 8.625 14.805 -5.504 1 95.44 53 GLN B N 1
ATOM 5206 C CA . GLN B 1 53 ? 9.281 15.891 -6.23 1 95.44 53 GLN B CA 1
ATOM 5207 C C . GLN B 1 53 ? 10.789 15.836 -6.043 1 95.44 53 GLN B C 1
ATOM 5209 O O . GLN B 1 53 ? 11.547 16.062 -6.992 1 95.44 53 GLN B O 1
ATOM 5214 N N . PHE B 1 54 ? 11.266 15.547 -4.84 1 96.75 54 PHE B N 1
ATOM 5215 C CA . PHE B 1 54 ? 12.695 15.469 -4.582 1 96.75 54 PHE B CA 1
ATOM 5216 C C . PHE B 1 54 ? 13.312 14.266 -5.293 1 96.75 54 PHE B C 1
ATOM 5218 O O . PHE B 1 54 ? 14.453 14.32 -5.746 1 96.75 54 PHE B O 1
ATOM 5225 N N . SER B 1 55 ? 12.555 13.18 -5.387 1 91.19 55 SER B N 1
ATOM 5226 C CA . SER B 1 55 ? 13.055 11.953 -5.988 1 91.19 55 SER B CA 1
ATOM 5227 C C . SER B 1 55 ? 13.234 12.109 -7.496 1 91.19 55 SER B C 1
ATOM 5229 O O . SER B 1 55 ? 13.938 11.32 -8.125 1 91.19 55 SER B O 1
ATOM 5231 N N . ARG B 1 56 ? 12.617 13.078 -8.055 1 86.81 56 ARG B N 1
ATOM 5232 C CA . ARG B 1 56 ? 12.727 13.336 -9.484 1 86.81 56 ARG B CA 1
ATOM 5233 C C . ARG B 1 56 ? 14.109 13.875 -9.836 1 86.81 56 ARG B C 1
ATOM 5235 O O . ARG B 1 56 ? 14.516 13.867 -11 1 86.81 56 ARG B O 1
ATOM 5242 N N . LEU B 1 57 ? 14.719 14.367 -8.766 1 89.88 57 LEU B N 1
ATOM 5243 C CA . LEU B 1 57 ? 16.047 14.93 -8.961 1 89.88 57 LEU B CA 1
ATOM 5244 C C . LEU B 1 57 ? 17.125 13.984 -8.422 1 89.88 57 LEU B C 1
ATOM 5246 O O . LEU B 1 57 ? 16.922 13.328 -7.398 1 89.88 57 LEU B O 1
ATOM 5250 N N . ASN B 1 58 ? 18.156 13.648 -9.055 1 82 58 ASN B N 1
ATOM 5251 C CA . ASN B 1 58 ? 19.234 12.75 -8.648 1 82 58 ASN B CA 1
ATOM 5252 C C . ASN B 1 58 ? 20.172 13.43 -7.66 1 82 58 ASN B C 1
ATOM 5254 O O . ASN B 1 58 ? 21.188 12.852 -7.273 1 82 58 ASN B O 1
ATOM 5258 N N . ASN B 1 59 ? 19.75 14.445 -7.047 1 85.25 59 ASN B N 1
ATOM 5259 C CA . ASN B 1 59 ? 20.641 15.273 -6.246 1 85.25 59 ASN B CA 1
ATOM 5260 C C . ASN B 1 59 ? 20.484 14.992 -4.758 1 85.25 59 ASN B C 1
ATOM 5262 O O . ASN B 1 59 ? 21.328 15.398 -3.951 1 85.25 59 ASN B O 1
ATOM 5266 N N . PHE B 1 60 ? 19.516 14.258 -4.48 1 95.75 60 PHE B N 1
ATOM 5267 C CA . PHE B 1 60 ? 19.188 14.32 -3.064 1 95.75 60 PHE B CA 1
ATOM 5268 C C . PHE B 1 60 ? 19.125 12.922 -2.461 1 95.75 60 PHE B C 1
ATOM 5270 O O . PHE B 1 60 ? 18.766 11.953 -3.141 1 95.75 60 PHE B O 1
ATOM 5277 N N . TYR B 1 61 ? 19.609 12.797 -1.292 1 96.44 61 TYR B N 1
ATOM 5278 C CA . TYR B 1 61 ? 19.219 11.75 -0.349 1 96.44 61 TYR B CA 1
ATOM 5279 C C . TYR B 1 61 ? 18.094 12.227 0.556 1 96.44 61 TYR B C 1
ATOM 5281 O O . TYR B 1 61 ? 18.266 13.172 1.328 1 96.44 61 TYR B O 1
ATOM 5289 N N . VAL B 1 62 ? 16.938 11.578 0.49 1 98.12 62 VAL B N 1
ATOM 5290 C CA . VAL B 1 62 ? 15.742 12.078 1.177 1 98.12 62 VAL B CA 1
ATOM 5291 C C . VAL B 1 62 ? 15.297 11.07 2.236 1 98.12 62 VAL B C 1
ATOM 5293 O O . VAL B 1 62 ? 15.227 9.867 1.97 1 98.12 62 VAL B O 1
ATOM 5296 N N . ARG B 1 63 ? 15.039 11.508 3.438 1 98.31 63 ARG B N 1
ATOM 5297 C CA . ARG B 1 63 ? 14.477 10.727 4.531 1 98.31 63 ARG B CA 1
ATOM 5298 C C . ARG B 1 63 ? 13.156 11.328 5.012 1 98.31 63 ARG B C 1
ATOM 5300 O O . ARG B 1 63 ? 13.062 12.539 5.219 1 98.31 63 ARG B O 1
ATOM 5307 N N . LEU B 1 64 ? 12.195 10.477 5.098 1 98.69 64 LEU B N 1
ATOM 5308 C CA . LEU B 1 64 ? 10.891 10.898 5.59 1 98.69 64 LEU B CA 1
ATOM 5309 C C . LEU B 1 64 ? 10.617 10.328 6.977 1 98.69 64 LEU B C 1
ATOM 5311 O O . LEU B 1 64 ? 10.898 9.156 7.234 1 98.69 64 LEU B O 1
ATOM 5315 N N . PHE B 1 65 ? 10.141 11.18 7.938 1 98.81 65 PHE B N 1
ATOM 5316 C CA . PHE B 1 65 ? 9.828 10.75 9.297 1 98.81 65 PHE B CA 1
ATOM 5317 C C . PHE B 1 65 ? 8.352 10.969 9.602 1 98.81 65 PHE B C 1
ATOM 5319 O O . PHE B 1 65 ? 7.84 12.086 9.453 1 98.81 65 PHE B O 1
ATOM 5326 N N . GLU B 1 66 ? 7.633 9.938 9.992 1 98.5 66 GLU B N 1
ATOM 5327 C CA . GLU B 1 66 ? 6.215 9.961 10.344 1 98.5 66 GLU B CA 1
ATOM 5328 C C . GLU B 1 66 ? 5.988 9.438 11.758 1 98.5 66 GLU B C 1
ATOM 5330 O O . GLU B 1 66 ? 6.41 8.328 12.086 1 98.5 66 GLU B O 1
ATOM 5335 N N . ARG B 1 67 ? 5.359 10.25 12.555 1 97.69 67 ARG B N 1
ATOM 5336 C CA . ARG B 1 67 ? 5.129 9.852 13.938 1 97.69 67 ARG B CA 1
ATOM 5337 C C . ARG B 1 67 ? 4.074 8.742 14.023 1 97.69 67 ARG B C 1
ATOM 5339 O O . ARG B 1 67 ? 4.062 7.957 14.969 1 97.69 67 ARG B O 1
ATOM 5346 N N . ASP B 1 68 ? 3.168 8.703 13.047 1 96.19 68 ASP B N 1
ATOM 5347 C CA . ASP B 1 68 ? 2.152 7.66 12.969 1 96.19 68 ASP B CA 1
ATOM 5348 C C . ASP B 1 68 ? 2.744 6.355 12.445 1 96.19 68 ASP B C 1
ATOM 5350 O O . ASP B 1 68 ? 3.881 6.332 11.969 1 96.19 68 ASP B O 1
ATOM 5354 N N . SER B 1 69 ? 2.014 5.223 12.648 1 95.69 69 SER B N 1
ATOM 5355 C CA . SER B 1 69 ? 2.445 3.908 12.18 1 95.69 69 SER B CA 1
ATOM 5356 C C . SER B 1 69 ? 2.096 3.701 10.711 1 95.69 69 SER B C 1
ATOM 5358 O O . SER B 1 69 ? 2.512 2.715 10.102 1 95.69 69 SER B O 1
ATOM 5360 N N . MET B 1 70 ? 1.339 4.609 10.109 1 96.06 70 MET B N 1
ATOM 5361 C CA . MET B 1 70 ? 0.835 4.504 8.742 1 96.06 70 MET B CA 1
ATOM 5362 C C . MET B 1 70 ? 0.968 5.836 8.008 1 96.06 70 MET B C 1
ATOM 5364 O O . MET B 1 70 ? 0.958 6.898 8.633 1 96.06 70 MET B O 1
ATOM 5368 N N . PRO B 1 71 ? 1.12 5.77 6.605 1 97.38 71 PRO B N 1
ATOM 5369 C CA . PRO B 1 71 ? 1.02 7.023 5.863 1 97.38 71 PRO B CA 1
ATOM 5370 C C . PRO B 1 71 ? -0.404 7.578 5.828 1 97.38 71 PRO B C 1
ATOM 5372 O O . PRO B 1 71 ? -1.361 6.848 6.094 1 97.38 71 PRO B O 1
ATOM 5375 N N . GLY B 1 72 ? -0.493 8.891 5.52 1 95.25 72 GLY B N 1
ATOM 5376 C CA . GLY B 1 72 ? -1.815 9.445 5.27 1 95.25 72 GLY B CA 1
ATOM 5377 C C . GLY B 1 72 ? -2.084 10.719 6.043 1 95.25 72 GLY B C 1
ATOM 5378 O O . GLY B 1 72 ? -2.979 11.492 5.684 1 95.25 72 GLY B O 1
ATOM 5379 N N . GLY B 1 73 ? -1.281 10.953 7.141 1 94.12 73 GLY B N 1
ATOM 5380 C CA . GLY B 1 73 ? -1.517 12.156 7.926 1 94.12 73 GLY B CA 1
ATOM 5381 C C . GLY B 1 73 ? -2.934 12.25 8.453 1 94.12 73 GLY B C 1
ATOM 5382 O O . GLY B 1 73 ? -3.438 11.312 9.07 1 94.12 73 GLY B O 1
ATOM 5383 N N . ASN B 1 74 ? -3.605 13.32 8.102 1 92.5 74 ASN B N 1
ATOM 5384 C CA . ASN B 1 74 ? -4.953 13.586 8.578 1 92.5 74 ASN B CA 1
ATOM 5385 C C . ASN B 1 74 ? -5.949 12.547 8.07 1 92.5 74 ASN B C 1
ATOM 5387 O O . ASN B 1 74 ? -7.027 12.375 8.648 1 92.5 74 ASN B O 1
ATOM 5391 N N . TRP B 1 75 ? -5.613 11.828 7.102 1 94.19 75 TRP B N 1
ATOM 5392 C CA . TRP B 1 75 ? -6.59 10.953 6.453 1 94.19 75 TRP B CA 1
ATOM 5393 C C . TRP B 1 75 ? -6.488 9.531 6.988 1 94.19 75 TRP B C 1
ATOM 5395 O O . TRP B 1 75 ? -7.184 8.633 6.512 1 94.19 75 TRP B O 1
ATOM 5405 N N . HIS B 1 76 ? -5.648 9.328 7.91 1 93.31 76 HIS B N 1
ATOM 5406 C CA . HIS B 1 76 ? -5.59 8.023 8.57 1 93.31 76 HIS B CA 1
ATOM 5407 C C . HIS B 1 76 ? -6.594 7.949 9.719 1 93.31 76 HIS B C 1
ATOM 5409 O O . HIS B 1 76 ? -6.316 8.422 10.82 1 93.31 76 HIS B O 1
ATOM 5415 N N . TYR B 1 77 ? -7.734 7.359 9.5 1 91.19 77 TYR B N 1
ATOM 5416 C CA . TYR B 1 77 ? -8.797 7.195 10.484 1 91.19 77 TYR B CA 1
ATOM 5417 C C . TYR B 1 77 ? -8.586 5.926 11.305 1 91.19 77 TYR B C 1
ATOM 5419 O O . TYR B 1 77 ? -8.297 4.863 10.75 1 91.19 77 TYR B O 1
ATOM 5427 N N . THR B 1 78 ? -8.625 6.023 12.594 1 84.56 78 THR B N 1
ATOM 5428 C CA . THR B 1 78 ? -8.617 4.883 13.5 1 84.56 78 THR B CA 1
ATOM 5429 C C . THR B 1 78 ? -9.93 4.812 14.281 1 84.56 78 THR B C 1
ATOM 5431 O O . THR B 1 78 ? -10.273 5.75 15.016 1 84.56 78 THR B O 1
ATOM 5434 N N . ALA B 1 79 ? -10.695 3.805 14.195 1 76.75 79 ALA B N 1
ATOM 5435 C CA . ALA B 1 79 ? -12.031 3.703 14.773 1 76.75 79 ALA B CA 1
ATOM 5436 C C . ALA B 1 79 ? -11.969 3.602 16.297 1 76.75 79 ALA B C 1
ATOM 5438 O O . ALA B 1 79 ? -12.82 4.156 17 1 76.75 79 ALA B O 1
ATOM 5439 N N . ASN B 1 80 ? -10.992 2.943 16.781 1 70.81 80 ASN B N 1
ATOM 5440 C CA . ASN B 1 80 ? -11.062 2.6 18.203 1 70.81 80 ASN B CA 1
ATOM 5441 C C . ASN B 1 80 ? -10.055 3.395 19.016 1 70.81 80 ASN B C 1
ATOM 5443 O O . ASN B 1 80 ? -9.867 3.127 20.203 1 70.81 80 ASN B O 1
ATOM 5447 N N . GLU B 1 81 ? -9.531 4.348 18.438 1 74.12 81 GLU B N 1
ATOM 5448 C CA . GLU B 1 81 ? -8.555 5.129 19.203 1 74.12 81 GLU B CA 1
ATOM 5449 C C . GLU B 1 81 ? -9.109 6.504 19.562 1 74.12 81 GLU B C 1
ATOM 5451 O O . GLU B 1 81 ? -9.539 7.254 18.688 1 74.12 81 GLU B O 1
ATOM 5456 N N . THR B 1 82 ? -9.484 6.602 20.812 1 67.56 82 THR B N 1
ATOM 5457 C CA . THR B 1 82 ? -9.961 7.914 21.234 1 67.56 82 THR B CA 1
ATOM 5458 C C . THR B 1 82 ? -8.805 8.789 21.703 1 67.56 82 THR B C 1
ATOM 5460 O O . THR B 1 82 ? -8.023 8.383 22.562 1 67.56 82 THR B O 1
ATOM 5463 N N . SER B 1 83 ? -8.711 9.875 21.094 1 72.06 83 SER B N 1
ATOM 5464 C CA . SER B 1 83 ? -7.656 10.82 21.438 1 72.06 83 SER B CA 1
ATOM 5465 C C . SER B 1 83 ? -7.93 11.492 22.781 1 72.06 83 SER B C 1
ATOM 5467 O O . SER B 1 83 ? -9.086 11.672 23.172 1 72.06 83 SER B O 1
ATOM 5469 N N . PRO B 1 84 ? -6.852 11.781 23.531 1 75.56 84 PRO B N 1
ATOM 5470 C CA . PRO B 1 84 ? -7.07 12.562 24.75 1 75.56 84 PRO B CA 1
ATOM 5471 C C . PRO B 1 84 ? -7.723 13.922 24.469 1 75.56 84 PRO B C 1
ATOM 5473 O O . PRO B 1 84 ? -7.602 14.445 23.359 1 75.56 84 PRO B O 1
ATOM 5476 N N . ASN B 1 85 ? -8.359 14.414 25.484 1 81.81 85 ASN B N 1
ATOM 5477 C CA . ASN B 1 85 ? -9.023 15.711 25.359 1 81.81 85 ASN B CA 1
ATOM 5478 C C . ASN B 1 85 ? -8.016 16.828 25.141 1 81.81 85 ASN B C 1
ATOM 5480 O O . ASN B 1 85 ? -6.902 16.797 25.672 1 81.81 85 ASN B O 1
ATOM 5484 N N . ALA B 1 86 ? -8.422 17.766 24.391 1 87.75 86 ALA B N 1
ATOM 5485 C CA . ALA B 1 86 ? -7.609 18.969 24.234 1 87.75 86 ALA B CA 1
ATOM 5486 C C . ALA B 1 86 ? -7.562 19.781 25.531 1 87.75 86 ALA B C 1
ATOM 5488 O O . ALA B 1 86 ? -8.539 19.812 26.281 1 87.75 86 ALA B O 1
ATOM 5489 N N . PRO B 1 87 ? -6.461 20.375 25.734 1 88.5 87 PRO B N 1
ATOM 5490 C CA . PRO B 1 87 ? -6.398 21.234 26.938 1 88.5 87 PRO B CA 1
ATOM 5491 C C . PRO B 1 87 ? -7.289 22.469 26.812 1 88.5 87 PRO B C 1
ATOM 5493 O O . PRO B 1 87 ? -7.398 23.062 25.75 1 88.5 87 PRO B O 1
ATOM 5496 N N . VAL B 1 88 ? -7.918 22.859 27.922 1 92.31 88 VAL B N 1
ATOM 5497 C CA . VAL B 1 88 ? -8.719 24.078 28 1 92.31 88 VAL B CA 1
ATOM 5498 C C . VAL B 1 88 ? -8.219 24.953 29.156 1 92.31 88 VAL B C 1
ATOM 5500 O O . VAL B 1 88 ? -8.328 24.562 30.328 1 92.31 88 VAL B O 1
ATOM 5503 N N . PRO B 1 89 ? -7.711 26.109 28.984 1 91.12 89 PRO B N 1
ATOM 5504 C CA . PRO B 1 89 ? -7.504 26.75 27.688 1 91.12 89 PRO B CA 1
ATOM 5505 C C . PRO B 1 89 ? -6.309 26.172 26.938 1 91.12 89 PRO B C 1
ATOM 5507 O O . PRO B 1 89 ? -5.738 25.156 27.344 1 91.12 89 PRO B O 1
ATOM 5510 N N . ASN B 1 90 ? -5.926 26.844 25.906 1 91.44 90 ASN B N 1
ATOM 5511 C CA . ASN B 1 90 ? -4.855 26.438 25 1 91.44 90 ASN B CA 1
ATOM 5512 C C . ASN B 1 90 ? -3.551 26.188 25.75 1 91.44 90 ASN B C 1
ATOM 5514 O O . ASN B 1 90 ? -3.188 26.969 26.641 1 91.44 90 ASN B O 1
ATOM 5518 N N . PHE B 1 91 ? -2.793 25.109 25.328 1 89.69 91 PHE B N 1
ATOM 5519 C CA . PHE B 1 91 ? -1.383 25 25.688 1 89.69 91 PHE B CA 1
ATOM 5520 C C . PHE B 1 91 ? -0.551 26.016 24.906 1 89.69 91 PHE B C 1
ATOM 5522 O O . PHE B 1 91 ? -0.956 26.469 23.844 1 89.69 91 PHE B O 1
ATOM 5529 N N . PRO B 1 92 ? 0.582 26.375 25.547 1 93.56 92 PRO B N 1
ATOM 5530 C CA . PRO B 1 92 ? 1.485 27.203 24.75 1 93.56 92 PRO B CA 1
ATOM 5531 C C . PRO B 1 92 ? 1.884 26.547 23.422 1 93.56 92 PRO B C 1
ATOM 5533 O O . PRO B 1 92 ? 1.997 25.312 23.359 1 93.56 92 PRO B O 1
ATOM 5536 N N . THR B 1 93 ? 2.113 27.391 22.406 1 94.62 93 THR B N 1
ATOM 5537 C CA . THR B 1 93 ? 2.379 26.891 21.062 1 94.62 93 THR B CA 1
ATOM 5538 C C . THR B 1 93 ? 3.662 26.062 21.031 1 94.62 93 THR B C 1
ATOM 5540 O O . THR B 1 93 ? 3.869 25.25 20.125 1 94.62 93 THR B O 1
ATOM 5543 N N . SER B 1 94 ? 4.531 26.266 22.016 1 94.56 94 SER B N 1
ATOM 5544 C CA . SER B 1 94 ? 5.773 25.5 22.094 1 94.56 94 SER B CA 1
ATOM 5545 C C . SER B 1 94 ? 5.504 24.031 22.391 1 94.56 94 SER B C 1
ATOM 5547 O O . SER B 1 94 ? 6.383 23.188 22.219 1 94.56 94 SER B O 1
ATOM 5549 N N . LYS B 1 95 ? 4.297 23.688 22.781 1 93.75 95 LYS B N 1
ATOM 5550 C CA . LYS B 1 95 ? 4.008 22.297 23.109 1 93.75 95 LYS B CA 1
ATOM 5551 C C . LYS B 1 95 ? 2.572 21.938 22.75 1 93.75 95 LYS B C 1
ATOM 5553 O O . LYS B 1 95 ? 2.041 20.938 23.219 1 93.75 95 LYS B O 1
ATOM 5558 N N . ALA B 1 96 ? 1.931 22.797 22.031 1 93.38 96 ALA B N 1
ATOM 5559 C CA . ALA B 1 96 ? 0.51 22.609 21.734 1 93.38 96 ALA B CA 1
ATOM 5560 C C . ALA B 1 96 ? 0.274 21.375 20.891 1 93.38 96 ALA B C 1
ATOM 5562 O O . ALA B 1 96 ? -0.734 20.688 21.047 1 93.38 96 ALA B O 1
ATOM 5563 N N . ASP B 1 97 ? 1.164 21.078 19.953 1 92.75 97 ASP B N 1
ATOM 5564 C CA . ASP B 1 97 ? 1.064 19.875 19.141 1 92.75 97 ASP B CA 1
ATOM 5565 C C . ASP B 1 97 ? 1.457 18.625 19.938 1 92.75 97 ASP B C 1
ATOM 5567 O O . ASP B 1 97 ? 0.704 17.656 19.984 1 92.75 97 ASP B O 1
ATOM 5571 N N . PHE B 1 98 ? 2.586 18.672 20.5 1 93.12 98 PHE B N 1
ATOM 5572 C CA . PHE B 1 98 ? 3.096 17.641 21.391 1 93.12 98 PHE B CA 1
ATOM 5573 C C . PHE B 1 98 ? 4.172 18.188 22.312 1 93.12 98 PHE B C 1
ATOM 5575 O O . PHE B 1 98 ? 4.711 19.266 22.078 1 93.12 98 PHE B O 1
ATOM 5582 N N . GLU B 1 99 ? 4.402 17.547 23.375 1 93.5 99 GLU B N 1
ATOM 5583 C CA . GLU B 1 99 ? 5.531 17.875 24.234 1 93.5 99 GLU B CA 1
ATOM 5584 C C . GLU B 1 99 ? 6.746 17 23.906 1 93.5 99 GLU B C 1
ATOM 5586 O O . GLU B 1 99 ? 6.691 15.781 24 1 93.5 99 GLU B O 1
ATOM 5591 N N . PRO B 1 100 ? 7.84 17.656 23.484 1 96.31 100 PRO B N 1
ATOM 5592 C CA . PRO B 1 100 ? 9.023 16.875 23.141 1 96.31 100 PRO B CA 1
ATOM 5593 C C . PRO B 1 100 ? 9.477 15.953 24.266 1 96.31 100 PRO B C 1
ATOM 5595 O O . PRO B 1 100 ? 9.43 16.344 25.438 1 96.31 100 PRO B O 1
ATOM 5598 N N . ASP B 1 101 ? 9.734 14.766 23.938 1 96.44 101 ASP B N 1
ATOM 5599 C CA . ASP B 1 101 ? 10.297 13.758 24.828 1 96.44 101 ASP B CA 1
ATOM 5600 C C . ASP B 1 101 ? 11.789 13.547 24.562 1 96.44 101 ASP B C 1
ATOM 5602 O O . ASP B 1 101 ? 12.156 12.781 23.656 1 96.44 101 ASP B O 1
ATOM 5606 N N . LEU B 1 102 ? 12.617 14.164 25.391 1 97.12 102 LEU B N 1
ATOM 5607 C CA . LEU B 1 102 ? 14.062 14.148 25.172 1 97.12 102 LEU B CA 1
ATOM 5608 C C . LEU B 1 102 ? 14.719 13.023 25.969 1 97.12 102 LEU B C 1
ATOM 5610 O O . LEU B 1 102 ? 14.203 12.617 27.016 1 97.12 102 LEU B O 1
ATOM 5614 N N . PRO B 1 103 ? 15.805 12.5 25.438 1 97.06 103 PRO B N 1
ATOM 5615 C CA . PRO B 1 103 ? 16.531 11.516 26.234 1 97.06 103 PRO B CA 1
ATOM 5616 C C . PRO B 1 103 ? 17.156 12.125 27.484 1 97.06 103 PRO B C 1
ATOM 5618 O O . PRO B 1 103 ? 17.297 13.352 27.578 1 97.06 103 PRO B O 1
ATOM 5621 N N . PRO B 1 104 ? 17.547 11.242 28.422 1 95 104 PRO B N 1
ATOM 5622 C CA . PRO B 1 104 ? 18.234 11.773 29.609 1 95 104 PRO B CA 1
ATOM 5623 C C . PRO B 1 104 ? 19.5 12.547 29.25 1 95 104 PRO B C 1
ATOM 5625 O O . PRO B 1 104 ? 20.172 12.219 28.266 1 95 104 PRO B O 1
ATOM 5628 N N . ASP B 1 105 ? 19.766 13.484 30.094 1 93.69 105 ASP B N 1
ATOM 5629 C CA . ASP B 1 105 ? 20.922 14.328 29.859 1 93.69 105 ASP B CA 1
ATOM 5630 C C . ASP B 1 105 ? 22.219 13.516 29.875 1 93.69 105 ASP B C 1
ATOM 5632 O O . ASP B 1 105 ? 22.391 12.648 30.734 1 93.69 105 ASP B O 1
ATOM 5636 N N . GLY B 1 106 ? 23.047 13.758 28.953 1 92.75 106 GLY B N 1
ATOM 5637 C CA . GLY B 1 106 ? 24.391 13.211 28.984 1 92.75 106 GLY B CA 1
ATOM 5638 C C . GLY B 1 106 ? 24.484 11.82 28.391 1 92.75 106 GLY B C 1
ATOM 5639 O O . GLY B 1 106 ? 25.562 11.242 28.328 1 92.75 106 GLY B O 1
ATOM 5640 N N . VAL B 1 107 ? 23.406 11.289 27.938 1 95.56 107 VAL B N 1
ATOM 5641 C CA . VAL B 1 107 ? 23.469 9.93 27.406 1 95.56 107 VAL B CA 1
ATOM 5642 C C . VAL B 1 107 ? 24.062 9.945 26 1 95.56 107 VAL B C 1
ATOM 5644 O O . VAL B 1 107 ? 23.984 10.953 25.297 1 95.56 107 VAL B O 1
ATOM 5647 N N . LYS B 1 108 ? 24.703 8.844 25.672 1 96.56 108 LYS B N 1
ATOM 5648 C CA . LYS B 1 108 ? 25.219 8.664 24.312 1 96.56 108 LYS B CA 1
ATOM 5649 C C . LYS B 1 108 ? 24.125 8.172 23.375 1 96.56 108 LYS B C 1
ATOM 5651 O O . LYS B 1 108 ? 23.391 7.242 23.703 1 96.56 108 LYS B O 1
ATOM 5656 N N . LEU B 1 109 ? 24.062 8.828 22.25 1 97.19 109 LEU B N 1
ATOM 5657 C CA . LEU B 1 109 ? 23.062 8.43 21.25 1 97.19 109 LEU B CA 1
ATOM 5658 C C . LEU B 1 109 ? 23.672 7.496 20.219 1 97.19 109 LEU B C 1
ATOM 5660 O O . LEU B 1 109 ? 24.844 7.637 19.859 1 97.19 109 LEU B O 1
ATOM 5664 N N . PRO B 1 110 ? 22.906 6.461 19.766 1 97.56 110 PRO B N 1
ATOM 5665 C CA . PRO B 1 110 ? 21.5 6.223 20.062 1 97.56 110 PRO B CA 1
ATOM 5666 C C . PRO B 1 110 ? 21.281 5.684 21.484 1 97.56 110 PRO B C 1
ATOM 5668 O O . PRO B 1 110 ? 22.141 4.988 22.016 1 97.56 110 PRO B O 1
ATOM 5671 N N . TYR B 1 111 ? 20.172 6.094 22.047 1 98.12 111 TYR B N 1
ATOM 5672 C CA . TYR B 1 111 ? 19.781 5.656 23.391 1 98.12 111 TYR B CA 1
ATOM 5673 C C . TYR B 1 111 ? 18.438 4.938 23.344 1 98.12 111 TYR B C 1
ATOM 5675 O O . TYR B 1 111 ? 17.516 5.375 22.641 1 98.12 111 TYR B O 1
ATOM 5683 N N . GLU B 1 112 ? 18.328 3.809 24 1 97.62 112 GLU B N 1
ATOM 5684 C CA . GLU B 1 112 ? 17.094 3.008 23.984 1 97.62 112 GLU B CA 1
ATOM 5685 C C . GLU B 1 112 ? 16.641 2.68 25.406 1 97.62 112 GLU B C 1
ATOM 5687 O O . GLU B 1 112 ? 17.453 2.379 26.281 1 97.62 112 GLU B O 1
ATOM 5692 N N . LYS B 1 113 ? 15.414 2.811 25.688 1 96.88 113 LYS B N 1
ATOM 5693 C CA . LYS B 1 113 ? 14.766 2.395 26.922 1 96.88 113 LYS B CA 1
ATOM 5694 C C . LYS B 1 113 ? 13.688 1.353 26.656 1 96.88 113 LYS B C 1
ATOM 5696 O O . LYS B 1 113 ? 12.844 1.539 25.781 1 96.88 113 LYS B O 1
ATOM 5701 N N . SER B 1 114 ? 13.703 0.302 27.391 1 96.19 114 SER B N 1
ATOM 5702 C CA . SER B 1 114 ? 12.711 -0.765 27.281 1 96.19 114 SER B CA 1
ATOM 5703 C C . SER B 1 114 ? 11.734 -0.748 28.453 1 96.19 114 SER B C 1
ATOM 5705 O O . SER B 1 114 ? 12.133 -0.507 29.594 1 96.19 114 SER B O 1
ATOM 5707 N N . PHE B 1 115 ? 10.508 -0.874 28.188 1 96.56 115 PHE B N 1
ATOM 5708 C CA . PHE B 1 115 ? 9.438 -0.958 29.188 1 96.56 115 PHE B CA 1
ATOM 5709 C C . PHE B 1 115 ? 8.766 -2.322 29.141 1 96.56 115 PHE B C 1
ATOM 5711 O O . PHE B 1 115 ? 8.148 -2.68 28.125 1 96.56 115 PHE B O 1
ATOM 5718 N N . GLU B 1 116 ? 8.906 -3.096 30.141 1 93.81 116 GLU B N 1
ATOM 5719 C CA . GLU B 1 116 ? 8.359 -4.449 30.219 1 93.81 116 GLU B CA 1
ATOM 5720 C C . GLU B 1 116 ? 7.305 -4.547 31.312 1 93.81 116 GLU B C 1
ATOM 5722 O O . GLU B 1 116 ? 7.367 -3.83 32.312 1 93.81 116 GLU B O 1
ATOM 5727 N N . GLY B 1 117 ? 6.371 -5.434 31.156 1 93.44 117 GLY B N 1
ATOM 5728 C CA . GLY B 1 117 ? 5.344 -5.672 32.156 1 93.44 117 GLY B CA 1
ATOM 5729 C C . GLY B 1 117 ? 4.379 -4.512 32.312 1 93.44 117 GLY B C 1
ATOM 5730 O O . GLY B 1 117 ? 3.818 -4.297 33.375 1 93.44 117 GLY B O 1
ATOM 5731 N N . VAL B 1 118 ? 4.285 -3.711 31.266 1 95.06 118 VAL B N 1
ATOM 5732 C CA . VAL B 1 118 ? 3.385 -2.562 31.297 1 95.06 118 VAL B CA 1
ATOM 5733 C C . VAL B 1 118 ? 1.975 -3 30.906 1 95.06 118 VAL B C 1
ATOM 5735 O O . VAL B 1 118 ? 1.802 -3.934 30.125 1 95.06 118 VAL B O 1
ATOM 5738 N N . GLU B 1 119 ? 0.973 -2.43 31.547 1 95.62 119 GLU B N 1
ATOM 5739 C CA . GLU B 1 119 ? -0.407 -2.746 31.188 1 95.62 119 GLU B CA 1
ATOM 5740 C C . GLU B 1 119 ? -0.672 -2.477 29.703 1 95.62 119 GLU B C 1
ATOM 5742 O O . GLU B 1 119 ? -0.175 -1.494 29.156 1 95.62 119 GLU B O 1
ATOM 5747 N N . GLU B 1 120 ? -1.449 -3.32 29.125 1 91.25 120 GLU B N 1
ATOM 5748 C CA . GLU B 1 120 ? -1.794 -3.184 27.719 1 91.25 120 GLU B CA 1
ATOM 5749 C C . GLU B 1 120 ? -2.387 -1.808 27.422 1 91.25 120 GLU B C 1
ATOM 5751 O O . GLU B 1 120 ? -2.094 -1.206 26.391 1 91.25 120 GLU B O 1
ATOM 5756 N N . GLN B 1 121 ? -3.176 -1.361 28.328 1 90.31 121 GLN B N 1
ATOM 5757 C CA . GLN B 1 121 ? -3.809 -0.058 28.156 1 90.31 121 GLN B CA 1
ATOM 5758 C C . GLN B 1 121 ? -2.768 1.057 28.109 1 90.31 121 GLN B C 1
ATOM 5760 O O . GLN B 1 121 ? -2.932 2.031 27.375 1 90.31 121 GLN B O 1
ATOM 5765 N N . ARG B 1 122 ? -1.79 0.896 28.875 1 92.81 122 ARG B N 1
ATOM 5766 C CA . ARG B 1 122 ? -0.723 1.891 28.891 1 92.81 122 ARG B CA 1
ATOM 5767 C C . ARG B 1 122 ? 0.053 1.881 27.578 1 92.81 122 ARG B C 1
ATOM 5769 O O . ARG B 1 122 ? 0.44 2.936 27.078 1 92.81 122 ARG B O 1
ATOM 5776 N N . VAL B 1 123 ? 0.332 0.707 27.078 1 92.38 123 VAL B N 1
ATOM 5777 C CA . VAL B 1 123 ? 1.002 0.593 25.797 1 92.38 123 VAL B CA 1
ATOM 5778 C C . VAL B 1 123 ? 0.187 1.315 24.719 1 92.38 123 VAL B C 1
ATOM 5780 O O . VAL B 1 123 ? 0.74 2.059 23.906 1 92.38 123 VAL B O 1
ATOM 5783 N N . LEU B 1 124 ? -1.119 1.146 24.781 1 89.81 124 LEU B N 1
ATOM 5784 C CA . LEU B 1 124 ? -2.016 1.8 23.828 1 89.81 124 LEU B CA 1
ATOM 5785 C C . LEU B 1 124 ? -1.972 3.314 24 1 89.81 124 LEU B C 1
ATOM 5787 O O . LEU B 1 124 ? -1.977 4.055 23.016 1 89.81 124 LEU B O 1
ATOM 5791 N N . GLU B 1 125 ? -1.925 3.771 25.188 1 89.81 125 GLU B N 1
ATOM 5792 C CA . GLU B 1 125 ? -1.868 5.203 25.469 1 89.81 125 GLU B CA 1
ATOM 5793 C C . GLU B 1 125 ? -0.59 5.824 24.922 1 89.81 125 GLU B C 1
ATOM 5795 O O . GLU B 1 125 ? -0.619 6.926 24.375 1 89.81 125 GLU B O 1
ATOM 5800 N N . VAL B 1 126 ? 0.483 5.117 25.094 1 92.56 126 VAL B N 1
ATOM 5801 C CA . VAL B 1 126 ? 1.761 5.617 24.594 1 92.56 126 VAL B CA 1
ATOM 5802 C C . VAL B 1 126 ? 1.73 5.684 23.078 1 92.56 126 VAL B C 1
ATOM 5804 O O . VAL B 1 126 ? 2.23 6.641 22.484 1 92.56 126 VAL B O 1
ATOM 5807 N N . LYS B 1 127 ? 1.146 4.676 22.516 1 91.25 127 LYS B N 1
ATOM 5808 C CA . LYS B 1 127 ? 1.005 4.637 21.062 1 91.25 127 LYS B CA 1
ATOM 5809 C C . LYS B 1 127 ? 0.148 5.797 20.562 1 91.25 127 LYS B C 1
ATOM 5811 O O . LYS B 1 127 ? 0.482 6.434 19.562 1 91.25 127 LYS B O 1
ATOM 5816 N N . ILE B 1 128 ? -0.921 6.105 21.219 1 88.94 128 ILE B N 1
ATOM 5817 C CA . ILE B 1 128 ? -1.83 7.188 20.859 1 88.94 128 ILE B CA 1
ATOM 5818 C C . ILE B 1 128 ? -1.124 8.531 21.016 1 88.94 128 ILE B C 1
ATOM 5820 O O . ILE B 1 128 ? -1.269 9.422 20.188 1 88.94 128 ILE B O 1
ATOM 5824 N N . ASP B 1 129 ? -0.366 8.648 22.062 1 89.5 129 ASP B N 1
ATOM 5825 C CA . ASP B 1 129 ? 0.383 9.883 22.297 1 89.5 129 ASP B CA 1
ATOM 5826 C C . ASP B 1 129 ? 1.438 10.102 21.219 1 89.5 129 ASP B C 1
ATOM 5828 O O . ASP B 1 129 ? 1.695 11.242 20.828 1 89.5 129 ASP B O 1
ATOM 5832 N N . GLN B 1 130 ? 2.025 8.992 20.812 1 92.25 130 GLN B N 1
ATOM 5833 C CA . GLN B 1 130 ? 3.012 9.039 19.734 1 92.25 130 GLN B CA 1
ATOM 5834 C C . GLN B 1 130 ? 2.387 9.547 18.438 1 92.25 130 GLN B C 1
ATOM 5836 O O . GLN B 1 130 ? 2.939 10.438 17.781 1 92.25 130 GLN B O 1
ATOM 5841 N N . ARG B 1 131 ? 1.328 9.07 18.078 1 88.88 131 ARG B N 1
ATOM 5842 C CA . ARG B 1 131 ? 0.611 9.391 16.844 1 88.88 131 ARG B CA 1
ATOM 5843 C C . ARG B 1 131 ? -0.042 10.766 16.938 1 88.88 131 ARG B C 1
ATOM 5845 O O . ARG B 1 131 ? -0.049 11.523 15.961 1 88.88 131 ARG B O 1
ATOM 5852 N N . ALA B 1 132 ? -0.516 11.125 18.031 1 82.31 132 ALA B N 1
ATOM 5853 C CA . ALA B 1 132 ? -1.333 12.305 18.297 1 82.31 132 ALA B CA 1
ATOM 5854 C C . ALA B 1 132 ? -2.672 12.227 17.578 1 82.31 132 ALA B C 1
ATOM 5856 O O . ALA B 1 132 ? -2.805 11.516 16.578 1 82.31 132 ALA B O 1
ATOM 5857 N N . PRO B 1 133 ? -3.67 12.922 18.062 1 79.69 133 PRO B N 1
ATOM 5858 C CA . PRO B 1 133 ? -5.012 12.852 17.469 1 79.69 133 PRO B CA 1
ATOM 5859 C C . PRO B 1 133 ? -5.082 13.469 16.078 1 79.69 133 PRO B C 1
ATOM 5861 O O . PRO B 1 133 ? -4.348 14.414 15.781 1 79.69 133 PRO B O 1
ATOM 5864 N N . LYS B 1 134 ? -5.906 12.875 15.281 1 88.12 134 LYS B N 1
ATOM 5865 C CA . LYS B 1 134 ? -6.148 13.406 13.938 1 88.12 134 LYS B CA 1
ATOM 5866 C C . LYS B 1 134 ? -7.535 14.031 13.844 1 88.12 134 LYS B C 1
ATOM 5868 O O . LYS B 1 134 ? -8.477 13.57 14.492 1 88.12 134 LYS B O 1
ATOM 5873 N N . PRO B 1 135 ? -7.652 15.109 13.102 1 89.75 135 PRO B N 1
ATOM 5874 C CA . PRO B 1 135 ? -8.938 15.797 12.93 1 89.75 135 PRO B CA 1
ATOM 5875 C C . PRO B 1 135 ? -9.852 15.086 11.938 1 89.75 135 PRO B C 1
ATOM 5877 O O . PRO B 1 135 ? -10.266 15.68 10.938 1 89.75 135 PRO B O 1
ATOM 5880 N N . ILE B 1 136 ? -10.203 13.828 12.258 1 92.25 136 ILE B N 1
ATOM 5881 C CA . ILE B 1 136 ? -10.969 13.008 11.32 1 92.25 136 ILE B CA 1
ATOM 5882 C C . ILE B 1 136 ? -12.016 12.203 12.086 1 92.25 136 ILE B C 1
ATOM 5884 O O . ILE B 1 136 ? -11.758 11.727 13.195 1 92.25 136 ILE B O 1
ATOM 5888 N N . TRP B 1 137 ? -13.203 12.133 11.531 1 92.56 137 TRP B N 1
ATOM 5889 C CA . TRP B 1 137 ? -14.258 11.305 12.117 1 92.56 137 TRP B CA 1
ATOM 5890 C C . TRP B 1 137 ? -14.883 10.391 11.07 1 92.56 137 TRP B C 1
ATOM 5892 O O . TRP B 1 137 ? -14.547 10.477 9.883 1 92.56 137 TRP B O 1
ATOM 5902 N N . GLU B 1 138 ? -15.703 9.562 11.398 1 92.19 138 GLU B N 1
ATOM 5903 C CA . GLU B 1 138 ? -16.109 8.383 10.641 1 92.19 138 GLU B CA 1
ATOM 5904 C C . GLU B 1 138 ? -16.766 8.781 9.32 1 92.19 138 GLU B C 1
ATOM 5906 O O . GLU B 1 138 ? -16.5 8.172 8.281 1 92.19 138 GLU B O 1
ATOM 5911 N N . ARG B 1 139 ? -17.609 9.797 9.266 1 92.88 139 ARG B N 1
ATOM 5912 C CA . ARG B 1 139 ? -18.375 10.125 8.07 1 92.88 139 ARG B CA 1
ATOM 5913 C C . ARG B 1 139 ? -17.906 11.43 7.453 1 92.88 139 ARG B C 1
ATOM 5915 O O . ARG B 1 139 ? -18.656 12.078 6.707 1 92.88 139 ARG B O 1
ATOM 5922 N N . LEU B 1 140 ? -16.656 11.711 7.762 1 93.69 140 LEU B N 1
ATOM 5923 C CA . LEU B 1 140 ? -16.125 12.984 7.281 1 93.69 140 LEU B CA 1
ATOM 5924 C C . LEU B 1 140 ? -16.047 12.992 5.758 1 93.69 140 LEU B C 1
ATOM 5926 O O . LEU B 1 140 ? -15.562 12.031 5.152 1 93.69 140 LEU B O 1
ATOM 5930 N N . GLY B 1 141 ? -16.609 14.031 5.172 1 89.5 141 GLY B N 1
ATOM 5931 C CA . GLY B 1 141 ? -16.422 14.281 3.752 1 89.5 141 GLY B CA 1
ATOM 5932 C C . GLY B 1 141 ? -15.312 15.258 3.453 1 89.5 141 GLY B C 1
ATOM 5933 O O . GLY B 1 141 ? -14.891 16.016 4.332 1 89.5 141 GLY B O 1
ATOM 5934 N N . ALA B 1 142 ? -14.875 15.219 2.223 1 89.44 142 ALA B N 1
ATOM 5935 C CA . ALA B 1 142 ? -13.859 16.172 1.795 1 89.44 142 ALA B CA 1
ATOM 5936 C C . ALA B 1 142 ? -14.445 17.578 1.657 1 89.44 142 ALA B C 1
ATOM 5938 O O . ALA B 1 142 ? -15.648 17.734 1.432 1 89.44 142 ALA B O 1
ATOM 5939 N N . THR B 1 143 ? -13.57 18.547 1.818 1 86 143 THR B N 1
ATOM 5940 C CA . THR B 1 143 ? -14.016 19.922 1.729 1 86 143 THR B CA 1
ATOM 5941 C C . THR B 1 143 ? -13.953 20.422 0.286 1 86 143 THR B C 1
ATOM 5943 O O . THR B 1 143 ? -14.25 21.594 0.011 1 86 143 THR B O 1
ATOM 5946 N N . GLY B 1 144 ? -13.594 19.594 -0.655 1 87 144 GLY B N 1
ATOM 5947 C CA . GLY B 1 144 ? -13.539 19.891 -2.076 1 87 144 GLY B CA 1
ATOM 5948 C C . GLY B 1 144 ? -13.711 18.672 -2.955 1 87 144 GLY B C 1
ATOM 5949 O O . GLY B 1 144 ? -13.719 17.547 -2.457 1 87 144 GLY B O 1
ATOM 5950 N N . PRO B 1 145 ? -13.906 19 -4.246 1 89.25 145 PRO B N 1
ATOM 5951 C CA . PRO B 1 145 ? -14.055 17.875 -5.176 1 89.25 145 PRO B CA 1
ATOM 5952 C C . PRO B 1 145 ? -12.773 17.062 -5.32 1 89.25 145 PRO B C 1
ATOM 5954 O O . PRO B 1 145 ? -11.695 17.516 -4.938 1 89.25 145 PRO B O 1
ATOM 5957 N N . ARG B 1 146 ? -12.898 15.875 -5.867 1 89.94 146 ARG B N 1
ATOM 5958 C CA . ARG B 1 146 ? -11.766 14.961 -5.992 1 89.94 146 ARG B CA 1
ATOM 5959 C C . ARG B 1 146 ? -10.641 15.586 -6.809 1 89.94 146 ARG B C 1
ATOM 5961 O O . ARG B 1 146 ? -9.461 15.32 -6.562 1 89.94 146 ARG B O 1
ATOM 5968 N N . SER B 1 147 ? -10.969 16.5 -7.762 1 87.81 147 SER B N 1
ATOM 5969 C CA . SER B 1 147 ? -9.969 17.094 -8.641 1 87.81 147 SER B CA 1
ATOM 5970 C C . SER B 1 147 ? -9.008 17.984 -7.863 1 87.81 147 SER B C 1
ATOM 5972 O O . SER B 1 147 ? -7.883 18.219 -8.297 1 87.81 147 SER B O 1
ATOM 5974 N N . TYR B 1 148 ? -9.453 18.484 -6.668 1 88.12 148 TYR B N 1
ATOM 5975 C CA . TYR B 1 148 ? -8.609 19.312 -5.816 1 88.12 148 TYR B CA 1
ATOM 5976 C C . TYR B 1 148 ? -7.684 18.453 -4.961 1 88.12 148 TYR B C 1
ATOM 5978 O O . TYR B 1 148 ? -6.688 18.938 -4.426 1 88.12 148 TYR B O 1
ATOM 5986 N N . GLN B 1 149 ? -8.109 17.234 -4.812 1 92.5 149 GLN B N 1
ATOM 5987 C CA . GLN B 1 149 ? -7.375 16.297 -3.977 1 92.5 149 GLN B CA 1
ATOM 5988 C C . GLN B 1 149 ? -6.812 15.148 -4.809 1 92.5 149 GLN B C 1
ATOM 5990 O O . GLN B 1 149 ? -7.094 13.977 -4.539 1 92.5 149 GLN B O 1
ATOM 5995 N N . GLU B 1 150 ? -6.047 15.531 -5.816 1 93.12 150 GLU B N 1
ATOM 5996 C CA . GLU B 1 150 ? -5.508 14.562 -6.766 1 93.12 150 GLU B CA 1
ATOM 5997 C C . GLU B 1 150 ? -3.986 14.648 -6.836 1 93.12 150 GLU B C 1
ATOM 5999 O O . GLU B 1 150 ? -3.42 15.742 -6.828 1 93.12 150 GLU B O 1
ATOM 6004 N N . PHE B 1 151 ? -3.328 13.531 -6.734 1 94.12 151 PHE B N 1
ATOM 6005 C CA . PHE B 1 151 ? -1.93 13.43 -7.141 1 94.12 151 PHE B CA 1
ATOM 6006 C C . PHE B 1 151 ? -1.81 13.352 -8.656 1 94.12 151 PHE B C 1
ATOM 6008 O O . PHE B 1 151 ? -2.297 12.398 -9.273 1 94.12 151 PHE B O 1
ATOM 6015 N N . ARG B 1 152 ? -1.191 14.258 -9.266 1 89.75 152 ARG B N 1
ATOM 6016 C CA . ARG B 1 152 ? -1.137 14.242 -10.727 1 89.75 152 ARG B CA 1
ATOM 6017 C C . ARG B 1 152 ? -0.371 13.023 -11.234 1 89.75 152 ARG B C 1
ATOM 6019 O O . ARG B 1 152 ? -0.657 12.516 -12.32 1 89.75 152 ARG B O 1
ATOM 6026 N N . ALA B 1 153 ? 0.549 12.562 -10.477 1 88.94 153 ALA B N 1
ATOM 6027 C CA . ALA B 1 153 ? 1.328 11.391 -10.852 1 88.94 153 ALA B CA 1
ATOM 6028 C C . ALA B 1 153 ? 0.476 10.125 -10.789 1 88.94 153 ALA B C 1
ATOM 6030 O O . ALA B 1 153 ? 0.835 9.094 -11.367 1 88.94 153 ALA B O 1
ATOM 6031 N N . LEU B 1 154 ? -0.57 10.086 -10.117 1 93.25 154 LEU B N 1
ATOM 6032 C CA . LEU B 1 154 ? -1.479 8.961 -9.922 1 93.25 154 LEU B CA 1
ATOM 6033 C C . LEU B 1 154 ? -2.932 9.422 -9.977 1 93.25 154 LEU B C 1
ATOM 6035 O O . LEU B 1 154 ? -3.566 9.609 -8.93 1 93.25 154 LEU B O 1
ATOM 6039 N N . PRO B 1 155 ? -3.475 9.531 -11.078 1 89.38 155 PRO B N 1
ATOM 6040 C CA . PRO B 1 155 ? -4.84 10.039 -11.188 1 89.38 155 PRO B CA 1
ATOM 6041 C C . PRO B 1 155 ? -5.867 9.141 -10.5 1 89.38 155 PRO B C 1
ATOM 6043 O O . PRO B 1 155 ? -5.633 7.941 -10.344 1 89.38 155 PRO B O 1
ATOM 6046 N N . TRP B 1 156 ? -7.008 9.789 -10.094 1 91.38 156 TRP B N 1
ATOM 6047 C CA . TRP B 1 156 ? -8.117 9.039 -9.516 1 91.38 156 TRP B CA 1
ATOM 6048 C C . TRP B 1 156 ? -8.656 8 -10.492 1 91.38 156 TRP B C 1
ATOM 6050 O O . TRP B 1 156 ? -8.648 8.219 -11.703 1 91.38 156 TRP B O 1
ATOM 6060 N N . PRO B 1 157 ? -9.117 6.836 -9.945 1 85.62 157 PRO B N 1
ATOM 6061 C CA . PRO B 1 157 ? -9.875 5.949 -10.828 1 85.62 157 PRO B CA 1
ATOM 6062 C C . PRO B 1 157 ? -11.078 6.637 -11.461 1 85.62 157 PRO B C 1
ATOM 6064 O O . PRO B 1 157 ? -11.758 7.438 -10.812 1 85.62 157 PRO B O 1
ATOM 6067 N N . GLU B 1 158 ? -11.383 6.277 -12.617 1 77.62 158 GLU B N 1
ATOM 6068 C CA . GLU B 1 158 ? -12.406 6.949 -13.414 1 77.62 158 GLU B CA 1
ATOM 6069 C C . GLU B 1 158 ? -13.766 6.887 -12.727 1 77.62 158 GLU B C 1
ATOM 6071 O O . GLU B 1 158 ? -14.539 7.84 -12.781 1 77.62 158 GLU B O 1
ATOM 6076 N N . GLN B 1 159 ? -14.086 5.887 -12.008 1 78.56 159 GLN B N 1
ATOM 6077 C CA . GLN B 1 159 ? -15.414 5.684 -11.453 1 78.56 159 GLN B CA 1
ATOM 6078 C C . GLN B 1 159 ? -15.555 6.344 -10.086 1 78.56 159 GLN B C 1
ATOM 6080 O O . GLN B 1 159 ? -16.625 6.34 -9.492 1 78.56 159 GLN B O 1
ATOM 6085 N N . THR B 1 160 ? -14.516 7.043 -9.672 1 88.38 160 THR B N 1
ATOM 6086 C CA . THR B 1 160 ? -14.586 7.691 -8.367 1 88.38 160 THR B CA 1
ATOM 6087 C C . THR B 1 160 ? -15.547 8.875 -8.398 1 88.38 160 THR B C 1
ATOM 6089 O O . THR B 1 160 ? -15.492 9.695 -9.312 1 88.38 160 THR B O 1
ATOM 6092 N N . PRO B 1 161 ? -16.453 9.016 -7.449 1 89.38 161 PRO B N 1
ATOM 6093 C CA . PRO B 1 161 ? -17.359 10.164 -7.41 1 89.38 161 PRO B CA 1
ATOM 6094 C C . PRO B 1 161 ? -16.625 11.492 -7.258 1 89.38 161 PRO B C 1
ATOM 6096 O O . PRO B 1 161 ? -15.5 11.523 -6.77 1 89.38 161 PRO B O 1
ATOM 6099 N N . ILE B 1 162 ? -17.281 12.5 -7.711 1 89.06 162 ILE B N 1
ATOM 6100 C CA . ILE B 1 162 ? -16.703 13.836 -7.594 1 89.06 162 ILE B CA 1
ATOM 6101 C C . ILE B 1 162 ? -16.641 14.242 -6.125 1 89.06 162 ILE B C 1
ATOM 6103 O O . ILE B 1 162 ? -15.68 14.898 -5.695 1 89.06 162 ILE B O 1
ATOM 6107 N N . ASP B 1 163 ? -17.766 13.891 -5.391 1 91 163 ASP B N 1
ATOM 6108 C CA . ASP B 1 163 ? -17.812 14.117 -3.947 1 91 163 ASP B CA 1
ATOM 6109 C C . ASP B 1 163 ? -17.219 12.938 -3.188 1 91 163 ASP B C 1
ATOM 6111 O O . ASP B 1 163 ? -17.844 11.883 -3.074 1 91 163 ASP B O 1
ATOM 6115 N N . ILE B 1 164 ? -16.062 13.148 -2.643 1 92.44 164 ILE B N 1
ATOM 6116 C CA . ILE B 1 164 ? -15.336 12.047 -2.021 1 92.44 164 ILE B CA 1
ATOM 6117 C C . ILE B 1 164 ? -15.359 12.195 -0.502 1 92.44 164 ILE B C 1
ATOM 6119 O O . ILE B 1 164 ? -15.578 13.297 0.013 1 92.44 164 ILE B O 1
ATOM 6123 N N . ASN B 1 165 ? -15.18 11.148 0.227 1 92.88 165 ASN B N 1
ATOM 6124 C CA . ASN B 1 165 ? -15.156 11.125 1.686 1 92.88 165 ASN B CA 1
ATOM 6125 C C . ASN B 1 165 ? -13.828 10.586 2.213 1 92.88 165 ASN B C 1
ATOM 6127 O O . ASN B 1 165 ? -12.906 10.32 1.438 1 92.88 165 ASN B O 1
ATOM 6131 N N . ARG B 1 166 ? -13.742 10.484 3.514 1 93.19 166 ARG B N 1
ATOM 6132 C CA . ARG B 1 166 ? -12.484 10.117 4.156 1 93.19 166 ARG B CA 1
ATOM 6133 C C . ARG B 1 166 ? -12.031 8.727 3.729 1 93.19 166 ARG B C 1
ATOM 6135 O O . ARG B 1 166 ? -10.836 8.461 3.623 1 93.19 166 ARG B O 1
ATOM 6142 N N . THR B 1 167 ? -12.945 7.762 3.418 1 92.94 167 THR B N 1
ATOM 6143 C CA . THR B 1 167 ? -12.578 6.406 3.01 1 92.94 167 THR B CA 1
ATOM 6144 C C . THR B 1 167 ? -11.867 6.422 1.66 1 92.94 167 THR B C 1
ATOM 6146 O O . THR B 1 167 ? -10.852 5.754 1.484 1 92.94 167 THR B O 1
ATOM 6149 N N . HIS B 1 168 ? -12.43 7.234 0.72 1 94.31 168 HIS B N 1
ATOM 6150 C CA . HIS B 1 168 ? -11.781 7.406 -0.577 1 94.31 168 HIS B CA 1
ATOM 6151 C C . HIS B 1 168 ? -10.383 7.984 -0.424 1 94.31 168 HIS B C 1
ATOM 6153 O O . HIS B 1 168 ? -9.43 7.48 -1.026 1 94.31 168 HIS B O 1
ATOM 6159 N N . LEU B 1 169 ? -10.305 8.961 0.384 1 95.44 169 LEU B N 1
ATOM 6160 C CA . LEU B 1 169 ? -9.047 9.688 0.516 1 95.44 169 LEU B CA 1
ATOM 6161 C C . LEU B 1 169 ? -8 8.828 1.216 1 95.44 169 LEU B C 1
ATOM 6163 O O . LEU B 1 169 ? -6.832 8.828 0.819 1 95.44 169 LEU B O 1
ATOM 6167 N N . GLN B 1 170 ? -8.406 8.18 2.277 1 95.56 170 GLN B N 1
ATOM 6168 C CA . GLN B 1 170 ? -7.469 7.297 2.971 1 95.56 170 GLN B CA 1
ATOM 6169 C C . GLN B 1 170 ? -6.895 6.25 2.021 1 95.56 170 GLN B C 1
ATOM 6171 O O . GLN B 1 170 ? -5.68 6.035 1.987 1 95.56 170 GLN B O 1
ATOM 6176 N N . ARG B 1 171 ? -7.754 5.559 1.271 1 95.62 171 ARG B N 1
ATOM 6177 C CA . ARG B 1 171 ? -7.332 4.551 0.3 1 95.62 171 ARG B CA 1
ATOM 6178 C C . ARG B 1 171 ? -6.418 5.16 -0.759 1 95.62 171 ARG B C 1
ATOM 6180 O O . ARG B 1 171 ? -5.395 4.574 -1.116 1 95.62 171 ARG B O 1
ATOM 6187 N N . TYR B 1 172 ? -6.824 6.297 -1.301 1 96.38 172 TYR B N 1
ATOM 6188 C CA . TYR B 1 172 ? -6.094 6.973 -2.365 1 96.38 172 TYR B CA 1
ATOM 6189 C C . TYR B 1 172 ? -4.691 7.359 -1.903 1 96.38 172 TYR B C 1
ATOM 6191 O O . TYR B 1 172 ? -3.711 7.113 -2.607 1 96.38 172 TYR B O 1
ATOM 6199 N N . VAL B 1 173 ? -4.574 7.934 -0.701 1 97.12 173 VAL B N 1
ATOM 6200 C CA . VAL B 1 173 ? -3.285 8.383 -0.183 1 97.12 173 VAL B CA 1
ATOM 6201 C C . VAL B 1 173 ? -2.4 7.172 0.112 1 97.12 173 VAL B C 1
ATOM 6203 O O . VAL B 1 173 ? -1.195 7.195 -0.153 1 97.12 173 VAL B O 1
ATOM 6206 N N . ARG B 1 174 ? -2.943 6.102 0.627 1 96.94 174 ARG B N 1
ATOM 6207 C CA . ARG B 1 174 ? -2.178 4.883 0.866 1 96.94 174 ARG B CA 1
ATOM 6208 C C . ARG B 1 174 ? -1.675 4.289 -0.445 1 96.94 174 ARG B C 1
ATOM 6210 O O . ARG B 1 174 ? -0.562 3.762 -0.507 1 96.94 174 ARG B O 1
ATOM 6217 N N . THR B 1 175 ? -2.549 4.297 -1.48 1 97.5 175 THR B N 1
ATOM 6218 C CA . THR B 1 175 ? -2.143 3.848 -2.807 1 97.5 175 THR B CA 1
ATOM 6219 C C . THR B 1 175 ? -0.939 4.645 -3.303 1 97.5 175 THR B C 1
ATOM 6221 O O . THR B 1 175 ? 0.02 4.07 -3.822 1 97.5 175 THR B O 1
ATOM 6224 N N . PHE B 1 176 ? -0.978 5.922 -3.119 1 97.25 176 PHE B N 1
ATOM 6225 C CA . PHE B 1 176 ? 0.122 6.773 -3.555 1 97.25 176 PHE B CA 1
ATOM 6226 C C . PHE B 1 176 ? 1.386 6.473 -2.756 1 97.25 176 PHE B C 1
ATOM 6228 O O . PHE B 1 176 ? 2.492 6.516 -3.297 1 97.25 176 PHE B O 1
ATOM 6235 N N . ALA B 1 177 ? 1.233 6.227 -1.443 1 98.31 177 ALA B N 1
ATOM 6236 C CA . ALA B 1 177 ? 2.387 5.852 -0.631 1 98.31 177 ALA B CA 1
ATOM 6237 C C . ALA B 1 177 ? 3.061 4.598 -1.182 1 98.31 177 ALA B C 1
ATOM 6239 O O . ALA B 1 177 ? 4.285 4.551 -1.312 1 98.31 177 ALA B O 1
ATOM 6240 N N . SER B 1 178 ? 2.301 3.574 -1.508 1 97.25 178 SER B N 1
ATOM 6241 C CA . SER B 1 178 ? 2.855 2.367 -2.109 1 97.25 178 SER B CA 1
ATOM 6242 C C . SER B 1 178 ? 3.473 2.664 -3.473 1 97.25 178 SER B C 1
ATOM 6244 O O . SER B 1 178 ? 4.516 2.104 -3.824 1 97.25 178 SER B O 1
ATOM 6246 N N . PHE B 1 179 ? 2.77 3.553 -4.238 1 96.31 179 PHE B N 1
ATOM 6247 C CA . PHE B 1 179 ? 3.264 3.998 -5.535 1 96.31 179 PHE B CA 1
ATOM 6248 C C . PHE B 1 179 ? 4.68 4.551 -5.418 1 96.31 179 PHE B C 1
ATOM 6250 O O . PHE B 1 179 ? 5.504 4.352 -6.309 1 96.31 179 PHE B O 1
ATOM 6257 N N . LEU B 1 180 ? 4.988 5.148 -4.273 1 96.38 180 LEU B N 1
ATOM 6258 C CA . LEU B 1 180 ? 6.297 5.738 -4.02 1 96.38 180 LEU B CA 1
ATOM 6259 C C . LEU B 1 180 ? 7.188 4.77 -3.248 1 96.38 180 LEU B C 1
ATOM 6261 O O . LEU B 1 180 ? 8.32 5.109 -2.889 1 96.38 180 LEU B O 1
ATOM 6265 N N . SER B 1 181 ? 6.73 3.564 -2.908 1 95.69 181 SER B N 1
ATOM 6266 C CA . SER B 1 181 ? 7.406 2.584 -2.066 1 95.69 181 SER B CA 1
ATOM 6267 C C . SER B 1 181 ? 7.66 3.137 -0.668 1 95.69 181 SER B C 1
ATOM 6269 O O . SER B 1 181 ? 8.711 2.889 -0.078 1 95.69 181 SER B O 1
ATOM 6271 N N . LEU B 1 182 ? 6.684 3.938 -0.199 1 97.88 182 LEU B N 1
ATOM 6272 C CA . LEU B 1 182 ? 6.84 4.559 1.111 1 97.88 182 LEU B CA 1
ATOM 6273 C C . LEU B 1 182 ? 5.781 4.051 2.084 1 97.88 182 LEU B C 1
ATOM 6275 O O . LEU B 1 182 ? 5.676 4.551 3.207 1 97.88 182 LEU B O 1
ATOM 6279 N N . ASN B 1 183 ? 4.922 3.113 1.612 1 98.12 183 ASN B N 1
ATOM 6280 C CA . ASN B 1 183 ? 3.951 2.555 2.549 1 98.12 183 ASN B CA 1
ATOM 6281 C C . ASN B 1 183 ? 4.641 1.834 3.705 1 98.12 183 ASN B C 1
ATOM 6283 O O . ASN B 1 183 ? 5.777 1.383 3.572 1 98.12 183 ASN B O 1
ATOM 6287 N N . SER B 1 184 ? 3.965 1.746 4.82 1 97.44 184 SER B N 1
ATOM 6288 C CA . SER B 1 184 ? 4.598 1.294 6.055 1 97.44 184 SER B CA 1
ATOM 6289 C C . SER B 1 184 ? 5.07 -0.151 5.938 1 97.44 184 SER B C 1
ATOM 6291 O O . SER B 1 184 ? 5.949 -0.586 6.688 1 97.44 184 SER B O 1
ATOM 6293 N N . ASN B 1 185 ? 4.523 -0.91 5.012 1 95.62 185 ASN B N 1
ATOM 6294 C CA . ASN B 1 185 ? 4.926 -2.305 4.859 1 95.62 185 ASN B CA 1
ATOM 6295 C C . ASN B 1 185 ? 5.871 -2.492 3.678 1 95.62 185 ASN B C 1
ATOM 6297 O O . ASN B 1 185 ? 6.18 -3.623 3.297 1 95.62 185 ASN B O 1
ATOM 6301 N N . ASP B 1 186 ? 6.336 -1.439 3.035 1 94.56 186 ASP B N 1
ATOM 6302 C CA . ASP B 1 186 ? 7.238 -1.535 1.893 1 94.56 186 ASP B CA 1
ATOM 6303 C C . ASP B 1 186 ? 8.68 -1.726 2.35 1 94.56 186 ASP B C 1
ATOM 6305 O O . ASP B 1 186 ? 9.547 -2.082 1.551 1 94.56 186 ASP B O 1
ATOM 6309 N N . ASN B 1 187 ? 8.992 -1.454 3.602 1 89.25 187 ASN B N 1
ATOM 6310 C CA . ASN B 1 187 ? 10.32 -1.61 4.188 1 89.25 187 ASN B CA 1
ATOM 6311 C C . ASN B 1 187 ? 11.359 -0.763 3.459 1 89.25 187 ASN B C 1
ATOM 6313 O O . ASN B 1 187 ? 12.453 -1.237 3.164 1 89.25 187 ASN B O 1
ATOM 6317 N N . ASN B 1 188 ? 10.977 0.391 3.016 1 94.62 188 ASN B N 1
ATOM 6318 C CA . ASN B 1 188 ? 11.883 1.36 2.406 1 94.62 188 ASN B CA 1
ATOM 6319 C C . ASN B 1 188 ? 12.656 2.141 3.461 1 94.62 188 ASN B C 1
ATOM 6321 O O . ASN B 1 188 ? 12.062 2.756 4.348 1 94.62 188 ASN B O 1
ATOM 6325 N N . PRO B 1 189 ? 13.992 2.117 3.393 1 94.88 189 PRO B N 1
ATOM 6326 C CA . PRO B 1 189 ? 14.797 2.812 4.402 1 94.88 189 PRO B CA 1
ATOM 6327 C C . PRO B 1 189 ? 14.641 4.328 4.34 1 94.88 189 PRO B C 1
ATOM 6329 O O . PRO B 1 189 ? 15.07 5.035 5.254 1 94.88 189 PRO B O 1
ATOM 6332 N N . ASP B 1 190 ? 14 4.863 3.318 1 97.31 190 ASP B N 1
ATOM 6333 C CA . ASP B 1 190 ? 13.836 6.305 3.164 1 97.31 190 ASP B CA 1
ATOM 6334 C C . ASP B 1 190 ? 12.727 6.832 4.082 1 97.31 190 ASP B C 1
ATOM 6336 O O . ASP B 1 190 ? 12.547 8.039 4.211 1 97.31 190 ASP B O 1
ATOM 6340 N N . VAL B 1 191 ? 12.039 5.973 4.711 1 98.38 191 VAL B N 1
ATOM 6341 C CA . VAL B 1 191 ? 10.969 6.445 5.582 1 98.38 191 VAL B CA 1
ATOM 6342 C C . VAL B 1 191 ? 11.023 5.715 6.918 1 98.38 191 VAL B C 1
ATOM 6344 O O . VAL B 1 191 ? 11.336 4.52 6.965 1 98.38 191 VAL B O 1
ATOM 6347 N N . SER B 1 192 ? 10.844 6.402 7.945 1 98.56 192 SER B N 1
ATOM 6348 C CA . SER B 1 192 ? 10.711 5.848 9.289 1 98.56 192 SER B CA 1
ATOM 6349 C C . SER B 1 192 ? 9.336 6.148 9.875 1 98.56 192 SER B C 1
ATOM 6351 O O . SER B 1 192 ? 8.992 7.312 10.102 1 98.56 192 SER B O 1
ATOM 6353 N N . TYR B 1 193 ? 8.555 5.156 10.07 1 98.25 193 TYR B N 1
ATOM 6354 C CA . TYR B 1 193 ? 7.273 5.273 10.758 1 98.25 193 TYR B CA 1
ATOM 6355 C C . TYR B 1 193 ? 7.453 5.133 12.266 1 98.25 193 TYR B C 1
ATOM 6357 O O . TYR B 1 193 ? 8.523 4.746 12.734 1 98.25 193 TYR B O 1
ATOM 6365 N N . ASP B 1 194 ? 6.398 5.527 13.039 1 98 194 ASP B N 1
ATOM 6366 C CA . ASP B 1 194 ? 6.461 5.52 14.492 1 98 194 ASP B CA 1
ATOM 6367 C C . ASP B 1 194 ? 7.68 6.293 14.992 1 98 194 ASP B C 1
ATOM 6369 O O . ASP B 1 194 ? 8.305 5.902 15.984 1 98 194 ASP B O 1
ATOM 6373 N N . THR B 1 195 ? 8.055 7.293 14.258 1 98.69 195 THR B N 1
ATOM 6374 C CA . THR B 1 195 ? 9.227 8.109 14.562 1 98.69 195 THR B CA 1
ATOM 6375 C C . THR B 1 195 ? 8.867 9.594 14.562 1 98.69 195 THR B C 1
ATOM 6377 O O . THR B 1 195 ? 8.516 10.148 13.523 1 98.69 195 THR B O 1
ATOM 6380 N N . ARG B 1 196 ? 8.953 10.195 15.656 1 98.5 196 ARG B N 1
ATOM 6381 C CA . ARG B 1 196 ? 8.633 11.609 15.805 1 98.5 196 ARG B CA 1
ATOM 6382 C C . ARG B 1 196 ? 9.898 12.453 15.883 1 98.5 196 ARG B C 1
ATOM 6384 O O . ARG B 1 196 ? 10.891 12.039 16.5 1 98.5 196 ARG B O 1
ATOM 6391 N N . VAL B 1 197 ? 9.922 13.562 15.227 1 98.75 197 VAL B N 1
ATOM 6392 C CA . VAL B 1 197 ? 11.008 14.523 15.352 1 98.75 197 VAL B CA 1
ATOM 6393 C C . VAL B 1 197 ? 10.82 15.359 16.625 1 98.75 197 VAL B C 1
ATOM 6395 O O . VAL B 1 197 ? 9.859 16.125 16.734 1 98.75 197 VAL B O 1
ATOM 6398 N N . GLU B 1 198 ? 11.742 15.242 17.516 1 98.5 198 GLU B N 1
ATOM 6399 C CA . GLU B 1 198 ? 11.609 15.891 18.812 1 98.5 198 GLU B CA 1
ATOM 6400 C C . GLU B 1 198 ? 12.227 17.297 18.797 1 98.5 198 GLU B C 1
ATOM 6402 O O . GLU B 1 198 ? 11.781 18.172 19.531 1 98.5 198 GLU B O 1
ATOM 6407 N N . ARG B 1 199 ? 13.266 17.359 18 1 98.44 199 ARG B N 1
ATOM 6408 C CA . ARG B 1 199 ? 13.992 18.625 17.984 1 98.44 199 ARG B CA 1
ATOM 6409 C C . ARG B 1 199 ? 14.852 18.75 16.719 1 98.44 199 ARG B C 1
ATOM 6411 O O . ARG B 1 199 ? 15.445 17.766 16.281 1 98.44 199 ARG B O 1
ATOM 6418 N N . VAL B 1 200 ? 14.859 19.891 16.188 1 98.69 200 VAL B N 1
ATOM 6419 C CA . VAL B 1 200 ? 15.742 20.266 15.094 1 98.69 200 VAL B CA 1
ATOM 6420 C C . VAL B 1 200 ? 16.688 21.375 15.555 1 98.69 200 VAL B C 1
ATOM 6422 O O . VAL B 1 200 ? 16.25 22.438 16.016 1 98.69 200 VAL B O 1
ATOM 6425 N N . THR B 1 201 ? 18 21.141 15.43 1 98 201 THR B N 1
ATOM 6426 C CA . THR B 1 201 ? 18.984 22.125 15.867 1 98 201 THR B CA 1
ATOM 6427 C C . THR B 1 201 ? 20.016 22.375 14.773 1 98 201 THR B C 1
ATOM 6429 O O . THR B 1 201 ? 20.312 21.484 13.969 1 98 201 THR B O 1
ATOM 6432 N N . LYS B 1 202 ? 20.531 23.594 14.805 1 97.31 202 LYS B N 1
ATOM 6433 C CA . LYS B 1 202 ? 21.578 23.938 13.867 1 97.31 202 LYS B CA 1
ATOM 6434 C C . LYS B 1 202 ? 22.844 23.094 14.125 1 97.31 202 LYS B C 1
ATOM 6436 O O . LYS B 1 202 ? 23.219 22.891 15.273 1 97.31 202 LYS B O 1
ATOM 6441 N N . ARG B 1 203 ? 23.359 22.562 13.055 1 97.5 203 ARG B N 1
ATOM 6442 C CA . ARG B 1 203 ? 24.609 21.828 13.125 1 97.5 203 ARG B CA 1
ATOM 6443 C C . ARG B 1 203 ? 25.797 22.703 12.742 1 97.5 203 ARG B C 1
ATOM 6445 O O . ARG B 1 203 ? 25.703 23.516 11.812 1 97.5 203 ARG B O 1
ATOM 6452 N N . TYR B 1 204 ? 26.922 22.562 13.438 1 96.12 204 TYR B N 1
ATOM 6453 C CA . TYR B 1 204 ? 28.109 23.375 13.18 1 96.12 204 TYR B CA 1
ATOM 6454 C C . TYR B 1 204 ? 29.328 22.484 12.953 1 96.12 204 TYR B C 1
ATOM 6456 O O . TYR B 1 204 ? 29.422 21.391 13.531 1 96.12 204 TYR B O 1
ATOM 6464 N N . ASN B 1 205 ? 30.156 22.906 12.086 1 93.88 205 ASN B N 1
ATOM 6465 C CA . ASN B 1 205 ? 31.5 22.359 11.969 1 93.88 205 ASN B CA 1
ATOM 6466 C C . ASN B 1 205 ? 32.5 23.219 12.719 1 93.88 205 ASN B C 1
ATOM 6468 O O . ASN B 1 205 ? 32.5 24.453 12.625 1 93.88 205 ASN B O 1
ATOM 6472 N N . ILE B 1 206 ? 33.312 22.594 13.523 1 91.94 206 ILE B N 1
ATOM 6473 C CA . ILE B 1 206 ? 34.344 23.297 14.266 1 91.94 206 ILE B CA 1
ATOM 6474 C C . ILE B 1 206 ? 35.719 23 13.641 1 91.94 206 ILE B C 1
ATOM 6476 O O . ILE B 1 206 ? 36.125 21.844 13.531 1 91.94 206 ILE B O 1
ATOM 6480 N N . THR B 1 207 ? 36.281 23.984 13.125 1 90.06 207 THR B N 1
ATOM 6481 C CA . THR B 1 207 ? 37.656 23.844 12.594 1 90.06 207 THR B CA 1
ATOM 6482 C C . THR B 1 207 ? 38.625 24.609 13.461 1 90.06 207 THR B C 1
ATOM 6484 O O . THR B 1 207 ? 38.344 25.703 13.938 1 90.06 207 THR B O 1
ATOM 6487 N N . THR B 1 208 ? 39.719 24.016 13.82 1 90.06 208 THR B N 1
ATOM 6488 C CA . THR B 1 208 ? 40.781 24.641 14.602 1 90.06 208 THR B CA 1
ATOM 6489 C C . THR B 1 208 ? 41.969 25.016 13.711 1 90.06 208 THR B C 1
ATOM 6491 O O . THR B 1 208 ? 42.531 24.172 13.023 1 90.06 208 THR B O 1
ATOM 6494 N N . SER B 1 209 ? 42.25 26.328 13.766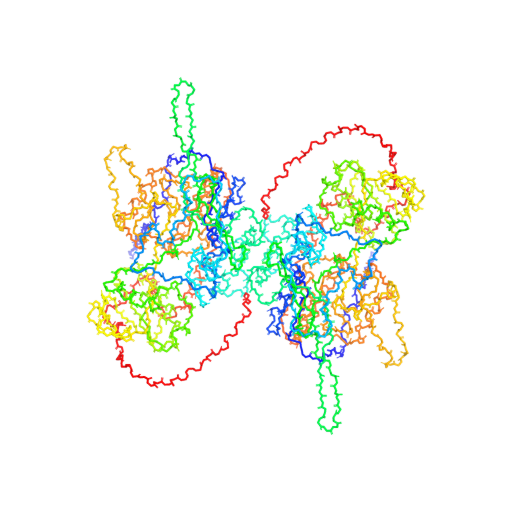 1 88.06 209 SER B N 1
ATOM 6495 C CA . SER B 1 209 ? 43.406 26.781 13.008 1 88.06 209 SER B CA 1
ATOM 6496 C C . SER B 1 209 ? 44.719 26.172 13.562 1 88.06 209 SER B C 1
ATOM 6498 O O . SER B 1 209 ? 44.938 26.219 14.773 1 88.06 209 SER B O 1
ATOM 6500 N N . THR B 1 210 ? 45.438 25.578 12.758 1 86.38 210 THR B N 1
ATOM 6501 C CA . THR B 1 210 ? 46.719 25 13.164 1 86.38 210 THR B CA 1
ATOM 6502 C C . THR B 1 210 ? 47.719 26.094 13.539 1 86.38 210 THR B C 1
ATOM 6504 O O . THR B 1 210 ? 48.688 25.859 14.273 1 86.38 210 THR B O 1
ATOM 6507 N N . GLU B 1 211 ? 47.469 27.328 12.992 1 84.88 211 GLU B N 1
ATOM 6508 C CA . GLU B 1 211 ? 48.406 28.422 13.164 1 84.88 211 GLU B CA 1
ATOM 6509 C C . GLU B 1 211 ? 48.281 29.078 14.539 1 84.88 211 GLU B C 1
ATOM 6511 O O . GLU B 1 211 ? 49.281 29.312 15.227 1 84.88 211 GLU B O 1
ATOM 6516 N N . ASN B 1 212 ? 47.094 29.406 14.898 1 87.12 212 ASN B N 1
ATOM 6517 C CA . ASN B 1 212 ? 46.938 30.156 16.141 1 87.12 212 ASN B CA 1
ATOM 6518 C C . ASN B 1 212 ? 46 29.422 17.109 1 87.12 212 ASN B C 1
ATOM 6520 O O . ASN B 1 212 ? 45.719 29.938 18.203 1 87.12 212 ASN B O 1
ATOM 6524 N N . GLY B 1 213 ? 45.562 28.219 16.734 1 84.5 213 GLY B N 1
ATOM 6525 C CA . GLY B 1 213 ? 44.719 27.406 17.609 1 84.5 213 GLY B CA 1
ATOM 6526 C C . GLY B 1 213 ? 43.312 27.938 17.719 1 84.5 213 GLY B C 1
ATOM 6527 O O . GLY B 1 213 ? 42.5 27.422 18.5 1 84.5 213 GLY B O 1
ATOM 6528 N N . GLN B 1 214 ? 43.031 29 16.906 1 88.06 214 GLN B N 1
ATOM 6529 C CA . GLN B 1 214 ? 41.719 29.594 16.984 1 88.06 214 GLN B CA 1
ATOM 6530 C C . GLN B 1 214 ? 40.656 28.688 16.359 1 88.06 214 GLN B C 1
ATOM 6532 O O . GLN B 1 214 ? 40.875 28.109 15.305 1 88.06 214 GLN B O 1
ATOM 6537 N N . GLN B 1 215 ? 39.531 28.453 17.172 1 89.94 215 GLN B N 1
ATOM 6538 C CA . GLN B 1 215 ? 38.438 27.641 16.688 1 89.94 215 GLN B CA 1
ATOM 6539 C C . GLN B 1 215 ? 37.406 28.484 15.953 1 89.94 215 GLN B C 1
ATOM 6541 O O . GLN B 1 215 ? 37.062 29.578 16.406 1 89.94 215 GLN B O 1
ATOM 6546 N N . THR B 1 216 ? 37.125 28.094 14.68 1 90.81 216 THR B N 1
ATOM 6547 C CA . THR B 1 216 ? 36.062 28.734 13.891 1 90.81 216 THR B CA 1
ATOM 6548 C C . THR B 1 216 ? 34.844 27.812 13.781 1 90.81 216 THR B C 1
ATOM 6550 O O . THR B 1 216 ? 34.969 26.625 13.492 1 90.81 216 THR B O 1
ATOM 6553 N N . LYS B 1 217 ? 33.719 28.359 14.172 1 92.19 217 LYS B N 1
ATOM 6554 C CA . LYS B 1 217 ? 32.438 27.656 14.086 1 92.19 217 LYS B CA 1
ATOM 6555 C C . LYS B 1 217 ? 31.656 28.094 12.852 1 92.19 217 LYS B C 1
ATOM 6557 O O . LYS B 1 217 ? 31.359 29.281 12.68 1 92.19 217 LYS B O 1
ATOM 6562 N N . THR B 1 218 ? 31.406 27.125 11.938 1 93.69 218 THR B N 1
ATOM 6563 C CA . THR B 1 218 ? 30.641 27.422 10.734 1 93.69 218 THR B CA 1
ATOM 6564 C C . THR B 1 218 ? 29.375 26.578 10.672 1 93.69 218 THR B C 1
ATOM 6566 O O . THR B 1 218 ? 29.391 25.391 11.016 1 93.69 218 THR B O 1
ATOM 6569 N N . GLU B 1 219 ? 28.328 27.203 10.242 1 95.81 219 GLU B N 1
ATOM 6570 C CA . GLU B 1 219 ? 27.078 26.453 10.07 1 95.81 219 GLU B CA 1
ATOM 6571 C C . GLU B 1 219 ? 27.234 25.344 9.023 1 95.81 219 GLU B C 1
ATOM 6573 O O . GLU B 1 219 ? 27.906 25.531 8.016 1 95.81 219 GLU B O 1
ATOM 6578 N N . ALA B 1 220 ? 26.625 24.125 9.336 1 96.62 220 ALA B N 1
ATOM 6579 C CA . ALA B 1 220 ? 26.875 22.984 8.469 1 96.62 220 ALA B CA 1
ATOM 6580 C C . ALA B 1 220 ? 25.594 22.172 8.242 1 96.62 220 ALA B C 1
ATOM 6582 O O . ALA B 1 220 ? 25.656 21.016 7.809 1 96.62 220 ALA B O 1
ATOM 6583 N N . GLY B 1 221 ? 24.469 22.688 8.648 1 98.12 221 GLY B N 1
ATOM 6584 C CA . GLY B 1 221 ? 23.219 21.984 8.438 1 98.12 221 GLY B CA 1
ATOM 6585 C C . GLY B 1 221 ? 22.391 21.844 9.703 1 98.12 221 GLY B C 1
ATOM 6586 O O . GLY B 1 221 ? 22.391 22.75 10.547 1 98.12 221 GLY B O 1
ATOM 6587 N N . TRP B 1 222 ? 21.609 20.719 9.703 1 98.75 222 TRP B N 1
ATOM 6588 C CA . TRP B 1 222 ? 20.656 20.547 10.789 1 98.75 222 TRP B CA 1
ATOM 6589 C C . TRP B 1 222 ? 20.797 19.156 11.422 1 98.75 222 TRP B C 1
ATOM 6591 O O . TRP B 1 222 ? 21.047 18.172 10.719 1 98.75 222 TRP B O 1
ATOM 6601 N N . THR B 1 223 ? 20.641 19.094 12.711 1 98.69 223 THR B N 1
ATOM 6602 C CA . THR B 1 223 ? 20.562 17.844 13.453 1 98.69 223 THR B CA 1
ATOM 6603 C C . THR B 1 223 ? 19.125 17.578 13.914 1 98.69 223 THR B C 1
ATOM 6605 O O . THR B 1 223 ? 18.516 18.438 14.555 1 98.69 223 THR B O 1
ATOM 6608 N N . LEU B 1 224 ? 18.578 16.469 13.555 1 98.88 224 LEU B N 1
ATOM 6609 C CA . LEU B 1 224 ? 17.266 16.062 14.016 1 98.88 224 LEU B CA 1
ATOM 6610 C C . LEU B 1 224 ? 17.375 15.023 15.133 1 98.88 224 LEU B C 1
ATOM 6612 O O . LEU B 1 224 ? 18.047 14.008 14.977 1 98.88 224 LEU B O 1
ATOM 6616 N N . LEU B 1 225 ? 16.812 15.336 16.234 1 98.81 225 LEU B N 1
ATOM 6617 C CA . LEU B 1 225 ? 16.609 14.336 17.281 1 98.81 225 LEU B CA 1
ATOM 6618 C C . LEU B 1 225 ? 15.32 13.562 17.047 1 98.81 225 LEU B C 1
ATOM 6620 O O . LEU B 1 225 ? 14.234 14.148 17.047 1 98.81 225 LEU B O 1
ATOM 6624 N N . LEU B 1 226 ? 15.469 12.242 16.875 1 98.88 226 LEU B N 1
ATOM 6625 C CA . LEU B 1 226 ? 14.352 11.375 16.516 1 98.88 226 LEU B CA 1
ATOM 6626 C C . LEU B 1 226 ? 14 10.438 17.656 1 98.88 226 LEU B C 1
ATOM 6628 O O . LEU B 1 226 ? 14.883 9.93 18.344 1 98.88 226 LEU B O 1
ATOM 6632 N N . ARG B 1 227 ? 12.719 10.297 17.859 1 98.56 227 ARG B N 1
ATOM 6633 C CA . ARG B 1 227 ? 12.188 9.352 18.828 1 98.56 227 ARG B CA 1
ATOM 6634 C C . ARG B 1 227 ? 11.344 8.281 18.156 1 98.56 227 ARG B C 1
ATOM 6636 O O . ARG B 1 227 ? 10.289 8.578 17.594 1 98.56 227 ARG B O 1
ATOM 6643 N N . GLN B 1 228 ? 11.758 7.039 18.312 1 98.5 228 GLN B N 1
ATOM 6644 C CA . GLN B 1 228 ? 11.062 5.922 17.688 1 98.5 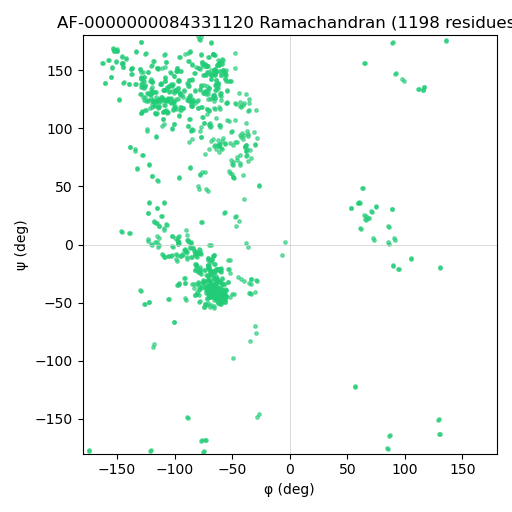228 GLN B CA 1
ATOM 6645 C C . GLN B 1 228 ? 10.375 5.047 18.719 1 98.5 228 GLN B C 1
ATOM 6647 O O . GLN B 1 228 ? 10.977 4.676 19.734 1 98.5 228 GLN B O 1
ATOM 6652 N N . PHE B 1 229 ? 9.094 4.82 18.516 1 98 229 PHE B N 1
ATOM 6653 C CA . PHE B 1 229 ? 8.305 3.9 19.312 1 98 229 PHE B CA 1
ATOM 6654 C C . PHE B 1 229 ? 8.234 2.527 18.656 1 98 229 PHE B C 1
ATOM 6656 O O . PHE B 1 229 ? 7.996 2.42 17.453 1 98 229 PHE B O 1
ATOM 6663 N N . THR B 1 230 ? 8.547 1.444 19.406 1 96.31 230 THR B N 1
ATOM 6664 C CA . THR B 1 230 ? 8.391 0.076 18.922 1 96.31 230 THR B CA 1
ATOM 6665 C C . THR B 1 230 ? 7.613 -0.765 19.938 1 96.31 230 THR B C 1
ATOM 6667 O O . THR B 1 230 ? 8.055 -0.945 21.078 1 96.31 230 THR B O 1
ATOM 6670 N N . GLN B 1 231 ? 6.43 -1.177 19.562 1 92.88 231 GLN B N 1
ATOM 6671 C CA . GLN B 1 231 ? 5.73 -2.152 20.391 1 92.88 231 GLN B CA 1
ATOM 6672 C C . GLN B 1 231 ? 6.375 -3.531 20.281 1 92.88 231 GLN B C 1
ATOM 6674 O O . GLN B 1 231 ? 6.383 -4.137 19.203 1 92.88 231 GLN B O 1
ATOM 6679 N N . THR B 1 232 ? 6.902 -4.086 21.297 1 89.56 232 THR B N 1
ATOM 6680 C CA . THR B 1 232 ? 7.641 -5.348 21.281 1 89.56 232 THR B CA 1
ATOM 6681 C C . THR B 1 232 ? 6.746 -6.504 21.703 1 89.56 232 THR B C 1
ATOM 6683 O O . THR B 1 232 ? 7.117 -7.672 21.562 1 89.56 232 THR B O 1
ATOM 6686 N N . GLY B 1 233 ? 5.602 -6.176 22.281 1 85.5 233 GLY B N 1
ATOM 6687 C CA . GLY B 1 233 ? 4.605 -7.133 22.734 1 85.5 233 GLY B CA 1
ATOM 6688 C C . GLY B 1 233 ? 3.328 -6.477 23.234 1 85.5 233 GLY B C 1
ATOM 6689 O O . GLY B 1 233 ? 3.174 -5.258 23.141 1 85.5 233 GLY B O 1
ATOM 6690 N N . ASN B 1 234 ? 2.398 -7.238 23.719 1 84.19 234 ASN B N 1
ATOM 6691 C CA . ASN B 1 234 ? 1.143 -6.715 24.25 1 84.19 234 ASN B CA 1
ATOM 6692 C C . ASN B 1 234 ? 1.366 -5.891 25.516 1 84.19 234 ASN B C 1
ATOM 6694 O O . ASN B 1 234 ? 0.573 -5 25.828 1 84.19 234 ASN B O 1
ATOM 6698 N N . ASN B 1 235 ? 2.436 -6.273 26.234 1 92.25 235 ASN B N 1
ATOM 6699 C CA . ASN B 1 235 ? 2.719 -5.613 27.5 1 92.25 235 ASN B CA 1
ATOM 6700 C C . ASN B 1 235 ? 4.125 -5.016 27.516 1 92.25 235 ASN B C 1
ATOM 6702 O O . ASN B 1 235 ? 4.758 -4.938 28.578 1 92.25 235 ASN B O 1
ATOM 6706 N N . SER B 1 236 ? 4.613 -4.691 26.344 1 92.94 236 SER B N 1
ATOM 6707 C CA . SER B 1 236 ? 5.98 -4.184 26.297 1 92.94 236 SER B CA 1
ATOM 6708 C C . SER B 1 236 ? 6.219 -3.311 25.078 1 92.94 236 SER B C 1
ATOM 6710 O O . SER B 1 236 ? 5.59 -3.512 24.031 1 92.94 236 SER B O 1
ATOM 6712 N N . TYR B 1 237 ? 7.012 -2.291 25.25 1 95.25 237 TYR B N 1
ATOM 6713 C CA . TYR B 1 237 ? 7.434 -1.427 24.156 1 95.25 237 TYR B CA 1
ATOM 6714 C C . TYR B 1 237 ? 8.82 -0.849 24.422 1 95.25 237 TYR B C 1
ATOM 6716 O O . TYR B 1 237 ? 9.383 -1.038 25.5 1 95.25 237 TYR B O 1
ATOM 6724 N N . LYS B 1 238 ? 9.422 -0.304 23.453 1 97.25 238 LYS B N 1
ATOM 6725 C CA . LYS B 1 238 ? 10.711 0.371 23.531 1 97.25 238 LYS B CA 1
ATOM 6726 C C . LYS B 1 238 ? 10.656 1.759 22.906 1 97.25 238 LYS B C 1
ATOM 6728 O O . LYS B 1 238 ? 9.867 1.997 21.984 1 97.25 238 LYS B O 1
ATOM 6733 N N . ILE B 1 239 ? 11.367 2.684 23.5 1 98.06 239 ILE B N 1
ATOM 6734 C CA . ILE B 1 239 ? 11.602 4.008 22.938 1 98.06 239 ILE B CA 1
ATOM 6735 C C . ILE B 1 239 ? 13.086 4.164 22.594 1 98.06 239 ILE B C 1
ATOM 6737 O O . ILE B 1 239 ? 13.953 3.867 23.422 1 98.06 239 ILE B O 1
ATOM 6741 N N . ARG B 1 240 ? 13.352 4.504 21.375 1 98.5 240 ARG B N 1
ATOM 6742 C CA . ARG B 1 240 ? 14.719 4.711 20.922 1 98.5 240 ARG B CA 1
ATOM 6743 C C . ARG B 1 240 ? 14.93 6.141 20.422 1 98.5 240 ARG B C 1
ATOM 6745 O O . ARG B 1 240 ? 14.18 6.621 19.578 1 98.5 240 ARG B O 1
ATOM 6752 N N . TRP B 1 241 ? 15.906 6.879 21.062 1 98.69 241 TRP B N 1
ATOM 6753 C CA . TRP B 1 241 ? 16.297 8.203 20.594 1 98.69 241 TRP B CA 1
ATOM 6754 C C . TRP B 1 241 ? 17.578 8.133 19.766 1 98.69 241 TRP B C 1
ATOM 6756 O O . TRP B 1 241 ? 18.516 7.406 20.109 1 98.69 241 TRP B O 1
ATOM 6766 N N . ARG B 1 242 ? 17.641 8.758 18.641 1 98.69 242 ARG B N 1
ATOM 6767 C CA . ARG B 1 242 ? 18.828 8.859 17.797 1 98.69 242 ARG B CA 1
ATOM 6768 C C . ARG B 1 242 ? 18.891 10.203 17.094 1 98.69 242 ARG B C 1
ATOM 6770 O O . ARG B 1 242 ? 17.906 10.93 17.047 1 98.69 242 ARG B O 1
ATOM 6777 N N . GLU B 1 243 ? 20.062 10.57 16.609 1 98.5 243 GLU B N 1
ATOM 6778 C CA . GLU B 1 243 ? 20.25 11.789 15.82 1 98.5 243 GLU B CA 1
ATOM 6779 C C . GLU B 1 243 ? 20.609 11.469 14.375 1 98.5 243 GLU B C 1
ATOM 6781 O O . GLU B 1 243 ? 21.297 10.469 14.109 1 98.5 243 GLU B O 1
ATOM 6786 N N . GLU B 1 244 ? 20.062 12.156 13.469 1 98.69 244 GLU B N 1
ATOM 6787 C CA . GLU B 1 244 ? 20.453 12.133 12.062 1 98.69 244 GLU B CA 1
ATOM 6788 C C . GLU B 1 244 ? 20.719 13.547 11.539 1 98.69 244 GLU B C 1
ATOM 6790 O O . GLU B 1 244 ? 20.141 14.516 12.031 1 98.69 244 GLU B O 1
ATOM 6795 N N . HIS B 1 245 ? 21.641 13.719 10.594 1 98.62 245 HIS B N 1
ATOM 6796 C CA . HIS B 1 245 ? 22.078 15.016 10.086 1 98.62 245 HIS B CA 1
ATOM 6797 C C . HIS B 1 245 ? 21.562 15.258 8.672 1 98.62 245 HIS B C 1
ATOM 6799 O O . HIS B 1 245 ? 21.516 14.336 7.852 1 98.62 245 HIS B O 1
ATOM 6805 N N . PHE B 1 246 ? 21.172 16.484 8.461 1 98.88 246 PHE B N 1
ATOM 6806 C CA . PHE B 1 246 ? 20.609 16.844 7.16 1 98.88 246 PHE B CA 1
ATOM 6807 C C . PHE B 1 246 ? 21.062 18.25 6.758 1 98.88 246 PHE B C 1
ATOM 6809 O O . PHE B 1 246 ? 21.516 19.031 7.598 1 98.88 246 PHE B O 1
ATOM 6816 N N . ASP B 1 247 ? 20.953 18.5 5.465 1 98.75 247 ASP B N 1
ATOM 6817 C CA . ASP B 1 247 ? 21.312 19.797 4.926 1 98.75 247 ASP B CA 1
ATOM 6818 C C . ASP B 1 247 ? 20.094 20.734 4.875 1 98.75 247 ASP B C 1
ATOM 6820 O O . ASP B 1 247 ? 20.234 21.953 4.957 1 98.75 247 ASP B O 1
ATOM 6824 N N . ALA B 1 248 ? 18.938 20.188 4.742 1 98.81 248 ALA B N 1
ATOM 6825 C CA . ALA B 1 248 ? 17.688 20.953 4.676 1 98.81 248 ALA B CA 1
ATOM 6826 C C . ALA B 1 248 ? 16.516 20.141 5.23 1 98.81 248 ALA B C 1
ATOM 6828 O O . ALA B 1 248 ? 16.578 18.922 5.297 1 98.81 248 ALA B O 1
ATOM 6829 N N . ILE B 1 249 ? 15.477 20.906 5.648 1 98.88 249 ILE B N 1
ATOM 6830 C CA . ILE B 1 249 ? 14.32 20.297 6.297 1 98.88 249 ILE B CA 1
ATOM 6831 C C . ILE B 1 249 ? 13.039 20.766 5.629 1 98.88 249 ILE B C 1
ATOM 6833 O O . ILE B 1 249 ? 12.836 21.969 5.441 1 98.88 249 ILE B O 1
ATOM 6837 N N . VAL B 1 250 ? 12.172 19.812 5.262 1 98.88 250 VAL B N 1
ATOM 6838 C CA . VAL B 1 250 ? 10.82 20.109 4.809 1 98.88 250 VAL B CA 1
ATOM 6839 C C . VAL B 1 250 ? 9.828 19.859 5.938 1 98.88 250 VAL B C 1
ATOM 6841 O O . VAL B 1 250 ? 9.703 18.719 6.414 1 98.88 250 VAL B O 1
ATOM 6844 N N . VAL B 1 251 ? 9.195 20.891 6.363 1 98.81 251 VAL B N 1
ATOM 6845 C CA . VAL B 1 251 ? 8.141 20.75 7.367 1 98.81 251 VAL B CA 1
ATOM 6846 C C . VAL B 1 251 ? 6.805 20.484 6.684 1 98.81 251 VAL B C 1
ATOM 6848 O O . VAL B 1 251 ? 6.172 21.406 6.16 1 98.81 251 VAL B O 1
ATOM 6851 N N . ALA B 1 252 ? 6.379 19.25 6.695 1 98.31 252 ALA B N 1
ATOM 6852 C CA . ALA B 1 252 ? 5.113 18.797 6.125 1 98.31 252 ALA B CA 1
ATOM 6853 C C . ALA B 1 252 ? 4.254 18.109 7.18 1 98.31 252 ALA B C 1
ATOM 6855 O O . ALA B 1 252 ? 3.576 17.109 6.887 1 98.31 252 ALA B O 1
ATOM 6856 N N . SER B 1 253 ? 4.293 18.594 8.391 1 96 253 SER B N 1
ATOM 6857 C CA . SER B 1 253 ? 3.639 17.969 9.531 1 96 253 SER B CA 1
ATOM 6858 C C . SER B 1 253 ? 2.156 18.312 9.586 1 96 253 SER B C 1
ATOM 6860 O O . SER B 1 253 ? 1.397 17.719 10.352 1 96 253 SER B O 1
ATOM 6862 N N . GLY B 1 254 ? 1.752 19.234 8.766 1 92.88 254 GLY B N 1
ATOM 6863 C CA . GLY B 1 254 ? 0.344 19.594 8.711 1 92.88 254 GLY B CA 1
ATOM 6864 C C . GLY B 1 254 ? -0.026 20.703 9.695 1 92.88 254 GLY B C 1
ATOM 6865 O O . GLY B 1 254 ? 0.797 21.109 10.508 1 92.88 254 GLY B O 1
ATOM 6866 N N . ARG B 1 255 ? -1.264 21.219 9.656 1 91.38 255 ARG B N 1
ATOM 6867 C CA . ARG B 1 255 ? -1.663 22.391 10.422 1 91.38 255 ARG B CA 1
ATOM 6868 C C . ARG B 1 255 ? -2.795 22.062 11.391 1 91.38 255 ARG B C 1
ATOM 6870 O O . ARG B 1 255 ? -3.227 22.906 12.164 1 91.38 255 ARG B O 1
ATOM 6877 N N . PHE B 1 256 ? -3.246 20.859 11.422 1 92.81 256 PHE B N 1
ATOM 6878 C CA . PHE B 1 256 ? -4.398 20.516 12.242 1 92.81 256 PHE B CA 1
ATOM 6879 C C . PHE B 1 256 ? -3.975 19.672 13.438 1 92.81 256 PHE B C 1
ATOM 6881 O O . PHE B 1 256 ? -4.711 18.781 13.867 1 92.81 256 PHE B O 1
ATOM 6888 N N . ASN B 1 257 ? -2.83 19.984 13.953 1 91.44 257 ASN B N 1
ATOM 6889 C CA . ASN B 1 257 ? -2.281 19.156 15.031 1 91.44 257 ASN B CA 1
ATOM 6890 C C . ASN B 1 257 ? -2.598 19.734 16.406 1 91.44 257 ASN B C 1
ATOM 6892 O O . ASN B 1 257 ? -2.787 19 17.375 1 91.44 257 ASN B O 1
ATOM 6896 N N . ALA B 1 258 ? -2.664 21.078 16.531 1 93.94 258 ALA B N 1
ATOM 6897 C CA . ALA B 1 258 ? -2.863 21.766 17.797 1 93.94 258 ALA B CA 1
ATOM 6898 C C . ALA B 1 258 ? -4.246 22.406 17.875 1 93.94 258 ALA B C 1
ATOM 6900 O O . ALA B 1 258 ? -4.48 23.453 17.266 1 93.94 258 ALA B O 1
ATOM 6901 N N . PRO B 1 259 ? -5.102 21.797 18.703 1 93.94 259 PRO B N 1
ATOM 6902 C CA . PRO B 1 259 ? -6.441 22.391 18.797 1 93.94 259 PRO B CA 1
ATOM 6903 C C . PRO B 1 259 ? -6.43 23.781 19.422 1 93.94 259 PRO B C 1
ATOM 6905 O O . PRO B 1 259 ? -5.586 24.078 20.266 1 93.94 259 PRO B O 1
ATOM 6908 N N . ASN B 1 260 ? -7.32 24.594 18.984 1 95.12 260 ASN B N 1
ATOM 6909 C CA . ASN B 1 260 ? -7.57 25.891 19.609 1 95.12 260 ASN B CA 1
ATOM 6910 C C . ASN B 1 260 ? -8.727 25.828 20.594 1 95.12 260 ASN B C 1
ATOM 6912 O O . ASN B 1 260 ? -9.867 25.578 20.203 1 95.12 260 ASN B O 1
ATOM 6916 N N . THR B 1 261 ? -8.461 25.969 21.859 1 95.69 261 THR B N 1
ATOM 6917 C CA . THR B 1 261 ? -9.461 26.062 22.922 1 95.69 261 THR B CA 1
ATOM 6918 C C . THR B 1 261 ? -9.398 27.422 23.594 1 95.69 261 THR B C 1
ATOM 6920 O O . THR B 1 261 ? -8.719 27.594 24.609 1 95.69 261 THR B O 1
ATOM 6923 N N . PRO B 1 262 ? -10.172 28.297 23.125 1 92.06 262 PRO B N 1
ATOM 6924 C CA . PRO B 1 262 ? -10.062 29.672 23.578 1 92.06 262 PRO B CA 1
ATOM 6925 C C . PRO B 1 262 ? -10.336 29.828 25.078 1 92.06 262 PRO B C 1
ATOM 6927 O O . PRO B 1 262 ? -11.047 29.016 25.656 1 92.06 262 PRO B O 1
ATOM 6930 N N . ASP B 1 263 ? -9.789 30.859 25.578 1 92.81 263 ASP B N 1
ATOM 6931 C CA . ASP B 1 263 ? -9.953 31.156 27 1 92.81 263 ASP B CA 1
ATOM 6932 C C . ASP B 1 263 ? -11.234 31.953 27.25 1 92.81 263 ASP B C 1
ATOM 6934 O O . ASP B 1 263 ? -11.18 33.062 27.781 1 92.81 263 ASP B O 1
ATOM 6938 N N . ILE B 1 264 ? -12.328 31.391 27.016 1 95.69 264 ILE B N 1
ATOM 6939 C CA . ILE B 1 264 ? -13.609 31.984 27.359 1 95.69 264 ILE B CA 1
ATOM 6940 C C . ILE B 1 264 ? -13.797 31.984 28.875 1 95.69 264 ILE B C 1
ATOM 6942 O O . ILE B 1 264 ? -13.617 30.953 29.516 1 95.69 264 ILE B O 1
ATOM 6946 N N . PRO B 1 265 ? -14.234 33.062 29.406 1 97.12 265 PRO B N 1
ATOM 6947 C CA . PRO B 1 265 ? -14.391 33.125 30.859 1 97.12 265 PRO B CA 1
ATOM 6948 C C . PRO B 1 265 ? -15.266 31.984 31.391 1 97.12 265 PRO B C 1
ATOM 6950 O O . PRO B 1 265 ? -16.375 31.781 30.906 1 97.12 265 PRO B O 1
ATOM 6953 N N . GLY B 1 266 ? -14.688 31.203 32.281 1 97.25 266 GLY B N 1
ATOM 6954 C CA . GLY B 1 266 ? -15.438 30.156 32.938 1 97.25 266 GLY B CA 1
ATOM 6955 C C . GLY B 1 266 ? -15.297 28.812 32.25 1 97.25 266 GLY B C 1
ATOM 6956 O O . GLY B 1 266 ? -15.594 27.766 32.844 1 97.25 266 GLY B O 1
ATOM 6957 N N . LEU B 1 267 ? -14.93 28.734 31.031 1 96.81 267 LEU B N 1
ATOM 6958 C CA . LEU B 1 267 ? -14.867 27.5 30.266 1 96.81 267 LEU B CA 1
ATOM 6959 C C . LEU B 1 267 ? -13.867 26.531 30.875 1 96.81 267 LEU B C 1
ATOM 6961 O O . LEU B 1 267 ? -14.117 25.312 30.922 1 96.81 267 LEU B O 1
ATOM 6965 N N . SER B 1 268 ? -12.711 27.016 31.281 1 96 268 SER B N 1
ATOM 6966 C CA . SER B 1 268 ? -11.68 26.172 31.891 1 96 268 SER B CA 1
ATOM 6967 C C . SER B 1 268 ? -12.211 25.453 33.125 1 96 268 SER B C 1
ATOM 6969 O O . SER B 1 268 ? -11.875 24.281 33.375 1 96 268 SER B O 1
ATOM 6971 N N . GLN B 1 269 ? -12.969 26.109 33.906 1 95.12 269 GLN B N 1
ATOM 6972 C CA . GLN B 1 269 ? -13.562 25.516 35.094 1 95.12 269 GLN B CA 1
ATOM 6973 C C . GLN B 1 269 ? -14.555 24.422 34.688 1 95.12 269 GLN B C 1
ATOM 6975 O O . GLN B 1 269 ? -14.586 23.359 35.344 1 95.12 269 GLN B O 1
ATOM 6980 N N . TRP B 1 270 ? -15.391 24.703 33.719 1 96.06 270 TRP B N 1
ATOM 6981 C CA . TRP B 1 270 ? -16.328 23.688 33.25 1 96.06 270 TRP B CA 1
ATOM 6982 C C . TRP B 1 270 ? -15.602 22.438 32.781 1 96.06 270 TRP B C 1
ATOM 6984 O O . TRP B 1 270 ? -15.992 21.312 33.125 1 96.06 270 TRP B O 1
ATOM 6994 N N . ALA B 1 271 ? -14.547 22.672 32.031 1 95.25 271 ALA B N 1
ATOM 6995 C CA . ALA B 1 271 ? -13.797 21.562 31.438 1 95.25 271 ALA B CA 1
ATOM 6996 C C . ALA B 1 271 ? -13.117 20.734 32.5 1 95.25 271 ALA B C 1
ATOM 6998 O O . ALA B 1 271 ? -12.984 19.516 32.375 1 95.25 271 ALA B O 1
ATOM 6999 N N . SER B 1 272 ? -12.672 21.344 33.562 1 94.06 272 SER B N 1
ATOM 7000 C CA . SER B 1 272 ? -12.047 20.641 34.688 1 94.06 272 SER B CA 1
ATOM 7001 C C . SER B 1 272 ? -13.055 19.781 35.438 1 94.06 272 SER B C 1
ATOM 7003 O O . SER B 1 272 ? -12.727 18.703 35.906 1 94.06 272 SER B O 1
ATOM 7005 N N . LEU B 1 273 ? -14.234 20.266 35.562 1 94.69 273 LEU B N 1
ATOM 7006 C CA . LEU B 1 273 ? -15.273 19.578 36.312 1 94.69 273 LEU B CA 1
ATOM 7007 C C . LEU B 1 273 ? -15.891 18.453 35.5 1 94.69 273 LEU B C 1
ATOM 7009 O O . LEU B 1 273 ? -16.266 17.422 36.031 1 94.69 273 LEU B O 1
ATOM 7013 N N . TYR B 1 274 ? -15.992 18.703 34.219 1 94.31 274 TYR B N 1
ATOM 7014 C CA . TYR B 1 274 ? -16.641 17.734 33.344 1 94.31 274 TYR B CA 1
ATOM 7015 C C . TYR B 1 274 ? -15.805 17.469 32.094 1 94.31 274 TYR B C 1
ATOM 7017 O O . TYR B 1 274 ? -16.266 17.672 30.969 1 94.31 274 TYR B O 1
ATOM 7025 N N . PRO B 1 275 ? -14.641 16.875 32.281 1 90.81 275 PRO B N 1
ATOM 7026 C CA . PRO B 1 275 ? -13.703 16.719 31.172 1 90.81 275 PRO B CA 1
ATOM 7027 C C . PRO B 1 275 ? -14.227 15.789 30.078 1 90.81 275 PRO B C 1
ATOM 7029 O O . PRO B 1 275 ? -13.836 15.914 28.922 1 90.81 275 PRO B O 1
ATOM 7032 N N . HIS B 1 276 ? -15.125 14.914 30.344 1 90.25 276 HIS B N 1
ATOM 7033 C CA . HIS B 1 276 ? -15.617 13.945 29.375 1 90.25 276 HIS B CA 1
ATOM 7034 C C . HIS B 1 276 ? -16.812 14.484 28.609 1 90.25 276 HIS B C 1
ATOM 7036 O O . HIS B 1 276 ? -17.25 13.883 27.625 1 90.25 276 HIS B O 1
ATOM 7042 N N . LEU B 1 277 ? -17.312 15.672 29.016 1 95.19 277 LEU B N 1
ATOM 7043 C CA . LEU B 1 277 ? -18.531 16.203 28.406 1 95.19 277 LEU B CA 1
ATOM 7044 C C . LEU B 1 277 ? -18.219 17.422 27.547 1 95.19 277 LEU B C 1
ATOM 7046 O O . LEU B 1 277 ? -19.078 17.922 26.828 1 95.19 277 LEU B O 1
ATOM 7050 N N . ILE B 1 278 ? -17 17.922 27.609 1 95.31 278 ILE B N 1
ATOM 7051 C CA . ILE B 1 278 ? -16.516 19.016 26.797 1 95.31 278 ILE B CA 1
ATOM 7052 C C . ILE B 1 278 ? -15.32 18.562 25.953 1 95.31 278 ILE B C 1
ATOM 7054 O O . ILE B 1 278 ? -14.305 18.141 26.516 1 95.31 278 ILE B O 1
ATOM 7058 N N . SER B 1 279 ? -15.5 18.625 24.656 1 93.94 279 SER B N 1
ATOM 7059 C CA . SER B 1 279 ? -14.43 18.125 23.781 1 93.94 279 SER B CA 1
ATOM 7060 C C . SER B 1 279 ? -14.203 19.047 22.594 1 93.94 279 SER B C 1
ATOM 7062 O O . SER B 1 279 ? -15.094 19.812 22.219 1 93.94 279 SER B O 1
ATOM 7064 N N . HIS B 1 280 ? -13.008 19.078 22.109 1 95.06 280 HIS B N 1
ATOM 7065 C CA . HIS B 1 280 ? -12.734 19.719 20.828 1 95.06 280 HIS B CA 1
ATOM 7066 C C . HIS B 1 280 ? -13.219 18.859 19.672 1 95.06 280 HIS B C 1
ATOM 7068 O O . HIS B 1 280 ? -13.312 17.625 19.797 1 95.06 280 HIS B O 1
ATOM 7074 N N . SER B 1 281 ? -13.5 19.484 18.531 1 94.56 281 SER B N 1
ATOM 7075 C CA . SER B 1 281 ? -14.016 18.781 17.359 1 94.56 281 SER B CA 1
ATOM 7076 C C . SER B 1 281 ? -13.047 17.703 16.891 1 94.56 281 SER B C 1
ATOM 7078 O O . SER B 1 281 ? -13.445 16.734 16.234 1 94.56 281 SER B O 1
ATOM 7080 N N . ARG B 1 282 ? -11.82 17.812 17.188 1 91.12 282 ARG B N 1
ATOM 7081 C CA . ARG B 1 282 ? -10.812 16.828 16.812 1 91.12 282 ARG B CA 1
ATOM 7082 C C . ARG B 1 282 ? -11.133 15.461 17.406 1 91.12 282 ARG B C 1
ATOM 7084 O O . ARG B 1 282 ? -10.719 14.43 16.875 1 91.12 282 ARG B O 1
ATOM 7091 N N . GLN B 1 283 ? -11.945 15.445 18.453 1 90.31 283 GLN B N 1
ATOM 7092 C CA . GLN B 1 283 ? -12.258 14.203 19.156 1 90.31 283 GLN B CA 1
ATOM 7093 C C . GLN B 1 283 ? -13.594 13.633 18.688 1 90.31 283 GLN B C 1
ATOM 7095 O O . GLN B 1 283 ? -13.969 12.523 19.062 1 90.31 283 GLN B O 1
ATOM 7100 N N . TYR B 1 284 ? -14.328 14.375 17.906 1 92.5 284 TYR B N 1
ATOM 7101 C CA . TYR B 1 284 ? -15.609 13.898 17.391 1 92.5 284 TYR B CA 1
ATOM 7102 C C . TYR B 1 284 ? -15.414 12.672 16.5 1 92.5 284 TYR B C 1
ATOM 7104 O O . TYR B 1 284 ? -14.508 12.633 15.672 1 92.5 284 TYR B O 1
ATOM 7112 N N . ARG B 1 285 ? -16.312 11.68 16.672 1 91.88 285 ARG B N 1
ATOM 7113 C CA . ARG B 1 285 ? -16.141 10.445 15.906 1 91.88 285 ARG B CA 1
ATOM 7114 C C . ARG B 1 285 ? -17.422 10.102 15.133 1 91.88 285 ARG B C 1
ATOM 7116 O O . ARG B 1 285 ? -17.359 9.82 13.938 1 91.88 285 ARG B O 1
ATOM 7123 N N . ARG B 1 286 ? -18.578 10.102 15.891 1 93.25 286 ARG B N 1
ATOM 7124 C CA . ARG B 1 286 ? -19.844 9.68 15.312 1 93.25 286 ARG B CA 1
ATOM 7125 C C . ARG B 1 286 ? -21.016 10.328 16.047 1 93.25 286 ARG B C 1
ATOM 7127 O O . ARG B 1 286 ? -20.938 10.586 17.25 1 93.25 286 ARG B O 1
ATOM 7134 N N . PRO B 1 287 ? -22.094 10.5 15.352 1 95.88 287 PRO B N 1
ATOM 7135 C CA . PRO B 1 287 ? -23.234 11.195 15.969 1 95.88 287 PRO B CA 1
ATOM 7136 C C . PRO B 1 287 ? -23.938 10.344 17.016 1 95.88 287 PRO B C 1
ATOM 7138 O O . PRO B 1 287 ? -24.516 10.883 17.969 1 95.88 287 PRO B O 1
ATOM 7141 N N . GLU B 1 288 ? -23.828 9.016 16.859 1 95.31 288 GLU B N 1
ATOM 7142 C CA . GLU B 1 288 ? -24.547 8.109 17.75 1 95.31 288 GLU B CA 1
ATOM 7143 C C . GLU B 1 288 ? -24.094 8.289 19.188 1 95.31 288 GLU B C 1
ATOM 7145 O O . GLU B 1 288 ? -24.859 8.016 20.125 1 95.31 288 GLU B O 1
ATOM 7150 N N . GLU B 1 289 ? -22.938 8.82 19.406 1 92.94 289 GLU B N 1
ATOM 7151 C CA . GLU B 1 289 ? -22.406 9.07 20.75 1 92.94 289 GLU B CA 1
ATOM 7152 C C . GLU B 1 289 ? -23.156 10.211 21.438 1 92.94 289 GLU B C 1
ATOM 7154 O O . GLU B 1 289 ? -23.062 10.383 22.656 1 92.94 289 GLU B O 1
ATOM 7159 N N . PHE B 1 290 ? -23.984 10.984 20.719 1 97.19 290 PHE B N 1
ATOM 7160 C CA . PHE B 1 290 ? -24.703 12.148 21.219 1 97.19 290 PHE B CA 1
ATOM 7161 C C . PHE B 1 290 ? -26.203 11.953 21.125 1 97.19 290 PHE B C 1
ATOM 7163 O O . PHE B 1 290 ? -26.969 12.914 21.219 1 97.19 290 PHE B O 1
ATOM 7170 N N . ALA B 1 291 ? -26.625 10.703 21.016 1 97.56 291 ALA B N 1
ATOM 7171 C CA . ALA B 1 291 ? -28.031 10.398 20.797 1 97.56 291 ALA B CA 1
ATOM 7172 C C . ALA B 1 291 ? -28.891 10.93 21.938 1 97.56 291 ALA B C 1
ATOM 7174 O O . ALA B 1 291 ? -28.578 10.734 23.109 1 97.56 291 ALA B O 1
ATOM 7175 N N . ASN B 1 292 ? -29.891 11.656 21.609 1 96.81 292 ASN B N 1
ATOM 7176 C CA . ASN B 1 292 ? -30.922 12.156 22.5 1 96.81 292 ASN B CA 1
ATOM 7177 C C . ASN B 1 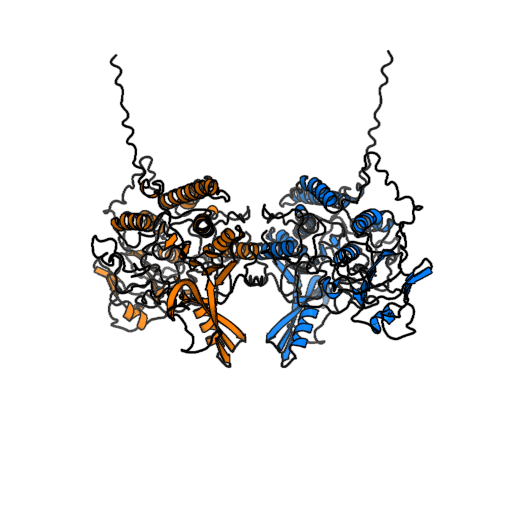292 ? -30.359 13.164 23.5 1 96.81 292 ASN B C 1
ATOM 7179 O O . ASN B 1 292 ? -30.969 13.414 24.547 1 96.81 292 ASN B O 1
ATOM 7183 N N . GLN B 1 293 ? -29.234 13.75 23.203 1 97.44 293 GLN B N 1
ATOM 7184 C CA . GLN B 1 293 ? -28.609 14.727 24.078 1 97.44 293 GLN B CA 1
ATOM 7185 C C . GLN B 1 293 ? -28.703 16.141 23.5 1 97.44 293 GLN B C 1
ATOM 7187 O O . GLN B 1 293 ? -28.844 16.312 22.281 1 97.44 293 GLN B O 1
ATOM 7192 N N . SER B 1 294 ? -28.703 17.094 24.422 1 97 294 SER B N 1
ATOM 7193 C CA . SER B 1 294 ? -28.578 18.5 24.016 1 97 294 SER B CA 1
ATOM 7194 C C . SER B 1 294 ? -27.109 18.891 23.859 1 97 294 SER B C 1
ATOM 7196 O O . SER B 1 294 ? -26.344 18.875 24.828 1 97 294 SER B O 1
ATOM 7198 N N . VAL B 1 295 ? -26.766 19.312 22.625 1 98.12 295 VAL B N 1
ATOM 7199 C CA . VAL B 1 295 ? -25.344 19.516 22.328 1 98.12 295 VAL B CA 1
ATOM 7200 C C . VAL B 1 295 ? -25.125 20.984 21.922 1 98.12 295 VAL B C 1
ATOM 7202 O O . VAL B 1 295 ? -25.797 21.5 21.016 1 98.12 295 VAL B O 1
ATOM 7205 N N . LEU B 1 296 ? -24.188 21.656 22.609 1 97.88 296 LEU B N 1
ATOM 7206 C CA . LEU B 1 296 ? -23.719 22.969 22.219 1 97.88 296 LEU B CA 1
ATOM 7207 C C . LEU B 1 296 ? -22.438 22.859 21.375 1 97.88 296 LEU B C 1
ATOM 7209 O O . LEU B 1 296 ? -21.438 22.312 21.844 1 97.88 296 LEU B O 1
ATOM 7213 N N . VAL B 1 297 ? -22.531 23.281 20.141 1 97.75 297 VAL B N 1
ATOM 7214 C CA . VAL B 1 297 ? -21.375 23.344 19.25 1 97.75 297 VAL B CA 1
ATOM 7215 C C . VAL B 1 297 ? -20.891 24.797 19.109 1 97.75 297 VAL B C 1
ATOM 7217 O O . VAL B 1 297 ? -21.688 25.672 18.766 1 97.75 297 VAL B O 1
ATOM 7220 N N . ILE B 1 298 ? -19.609 25.016 19.391 1 97 298 ILE B N 1
ATOM 7221 C CA . ILE B 1 298 ? -19.078 26.375 19.359 1 97 298 ILE B CA 1
ATOM 7222 C C . ILE B 1 298 ? -18.156 26.531 18.156 1 97 298 ILE B C 1
ATOM 7224 O O . ILE B 1 298 ? -17.094 25.906 18.078 1 97 298 ILE B O 1
ATOM 7228 N N . GLY B 1 299 ? -18.484 27.469 17.25 1 94.25 299 GLY B N 1
ATOM 7229 C CA . GLY B 1 299 ? -17.75 27.688 16.016 1 94.25 299 GLY B CA 1
ATOM 7230 C C . GLY B 1 299 ? -18.578 27.406 14.773 1 94.25 299 GLY B C 1
ATOM 7231 O O . GLY B 1 299 ? -19.203 26.359 14.664 1 94.25 299 GLY B O 1
ATOM 7232 N N . GLY B 1 300 ? -18.547 28.281 13.836 1 89.75 300 GLY B N 1
ATOM 7233 C CA . GLY B 1 300 ? -19.438 28.188 12.695 1 89.75 300 GLY B CA 1
ATOM 7234 C C . GLY B 1 300 ? -18.719 27.953 11.383 1 89.75 300 GLY B C 1
ATOM 7235 O O . GLY B 1 300 ? -19.25 28.25 10.312 1 89.75 300 GLY B O 1
ATOM 7236 N N . SER B 1 301 ? -17.484 27.5 11.398 1 89.06 301 SER B N 1
ATOM 7237 C CA . SER B 1 301 ? -16.797 27.156 10.156 1 89.06 301 SER B CA 1
ATOM 7238 C C . SER B 1 301 ? -17.047 25.703 9.766 1 89.06 301 SER B C 1
ATOM 7240 O O . SER B 1 301 ? -18.109 25.156 10.07 1 89.06 301 SER B O 1
ATOM 7242 N N . VAL B 1 302 ? -16.125 25.031 9.133 1 89.5 302 VAL B N 1
ATOM 7243 C CA . VAL B 1 302 ? -16.344 23.75 8.469 1 89.5 302 VAL B CA 1
ATOM 7244 C C . VAL B 1 302 ? -16.688 22.688 9.508 1 89.5 302 VAL B C 1
ATOM 7246 O O . VAL B 1 302 ? -17.719 22.031 9.414 1 89.5 302 VAL B O 1
ATOM 7249 N N . SER B 1 303 ? -15.875 22.484 10.531 1 93.94 303 SER B N 1
ATOM 7250 C CA . SER B 1 303 ? -16.094 21.422 11.508 1 93.94 303 SER B CA 1
ATOM 7251 C C . SER B 1 303 ? -17.391 21.625 12.273 1 93.94 303 SER B C 1
ATOM 7253 O O . SER B 1 303 ? -18.172 20.672 12.453 1 93.94 303 SER B O 1
ATOM 7255 N N . GLY B 1 304 ? -17.641 22.875 12.703 1 94.88 304 GLY B N 1
ATOM 7256 C CA . GLY B 1 304 ? -18.828 23.156 13.484 1 94.88 304 GLY B CA 1
ATOM 7257 C C . GLY B 1 304 ? -20.109 22.906 12.727 1 94.88 304 GLY B C 1
ATOM 7258 O O . GLY B 1 304 ? -21.031 22.25 13.242 1 94.88 304 GLY B O 1
ATOM 7259 N N . THR B 1 305 ? -20.156 23.359 11.539 1 92.88 305 THR B N 1
ATOM 7260 C CA . THR B 1 305 ? -21.375 23.234 10.75 1 92.88 305 THR B CA 1
ATOM 7261 C C . THR B 1 305 ? -21.609 21.781 10.32 1 92.88 305 THR B C 1
ATOM 7263 O O . THR B 1 305 ? -22.734 21.297 10.32 1 92.88 305 THR B O 1
ATOM 7266 N N . GLU B 1 306 ? -20.547 21.125 9.984 1 93.19 306 GLU B N 1
ATOM 7267 C CA . GLU B 1 306 ? -20.688 19.734 9.547 1 93.19 306 GLU B CA 1
ATOM 7268 C C . GLU B 1 306 ? -21.078 18.828 10.703 1 93.19 306 GLU B C 1
ATOM 7270 O O . GLU B 1 306 ? -21.891 17.922 10.531 1 93.19 306 GLU B O 1
ATOM 7275 N N . ILE B 1 307 ? -20.516 19.062 11.805 1 96.44 307 ILE B N 1
ATOM 7276 C CA . ILE B 1 307 ? -20.875 18.266 12.984 1 96.44 307 ILE B CA 1
ATOM 7277 C C . ILE B 1 307 ? -22.328 18.562 13.359 1 96.44 307 ILE B C 1
ATOM 7279 O O . ILE B 1 307 ? -23.094 17.641 13.648 1 96.44 307 ILE B O 1
ATOM 7283 N N . ALA B 1 308 ? -22.688 19.828 13.352 1 95.75 308 ALA B N 1
ATOM 7284 C CA . ALA B 1 308 ? -24.078 20.188 13.641 1 95.75 308 ALA B CA 1
ATOM 7285 C C . ALA B 1 308 ? -25.031 19.484 12.695 1 95.75 308 ALA B C 1
ATOM 7287 O O . ALA B 1 308 ? -26.094 18.984 13.109 1 95.75 308 ALA B O 1
ATOM 7288 N N . GLU B 1 309 ? -24.672 19.469 11.469 1 93.12 309 GLU B N 1
ATOM 7289 C CA . GLU B 1 309 ? -25.484 18.781 10.461 1 93.12 309 GLU B CA 1
ATOM 7290 C C . GLU B 1 309 ? -25.594 17.297 10.758 1 93.12 309 GLU B C 1
ATOM 7292 O O . GLU B 1 309 ? -26.688 16.719 10.664 1 93.12 309 GLU B O 1
ATOM 7297 N N . GLU B 1 310 ? -24.531 16.672 11.148 1 94.25 310 GLU B N 1
ATOM 7298 C CA . GLU B 1 310 ? -24.516 15.242 11.422 1 94.25 310 GLU B CA 1
ATOM 7299 C C . GLU B 1 310 ? -25.328 14.914 12.672 1 94.25 310 GLU B C 1
ATOM 7301 O O . GLU B 1 310 ? -25.922 13.836 12.766 1 94.25 310 GLU B O 1
ATOM 7306 N N . LEU B 1 311 ? -25.344 15.812 13.555 1 96.5 311 LEU B N 1
ATOM 7307 C CA . LEU B 1 311 ? -26.016 15.578 14.828 1 96.5 311 LEU B CA 1
ATOM 7308 C C . LEU B 1 311 ? -27.531 15.75 14.68 1 96.5 311 LEU B C 1
ATOM 7310 O O . LEU B 1 311 ? -28.297 15.289 15.523 1 96.5 311 LEU B O 1
ATOM 7314 N N . ASP B 1 312 ? -27.828 16.5 13.641 1 93.69 312 ASP B N 1
ATOM 7315 C CA . ASP B 1 312 ? -29.25 16.75 13.422 1 93.69 312 ASP B CA 1
ATOM 7316 C C . ASP B 1 312 ? -30 15.43 13.195 1 93.69 312 ASP B C 1
ATOM 7318 O O . ASP B 1 312 ? -29.594 14.609 12.375 1 93.69 312 ASP B O 1
ATOM 7322 N N . GLY B 1 313 ? -31.078 15.195 13.883 1 90.69 313 GLY B N 1
ATOM 7323 C CA . GLY B 1 313 ? -31.859 13.977 13.773 1 90.69 313 GLY B CA 1
ATOM 7324 C C . GLY B 1 313 ? -31.406 12.883 14.719 1 90.69 313 GLY B C 1
ATOM 7325 O O . GLY B 1 313 ? -32.125 11.906 14.938 1 90.69 313 GLY B O 1
ATOM 7326 N N . VAL B 1 314 ? -30.172 13.008 15.258 1 95.75 314 VAL B N 1
ATOM 7327 C CA . VAL B 1 314 ? -29.656 12.016 16.188 1 95.75 314 VAL B CA 1
ATOM 7328 C C . VAL B 1 314 ? -29.672 12.586 17.609 1 95.75 314 VAL B C 1
ATOM 7330 O O . VAL B 1 314 ? -30.172 11.945 18.531 1 95.75 314 VAL B O 1
ATOM 7333 N N . ALA B 1 315 ? -29.172 13.805 17.719 1 96.25 315 ALA B N 1
ATOM 7334 C CA . ALA B 1 315 ? -29.203 14.492 19 1 96.25 315 ALA B CA 1
ATOM 7335 C C . ALA B 1 315 ? -30.594 15 19.328 1 96.25 315 ALA B C 1
ATOM 7337 O O . ALA B 1 315 ? -31.453 15.109 18.438 1 96.25 315 ALA B O 1
ATOM 7338 N N . GLY B 1 316 ? -30.891 15.148 20.594 1 94.81 316 GLY B N 1
ATOM 7339 C CA . GLY B 1 316 ? -32.156 15.742 20.984 1 94.81 316 GLY B CA 1
ATOM 7340 C C . GLY B 1 316 ? -32.281 17.203 20.578 1 94.81 316 GLY B C 1
ATOM 7341 O O . GLY B 1 316 ? -33.344 17.625 20.094 1 94.81 316 GLY B O 1
ATOM 7342 N N . LYS B 1 317 ? -31.266 17.969 20.859 1 95.06 317 LYS B N 1
ATOM 7343 C CA . LYS B 1 317 ? -31.188 19.391 20.516 1 95.06 317 LYS B CA 1
ATOM 7344 C C . LYS B 1 317 ? -29.75 19.766 20.141 1 95.06 317 LYS B C 1
ATOM 7346 O O . LYS B 1 317 ? -28.797 19.312 20.781 1 95.06 317 LYS B O 1
ATOM 7351 N N . VAL B 1 318 ? -29.656 20.609 19.094 1 97.19 318 VAL B N 1
ATOM 7352 C CA . VAL B 1 318 ? -28.328 21.094 18.688 1 97.19 318 VAL B CA 1
ATOM 7353 C C . VAL B 1 318 ? -28.344 22.625 18.641 1 97.19 318 VAL B C 1
ATOM 7355 O O . VAL B 1 318 ? -29.203 23.234 18 1 97.19 318 VAL B O 1
ATOM 7358 N N . ILE B 1 319 ? -27.438 23.234 19.359 1 96.44 319 ILE B N 1
ATOM 7359 C CA . ILE B 1 319 ? -27.234 24.672 19.359 1 96.44 319 ILE B CA 1
ATOM 7360 C C . ILE B 1 319 ? -25.859 25.016 18.797 1 96.44 319 ILE B C 1
ATOM 7362 O O . ILE B 1 319 ? -24.844 24.469 19.25 1 96.44 319 ILE B O 1
ATOM 7366 N N . LEU B 1 320 ? -25.844 25.828 17.781 1 96 320 LEU B N 1
ATOM 7367 C CA . LEU B 1 320 ? -24.594 26.266 17.156 1 96 320 LEU B CA 1
ATOM 7368 C C . LEU B 1 320 ? -24.312 27.719 17.469 1 96 320 LEU B C 1
ATOM 7370 O O . LEU B 1 320 ? -25.078 28.609 17.094 1 96 320 LEU B O 1
ATOM 7374 N N . SER B 1 321 ? -23.219 27.938 18.219 1 95.69 321 SER B N 1
ATOM 7375 C CA . SER B 1 321 ? -22.812 29.297 18.516 1 95.69 321 SER B CA 1
ATOM 7376 C C . SER B 1 321 ? -21.812 29.828 17.5 1 95.69 321 SER B C 1
ATOM 7378 O O . SER B 1 321 ? -20.781 29.172 17.25 1 95.69 321 SER B O 1
ATOM 7380 N N . VAL B 1 322 ? -22.062 30.953 16.906 1 91.62 322 VAL B N 1
ATOM 7381 C CA . VAL B 1 322 ? -21.219 31.516 15.859 1 91.62 322 VAL B CA 1
ATOM 7382 C C . VAL B 1 322 ? -20.859 32.969 16.188 1 91.62 322 VAL B C 1
ATOM 7384 O O . VAL B 1 322 ? -21.672 33.688 16.734 1 91.62 322 VAL B O 1
ATOM 7387 N N . ARG B 1 323 ? -19.578 33.281 15.93 1 83.12 323 ARG B N 1
ATOM 7388 C CA . ARG B 1 323 ? -19.156 34.656 16.094 1 83.12 323 ARG B CA 1
ATOM 7389 C C . ARG B 1 323 ? -19.672 35.531 14.953 1 83.12 323 ARG B C 1
ATOM 7391 O O . ARG B 1 323 ? -19.703 35.125 13.797 1 83.12 323 ARG B O 1
ATOM 7398 N N . ASP B 1 324 ? -20.266 36.656 15.273 1 66.06 324 ASP B N 1
ATOM 7399 C CA . ASP B 1 324 ? -20.734 37.594 14.258 1 66.06 324 ASP B CA 1
ATOM 7400 C C . ASP B 1 324 ? -19.578 38.344 13.617 1 66.06 324 ASP B C 1
ATOM 7402 O O . ASP B 1 324 ? -18.859 39.062 14.297 1 66.06 324 ASP B O 1
ATOM 7406 N N . SER B 1 325 ? -18.672 37.75 12.969 1 57.16 325 SER B N 1
ATOM 7407 C CA . SER B 1 325 ? -17.547 38.5 12.484 1 57.16 325 SER B CA 1
ATOM 7408 C C . SER B 1 325 ? -17.953 39.438 11.352 1 57.16 325 SER B C 1
ATOM 7410 O O . SER B 1 325 ? -18.625 39.031 10.406 1 57.16 325 SER B O 1
ATOM 7412 N N . GLU B 1 326 ? -18.078 40.688 11.617 1 47.88 326 GLU B N 1
ATOM 7413 C CA . GLU B 1 326 ? -18.172 41.719 10.594 1 47.88 326 GLU B CA 1
ATOM 7414 C C . GLU B 1 326 ? -17.031 41.625 9.586 1 47.88 326 GLU B C 1
ATOM 7416 O O . GLU B 1 326 ? -17 42.375 8.609 1 47.88 326 GLU B O 1
ATOM 7421 N N . ASP B 1 327 ? -16.031 40.875 9.906 1 46.31 327 ASP B N 1
ATOM 7422 C CA . ASP B 1 327 ? -14.883 40.938 9.016 1 46.31 327 ASP B CA 1
ATOM 7423 C C . ASP B 1 327 ? -15.195 40.281 7.664 1 46.31 327 ASP B C 1
ATOM 7425 O O . ASP B 1 327 ? -15.711 39.188 7.613 1 46.31 327 ASP B O 1
ATOM 7429 N N . SER B 1 328 ? -15.203 41.031 6.586 1 43.31 328 SER B N 1
ATOM 7430 C CA . SER B 1 328 ? -15.531 40.844 5.176 1 43.31 328 SER B CA 1
ATOM 7431 C C . SER B 1 328 ? -14.859 39.594 4.602 1 43.31 328 SER B C 1
ATOM 7433 O O . SER B 1 328 ? -15.406 38.938 3.715 1 43.31 328 SER B O 1
ATOM 7435 N N . ALA B 1 329 ? -13.672 39.438 4.965 1 42.31 329 ALA B N 1
ATOM 7436 C CA . ALA B 1 329 ? -12.867 38.5 4.18 1 42.31 329 ALA B CA 1
ATOM 7437 C C . ALA B 1 329 ? -13.242 37.062 4.484 1 42.31 329 ALA B C 1
ATOM 7439 O O . ALA B 1 329 ? -13.094 36.188 3.631 1 42.31 329 ALA B O 1
ATOM 7440 N N . HIS B 1 330 ? -13.695 36.656 5.727 1 49.62 330 HIS B N 1
ATOM 7441 C CA . HIS B 1 330 ? -14.008 35.281 6.129 1 49.62 330 HIS B CA 1
ATOM 7442 C C . HIS B 1 330 ? -15.5 35 5.996 1 49.62 330 HIS B C 1
ATOM 7444 O O . HIS B 1 330 ? -15.953 33.906 6.301 1 49.62 330 HIS B O 1
ATOM 7450 N N . THR B 1 331 ? -16.125 35.906 5.445 1 52 331 THR B N 1
ATOM 7451 C CA . THR B 1 331 ? -17.578 35.938 5.48 1 52 331 THR B CA 1
ATOM 7452 C C . THR B 1 331 ? -18.172 35 4.449 1 52 331 THR B C 1
ATOM 7454 O O . THR B 1 331 ? -19.094 34.219 4.754 1 52 331 THR B O 1
ATOM 7457 N N . PRO B 1 332 ? -17.391 34.875 3.312 1 53.91 332 PRO B N 1
ATOM 7458 C CA . PRO B 1 332 ? -18.109 34.062 2.328 1 53.91 332 PRO B CA 1
ATOM 7459 C C . PRO B 1 332 ? -18.062 32.594 2.643 1 53.91 332 PRO B C 1
ATOM 7461 O O . PRO B 1 332 ? -19.109 31.922 2.643 1 53.91 332 PRO B O 1
ATOM 7464 N N . PRO B 1 333 ? -16.844 32.125 3.172 1 64 333 PRO B N 1
ATOM 7465 C CA . PRO B 1 333 ? -16.828 30.688 3.438 1 64 333 PRO B CA 1
ATOM 7466 C C . PRO B 1 333 ? -17.719 30.297 4.625 1 64 333 PRO B C 1
ATOM 7468 O O . PRO B 1 333 ? -18.375 29.25 4.598 1 64 333 PRO B O 1
ATOM 7471 N N . ARG B 1 334 ? -17.812 31.203 5.508 1 71.5 334 ARG B N 1
ATOM 7472 C CA . ARG B 1 334 ? -18.609 30.891 6.684 1 71.5 334 ARG B CA 1
ATOM 7473 C C . ARG B 1 334 ? -20.094 30.875 6.34 1 71.5 334 ARG B C 1
ATOM 7475 O O . ARG B 1 334 ? -20.844 30 6.777 1 71.5 334 ARG B O 1
ATOM 7482 N N . LYS B 1 335 ? -20.453 31.812 5.562 1 72.06 335 LYS B N 1
ATOM 7483 C CA . LYS B 1 335 ? -21.844 31.875 5.156 1 72.06 335 LYS B CA 1
ATOM 7484 C C . LYS B 1 335 ? -22.234 30.656 4.344 1 72.06 335 LYS B C 1
ATOM 7486 O O . LYS B 1 335 ? -23.359 30.141 4.48 1 72.06 335 LYS B O 1
ATOM 7491 N N . MET B 1 336 ? -21.359 30.328 3.586 1 78.25 336 MET B N 1
ATOM 7492 C CA . MET B 1 336 ? -21.594 29.125 2.779 1 78.25 336 MET B CA 1
ATOM 7493 C C . MET B 1 336 ? -21.797 27.906 3.666 1 78.25 336 MET B C 1
ATOM 7495 O O . MET B 1 336 ? -22.766 27.156 3.49 1 78.25 336 MET B O 1
ATOM 7499 N N . HIS B 1 337 ? -21.016 27.797 4.617 1 82.56 337 HIS B N 1
ATOM 7500 C CA . HIS B 1 337 ? -21.109 26.656 5.508 1 82.56 337 HIS B CA 1
ATOM 7501 C C . HIS B 1 337 ? -22.375 26.719 6.371 1 82.56 337 HIS B C 1
ATOM 7503 O O . HIS B 1 337 ? -23.016 25.703 6.621 1 82.56 337 HIS B O 1
ATOM 7509 N N . LEU B 1 338 ? -22.719 27.875 6.762 1 80.81 338 LEU B N 1
ATOM 7510 C CA . LEU B 1 338 ? -23.891 28.062 7.605 1 80.81 338 LEU B CA 1
ATOM 7511 C C . LEU B 1 338 ? -25.172 27.766 6.828 1 80.81 338 LEU B C 1
ATOM 7513 O O . LEU B 1 338 ? -26.172 27.359 7.414 1 80.81 338 LEU B O 1
ATOM 7517 N N . SER B 1 339 ? -25.047 27.875 5.555 1 80.38 339 SER B N 1
ATOM 7518 C CA . SER B 1 339 ? -26.219 27.625 4.715 1 80.38 339 SER B CA 1
ATOM 7519 C C . SER B 1 339 ? -26.594 26.156 4.699 1 80.38 339 SER B C 1
ATOM 7521 O O . SER B 1 339 ? -27.703 25.797 4.312 1 80.38 339 SER B O 1
ATOM 7523 N N . ARG B 1 340 ? -25.719 25.375 5.16 1 81.75 340 ARG B N 1
ATOM 7524 C CA . ARG B 1 340 ? -25.969 23.938 5.145 1 81.75 340 ARG B CA 1
ATOM 7525 C C . ARG B 1 340 ? -26.562 23.453 6.461 1 81.75 340 ARG B C 1
ATOM 7527 O O . ARG B 1 340 ? -27.062 22.344 6.559 1 81.75 340 ARG B O 1
ATOM 7534 N N . VAL B 1 341 ? -26.547 24.344 7.383 1 86.69 341 VAL B N 1
ATOM 7535 C CA . VAL B 1 341 ? -27.031 23.969 8.711 1 86.69 341 VAL B CA 1
ATOM 7536 C C . VAL B 1 341 ? -28.547 23.75 8.664 1 86.69 341 VAL B C 1
ATOM 7538 O O . VAL B 1 341 ? -29.281 24.625 8.219 1 86.69 341 VAL B O 1
ATOM 7541 N N . PRO B 1 342 ? -28.953 22.547 9.117 1 87.38 342 PRO B N 1
ATOM 7542 C CA . PRO B 1 342 ? -30.391 22.266 9.094 1 87.38 342 PRO B CA 1
ATOM 7543 C C . PRO B 1 342 ? -31.203 23.266 9.914 1 87.38 342 PRO B C 1
ATOM 7545 O O . PRO B 1 342 ? -30.688 23.844 10.875 1 87.38 342 PRO B O 1
ATOM 7548 N N . ARG B 1 343 ? -32.469 23.297 9.578 1 80.19 343 ARG B N 1
ATOM 7549 C CA . ARG B 1 343 ? -33.375 24.25 10.203 1 80.19 343 ARG B CA 1
ATOM 7550 C C . ARG B 1 343 ? -33.594 23.906 11.672 1 80.19 343 ARG B C 1
ATOM 7552 O O . ARG B 1 343 ? -33.875 24.797 12.484 1 80.19 343 ARG B O 1
ATOM 7559 N N . ASN B 1 344 ? -33.438 22.703 11.977 1 88.44 344 ASN B N 1
ATOM 7560 C CA . ASN B 1 344 ? -33.688 22.281 13.344 1 88.44 344 ASN B CA 1
ATOM 7561 C C . ASN B 1 344 ? -32.531 22.641 14.281 1 88.44 344 ASN B C 1
ATOM 7563 O O . ASN B 1 344 ? -32.688 22.547 15.508 1 88.44 344 ASN B O 1
ATOM 7567 N N . VAL B 1 345 ? -31.469 23.109 13.766 1 92.75 345 VAL B N 1
ATOM 7568 C CA . VAL B 1 345 ? -30.328 23.547 14.57 1 92.75 345 VAL B CA 1
ATOM 7569 C C . VAL B 1 345 ? -30.5 25.016 14.938 1 92.75 345 VAL B C 1
ATOM 7571 O O . VAL B 1 345 ? -30.719 25.859 14.062 1 92.75 345 VAL B O 1
ATOM 7574 N N . SER B 1 346 ? -30.422 25.297 16.219 1 92.44 346 SER B N 1
ATOM 7575 C CA . SER B 1 346 ? -30.5 26.688 16.672 1 92.44 346 SER B CA 1
ATOM 7576 C C . SER B 1 346 ? -29.156 27.391 16.562 1 92.44 346 SER B C 1
ATOM 7578 O O . SER B 1 346 ? -28.172 26.953 17.172 1 92.44 346 SER B O 1
ATOM 7580 N N . ILE B 1 347 ? -29.172 28.422 15.828 1 91.94 347 ILE B N 1
ATOM 7581 C CA . ILE B 1 347 ? -27.953 29.219 15.711 1 91.94 347 ILE B CA 1
ATOM 7582 C C . ILE B 1 347 ? -28.016 30.406 16.672 1 91.94 347 ILE B C 1
ATOM 7584 O O . ILE B 1 347 ? -28.984 31.156 16.672 1 91.94 347 ILE B O 1
ATOM 7588 N N . VAL B 1 348 ? -26.984 30.531 17.531 1 92.81 348 VAL B N 1
ATOM 7589 C CA . VAL B 1 348 ? -26.953 31.594 18.516 1 92.81 348 VAL B CA 1
ATOM 7590 C C . VAL B 1 348 ? -25.672 32.406 18.375 1 92.81 348 VAL B C 1
ATOM 7592 O O . VAL B 1 348 ? -24.703 31.938 17.781 1 92.81 348 VAL B O 1
ATOM 7595 N N . PRO B 1 349 ? -25.641 33.562 18.969 1 91.62 349 PRO B N 1
ATOM 7596 C CA . PRO B 1 349 ? -24.438 34.406 18.875 1 91.62 349 PRO B CA 1
ATOM 7597 C C . PRO B 1 349 ? -23.297 33.906 19.75 1 91.62 349 PRO B C 1
ATOM 7599 O O . PRO B 1 349 ? -23.438 32.875 20.438 1 91.62 349 PRO B O 1
ATOM 7602 N N . GLU B 1 350 ? -22.234 34.719 19.672 1 94 350 GLU B N 1
ATOM 7603 C CA . GLU B 1 350 ? -20.984 34.344 20.344 1 94 350 GLU B CA 1
ATOM 7604 C C . GLU B 1 350 ? -21.172 34.281 21.859 1 94 350 GLU B C 1
ATOM 7606 O O . GLU B 1 350 ? -21.906 35.094 22.438 1 94 350 GLU B O 1
ATOM 7611 N N . ILE B 1 351 ? -20.562 33.344 22.469 1 96.5 351 ILE B N 1
ATOM 7612 C CA . ILE B 1 351 ? -20.625 33.125 23.906 1 96.5 351 ILE B CA 1
ATOM 7613 C C . ILE B 1 351 ? -19.719 34.125 24.625 1 96.5 351 ILE B C 1
ATOM 7615 O O . ILE B 1 351 ? -18.562 34.281 24.266 1 96.5 351 ILE B O 1
ATOM 7619 N N . LYS B 1 352 ? -20.281 34.688 25.656 1 96.12 352 LYS B N 1
ATOM 7620 C CA . LYS B 1 352 ? -19.547 35.625 26.484 1 96.12 352 LYS B CA 1
ATOM 7621 C C . LYS B 1 352 ? -18.844 34.938 27.641 1 96.12 352 LYS B C 1
ATOM 7623 O O . LYS B 1 352 ? -17.688 35.219 27.938 1 96.12 352 LYS B O 1
ATOM 7628 N N . SER B 1 353 ? -19.625 34.062 28.297 1 97.56 353 SER B N 1
ATOM 7629 C CA . SER B 1 353 ? -19.031 33.438 29.469 1 97.56 353 SER B CA 1
ATOM 7630 C C . SER B 1 353 ? -19.812 32.188 29.875 1 97.56 353 SER B C 1
ATOM 7632 O O . SER B 1 353 ? -20.984 32.031 29.516 1 97.56 353 SER B O 1
ATOM 7634 N N . PHE B 1 354 ? -19.094 31.328 30.562 1 97.56 354 PHE B N 1
ATOM 7635 C CA . PHE B 1 354 ? -19.656 30.188 31.281 1 97.56 354 PHE B CA 1
ATOM 7636 C C . PHE B 1 354 ? -19.766 30.5 32.781 1 97.56 354 PHE B C 1
ATOM 7638 O O . PHE B 1 354 ? -18.75 30.703 33.438 1 97.56 354 PHE B O 1
ATOM 7645 N N . HIS B 1 355 ? -20.953 30.391 33.312 1 97.25 355 HIS B N 1
ATOM 7646 C CA . HIS B 1 355 ? -21.141 30.75 34.719 1 97.25 355 HIS B CA 1
ATOM 7647 C C . HIS B 1 355 ? -20.719 29.609 35.625 1 97.25 355 HIS B C 1
ATOM 7649 O O . HIS B 1 355 ? -20.781 28.438 35.25 1 97.25 355 HIS B O 1
ATOM 7655 N N . PRO B 1 356 ? -20.312 29.969 36.844 1 95.56 356 PRO B N 1
ATOM 7656 C CA . PRO B 1 356 ? -20.047 28.906 37.844 1 95.56 356 PRO B CA 1
ATOM 7657 C C . PRO B 1 356 ? -21.281 28.062 38.125 1 95.56 356 PRO B C 1
ATOM 7659 O O . PRO B 1 356 ? -22.406 28.578 38.156 1 95.56 356 PRO B O 1
ATOM 7662 N N . PHE B 1 357 ? -20.953 26.828 38.438 1 94.06 357 PHE B N 1
ATOM 7663 C CA . PHE B 1 357 ? -22.062 25.922 38.719 1 94.06 357 PHE B CA 1
ATOM 7664 C C . PHE B 1 357 ? -22.672 26.234 40.094 1 94.06 357 PHE B C 1
ATOM 7666 O O . PHE B 1 357 ? -21.953 26.5 41.031 1 94.06 357 PHE B O 1
ATOM 7673 N N . THR B 1 358 ? -24.016 26.219 40.094 1 90.94 358 THR B N 1
ATOM 7674 C CA . THR B 1 358 ? -24.734 26.375 41.344 1 90.94 358 THR B CA 1
ATOM 7675 C C . THR B 1 358 ? -25.375 25.062 41.781 1 90.94 358 THR B C 1
ATOM 7677 O O . THR B 1 358 ? -25.906 24.953 42.875 1 90.94 358 THR B O 1
ATOM 7680 N N . ALA B 1 359 ? -25.406 24.109 40.969 1 92.12 359 ALA B N 1
ATOM 7681 C CA . ALA B 1 359 ? -25.906 22.75 41.188 1 92.12 359 ALA B CA 1
ATOM 7682 C C . ALA B 1 359 ? -25.078 21.719 40.406 1 92.12 359 ALA B C 1
ATOM 7684 O O . ALA B 1 359 ? -24.375 22.078 39.469 1 92.12 359 ALA B O 1
ATOM 7685 N N . PRO B 1 360 ? -25.156 20.516 40.969 1 92.06 360 PRO B N 1
ATOM 7686 C CA . PRO B 1 360 ? -24.375 19.484 40.281 1 92.06 360 PRO B CA 1
ATOM 7687 C C . PRO B 1 360 ? -24.891 19.156 38.875 1 92.06 360 PRO B C 1
ATOM 7689 O O . PRO B 1 360 ? -26.094 19.281 38.625 1 92.06 360 PRO B O 1
ATOM 7692 N N . GLY B 1 361 ? -23.891 18.75 38.031 1 93.62 361 GLY B N 1
ATOM 7693 C CA . GLY B 1 361 ? -24.266 18.312 36.688 1 93.62 361 GLY B CA 1
ATOM 7694 C C . GLY B 1 361 ? -24.078 19.375 35.656 1 93.62 361 GLY B C 1
ATOM 7695 O O . GLY B 1 361 ? -24.391 20.547 35.875 1 93.62 361 GLY B O 1
ATOM 7696 N N . ILE B 1 362 ? -23.641 19.062 34.531 1 93.88 362 ILE B N 1
ATOM 7697 C CA . ILE B 1 362 ? -23.328 20 33.469 1 93.88 362 ILE B CA 1
ATOM 7698 C C . ILE B 1 362 ? -24.625 20.656 32.938 1 93.88 362 ILE B C 1
ATOM 7700 O O . ILE B 1 362 ? -24.625 21.812 32.531 1 93.88 362 ILE B O 1
ATOM 7704 N N . THR B 1 363 ? -25.734 19.922 33.125 1 93.56 363 THR B N 1
ATOM 7705 C CA . THR B 1 363 ? -27.016 20.406 32.625 1 93.56 363 THR B CA 1
ATOM 7706 C C . THR B 1 363 ? -27.484 21.609 33.438 1 93.56 363 THR B C 1
ATOM 7708 O O . THR B 1 363 ? -28.344 22.375 32.969 1 93.56 363 THR B O 1
ATOM 7711 N N . SER B 1 364 ? -27 21.766 34.594 1 94.06 364 SER B N 1
ATOM 7712 C CA . SER B 1 364 ? -27.391 22.891 35.438 1 94.06 364 SER B CA 1
ATOM 7713 C C . SER B 1 364 ? -26.609 24.141 35.094 1 94.06 364 SER B C 1
ATOM 7715 O O . SER B 1 364 ? -26.922 25.234 35.594 1 94.06 364 SER B O 1
ATOM 7717 N N . GLY B 1 365 ? -25.641 24 34.188 1 94.69 365 GLY B N 1
ATOM 7718 C CA . GLY B 1 365 ? -24.781 25.125 33.844 1 94.69 365 GLY B CA 1
ATOM 7719 C C . GLY B 1 365 ? -25.484 26.188 33.031 1 94.69 365 GLY B C 1
ATOM 7720 O O . GLY B 1 365 ? -26.453 25.906 32.344 1 94.69 365 GLY B O 1
ATOM 7721 N N . LYS B 1 366 ? -24.969 27.422 33.156 1 96.44 366 LYS B N 1
ATOM 7722 C CA . LYS B 1 366 ? -25.484 28.562 32.406 1 96.44 366 LYS B CA 1
ATOM 7723 C C . LYS B 1 366 ? -24.406 29.188 31.531 1 96.44 366 LYS B C 1
ATOM 7725 O O . LYS B 1 366 ? -23.281 29.406 31.969 1 96.44 366 LYS B O 1
ATOM 7730 N N . VAL B 1 367 ? -24.766 29.406 30.297 1 97.56 367 VAL B N 1
ATOM 7731 C CA . VAL B 1 367 ? -23.875 30.031 29.328 1 97.56 367 VAL B CA 1
ATOM 7732 C C . VAL B 1 367 ? -24.469 31.375 28.891 1 97.56 367 VAL B C 1
ATOM 7734 O O . VAL B 1 367 ? -25.609 31.453 28.453 1 97.56 367 VAL B O 1
ATOM 7737 N N . GLU B 1 368 ? -23.672 32.375 29.016 1 97.75 368 GLU B N 1
ATOM 7738 C CA . GLU B 1 368 ? -24.125 33.719 28.656 1 97.75 368 GLU B CA 1
ATOM 7739 C C . GLU B 1 368 ? -23.578 34.125 27.297 1 97.75 368 GLU B C 1
ATOM 7741 O O . GLU B 1 368 ? -22.375 34 27.031 1 97.75 368 GLU B O 1
ATOM 7746 N N . LEU B 1 369 ? -24.484 34.625 26.516 1 96.06 369 LEU B N 1
ATOM 7747 C CA . LEU B 1 369 ? -24.094 35.156 25.219 1 96.06 369 LEU B CA 1
ATOM 7748 C C . LEU B 1 369 ? -23.766 36.625 25.312 1 96.06 369 LEU B C 1
ATOM 7750 O O . LEU B 1 369 ? -24.109 37.281 26.312 1 96.06 369 LEU B O 1
ATOM 7754 N N . PHE B 1 370 ? -23.125 37.156 24.375 1 92.94 370 PHE B N 1
ATOM 7755 C CA . PHE B 1 370 ? -22.734 38.562 24.375 1 92.94 370 PHE B CA 1
ATOM 7756 C C . PHE B 1 370 ? -23.969 39.469 24.344 1 92.94 370 PHE B C 1
ATOM 7758 O O . PHE B 1 370 ? -23.938 40.594 24.859 1 92.94 370 PHE B O 1
ATOM 7765 N N . ASN B 1 371 ? -25.062 38.938 23.781 1 91.5 371 ASN B N 1
ATOM 7766 C CA . ASN B 1 371 ? -26.266 39.75 23.734 1 91.5 371 ASN B CA 1
ATOM 7767 C C . ASN B 1 371 ? -27.062 39.656 25.031 1 91.5 371 ASN B C 1
ATOM 7769 O O . ASN B 1 371 ? -28.188 40.188 25.125 1 91.5 371 ASN B O 1
ATOM 7773 N N . GLY B 1 372 ? -26.625 38.875 25.906 1 93 372 GLY B N 1
ATOM 7774 C CA . GLY B 1 372 ? -27.234 38.812 27.219 1 93 372 GLY B CA 1
ATOM 7775 C C . GLY B 1 372 ? -28.094 37.562 27.422 1 93 372 GLY B C 1
ATOM 7776 O O . GLY B 1 372 ? -28.469 37.25 28.562 1 93 372 GLY B O 1
ATOM 7777 N N . THR B 1 373 ? -28.359 36.875 26.391 1 94.56 373 THR B N 1
ATOM 7778 C CA . THR B 1 373 ? -29.156 35.656 26.484 1 94.56 373 THR B CA 1
ATOM 7779 C C . THR B 1 373 ? -28.438 34.625 27.312 1 94.56 373 THR B C 1
ATOM 7781 O O . THR B 1 373 ? -27.219 34.438 27.203 1 94.56 373 THR B O 1
ATOM 7784 N N . ILE B 1 374 ? -29.203 33.969 28.188 1 96 374 ILE B N 1
ATOM 7785 C CA . ILE B 1 374 ? -28.656 32.906 29 1 96 374 ILE B CA 1
ATOM 7786 C C . ILE B 1 374 ? -29.172 31.562 28.469 1 96 374 ILE B C 1
ATOM 7788 O O . ILE B 1 374 ? -30.375 31.344 28.375 1 96 374 ILE B O 1
ATOM 7792 N N . LEU B 1 375 ? -28.219 30.672 28.141 1 95.5 375 LEU B N 1
ATOM 7793 C CA . LEU B 1 375 ? -28.531 29.328 27.703 1 95.5 375 LEU B CA 1
ATOM 7794 C C . LEU B 1 375 ? -28.281 28.312 28.812 1 95.5 375 LEU B C 1
ATOM 7796 O O . LEU B 1 375 ? -27.391 28.5 29.641 1 95.5 375 LEU B O 1
ATOM 7800 N N . HIS B 1 376 ? -29.094 27.203 28.844 1 92.81 376 HIS B N 1
ATOM 7801 C CA . HIS B 1 376 ? -28.938 26.156 29.844 1 92.81 376 HIS B CA 1
ATOM 7802 C C . HIS B 1 376 ? -29.391 24.797 29.297 1 92.81 376 HIS B C 1
ATOM 7804 O O . HIS B 1 376 ? -29.859 24.719 28.156 1 92.81 376 HIS B O 1
ATOM 7810 N N . GLY B 1 377 ? -29.062 23.734 30 1 92 377 GLY B N 1
ATOM 7811 C CA . GLY B 1 377 ? -29.625 22.422 29.719 1 92 377 GLY B CA 1
ATOM 7812 C C . GLY B 1 377 ? -28.812 21.641 28.703 1 92 377 GLY B C 1
ATOM 7813 O O . GLY B 1 377 ? -29.359 20.859 27.938 1 92 377 GLY B O 1
ATOM 7814 N N . PHE B 1 378 ? -27.516 21.875 28.688 1 93.56 378 PHE B N 1
ATOM 7815 C CA . PHE B 1 378 ? -26.641 21.141 27.781 1 93.56 378 PHE B CA 1
ATOM 7816 C C . PHE B 1 378 ? -26.172 19.828 28.406 1 93.56 378 PHE B C 1
ATOM 7818 O O . PHE B 1 378 ? -25.891 19.781 29.609 1 93.56 378 PHE B O 1
ATOM 7825 N N . ASP B 1 379 ? -26.109 18.828 27.531 1 96.81 379 ASP B N 1
ATOM 7826 C CA . ASP B 1 379 ? -25.516 17.562 27.969 1 96.81 379 ASP B CA 1
ATOM 7827 C C . ASP B 1 379 ? -24.062 17.469 27.531 1 96.81 379 ASP B C 1
ATOM 7829 O O . ASP B 1 379 ? -23.25 16.828 28.203 1 96.81 379 ASP B O 1
ATOM 7833 N N . ARG B 1 380 ? -23.781 18.047 26.328 1 97.5 380 ARG B N 1
ATOM 7834 C CA . ARG B 1 380 ? -22.469 17.969 25.703 1 97.5 380 ARG B CA 1
ATOM 7835 C C . ARG B 1 380 ? -22.078 19.312 25.094 1 97.5 380 ARG B C 1
ATOM 7837 O O . ARG B 1 380 ? -22.953 20.062 24.625 1 97.5 380 ARG B O 1
ATOM 7844 N N . ILE B 1 381 ? -20.75 19.625 25.125 1 97.31 381 ILE B N 1
ATOM 7845 C CA . ILE B 1 381 ? -20.219 20.797 24.453 1 97.31 381 ILE B CA 1
ATOM 7846 C C . ILE B 1 381 ? -19.078 20.406 23.516 1 97.31 381 ILE B C 1
ATOM 7848 O O . ILE B 1 381 ? -18.172 19.672 23.922 1 97.31 381 ILE B O 1
ATOM 7852 N N . ILE B 1 382 ? -19.156 20.797 22.266 1 97.19 382 ILE B N 1
ATOM 7853 C CA . ILE B 1 382 ? -18.094 20.547 21.281 1 97.19 382 ILE B CA 1
ATOM 7854 C C . ILE B 1 382 ? -17.469 21.875 20.859 1 97.19 382 ILE B C 1
ATOM 7856 O O . ILE B 1 382 ? -18.172 22.766 20.344 1 97.19 382 ILE B O 1
ATOM 7860 N N . LEU B 1 383 ? -16.188 22 21.109 1 97.31 383 LEU B N 1
ATOM 7861 C CA . LEU B 1 383 ? -15.453 23.172 20.672 1 97.31 383 LEU B CA 1
ATOM 7862 C C . LEU B 1 383 ? -14.977 23 19.234 1 97.31 383 LEU B C 1
ATOM 7864 O O . LEU B 1 383 ? -13.961 22.344 18.984 1 97.31 383 LEU B O 1
ATOM 7868 N N . ALA B 1 384 ? -15.664 23.562 18.328 1 96.5 384 ALA B N 1
ATOM 7869 C CA . ALA B 1 384 ? -15.234 23.641 16.938 1 96.5 384 ALA B CA 1
ATOM 7870 C C . ALA B 1 384 ? -14.555 24.984 16.641 1 96.5 384 ALA B C 1
ATOM 7872 O O . ALA B 1 384 ? -14.93 25.688 15.703 1 96.5 384 ALA B O 1
ATOM 7873 N N . THR B 1 385 ? -13.523 25.234 17.391 1 95.12 385 THR B N 1
ATOM 7874 C CA . THR B 1 385 ? -12.914 26.562 17.469 1 95.12 385 THR B CA 1
ATOM 7875 C C . THR B 1 385 ? -11.578 26.578 16.734 1 95.12 385 THR B C 1
ATOM 7877 O O . THR B 1 385 ? -10.758 27.469 16.953 1 95.12 385 THR B O 1
ATOM 7880 N N . GLY B 1 386 ? -11.352 25.625 15.898 1 93.38 386 GLY B N 1
ATOM 7881 C CA . GLY B 1 386 ? -10.219 25.656 14.984 1 93.38 386 GLY B CA 1
ATOM 7882 C C . GLY B 1 386 ? -8.945 25.109 15.594 1 93.38 386 GLY B C 1
ATOM 7883 O O . GLY B 1 386 ? -8.984 24.344 16.547 1 93.38 386 GLY B O 1
ATOM 7884 N N . TYR B 1 387 ? -7.785 25.406 14.922 1 94.06 387 TYR B N 1
ATOM 7885 C CA . TYR B 1 387 ? -6.465 24.891 15.281 1 94.06 387 TYR B CA 1
ATOM 7886 C C . TYR B 1 387 ? -5.434 26.016 15.289 1 94.06 387 TYR B C 1
ATOM 7888 O O . TYR B 1 387 ? -5.699 27.125 14.805 1 94.06 387 TYR B O 1
ATOM 7896 N N . ARG B 1 388 ? -4.316 25.719 15.859 1 94.19 388 ARG B N 1
ATOM 7897 C CA . ARG B 1 388 ? -3.176 26.625 15.922 1 94.19 388 ARG B CA 1
ATOM 7898 C C . ARG B 1 388 ? -1.933 26 15.305 1 94.19 388 ARG B C 1
ATOM 7900 O O . ARG B 1 388 ? -1.786 24.766 15.312 1 94.19 388 ARG B O 1
ATOM 7907 N N . TYR B 1 389 ? -1.104 26.875 14.719 1 96 389 TYR B N 1
ATOM 7908 C CA . TYR B 1 389 ? 0.185 26.375 14.242 1 96 389 TYR B CA 1
ATOM 7909 C C . TYR B 1 389 ? 1.135 26.125 15.406 1 96 389 TYR B C 1
ATOM 7911 O O . TYR B 1 389 ? 1.264 26.969 16.297 1 96 389 TYR B O 1
ATOM 7919 N N . SER B 1 390 ? 1.702 25.016 15.43 1 96.06 390 SER B N 1
ATOM 7920 C CA . SER B 1 390 ? 2.637 24.609 16.484 1 96.06 390 SER B CA 1
ATOM 7921 C C . SER B 1 390 ? 3.705 23.672 15.93 1 96.06 390 SER B C 1
ATOM 7923 O O . SER B 1 390 ? 3.387 22.656 15.305 1 96.06 390 SER B O 1
ATOM 7925 N N . PHE B 1 391 ? 4.969 24.047 16.141 1 97.44 391 PHE B N 1
ATOM 7926 C CA . PHE B 1 391 ? 6.121 23.25 15.734 1 97.44 391 PHE B CA 1
ATOM 7927 C C . PHE B 1 391 ? 7.082 23.062 16.906 1 97.44 391 PHE B C 1
ATOM 7929 O O . PHE B 1 391 ? 8.203 23.562 16.875 1 97.44 391 PHE B O 1
ATOM 7936 N N . PRO B 1 392 ? 6.738 22.172 17.812 1 97.06 392 PRO B N 1
ATOM 7937 C CA . PRO B 1 392 ? 7.551 22.031 19.016 1 97.06 392 PRO B CA 1
ATOM 7938 C C . PRO B 1 392 ? 8.992 21.625 18.719 1 97.06 392 PRO B C 1
ATOM 7940 O O . PRO B 1 392 ? 9.891 21.875 19.531 1 97.06 392 PRO B O 1
ATOM 7943 N N . PHE B 1 393 ? 9.25 21.047 17.578 1 98.31 393 PHE B N 1
ATOM 7944 C CA . PHE B 1 393 ? 10.586 20.594 17.234 1 98.31 393 PHE B CA 1
ATOM 7945 C C . PHE B 1 393 ? 11.461 21.766 16.781 1 98.31 393 PHE B C 1
ATOM 7947 O O . PHE B 1 393 ? 12.664 21.609 16.562 1 98.31 393 PHE B O 1
ATOM 7954 N N . LEU B 1 394 ? 10.93 22.953 16.672 1 98 394 LEU B N 1
ATOM 7955 C CA . LEU B 1 394 ? 11.672 24.172 16.359 1 98 394 LEU B CA 1
ATOM 7956 C C . LEU B 1 394 ? 11.547 25.188 17.469 1 98 394 LEU B C 1
ATOM 7958 O O . LEU B 1 394 ? 11.195 26.344 17.219 1 98 394 LEU B O 1
ATOM 7962 N N . PRO B 1 395 ? 11.945 24.859 18.656 1 96.31 395 PRO B N 1
ATOM 7963 C CA . PRO B 1 395 ? 11.695 25.734 19.797 1 96.31 395 PRO B CA 1
ATOM 7964 C C . PRO B 1 395 ? 12.406 27.078 19.672 1 96.31 395 PRO B C 1
ATOM 7966 O O . PRO B 1 395 ? 11.914 28.094 20.156 1 96.31 395 PRO B O 1
ATOM 7969 N N . GLN B 1 396 ? 13.539 27.141 18.984 1 95.44 396 GLN B N 1
ATOM 7970 C CA . GLN B 1 396 ? 14.344 28.359 18.875 1 95.44 396 GLN B CA 1
ATOM 7971 C C . GLN B 1 396 ? 13.641 29.406 18.031 1 95.44 396 GLN B C 1
ATOM 7973 O O . GLN B 1 396 ? 14.031 30.578 18.031 1 95.44 396 GLN B O 1
ATOM 7978 N N . TYR B 1 397 ? 12.602 29 17.312 1 96.19 397 TYR B N 1
ATOM 7979 C CA . TYR B 1 397 ? 11.922 29.938 16.438 1 96.19 397 TYR B CA 1
ATOM 7980 C C . TYR B 1 397 ? 10.492 30.203 16.922 1 96.19 397 TYR B C 1
ATOM 7982 O O . TYR B 1 397 ? 9.648 30.672 16.156 1 96.19 397 TYR B O 1
ATOM 7990 N N . ILE B 1 398 ? 10.188 29.828 18.188 1 95.69 398 ILE B N 1
ATOM 7991 C CA . ILE B 1 398 ? 8.898 30.094 18.812 1 95.69 398 ILE B CA 1
ATOM 7992 C C . ILE B 1 398 ? 9.055 31.141 19.906 1 95.69 398 ILE B C 1
ATOM 7994 O O . ILE B 1 398 ? 9.953 31.031 20.75 1 95.69 398 ILE B O 1
ATOM 7998 N N . ASN B 1 399 ? 8.312 32.156 19.828 1 93.69 399 ASN B N 1
ATOM 7999 C CA . ASN B 1 399 ? 8.281 33.188 20.859 1 93.69 399 ASN B CA 1
ATOM 8000 C C . ASN B 1 399 ? 6.863 33.406 21.391 1 93.69 399 ASN B C 1
ATOM 8002 O O . ASN B 1 399 ? 6.094 34.188 20.828 1 93.69 399 ASN B O 1
ATOM 8006 N N . THR B 1 400 ? 6.559 32.812 22.484 1 91.31 400 THR B N 1
ATOM 8007 C CA . THR B 1 400 ? 5.203 32.812 23.016 1 91.31 400 THR B CA 1
ATOM 8008 C C . THR B 1 400 ? 4.898 34.125 23.734 1 91.31 400 THR B C 1
ATOM 8010 O O . THR B 1 400 ? 3.75 34.406 24.094 1 91.31 400 THR B O 1
ATOM 8013 N N . SER B 1 401 ? 5.867 34.938 23.891 1 89.38 401 SER B N 1
ATOM 8014 C CA . SER B 1 401 ? 5.664 36.219 24.594 1 89.38 401 SER B CA 1
ATOM 8015 C C . SER B 1 401 ? 5.066 37.25 23.672 1 89.38 401 SER B C 1
ATOM 8017 O O . SER B 1 401 ? 4.562 38.281 24.125 1 89.38 401 SER B O 1
ATOM 8019 N N . LEU B 1 402 ? 5.148 37.031 22.406 1 87.5 402 LEU B N 1
ATOM 8020 C CA . LEU B 1 402 ? 4.598 37.969 21.422 1 87.5 402 LEU B CA 1
ATOM 8021 C C . LEU B 1 402 ? 3.164 37.594 21.062 1 87.5 402 LEU B C 1
ATOM 8023 O O . LEU B 1 402 ? 2.865 36.406 20.844 1 87.5 402 LEU B O 1
ATOM 8027 N N . ARG B 1 403 ? 2.367 38.594 21.094 1 84 403 ARG B N 1
ATOM 8028 C CA . ARG B 1 403 ? 0.978 38.406 20.688 1 84 403 ARG B CA 1
ATOM 8029 C C . ARG B 1 403 ? 0.849 38.344 19.172 1 84 403 ARG B C 1
ATOM 8031 O O . ARG B 1 403 ? 1.85 38.438 18.453 1 84 403 ARG B O 1
ATOM 8038 N N . ALA B 1 404 ? -0.347 38.156 18.672 1 81.31 404 ALA B N 1
ATOM 8039 C CA . ALA B 1 404 ? -0.631 37.875 17.266 1 81.31 404 ALA B CA 1
ATOM 8040 C C . ALA B 1 404 ? -0.071 38.969 16.359 1 81.31 404 ALA B C 1
ATOM 8042 O O . ALA B 1 404 ? 0.494 38.688 15.305 1 81.31 404 ALA B O 1
ATOM 8043 N N . ASN B 1 405 ? -0.067 40.219 16.828 1 81 405 ASN B N 1
ATOM 8044 C CA . ASN B 1 405 ? 0.281 41.312 15.938 1 81 405 ASN B CA 1
ATOM 8045 C C . ASN B 1 405 ? 1.577 42 16.375 1 81 405 ASN B C 1
ATOM 8047 O O . ASN B 1 405 ? 1.972 43 15.789 1 81 405 ASN B O 1
ATOM 8051 N N . GLU B 1 406 ? 2.193 41.438 17.312 1 81.19 406 GLU B N 1
ATOM 8052 C CA . GLU B 1 406 ? 3.42 42.062 17.812 1 81.19 406 GLU B CA 1
ATOM 8053 C C . GLU B 1 406 ? 4.641 41.562 17.031 1 81.19 406 GLU B C 1
ATOM 8055 O O . GLU B 1 406 ? 4.668 40.406 16.578 1 81.19 406 GLU B O 1
ATOM 8060 N N . THR B 1 407 ? 5.48 42.531 16.766 1 77.31 407 THR B N 1
ATOM 8061 C CA . THR B 1 407 ? 6.719 42.188 16.078 1 77.31 407 THR B CA 1
ATOM 8062 C C . THR B 1 407 ? 7.934 42.562 16.922 1 77.31 407 THR B C 1
ATOM 8064 O O . THR B 1 407 ? 7.82 43.344 17.859 1 77.31 407 THR B O 1
ATOM 8067 N N . ILE B 1 408 ? 9.008 41.938 16.75 1 75.44 408 ILE B N 1
ATOM 8068 C CA . ILE B 1 408 ? 10.281 42.344 17.328 1 75.44 408 ILE B CA 1
ATOM 8069 C C . ILE B 1 408 ? 10.828 43.531 16.547 1 75.44 408 ILE B C 1
ATOM 8071 O O . ILE B 1 408 ? 10.977 43.469 15.32 1 75.44 408 ILE B O 1
ATOM 8075 N N . PRO B 1 409 ? 10.773 44.781 17.344 1 64.38 409 PRO B N 1
ATOM 8076 C CA . PRO B 1 409 ? 11.258 45.969 16.641 1 64.38 409 PRO B CA 1
ATOM 8077 C C . PRO B 1 409 ? 12.586 45.719 15.922 1 64.38 409 PRO B C 1
ATOM 8079 O O . PRO B 1 409 ? 13.453 45 16.438 1 64.38 409 PRO B O 1
ATOM 8082 N N . ILE B 1 410 ? 12.469 45.938 14.672 1 59.38 410 ILE B N 1
ATOM 8083 C CA . ILE B 1 410 ? 13.734 45.906 13.938 1 59.38 410 ILE B CA 1
ATOM 8084 C C . ILE B 1 410 ? 14.641 47.031 14.414 1 59.38 410 ILE B C 1
ATOM 8086 O O . ILE B 1 410 ? 14.203 48.188 14.484 1 59.38 410 ILE B O 1
ATOM 8090 N N . GLN B 1 411 ? 15.398 47 15.461 1 46.56 411 GLN B N 1
ATOM 8091 C CA . GLN B 1 411 ? 16.172 48.156 15.883 1 46.56 411 GLN B CA 1
ATOM 8092 C C . GLN B 1 411 ? 16.5 49.062 14.695 1 46.56 411 GLN B C 1
ATOM 8094 O O . GLN B 1 411 ? 16.297 48.656 13.539 1 46.56 411 GLN B O 1
ATOM 8099 N N . GLY B 1 412 ? 17.906 49.875 14.641 1 40.84 412 GLY B N 1
ATOM 8100 C CA . GLY B 1 412 ? 18.516 50.969 13.938 1 40.84 412 GLY B CA 1
ATOM 8101 C C . GLY B 1 412 ? 18.5 50.812 12.43 1 40.84 412 GLY B C 1
ATOM 8102 O O . GLY B 1 412 ? 18.234 49.75 11.914 1 40.84 412 GLY B O 1
ATOM 8103 N N . THR B 1 413 ? 18.359 52.031 11.562 1 39.09 413 THR B N 1
ATOM 8104 C CA . THR B 1 413 ? 18.672 52.281 10.156 1 39.09 413 THR B CA 1
ATOM 8105 C C . THR B 1 413 ? 19.906 51.5 9.742 1 39.09 413 THR B C 1
ATOM 8107 O O . THR B 1 413 ? 20.297 51.5 8.57 1 39.09 413 THR B O 1
ATOM 8110 N N . ASP B 1 414 ? 20.969 51.438 10.609 1 35.22 414 ASP B N 1
ATOM 8111 C CA . ASP B 1 414 ? 22.25 50.906 10.18 1 35.22 414 ASP B CA 1
ATOM 8112 C C . ASP B 1 414 ? 22.141 49.406 9.906 1 35.22 414 ASP B C 1
ATOM 8114 O O . ASP B 1 414 ? 21.438 48.688 10.625 1 35.22 414 ASP B O 1
ATOM 8118 N N . ALA B 1 415 ? 22.516 48.906 8.742 1 39.69 415 ALA B N 1
ATOM 8119 C CA . ALA B 1 415 ? 22.609 47.562 8.18 1 39.69 415 ALA B CA 1
ATOM 8120 C C . ALA B 1 415 ? 22.875 46.531 9.273 1 39.69 415 ALA B C 1
ATOM 8122 O O . ALA B 1 415 ? 22.812 45.344 9.023 1 39.69 415 ALA B O 1
ATOM 8123 N N . LYS B 1 416 ? 23.531 46.844 10.297 1 41.12 416 LYS B N 1
ATOM 8124 C CA . LYS B 1 416 ? 24.156 45.938 11.258 1 41.12 416 LYS B CA 1
ATOM 8125 C C . LYS B 1 416 ? 23.156 45.469 12.289 1 41.12 416 LYS B C 1
ATOM 8127 O O . LYS B 1 416 ? 23.469 44.562 13.094 1 41.12 416 LYS B O 1
ATOM 8132 N N . SER B 1 417 ? 22.219 46.219 12.797 1 39.09 417 SER B N 1
ATOM 8133 C CA . SER B 1 417 ? 21.375 45.969 13.953 1 39.09 417 SER B CA 1
ATOM 8134 C C . SER B 1 417 ? 20.188 45.062 13.594 1 39.09 417 SER B C 1
ATOM 8136 O O . SER B 1 417 ? 19.219 44.969 14.344 1 39.09 417 SER B O 1
ATOM 8138 N N . THR B 1 418 ? 19.781 44.875 12.398 1 44.78 418 THR B N 1
ATOM 8139 C CA . THR B 1 418 ? 18.766 44 11.82 1 44.78 418 THR B CA 1
ATOM 8140 C C . THR B 1 418 ? 18.734 42.656 12.547 1 44.78 418 THR B C 1
ATOM 8142 O O . THR B 1 418 ? 18.141 41.688 12.055 1 44.78 418 THR B O 1
ATOM 8145 N N . GLN B 1 419 ? 19.516 42.375 13.477 1 50.97 419 GLN B N 1
ATOM 8146 C CA . GLN B 1 419 ? 20.078 41.094 13.805 1 50.97 419 GLN B CA 1
ATOM 8147 C C . GLN B 1 419 ? 19.109 40.25 14.617 1 50.97 419 GLN B C 1
ATOM 8149 O O . GLN B 1 419 ? 19.438 39.125 15.031 1 50.97 419 GLN B O 1
ATOM 8154 N N . ARG B 1 420 ? 17.891 40.75 15.062 1 64.88 420 ARG B N 1
ATOM 8155 C CA . ARG B 1 420 ? 17.25 39.75 15.93 1 64.88 420 ARG B CA 1
ATOM 8156 C C . ARG B 1 420 ? 16.391 38.781 15.117 1 64.88 420 ARG B C 1
ATOM 8158 O O . ARG B 1 420 ? 15.664 39.219 14.211 1 64.88 420 ARG B O 1
ATOM 8165 N N . GLN B 1 421 ? 16.516 37.656 15.445 1 79.44 421 GLN B N 1
ATOM 8166 C CA . GLN B 1 421 ? 15.812 36.531 14.828 1 79.44 421 GLN B CA 1
ATOM 8167 C C . GLN B 1 421 ? 14.305 36.688 14.969 1 79.44 421 GLN B C 1
ATOM 8169 O O . GLN B 1 421 ? 13.797 36.906 16.062 1 79.44 421 GLN B O 1
ATOM 8174 N N . GLN B 1 422 ? 13.625 36.812 13.844 1 85.62 422 GLN B N 1
ATOM 8175 C CA . GLN B 1 422 ? 12.164 36.844 13.844 1 85.62 422 GLN B CA 1
ATOM 8176 C C . GLN B 1 422 ? 11.578 35.438 14.031 1 85.62 422 GLN B C 1
ATOM 8178 O O . GLN B 1 422 ? 12.086 34.469 13.469 1 85.62 422 GLN B O 1
ATOM 8183 N N . PRO B 1 423 ? 10.578 35.406 14.859 1 90.94 423 PRO B N 1
ATOM 8184 C CA . PRO B 1 423 ? 10.008 34.062 15.117 1 90.94 423 PRO B CA 1
ATOM 8185 C C . PRO B 1 423 ? 9.133 33.562 13.969 1 90.94 423 PRO B C 1
ATOM 8187 O O . PRO B 1 423 ? 8.633 34.375 13.18 1 90.94 423 PRO B O 1
ATOM 8190 N N . LEU B 1 424 ? 8.984 32.25 13.898 1 95.31 424 LEU B N 1
ATOM 8191 C CA . LEU B 1 424 ? 8.023 31.594 13.023 1 95.31 424 LEU B CA 1
ATOM 8192 C C . LEU B 1 424 ? 6.633 31.578 13.656 1 95.31 424 LEU B C 1
ATOM 8194 O O . LEU B 1 424 ? 5.629 31.766 12.969 1 95.31 424 LEU B O 1
ATOM 8198 N N . ILE B 1 425 ? 6.625 31.25 14.969 1 95.62 425 ILE B N 1
ATOM 8199 C CA . ILE B 1 425 ? 5.363 31.062 15.68 1 95.62 425 ILE B CA 1
ATOM 8200 C C . ILE B 1 425 ? 5.336 31.938 16.938 1 95.62 425 ILE B C 1
ATOM 8202 O O . ILE B 1 425 ? 6.332 32.031 17.641 1 95.62 425 ILE B O 1
ATOM 8206 N N . THR B 1 426 ? 4.227 32.594 17.156 1 94 426 THR B N 1
ATOM 8207 C CA . THR B 1 426 ? 3.967 33.312 18.422 1 94 426 THR B CA 1
ATOM 8208 C C . THR B 1 426 ? 2.734 32.719 19.109 1 94 426 THR B C 1
ATOM 8210 O O . THR B 1 426 ? 2.814 31.688 19.766 1 94 426 THR B O 1
ATOM 8213 N N . ASP B 1 427 ? 1.554 33.25 18.75 1 91 427 ASP B N 1
ATOM 8214 C CA . ASP B 1 427 ? 0.34 32.781 19.406 1 91 427 ASP B CA 1
ATOM 8215 C C . ASP B 1 427 ? -0.268 31.594 18.656 1 91 427 ASP B C 1
ATOM 8217 O O . ASP B 1 427 ? -1.243 30.984 19.109 1 91 427 ASP B O 1
ATOM 8221 N N . GLY B 1 428 ? 0.286 31.281 17.562 1 93.5 428 GLY B N 1
ATOM 8222 C CA . GLY B 1 428 ? -0.136 30.109 16.812 1 93.5 428 GLY B CA 1
ATOM 8223 C C . GLY B 1 428 ? -1.226 30.406 15.805 1 93.5 428 GLY B C 1
ATOM 8224 O O . GLY B 1 428 ? -1.7 29.5 15.109 1 93.5 428 GLY B O 1
ATOM 8225 N N . THR B 1 429 ? -1.642 31.641 15.586 1 91.75 429 THR B N 1
ATOM 8226 C CA . THR B 1 429 ? -2.713 32 14.664 1 91.75 429 THR B CA 1
ATOM 8227 C C . THR B 1 429 ? -2.221 31.922 13.219 1 91.75 429 THR B C 1
ATOM 8229 O O . THR B 1 429 ? -3.008 31.688 12.297 1 91.75 429 THR B O 1
ATOM 8232 N N . HIS B 1 430 ? -0.96 32.219 13.031 1 93.56 430 HIS B N 1
ATOM 8233 C CA . HIS B 1 430 ? -0.339 32.188 11.711 1 93.56 430 HIS B CA 1
ATOM 8234 C C . HIS B 1 430 ? 1.154 31.906 11.812 1 93.56 430 HIS B C 1
ATOM 8236 O O . HIS B 1 430 ? 1.712 31.859 12.906 1 93.56 430 HIS B O 1
ATOM 8242 N N . ILE B 1 431 ? 1.761 31.578 10.703 1 95.75 431 ILE B N 1
ATOM 8243 C CA . ILE B 1 431 ? 3.207 31.438 10.586 1 95.75 431 ILE B CA 1
ATOM 8244 C C . ILE B 1 431 ? 3.812 32.719 10.031 1 95.75 431 ILE B C 1
ATOM 8246 O O . ILE B 1 431 ? 3.287 33.312 9.078 1 95.75 431 ILE B O 1
ATOM 8250 N N . ARG B 1 432 ? 4.879 33.156 10.625 1 93.31 432 ARG B N 1
ATOM 8251 C CA . ARG B 1 432 ? 5.531 34.406 10.234 1 93.31 432 ARG B CA 1
ATOM 8252 C C . ARG B 1 432 ? 6.855 34.125 9.531 1 93.31 432 ARG B C 1
ATOM 8254 O O . ARG B 1 432 ? 7.363 33 9.562 1 93.31 432 ARG B O 1
ATOM 8261 N N . SER B 1 433 ? 7.352 35.188 8.828 1 94.19 433 SER B N 1
ATOM 8262 C CA . SER B 1 433 ? 8.734 35.25 8.367 1 94.19 433 SER B CA 1
ATOM 8263 C C . SER B 1 433 ? 8.969 34.25 7.23 1 94.19 433 SER B C 1
ATOM 8265 O O . SER B 1 433 ? 10.047 33.656 7.141 1 94.19 433 SER B O 1
ATOM 8267 N N . LEU B 1 434 ? 7.965 33.938 6.445 1 96.56 434 LEU B N 1
ATOM 8268 C CA . LEU B 1 434 ? 8.117 33.062 5.289 1 96.56 434 LEU B CA 1
ATOM 8269 C C . LEU B 1 434 ? 8.086 33.875 3.99 1 96.56 434 LEU B C 1
ATOM 8271 O O . LEU B 1 434 ? 7.305 34.812 3.859 1 96.56 434 LEU B O 1
ATOM 8275 N N . HIS B 1 435 ? 8.984 33.531 3.102 1 95.94 435 HIS B N 1
ATOM 8276 C CA . HIS B 1 435 ? 8.859 34 1.719 1 95.94 435 HIS B CA 1
ATOM 8277 C C . HIS B 1 435 ? 7.965 33.062 0.912 1 95.94 435 HIS B C 1
ATOM 8279 O O . HIS B 1 435 ? 8.203 31.844 0.868 1 95.94 435 HIS B O 1
ATOM 8285 N N . LEU B 1 436 ? 6.859 33.562 0.293 1 94.88 436 LEU B N 1
ATOM 8286 C CA . LEU B 1 436 ? 5.875 32.844 -0.501 1 94.88 436 LEU B CA 1
ATOM 8287 C C . LEU B 1 436 ? 5.168 31.797 0.343 1 94.88 436 LEU B C 1
ATOM 8289 O O . LEU B 1 436 ? 4.594 30.844 -0.196 1 94.88 436 LEU B O 1
ATOM 8293 N N . ASP B 1 437 ? 5.332 31.859 1.718 1 95.94 437 ASP B N 1
ATOM 8294 C CA . ASP B 1 437 ? 4.789 30.906 2.674 1 95.94 437 ASP B CA 1
ATOM 8295 C C . ASP B 1 437 ? 5.43 29.531 2.504 1 95.94 437 ASP B C 1
ATOM 8297 O O . ASP B 1 437 ? 4.812 28.516 2.809 1 95.94 437 ASP B O 1
ATOM 8301 N N . ILE B 1 438 ? 6.672 29.562 1.929 1 98 438 ILE B N 1
ATOM 8302 C CA . ILE B 1 438 ? 7.363 28.312 1.639 1 98 438 ILE B CA 1
ATOM 8303 C C . ILE B 1 438 ? 8.711 28.281 2.355 1 98 438 ILE B C 1
ATOM 8305 O O . ILE B 1 438 ? 9.039 27.312 3.047 1 98 438 ILE B O 1
ATOM 8309 N N . PHE B 1 439 ? 9.5 29.375 2.211 1 98.44 439 PHE B N 1
ATOM 8310 C CA . PHE B 1 439 ? 10.875 29.406 2.695 1 98.44 439 PHE B CA 1
ATOM 8311 C C . PHE B 1 439 ? 10.984 30.266 3.953 1 98.44 439 PHE B C 1
ATOM 8313 O O . PHE B 1 439 ? 10.602 31.438 3.949 1 98.44 439 PHE B O 1
ATOM 8320 N N . TYR B 1 440 ? 11.508 29.688 5 1 97.94 440 TYR B N 1
ATOM 8321 C CA . TYR B 1 440 ? 11.836 30.5 6.16 1 97.94 440 TYR B CA 1
ATOM 8322 C C . TYR B 1 440 ? 12.945 31.5 5.836 1 97.94 440 TYR B C 1
ATOM 8324 O O . TYR B 1 440 ? 14.078 31.094 5.543 1 97.94 440 TYR B O 1
ATOM 8332 N N . ILE B 1 441 ? 12.672 32.781 5.898 1 96.25 441 ILE B N 1
ATOM 8333 C CA . ILE B 1 441 ? 13.57 33.812 5.383 1 96.25 441 ILE B CA 1
ATOM 8334 C C . ILE B 1 441 ? 14.883 33.781 6.148 1 96.25 441 ILE B C 1
ATOM 8336 O O . ILE B 1 441 ? 15.961 33.906 5.559 1 96.25 441 ILE B O 1
ATOM 8340 N N . GLU B 1 442 ? 14.82 33.5 7.457 1 93.56 442 GLU B N 1
ATOM 8341 C CA . GLU B 1 442 ? 16.031 33.5 8.281 1 93.56 442 GLU B CA 1
ATOM 8342 C C . GLU B 1 442 ? 16.891 32.281 7.961 1 93.56 442 GLU B C 1
ATOM 8344 O O . GLU B 1 442 ? 18.109 32.344 8.039 1 93.56 442 GLU B O 1
ATOM 8349 N N . GLU B 1 443 ? 16.234 31.172 7.695 1 96.56 443 GLU B N 1
ATOM 8350 C CA . GLU B 1 443 ? 16.875 29.891 7.395 1 96.56 443 GLU B CA 1
ATOM 8351 C C . GLU B 1 443 ? 16.219 29.219 6.191 1 96.56 443 GLU B C 1
ATOM 8353 O O . GLU B 1 443 ? 15.484 28.25 6.34 1 96.56 443 GLU B O 1
ATOM 8358 N N . PRO B 1 444 ? 16.609 29.625 5.012 1 97.75 444 PRO B N 1
ATOM 8359 C CA . PRO B 1 444 ? 15.883 29.172 3.82 1 97.75 444 PRO B CA 1
ATOM 8360 C C . PRO B 1 444 ? 16.094 27.688 3.529 1 97.75 444 PRO B C 1
ATOM 8362 O O . PRO B 1 444 ? 15.57 27.172 2.541 1 97.75 444 PRO B O 1
ATOM 8365 N N . THR B 1 445 ? 16.906 26.984 4.379 1 98.62 445 THR B N 1
ATOM 8366 C CA . THR B 1 445 ? 17 25.531 4.293 1 98.62 445 THR B CA 1
ATOM 8367 C C . THR B 1 445 ? 15.891 24.859 5.094 1 98.62 445 THR B C 1
ATOM 8369 O O . THR B 1 445 ? 15.836 23.641 5.191 1 98.62 445 THR B O 1
ATOM 8372 N N . ILE B 1 446 ? 15.016 25.609 5.691 1 98.62 446 ILE B N 1
ATOM 8373 C CA . ILE B 1 446 ? 13.773 25.109 6.273 1 98.62 446 ILE B CA 1
ATOM 8374 C C . ILE B 1 446 ? 12.594 25.547 5.402 1 98.62 446 ILE B C 1
ATOM 8376 O O . ILE B 1 446 ? 12.359 26.734 5.203 1 98.62 446 ILE B O 1
ATOM 8380 N N . GLY B 1 447 ? 11.938 24.594 4.832 1 98.75 447 GLY B N 1
ATOM 8381 C CA . GLY B 1 447 ? 10.789 24.844 3.977 1 98.75 447 GLY B CA 1
ATOM 8382 C C . GLY B 1 447 ? 9.5 24.281 4.535 1 98.75 447 GLY B C 1
ATOM 8383 O O . GLY B 1 447 ? 9.516 23.297 5.273 1 98.75 447 GLY B O 1
ATOM 8384 N N . PHE B 1 448 ? 8.383 24.922 4.164 1 98.38 448 PHE B N 1
ATOM 8385 C CA . PHE B 1 448 ? 7.062 24.516 4.641 1 98.38 448 PHE B CA 1
ATOM 8386 C C . PHE B 1 448 ? 6.152 24.156 3.477 1 98.38 448 PHE B C 1
ATOM 8388 O O . PHE B 1 448 ? 6.188 24.797 2.428 1 98.38 448 PHE B O 1
ATOM 8395 N N . ILE B 1 449 ? 5.355 23.078 3.738 1 96.56 449 ILE B N 1
ATOM 8396 C CA . ILE B 1 449 ? 4.398 22.625 2.734 1 96.56 449 ILE B CA 1
ATOM 8397 C C . ILE B 1 449 ? 3 22.562 3.344 1 96.56 449 ILE B C 1
ATOM 8399 O O . ILE B 1 449 ? 2.834 22.141 4.492 1 96.56 449 ILE B O 1
ATOM 8403 N N . ASN B 1 450 ? 1.995 23.016 2.617 1 93.38 450 ASN B N 1
ATOM 8404 C CA . ASN B 1 450 ? 0.581 22.859 2.934 1 93.38 450 ASN B CA 1
ATOM 8405 C C . ASN B 1 450 ? 0.217 23.547 4.242 1 93.38 450 ASN B C 1
ATOM 8407 O O . ASN B 1 450 ? -0.501 22.984 5.07 1 93.38 450 ASN B O 1
ATOM 8411 N N . MET B 1 451 ? 0.652 24.828 4.402 1 95.31 451 MET B N 1
ATOM 8412 C CA . MET B 1 451 ? 0.389 25.516 5.66 1 95.31 451 MET B CA 1
ATOM 8413 C C . MET B 1 451 ? -0.725 26.547 5.496 1 95.31 451 MET B C 1
ATOM 8415 O O . MET B 1 451 ? -1.276 27.031 6.484 1 95.31 451 MET B O 1
ATOM 8419 N N . ASN B 1 452 ? -1.098 26.781 4.273 1 93.19 452 ASN B N 1
ATOM 8420 C CA . ASN B 1 452 ? -2.141 27.766 4.016 1 93.19 452 ASN B CA 1
ATOM 8421 C C . ASN B 1 452 ? -3.533 27.156 4.156 1 93.19 452 ASN B C 1
ATOM 8423 O O . ASN B 1 452 ? -3.699 25.938 4.047 1 93.19 452 ASN B O 1
ATOM 8427 N N . THR B 1 453 ? -4.473 28.031 4.465 1 88.19 453 THR B N 1
ATOM 8428 C CA . THR B 1 453 ? -5.867 27.609 4.484 1 88.19 453 THR B CA 1
ATOM 8429 C C . THR B 1 453 ? -6.566 27.984 3.178 1 88.19 453 THR B C 1
ATOM 8431 O O . THR B 1 453 ? -6.133 28.906 2.48 1 88.19 453 THR B O 1
ATOM 8434 N N . GLY B 1 454 ? -7.555 27.219 2.846 1 83.69 454 GLY B N 1
ATOM 8435 C CA . GLY B 1 454 ? -8.312 27.5 1.637 1 83.69 454 GLY B CA 1
ATOM 8436 C C . GLY B 1 454 ? -7.57 27.125 0.367 1 83.69 454 GLY B C 1
ATOM 8437 O O . GLY B 1 454 ? -7.652 27.844 -0.638 1 83.69 454 GLY B O 1
ATOM 8438 N N . ILE B 1 455 ? -6.789 26.109 0.468 1 79.94 455 ILE B N 1
ATOM 8439 C CA . ILE B 1 455 ? -6.004 25.688 -0.69 1 79.94 455 ILE B CA 1
ATOM 8440 C C . ILE B 1 455 ? -6.398 24.281 -1.106 1 79.94 455 ILE B C 1
ATOM 8442 O O . ILE B 1 455 ? -6.988 23.531 -0.32 1 79.94 455 ILE B O 1
ATOM 8446 N N . GLU B 1 456 ? -6.055 24.078 -2.418 1 82.94 456 GLU B N 1
ATOM 8447 C CA . GLU B 1 456 ? -6.055 22.703 -2.906 1 82.94 456 GLU B CA 1
ATOM 8448 C C . GLU B 1 456 ? -4.82 21.938 -2.434 1 82.94 456 GLU B C 1
ATOM 8450 O O . GLU B 1 456 ? -3.812 21.891 -3.143 1 82.94 456 GLU B O 1
ATOM 8455 N N . THR B 1 457 ? -4.879 21.297 -1.396 1 87.31 457 THR B N 1
ATOM 8456 C CA . THR B 1 457 ? -3.734 20.812 -0.635 1 87.31 457 THR B CA 1
ATOM 8457 C C . THR B 1 457 ? -2.891 19.859 -1.476 1 87.31 457 THR B C 1
ATOM 8459 O O . THR B 1 457 ? -1.66 19.922 -1.445 1 87.31 457 THR B O 1
ATOM 8462 N N . PHE B 1 458 ? -3.502 18.984 -2.23 1 92.75 458 PHE B N 1
ATOM 8463 C CA . PHE B 1 458 ? -2.74 17.984 -2.984 1 92.75 458 PHE B CA 1
ATOM 8464 C C . PHE B 1 458 ? -2.045 18.641 -4.176 1 92.75 458 PHE B C 1
ATOM 8466 O O . PHE B 1 458 ? -0.816 18.609 -4.277 1 92.75 458 PHE B O 1
ATOM 8473 N N . LEU B 1 459 ? -2.781 19.375 -4.961 1 88.94 459 LEU B N 1
ATOM 8474 C CA . LEU B 1 459 ? -2.244 19.984 -6.176 1 88.94 459 LEU B CA 1
ATOM 8475 C C . LEU B 1 459 ? -1.245 21.078 -5.832 1 88.94 459 LEU B C 1
ATOM 8477 O O . LEU B 1 459 ? -0.169 21.156 -6.43 1 88.94 459 LEU B O 1
ATOM 8481 N N . TYR B 1 460 ? -1.606 21.891 -4.902 1 92.88 460 TYR B N 1
ATOM 8482 C CA . TYR B 1 460 ? -0.766 23.031 -4.555 1 92.88 460 TYR B CA 1
ATOM 8483 C C . TYR B 1 460 ? 0.575 22.578 -3.996 1 92.88 460 TYR B C 1
ATOM 8485 O O . TYR B 1 460 ? 1.607 23.203 -4.246 1 92.88 460 TYR B O 1
ATOM 8493 N N . SER B 1 461 ? 0.582 21.484 -3.291 1 95.06 461 SER B N 1
ATOM 8494 C CA . SER B 1 461 ? 1.796 20.953 -2.682 1 95.06 461 SER B CA 1
ATOM 8495 C C . SER B 1 461 ? 2.811 20.531 -3.744 1 95.06 461 SER B C 1
ATOM 8497 O O . SER B 1 461 ? 4.02 20.562 -3.498 1 95.06 461 SER B O 1
ATOM 8499 N N . GLU B 1 462 ? 2.324 20.125 -4.848 1 95.56 462 GLU B N 1
ATOM 8500 C CA . GLU B 1 462 ? 3.227 19.75 -5.934 1 95.56 462 GLU B CA 1
ATOM 8501 C C . GLU B 1 462 ? 4.137 20.906 -6.32 1 95.56 462 GLU B C 1
ATOM 8503 O O . GLU B 1 462 ? 5.348 20.734 -6.477 1 95.56 462 GLU B O 1
ATOM 8508 N N . PHE B 1 463 ? 3.559 22.078 -6.41 1 96.62 463 PHE B N 1
ATOM 8509 C CA . PHE B 1 463 ? 4.301 23.234 -6.879 1 96.62 463 PHE B CA 1
ATOM 8510 C C . PHE B 1 463 ? 5.188 23.797 -5.773 1 96.62 463 PHE B C 1
ATOM 8512 O O . PHE B 1 463 ? 6.305 24.25 -6.035 1 96.62 463 PHE B O 1
ATOM 8519 N N . THR B 1 464 ? 4.684 23.797 -4.527 1 97.56 464 THR B N 1
ATOM 8520 C CA . THR B 1 464 ? 5.52 24.25 -3.42 1 97.56 464 THR B CA 1
ATOM 8521 C C . THR B 1 464 ? 6.691 23.297 -3.199 1 97.56 464 THR B C 1
ATOM 8523 O O . THR B 1 464 ? 7.805 23.719 -2.902 1 97.56 464 THR B O 1
ATOM 8526 N N . SER B 1 465 ? 6.461 22.016 -3.387 1 98.19 465 SER B N 1
ATOM 8527 C CA . SER B 1 465 ? 7.523 21.031 -3.266 1 98.19 465 SER B CA 1
ATOM 8528 C C . SER B 1 465 ? 8.539 21.156 -4.398 1 98.19 465 SER B C 1
ATOM 8530 O O . SER B 1 465 ? 9.742 21 -4.184 1 98.19 465 SER B O 1
ATOM 8532 N N . ALA B 1 466 ? 8.016 21.438 -5.566 1 97.75 466 ALA B N 1
ATOM 8533 C CA . ALA B 1 466 ? 8.914 21.688 -6.695 1 97.75 466 ALA B CA 1
ATOM 8534 C C . ALA B 1 466 ? 9.805 22.891 -6.441 1 97.75 466 ALA B C 1
ATOM 8536 O O . ALA B 1 466 ? 10.992 22.891 -6.781 1 97.75 466 ALA B O 1
ATOM 8537 N N . ALA B 1 467 ? 9.219 23.906 -5.852 1 98.31 467 ALA B N 1
ATOM 8538 C CA . ALA B 1 467 ? 10 25.109 -5.523 1 98.31 467 ALA B CA 1
ATOM 8539 C C . ALA B 1 467 ? 11.141 24.766 -4.566 1 98.31 467 ALA B C 1
ATOM 8541 O O . ALA B 1 467 ? 12.281 25.156 -4.789 1 98.31 467 ALA B O 1
ATOM 8542 N N . LEU B 1 468 ? 10.852 24.016 -3.562 1 98.69 468 LEU B N 1
ATOM 8543 C CA . LEU B 1 468 ? 11.867 23.609 -2.598 1 98.69 468 LEU B CA 1
ATOM 8544 C C . LEU B 1 468 ? 12.953 22.781 -3.266 1 98.69 468 LEU B C 1
ATOM 8546 O O . LEU B 1 468 ? 14.141 23.047 -3.1 1 98.69 468 LEU B O 1
ATOM 8550 N N . SER B 1 469 ? 12.562 21.766 -4.012 1 98.25 469 SER B N 1
ATOM 8551 C CA . SER B 1 469 ? 13.523 20.844 -4.594 1 98.25 469 SER B CA 1
ATOM 8552 C C . SER B 1 469 ? 14.398 21.531 -5.633 1 98.25 469 SER B C 1
ATOM 8554 O O . SER B 1 469 ? 15.617 21.359 -5.629 1 98.25 469 SER B O 1
ATOM 8556 N N . LYS B 1 470 ? 13.836 22.375 -6.461 1 97.94 470 LYS B N 1
ATOM 8557 C CA . LYS B 1 470 ? 14.586 23.031 -7.523 1 97.94 470 LYS B CA 1
ATOM 8558 C C . LYS B 1 470 ? 15.523 24.094 -6.957 1 97.94 470 LYS B C 1
ATOM 8560 O O . LYS B 1 470 ? 16.656 24.234 -7.422 1 97.94 470 LYS B O 1
ATOM 8565 N N . VAL B 1 471 ? 15.047 24.828 -5.969 1 98.12 471 VAL B N 1
ATOM 8566 C CA . VAL B 1 471 ? 15.891 25.828 -5.34 1 98.12 471 VAL B CA 1
ATOM 8567 C C . VAL B 1 471 ? 17.078 25.172 -4.652 1 98.12 471 VAL B C 1
ATOM 8569 O O . VAL B 1 471 ? 18.219 25.594 -4.816 1 98.12 471 VAL B O 1
ATOM 8572 N N . TRP B 1 472 ? 16.844 24.109 -3.922 1 98.38 472 TRP B N 1
ATOM 8573 C CA . TRP B 1 472 ? 17.891 23.453 -3.158 1 98.38 472 TRP B CA 1
ATOM 8574 C C . TRP B 1 472 ? 18.828 22.672 -4.082 1 98.38 472 TRP B C 1
ATOM 8576 O O . TRP B 1 472 ? 19.984 22.422 -3.727 1 98.38 472 TRP B O 1
ATOM 8586 N N . ALA B 1 473 ? 18.359 22.312 -5.281 1 97.25 473 ALA B N 1
ATOM 8587 C CA . ALA B 1 473 ? 19.188 21.641 -6.27 1 97.25 473 ALA B CA 1
ATOM 8588 C C . ALA B 1 473 ? 19.984 22.641 -7.098 1 97.25 473 ALA B C 1
ATOM 8590 O O . ALA B 1 473 ? 20.828 22.25 -7.91 1 97.25 473 ALA B O 1
ATOM 8591 N N . GLY B 1 474 ? 19.656 23.938 -6.961 1 95.81 474 GLY B N 1
ATOM 8592 C CA . GLY B 1 474 ? 20.328 24.969 -7.73 1 95.81 474 GLY B CA 1
ATOM 8593 C C . GLY B 1 474 ? 19.719 25.188 -9.102 1 95.81 474 GLY B C 1
ATOM 8594 O O . GLY B 1 474 ? 20.312 25.844 -9.961 1 95.81 474 GLY B O 1
ATOM 8595 N N . GLN B 1 475 ? 18.516 24.688 -9.281 1 96.19 475 GLN B N 1
ATOM 8596 C CA . GLN B 1 475 ? 17.828 24.828 -10.57 1 96.19 475 GLN B CA 1
ATOM 8597 C C . GLN B 1 475 ? 16.938 26.062 -10.586 1 96.19 475 GLN B C 1
ATOM 8599 O O . GLN B 1 475 ? 16.391 26.438 -11.633 1 96.19 475 GLN B O 1
ATOM 8604 N N . ALA B 1 476 ? 16.766 26.688 -9.5 1 96.88 476 ALA B N 1
ATOM 8605 C CA . ALA B 1 476 ? 16.109 27.969 -9.32 1 96.88 476 ALA B CA 1
ATOM 8606 C C . ALA B 1 476 ? 16.766 28.781 -8.203 1 96.88 476 ALA B C 1
ATOM 8608 O O . ALA B 1 476 ? 17.375 28.219 -7.297 1 96.88 476 ALA B O 1
ATOM 8609 N N . LYS B 1 477 ? 16.609 30.047 -8.258 1 96.69 477 LYS B N 1
ATOM 8610 C CA . LYS B 1 477 ? 17.281 30.875 -7.27 1 96.69 477 LYS B CA 1
ATOM 8611 C C . LYS B 1 477 ? 16.281 31.688 -6.457 1 96.69 477 LYS B C 1
ATOM 8613 O O . LYS B 1 477 ? 15.289 32.188 -7 1 96.69 477 LYS B O 1
ATOM 8618 N N . LEU B 1 478 ? 16.578 31.828 -5.176 1 97.12 478 LEU B N 1
ATOM 8619 C CA . LEU B 1 478 ? 15.852 32.75 -4.309 1 97.12 478 LEU B CA 1
ATOM 8620 C C . LEU B 1 478 ? 16.391 34.156 -4.449 1 97.12 478 LEU B C 1
ATOM 8622 O O . LEU B 1 478 ? 17.578 34.344 -4.691 1 97.12 478 LEU B O 1
ATOM 8626 N N . PRO B 1 479 ? 15.484 35.094 -4.285 1 95.19 479 PRO B N 1
ATOM 8627 C CA . PRO B 1 479 ? 16.016 36.469 -4.188 1 95.19 479 PRO B CA 1
ATOM 8628 C C . PRO B 1 479 ? 16.812 36.688 -2.908 1 95.19 479 PRO B C 1
ATOM 8630 O O . PRO B 1 479 ? 16.875 35.812 -2.047 1 95.19 479 PRO B O 1
ATOM 8633 N N . SER B 1 480 ? 17.422 37.844 -2.824 1 93.88 480 SER B N 1
ATOM 8634 C CA . SER B 1 480 ? 18.219 38.188 -1.652 1 93.88 480 SER B CA 1
ATOM 8635 C C . SER B 1 480 ? 17.375 38.188 -0.387 1 93.88 480 SER B C 1
ATOM 8637 O O . SER B 1 480 ? 16.156 38.375 -0.454 1 93.88 480 SER B O 1
ATOM 8639 N N . SER B 1 481 ? 18.016 38.031 0.726 1 93.25 481 SER B N 1
ATOM 8640 C CA . SER B 1 481 ? 17.328 38.094 2.01 1 93.25 481 SER B CA 1
ATOM 8641 C C . SER B 1 481 ? 16.609 39.406 2.191 1 93.25 481 SER B C 1
ATOM 8643 O O . SER B 1 481 ? 15.469 39.469 2.682 1 93.25 481 SER B O 1
ATOM 8645 N N . ASP B 1 482 ? 17.281 40.438 1.801 1 90.56 482 ASP B N 1
ATOM 8646 C CA . ASP B 1 482 ? 16.688 41.781 1.919 1 90.56 482 ASP B CA 1
ATOM 8647 C C . ASP B 1 482 ? 15.383 41.875 1.129 1 90.56 482 ASP B C 1
ATOM 8649 O O . ASP B 1 482 ? 14.391 42.438 1.615 1 90.56 482 ASP B O 1
ATOM 8653 N N . PHE B 1 483 ? 15.461 41.375 0.015 1 91.94 483 PHE B N 1
ATOM 8654 C CA . PHE B 1 483 ? 14.266 41.406 -0.825 1 91.94 483 PHE B CA 1
ATOM 8655 C C . PHE B 1 483 ? 13.148 40.562 -0.2 1 91.94 483 PHE B C 1
ATOM 8657 O O . PHE B 1 483 ? 12 41 -0.15 1 91.94 483 PHE B O 1
ATOM 8664 N N . MET B 1 484 ? 13.422 39.406 0.257 1 94 484 MET B N 1
ATOM 8665 C CA . MET B 1 484 ? 12.422 38.531 0.863 1 94 484 MET B CA 1
ATOM 8666 C C . MET B 1 484 ? 11.781 39.188 2.074 1 94 484 MET B C 1
ATOM 8668 O O . MET B 1 484 ? 10.562 39.125 2.24 1 94 484 MET B O 1
ATOM 8672 N N . TRP B 1 485 ? 12.602 39.844 2.867 1 91.19 485 TRP B N 1
ATOM 8673 C CA . TRP B 1 485 ? 12.078 40.531 4.043 1 91.19 485 TRP B CA 1
ATOM 8674 C C . TRP B 1 485 ? 11.211 41.719 3.637 1 91.19 485 TRP B C 1
ATOM 8676 O O . TRP B 1 485 ? 10.172 41.969 4.25 1 91.19 485 TRP B O 1
ATOM 8686 N N . ALA B 1 486 ? 11.664 42.469 2.666 1 89.25 486 ALA B N 1
ATOM 8687 C CA . ALA B 1 486 ? 10.875 43.594 2.193 1 89.25 486 ALA B CA 1
ATOM 8688 C C . ALA B 1 486 ? 9.477 43.125 1.77 1 89.25 486 ALA B C 1
ATOM 8690 O O . ALA B 1 486 ? 8.484 43.781 2.105 1 89.25 486 ALA B O 1
ATOM 8691 N N . ARG B 1 487 ? 9.453 42.062 1.084 1 89.56 487 ARG B N 1
ATOM 8692 C CA . ARG B 1 487 ? 8.18 41.531 0.637 1 89.56 487 ARG B CA 1
ATOM 8693 C C . ARG B 1 487 ? 7.336 41.062 1.82 1 89.56 487 ARG B C 1
ATOM 8695 O O . ARG B 1 487 ? 6.121 41.25 1.84 1 89.56 487 ARG B O 1
ATOM 8702 N N . HIS B 1 488 ? 7.953 40.406 2.73 1 90.69 488 HIS B N 1
ATOM 8703 C CA . HIS B 1 488 ? 7.262 39.938 3.924 1 90.69 488 HIS B CA 1
ATOM 8704 C C . HIS B 1 488 ? 6.637 41.094 4.695 1 90.69 488 HIS B C 1
ATOM 8706 O O . HIS B 1 488 ? 5.473 41.031 5.098 1 90.69 488 HIS B O 1
ATOM 8712 N N . TRP B 1 489 ? 7.391 42.156 4.852 1 88.25 489 TRP B N 1
ATOM 8713 C CA . TRP B 1 489 ? 6.914 43.281 5.641 1 88.25 489 TRP B CA 1
ATOM 8714 C C . TRP B 1 489 ? 5.801 44.031 4.914 1 88.25 489 TRP B C 1
ATOM 8716 O O . TRP B 1 489 ? 4.887 44.562 5.547 1 88.25 489 TRP B O 1
ATOM 8726 N N . GLU B 1 490 ? 5.887 44.031 3.643 1 86.31 490 GLU B N 1
ATOM 8727 C CA . GLU B 1 490 ? 4.785 44.594 2.861 1 86.31 490 GLU B CA 1
ATOM 8728 C C . GLU B 1 490 ? 3.482 43.844 3.131 1 86.31 490 GLU B C 1
ATOM 8730 O O . GLU B 1 490 ? 2.424 44.438 3.268 1 86.31 490 GLU B O 1
ATOM 8735 N N . ARG B 1 491 ? 3.578 42.594 3.197 1 86.44 491 ARG B N 1
ATOM 8736 C CA . ARG B 1 491 ? 2.416 41.781 3.492 1 86.44 491 ARG B CA 1
ATOM 8737 C C . ARG B 1 491 ? 1.917 42 4.914 1 86.44 491 ARG B C 1
ATOM 8739 O O . ARG B 1 491 ? 0.709 42.062 5.152 1 86.44 491 ARG B O 1
ATOM 8746 N N . VAL B 1 492 ? 2.816 42.125 5.809 1 85 492 VAL B N 1
ATOM 8747 C CA . VAL B 1 492 ? 2.49 42.344 7.215 1 85 492 VAL B CA 1
ATOM 8748 C C . VAL B 1 492 ? 1.751 43.688 7.371 1 85 492 VAL B C 1
ATOM 8750 O O . VAL B 1 492 ? 0.89 43.812 8.242 1 85 492 VAL B O 1
ATOM 8753 N N . GLY B 1 493 ? 2.154 44.594 6.621 1 80.06 493 GLY B N 1
ATOM 8754 C CA . GLY B 1 493 ? 1.499 45.875 6.66 1 80.06 493 GLY B CA 1
ATOM 8755 C C . GLY B 1 493 ? -0.006 45.812 6.492 1 80.06 493 GLY B C 1
ATOM 8756 O O . GLY B 1 493 ? -0.743 46.656 6.996 1 80.06 493 GLY B O 1
ATOM 8757 N N . LYS B 1 494 ? -0.328 44.688 5.914 1 75.25 494 LYS B N 1
ATOM 8758 C CA . LYS B 1 494 ? -1.76 44.5 5.703 1 75.25 494 LYS B CA 1
ATOM 8759 C C . LYS B 1 494 ? -2.395 43.781 6.895 1 75.25 494 LYS B C 1
ATOM 8761 O O . LYS B 1 494 ? -3.613 43.625 6.941 1 75.25 494 LYS B O 1
ATOM 8766 N N . GLY B 1 495 ? -1.556 43.406 7.805 1 78.19 495 GLY B N 1
ATOM 8767 C CA . GLY B 1 495 ? -2.057 42.844 9.055 1 78.19 495 GLY B CA 1
ATOM 8768 C C . GLY B 1 495 ? -1.767 41.375 9.219 1 78.19 495 GLY B C 1
ATOM 8769 O O . GLY B 1 495 ? -1.887 40.594 8.266 1 78.19 495 GLY B O 1
ATOM 8770 N N . TYR B 1 496 ? -1.30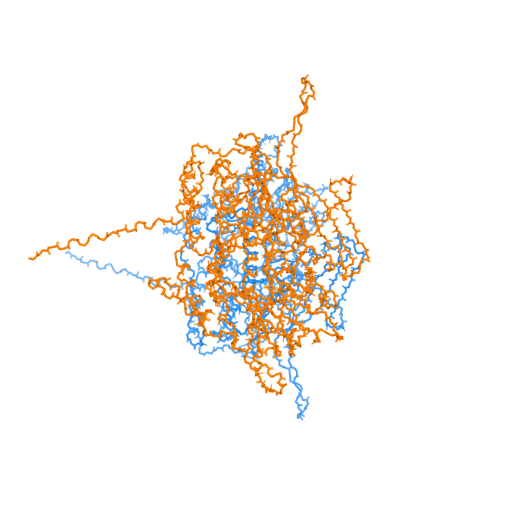8 41.062 10.398 1 80.75 496 TYR B N 1
ATOM 8771 C CA . TYR B 1 496 ? -1.233 39.656 10.812 1 80.75 496 TYR B CA 1
ATOM 8772 C C . TYR B 1 496 ? -2.602 39.156 11.242 1 80.75 496 TYR B C 1
ATOM 8774 O O . TYR B 1 496 ? -3.6 39.875 11.156 1 80.75 496 TYR B O 1
ATOM 8782 N N . GLY B 1 497 ? -2.703 37.906 11.57 1 72.19 497 GLY B N 1
ATOM 8783 C CA . GLY B 1 497 ? -3.941 37.344 12.086 1 72.19 497 GLY B CA 1
ATOM 8784 C C . GLY B 1 497 ? -4.367 36.062 11.375 1 72.19 497 GLY B C 1
ATOM 8785 O O . GLY B 1 497 ? -3.576 35.469 10.641 1 72.19 497 GLY B O 1
ATOM 8786 N N . ARG B 1 498 ? -5.582 35.75 11.562 1 67.81 498 ARG B N 1
ATOM 8787 C CA . ARG B 1 498 ? -6.117 34.438 11.156 1 67.81 498 ARG B CA 1
ATOM 8788 C C . ARG B 1 498 ? -6.219 34.344 9.641 1 67.81 498 ARG B C 1
ATOM 8790 O O . ARG B 1 498 ? -6.219 33.25 9.078 1 67.81 498 ARG B O 1
ATOM 8797 N N . THR B 1 499 ? -6.172 35.438 9.062 1 77.31 499 THR B N 1
ATOM 8798 C CA . THR B 1 499 ? -6.348 35.406 7.613 1 77.31 499 THR B CA 1
ATOM 8799 C C . THR B 1 499 ? -5.008 35.531 6.898 1 77.31 499 THR B C 1
ATOM 8801 O O . THR B 1 499 ? -4.945 35.5 5.668 1 77.31 499 THR B O 1
ATOM 8804 N N . PHE B 1 500 ? -4.023 35.688 7.703 1 86.94 500 PHE B N 1
ATOM 8805 C CA . PHE B 1 500 ? -2.689 35.875 7.152 1 86.94 500 PHE B CA 1
ATOM 8806 C C . PHE B 1 500 ? -2.281 34.688 6.277 1 86.94 500 PHE B C 1
ATOM 8808 O O . PHE B 1 500 ? -1.615 34.875 5.254 1 86.94 500 PHE B O 1
ATOM 8815 N N . MET B 1 501 ? -2.746 33.531 6.672 1 90.12 501 MET B N 1
ATOM 8816 C CA . MET B 1 501 ? -2.367 32.312 5.957 1 90.12 501 MET B CA 1
ATOM 8817 C C . MET B 1 501 ? -3.441 31.922 4.953 1 90.12 501 MET B C 1
ATOM 8819 O O . MET B 1 501 ? -3.301 30.906 4.254 1 90.12 501 MET B O 1
ATOM 8823 N N . ALA B 1 502 ? -4.457 32.719 4.832 1 86.31 502 ALA B N 1
ATOM 8824 C CA . ALA B 1 502 ? -5.594 32.344 3.996 1 86.31 502 ALA B CA 1
ATOM 8825 C C . ALA B 1 502 ? -5.34 32.688 2.533 1 86.31 502 ALA B C 1
ATOM 8827 O O . ALA B 1 502 ? -4.949 33.812 2.215 1 86.31 502 ALA B O 1
ATOM 8828 N N . TYR B 1 503 ? -5.418 31.828 1.601 1 86.38 503 TYR B N 1
ATOM 8829 C CA . TYR B 1 503 ? -5.285 32.094 0.172 1 86.38 503 TYR B CA 1
ATOM 8830 C C . TYR B 1 503 ? -6.652 32.156 -0.499 1 86.38 503 TYR B C 1
ATOM 8832 O O . TYR B 1 503 ? -7.199 33.25 -0.688 1 86.38 503 TYR B O 1
ATOM 8840 N N . GLY B 1 504 ? -7.391 31.141 -0.6 1 76.25 504 GLY B N 1
ATOM 8841 C CA . GLY B 1 504 ? -8.578 31 -1.428 1 76.25 504 GLY B CA 1
ATOM 8842 C C . GLY B 1 504 ? -8.266 30.594 -2.857 1 76.25 504 GLY B C 1
ATOM 8843 O O . GLY B 1 504 ? -7.094 30.469 -3.23 1 76.25 504 GLY B O 1
ATOM 8844 N N . VAL B 1 505 ? -9.188 30.516 -3.713 1 73.19 505 VAL B N 1
ATOM 8845 C CA . VAL B 1 505 ? -9.031 29.953 -5.055 1 73.19 505 VAL B CA 1
ATOM 8846 C C . VAL B 1 505 ? -8.203 30.906 -5.914 1 73.19 505 VAL B C 1
ATOM 8848 O O . VAL B 1 505 ? -7.273 30.469 -6.605 1 73.19 505 VAL B O 1
ATOM 8851 N N . GLU B 1 506 ? -8.5 32.156 -5.879 1 77 506 GLU B N 1
ATOM 8852 C CA . GLU B 1 506 ? -7.855 33.125 -6.746 1 77 506 GLU B CA 1
ATOM 8853 C C . GLU B 1 506 ? -6.395 33.312 -6.363 1 77 506 GLU B C 1
ATOM 8855 O O . GLU B 1 506 ? -5.512 33.312 -7.223 1 77 506 GLU B O 1
ATOM 8860 N N . LYS B 1 507 ? -6.211 33.625 -5.062 1 84 507 LYS B N 1
ATOM 8861 C CA . LYS B 1 507 ? -4.844 33.812 -4.602 1 84 507 LYS B CA 1
ATOM 8862 C C . LYS B 1 507 ? -3.984 32.594 -4.844 1 84 507 LYS B C 1
ATOM 8864 O O . LYS B 1 507 ? -2.828 32.719 -5.262 1 84 507 LYS B O 1
ATOM 8869 N N . GLN B 1 508 ? -4.492 31.469 -4.602 1 88.44 508 GLN B N 1
ATOM 8870 C CA . GLN B 1 508 ? -3.75 30.234 -4.848 1 88.44 508 GLN B CA 1
ATOM 8871 C C . GLN B 1 508 ? -3.379 30.109 -6.324 1 88.44 508 GLN B C 1
ATOM 8873 O O . GLN B 1 508 ? -2.26 29.703 -6.656 1 88.44 508 GLN B O 1
ATOM 8878 N N . ALA B 1 509 ? -4.34 30.328 -7.223 1 85.25 509 ALA B N 1
ATOM 8879 C CA . ALA B 1 509 ? -4.082 30.234 -8.656 1 85.25 509 ALA B CA 1
ATOM 8880 C C . ALA B 1 509 ? -2.98 31.203 -9.078 1 85.25 509 ALA B C 1
ATOM 8882 O O . ALA B 1 509 ? -2.123 30.859 -9.898 1 85.25 509 ALA B O 1
ATOM 8883 N N . ALA B 1 510 ? -3.049 32.375 -8.531 1 87.75 510 ALA B N 1
ATOM 8884 C CA . ALA B 1 510 ? -2.049 33.406 -8.852 1 87.75 510 ALA B CA 1
ATOM 8885 C C . ALA B 1 510 ? -0.66 32.969 -8.391 1 87.75 510 ALA B C 1
ATOM 8887 O O . ALA B 1 510 ? 0.32 33.125 -9.125 1 87.75 510 ALA B O 1
ATOM 8888 N N . ILE B 1 511 ? -0.593 32.5 -7.223 1 92.06 511 ILE B N 1
ATOM 8889 C CA . ILE B 1 511 ? 0.693 32.062 -6.688 1 92.06 511 ILE B CA 1
ATOM 8890 C C . ILE B 1 511 ? 1.209 30.859 -7.488 1 92.06 511 ILE B C 1
ATOM 8892 O O . ILE B 1 511 ? 2.406 30.766 -7.77 1 92.06 511 ILE B O 1
ATOM 8896 N N . THR B 1 512 ? 0.323 29.969 -7.828 1 92.94 512 THR B N 1
ATOM 8897 C CA . THR B 1 512 ? 0.71 28.797 -8.625 1 92.94 512 THR B CA 1
ATOM 8898 C C . THR B 1 512 ? 1.291 29.25 -9.969 1 92.94 512 THR B C 1
ATOM 8900 O O . THR B 1 512 ? 2.33 28.734 -10.398 1 92.94 512 THR B O 1
ATOM 8903 N N . LYS B 1 513 ? 0.643 30.141 -10.609 1 92.5 513 LYS B N 1
ATOM 8904 C CA . LYS B 1 513 ? 1.139 30.688 -11.875 1 92.5 513 LYS B CA 1
ATOM 8905 C C . LYS B 1 513 ? 2.512 31.328 -11.695 1 92.5 513 LYS B C 1
ATOM 8907 O O . LYS B 1 513 ? 3.395 31.156 -12.547 1 92.5 513 LYS B O 1
ATOM 8912 N N . TYR B 1 514 ? 2.615 32.031 -10.648 1 94.44 514 TYR B N 1
ATOM 8913 C CA . TYR B 1 514 ? 3.896 32.656 -10.359 1 94.44 514 TYR B CA 1
ATOM 8914 C C . TYR B 1 514 ? 4.992 31.625 -10.172 1 94.44 514 TYR B C 1
ATOM 8916 O O . TYR B 1 514 ? 6.086 31.75 -10.727 1 94.44 514 TYR B O 1
ATOM 8924 N N . LEU B 1 515 ? 4.719 30.672 -9.352 1 96.25 515 LEU B N 1
ATOM 8925 C CA . LEU B 1 515 ? 5.703 29.625 -9.094 1 96.25 515 LEU B CA 1
ATOM 8926 C C . LEU B 1 515 ? 6.121 28.938 -10.391 1 96.25 515 LEU B C 1
ATOM 8928 O O . LEU B 1 515 ? 7.316 28.75 -10.633 1 96.25 515 LEU B O 1
ATOM 8932 N N . VAL B 1 516 ? 5.145 28.578 -11.188 1 95.75 516 VAL B N 1
ATOM 8933 C CA . VAL B 1 516 ? 5.426 27.891 -12.445 1 95.75 516 VAL B CA 1
ATOM 8934 C C . VAL B 1 516 ? 6.262 28.781 -13.352 1 95.75 516 VAL B C 1
ATOM 8936 O O . VAL B 1 516 ? 7.238 28.328 -13.945 1 95.75 516 VAL B O 1
ATOM 8939 N N . GLY B 1 517 ? 5.887 30.047 -13.461 1 94.81 517 GLY B N 1
ATOM 8940 C CA . GLY B 1 517 ? 6.648 31 -14.258 1 94.81 517 GLY B CA 1
ATOM 8941 C C . GLY B 1 517 ? 8.086 31.141 -13.789 1 94.81 517 GLY B C 1
ATOM 8942 O O . GLY B 1 517 ? 9.016 31.062 -14.594 1 94.81 517 GLY B O 1
ATOM 8943 N N . TRP B 1 518 ? 8.25 31.344 -12.516 1 95.56 518 TRP B N 1
ATOM 8944 C CA . TRP B 1 518 ? 9.562 31.5 -11.898 1 95.56 518 TRP B CA 1
ATOM 8945 C C . TRP B 1 518 ? 10.422 30.266 -12.109 1 95.56 518 TRP B C 1
ATOM 8947 O O . TRP B 1 518 ? 11.539 30.344 -12.617 1 95.56 518 TRP B O 1
ATOM 8957 N N . LEU B 1 519 ? 9.922 29.141 -11.805 1 97.06 519 LEU B N 1
ATOM 8958 C CA . LEU B 1 519 ? 10.672 27.891 -11.852 1 97.06 519 LEU B CA 1
ATOM 8959 C C . LEU B 1 519 ? 11.016 27.5 -13.289 1 97.06 519 LEU B C 1
ATOM 8961 O O . LEU B 1 519 ? 12.109 27 -13.562 1 97.06 519 LEU B O 1
ATOM 8965 N N . ASN B 1 520 ? 10.055 27.75 -14.164 1 96.12 520 ASN B N 1
ATOM 8966 C CA . ASN B 1 520 ? 10.305 27.422 -15.562 1 96.12 520 ASN B CA 1
ATOM 8967 C C . ASN B 1 520 ? 11.344 28.359 -16.188 1 96.12 520 ASN B C 1
ATOM 8969 O O . ASN B 1 520 ? 12.195 27.922 -16.953 1 96.12 520 ASN B O 1
ATOM 8973 N N . GLN B 1 521 ? 11.258 29.594 -15.914 1 95.19 521 GLN B N 1
ATOM 8974 C CA . GLN B 1 521 ? 12.258 30.531 -16.391 1 95.19 521 GLN B CA 1
ATOM 8975 C C . GLN B 1 521 ? 13.648 30.156 -15.906 1 95.19 521 GLN B C 1
ATOM 8977 O O . GLN B 1 521 ? 14.609 30.172 -16.688 1 95.19 521 GLN B O 1
ATOM 8982 N N . ASP B 1 522 ? 13.766 29.859 -14.648 1 96 522 ASP B N 1
ATOM 8983 C CA . ASP B 1 522 ? 15.055 29.5 -14.086 1 96 522 ASP B CA 1
ATOM 8984 C C . ASP B 1 522 ? 15.539 28.156 -14.625 1 96 522 ASP B C 1
ATOM 8986 O O . ASP B 1 522 ? 16.75 27.922 -14.758 1 96 522 ASP B O 1
ATOM 8990 N N . ALA B 1 523 ? 14.609 27.281 -14.891 1 94.25 523 ALA B N 1
ATOM 8991 C CA . ALA B 1 523 ? 14.992 26 -15.469 1 94.25 523 ALA B CA 1
ATOM 8992 C C . ALA B 1 523 ? 15.703 26.188 -16.812 1 94.25 523 ALA B C 1
ATOM 8994 O O . ALA B 1 523 ? 16.609 25.438 -17.141 1 94.25 523 ALA B O 1
ATOM 8995 N N . VAL B 1 524 ? 15.266 27.125 -17.547 1 94.56 524 VAL B N 1
ATOM 8996 C CA . VAL B 1 524 ? 15.906 27.438 -18.828 1 94.56 524 VAL B CA 1
ATOM 8997 C C . VAL B 1 524 ? 17.312 27.969 -18.562 1 94.56 524 VAL B C 1
ATOM 8999 O O . VAL B 1 524 ? 18.25 27.625 -19.281 1 94.56 524 VAL B O 1
ATOM 9002 N N . LYS B 1 525 ? 17.406 28.719 -17.562 1 93.81 525 LYS B N 1
ATOM 9003 C CA . LYS B 1 525 ? 18.656 29.422 -17.281 1 93.81 525 LYS B CA 1
ATOM 9004 C C . LYS B 1 525 ? 19.656 28.484 -16.594 1 93.81 525 LYS B C 1
ATOM 9006 O O . LYS B 1 525 ? 20.844 28.531 -16.891 1 93.81 525 LYS B O 1
ATOM 9011 N N . TYR B 1 526 ? 19.219 27.688 -15.648 1 94.38 526 TYR B N 1
ATOM 9012 C CA . TYR B 1 526 ? 20.125 26.953 -14.773 1 94.38 526 TYR B CA 1
ATOM 9013 C C . TYR B 1 526 ? 20 25.453 -15.008 1 94.38 526 TYR B C 1
ATOM 9015 O O . TYR B 1 526 ? 20.734 24.672 -14.391 1 94.38 526 TYR B O 1
ATOM 9023 N N . GLY B 1 527 ? 19.172 25.062 -15.836 1 92.69 527 GLY B N 1
ATOM 9024 C CA . GLY B 1 527 ? 18.953 23.656 -16.094 1 92.69 527 GLY B CA 1
ATOM 9025 C C . GLY B 1 527 ? 17.844 23.047 -15.258 1 92.69 527 GLY B C 1
ATOM 9026 O O . GLY B 1 527 ? 17.594 23.5 -14.133 1 92.69 527 GLY B O 1
ATOM 9027 N N . GLY B 1 528 ? 17.125 22.094 -15.75 1 91.69 528 GLY B N 1
ATOM 9028 C CA . GLY B 1 528 ? 16.031 21.422 -15.062 1 91.69 528 GLY B CA 1
ATOM 9029 C C . GLY B 1 528 ? 14.812 21.234 -15.938 1 91.69 528 GLY B C 1
ATOM 9030 O O . GLY B 1 528 ? 14.773 21.703 -17.078 1 91.69 528 GLY B O 1
ATOM 9031 N N . TYR B 1 529 ? 13.867 20.547 -15.375 1 90.62 529 TYR B N 1
ATOM 9032 C CA . TYR B 1 529 ? 12.641 20.281 -16.125 1 90.62 529 TYR B CA 1
ATOM 9033 C C . TYR B 1 529 ? 11.633 21.406 -15.922 1 90.62 529 TYR B C 1
ATOM 9035 O O . TYR B 1 529 ? 11.695 22.141 -14.945 1 90.62 529 TYR B O 1
ATOM 9043 N N . GLN B 1 530 ? 10.734 21.516 -16.844 1 94.25 530 GLN B N 1
ATOM 9044 C CA . GLN B 1 530 ? 9.68 22.516 -16.75 1 94.25 530 GLN B CA 1
ATOM 9045 C C . GLN B 1 530 ? 8.391 21.922 -16.203 1 94.25 530 GLN B C 1
ATOM 9047 O O . GLN B 1 530 ? 8.141 20.734 -16.344 1 94.25 530 GLN B O 1
ATOM 9052 N N . LEU B 1 531 ? 7.66 22.812 -15.523 1 94.75 531 LEU B N 1
ATOM 9053 C CA . LEU B 1 531 ? 6.395 22.422 -14.914 1 94.75 531 LEU B CA 1
ATOM 9054 C C . LEU B 1 531 ? 5.219 22.875 -15.773 1 94.75 531 LEU B C 1
ATOM 9056 O O . LEU B 1 531 ? 5.285 23.906 -16.438 1 94.75 531 LEU B O 1
ATOM 9060 N N . ASN B 1 532 ? 4.176 22.031 -15.766 1 92.25 532 ASN B N 1
ATOM 9061 C CA . ASN B 1 532 ? 2.918 22.375 -16.422 1 92.25 532 ASN B CA 1
ATOM 9062 C C . ASN B 1 532 ? 1.862 22.812 -15.406 1 92.25 532 ASN B C 1
ATOM 9064 O O . ASN B 1 532 ? 1.758 22.234 -14.32 1 92.25 532 ASN B O 1
ATOM 9068 N N . LEU B 1 533 ? 1.186 23.844 -15.758 1 91.62 533 LEU B N 1
ATOM 9069 C CA . LEU B 1 533 ? 0.038 24.234 -14.945 1 91.62 533 LEU B CA 1
ATOM 9070 C C . LEU B 1 533 ? -1.051 23.172 -14.992 1 91.62 533 LEU B C 1
ATOM 9072 O O . LEU B 1 533 ? -1.154 22.422 -15.969 1 91.62 533 LEU B O 1
ATOM 9076 N N . PRO B 1 534 ? -1.816 23.094 -13.891 1 87.25 534 PRO B N 1
ATOM 9077 C CA . PRO B 1 534 ? -2.936 22.141 -13.938 1 87.25 534 PRO B CA 1
ATOM 9078 C C . PRO B 1 534 ? -3.99 22.531 -14.977 1 87.25 534 PRO B C 1
ATOM 9080 O O . PRO B 1 534 ? -4.031 23.688 -15.422 1 87.25 534 PRO B O 1
ATOM 9083 N N . SER B 1 535 ? -4.816 21.516 -15.289 1 81.94 535 SER B N 1
ATOM 9084 C CA . SER B 1 535 ? -5.863 21.75 -16.281 1 81.94 535 SER B CA 1
ATOM 9085 C C . SER B 1 535 ? -6.875 22.781 -15.781 1 81.94 535 SER B C 1
ATOM 9087 O O . SER B 1 535 ? -7.168 22.844 -14.586 1 81.94 535 SER B O 1
ATOM 9089 N N . ASP B 1 536 ? -7.477 23.5 -16.594 1 75.88 536 ASP B N 1
ATOM 9090 C CA . ASP B 1 536 ? -8.43 24.578 -16.312 1 75.88 536 ASP B CA 1
ATOM 9091 C C . ASP B 1 536 ? -9.797 24 -15.953 1 75.88 536 ASP B C 1
ATOM 9093 O O . ASP B 1 536 ? -10.602 24.672 -15.289 1 75.88 536 ASP B O 1
ATOM 9097 N N . ASN B 1 537 ? -10.07 22.781 -16.328 1 81.94 537 ASN B N 1
ATOM 9098 C CA . ASN B 1 537 ? -11.391 22.203 -16.094 1 81.94 537 ASN B CA 1
ATOM 9099 C C . ASN B 1 537 ? -11.672 22.031 -14.609 1 81.94 537 ASN B C 1
ATOM 9101 O O . ASN B 1 537 ? -12.828 21.875 -14.203 1 81.94 537 ASN B O 1
ATOM 9105 N N . ARG B 1 538 ? -10.742 22.219 -13.789 1 81.06 538 ARG B N 1
ATOM 9106 C CA . ARG B 1 538 ? -10.891 22.031 -12.352 1 81.06 538 ARG B CA 1
ATOM 9107 C C . ARG B 1 538 ? -11.766 23.109 -11.734 1 81.06 538 ARG B C 1
ATOM 9109 O O . ARG B 1 538 ? -12.555 22.844 -10.828 1 81.06 538 ARG B O 1
ATOM 9116 N N . LEU B 1 539 ? -11.641 24.281 -12.258 1 78.75 539 LEU B N 1
ATOM 9117 C CA . LEU B 1 539 ? -12.422 25.391 -11.734 1 78.75 539 LEU B CA 1
ATOM 9118 C C . LEU B 1 539 ? -13.906 25.203 -12.031 1 78.75 539 LEU B C 1
ATOM 9120 O O . LEU B 1 539 ? -14.758 25.5 -11.195 1 78.75 539 LEU B O 1
ATOM 9124 N N . GLN B 1 540 ? -14.148 24.656 -13.219 1 82.12 540 GLN B N 1
ATOM 9125 C CA . GLN B 1 540 ? -15.531 24.391 -13.586 1 82.12 540 GLN B CA 1
ATOM 9126 C C . GLN B 1 540 ? -16.125 23.281 -12.711 1 82.12 540 GLN B C 1
ATOM 9128 O O . GLN B 1 540 ? -17.266 23.391 -12.266 1 82.12 540 GLN B O 1
ATOM 9133 N N . ILE B 1 541 ? -15.383 22.328 -12.477 1 85 541 ILE B N 1
ATOM 9134 C CA . ILE B 1 541 ? -15.82 21.219 -11.633 1 85 541 ILE B CA 1
ATOM 9135 C C . ILE B 1 541 ? -16.078 21.719 -10.211 1 85 541 ILE B C 1
ATOM 9137 O O . ILE B 1 541 ? -17.062 21.328 -9.578 1 85 541 ILE B O 1
ATOM 9141 N N . SER B 1 542 ? -15.266 22.562 -9.75 1 83.44 542 SER B N 1
ATOM 9142 C CA . SER B 1 542 ? -15.414 23.109 -8.406 1 83.44 542 SER B CA 1
ATOM 9143 C C . SER B 1 542 ? -16.703 23.906 -8.281 1 83.44 542 SER B C 1
ATOM 9145 O O . SER B 1 542 ? -17.391 23.828 -7.262 1 83.44 542 SER B O 1
ATOM 9147 N N . LYS B 1 543 ? -17 24.609 -9.273 1 81 543 LYS B N 1
ATOM 9148 C CA . LYS B 1 543 ? -18.219 25.391 -9.266 1 81 543 LYS B CA 1
ATOM 9149 C C . LYS B 1 543 ? -19.453 24.5 -9.188 1 81 543 LYS B C 1
ATOM 9151 O O . LYS B 1 543 ? -20.391 24.781 -8.438 1 81 543 LYS B O 1
ATOM 9156 N N . LEU B 1 544 ? -19.391 23.453 -9.945 1 84.69 544 LEU B N 1
ATOM 9157 C CA . LEU B 1 544 ? -20.5 22.5 -9.938 1 84.69 544 LEU B CA 1
ATOM 9158 C C . LEU B 1 544 ? -20.609 21.797 -8.586 1 84.69 544 LEU B C 1
ATOM 9160 O O . LEU B 1 544 ? -21.703 21.578 -8.086 1 84.69 544 LEU B O 1
ATOM 9164 N N . TRP B 1 545 ? -19.484 21.5 -8.094 1 86.88 545 TRP B N 1
ATOM 9165 C CA . TRP B 1 545 ? -19.453 20.828 -6.793 1 86.88 545 TRP B CA 1
ATOM 9166 C C . TRP B 1 545 ? -20.016 21.719 -5.699 1 86.88 545 TRP B C 1
ATOM 9168 O O . TRP B 1 545 ? -20.797 21.281 -4.855 1 86.88 545 TRP B O 1
ATOM 9178 N N . VAL B 1 546 ? -19.672 22.969 -5.629 1 83.44 546 VAL B N 1
ATOM 9179 C CA . VAL B 1 546 ? -20.141 23.922 -4.629 1 83.44 546 VAL B CA 1
ATOM 9180 C C . VAL B 1 546 ? -21.641 24.109 -4.746 1 83.44 546 VAL B C 1
ATOM 9182 O O . VAL B 1 546 ? -22.359 24.141 -3.736 1 83.44 546 VAL B O 1
ATOM 9185 N N . ALA B 1 547 ? -22.094 24.141 -5.977 1 82.25 547 ALA B N 1
ATOM 9186 C CA . ALA B 1 547 ? -23.531 24.312 -6.207 1 82.25 547 ALA B CA 1
ATOM 9187 C C . ALA B 1 547 ? -24.312 23.109 -5.684 1 82.25 547 ALA B C 1
ATOM 9189 O O . ALA B 1 547 ? -25.422 23.266 -5.16 1 82.25 547 ALA B O 1
ATOM 9190 N N . ALA B 1 548 ? -23.734 22.016 -5.859 1 84.44 548 ALA B N 1
ATOM 9191 C CA . ALA B 1 548 ? -24.391 20.797 -5.418 1 84.44 548 ALA B CA 1
ATOM 9192 C C . ALA B 1 548 ? -24.344 20.656 -3.898 1 84.44 548 ALA B C 1
ATOM 9194 O O . ALA B 1 548 ? -25.312 20.219 -3.271 1 84.44 548 ALA B O 1
ATOM 9195 N N . ARG B 1 549 ? -23.312 21.094 -3.311 1 83.75 549 ARG B N 1
ATOM 9196 C CA . ARG B 1 549 ? -23.062 20.906 -1.887 1 83.75 549 ARG B CA 1
ATOM 9197 C C . ARG B 1 549 ? -23.781 21.969 -1.057 1 83.75 549 ARG B C 1
ATOM 9199 O O . ARG B 1 549 ? -24.203 21.703 0.074 1 83.75 549 ARG B O 1
ATOM 9206 N N . PHE B 1 550 ? -23.844 23.078 -1.63 1 83.12 550 PHE B N 1
ATOM 9207 C CA . PHE B 1 550 ? -24.469 24.203 -0.933 1 83.12 550 PHE B CA 1
ATOM 9208 C C . PHE B 1 550 ? -25.625 24.766 -1.744 1 83.12 550 PHE B C 1
ATOM 9210 O O . PHE B 1 550 ? -25.594 25.938 -2.158 1 83.12 550 PHE B O 1
ATOM 9217 N N . PRO B 1 551 ? -26.656 24 -1.836 1 75.19 551 PRO B N 1
ATOM 9218 C CA . PRO B 1 551 ? -27.75 24.422 -2.713 1 75.19 551 PRO B CA 1
ATOM 9219 C C . PRO B 1 551 ? -28.438 25.703 -2.234 1 75.19 551 PRO B C 1
ATOM 9221 O O . PRO B 1 551 ? -29 26.438 -3.043 1 75.19 551 PRO B O 1
ATOM 9224 N N . ASN B 1 552 ? -28.422 25.875 -0.946 1 71.19 552 ASN B N 1
ATOM 9225 C CA . ASN B 1 552 ? -29.109 27.031 -0.399 1 71.19 552 ASN B CA 1
ATOM 9226 C C . ASN B 1 552 ? -28.219 28.266 -0.375 1 71.19 552 ASN B C 1
ATOM 9228 O O . ASN B 1 552 ? -28.641 29.328 0.074 1 71.19 552 ASN B O 1
ATOM 9232 N N . TYR B 1 553 ? -27.078 27.922 -0.821 1 70.19 553 TYR B N 1
ATOM 9233 C CA . TYR B 1 553 ? -26.156 29.047 -0.881 1 70.19 553 TYR B CA 1
ATOM 9234 C C . TYR B 1 553 ? -26.281 29.797 -2.205 1 70.19 553 TYR B C 1
ATOM 9236 O O . TYR B 1 553 ? -26.156 29.188 -3.275 1 70.19 553 TYR B O 1
ATOM 9244 N N . ARG B 1 554 ? -27.172 30.812 -2.359 1 53.31 554 ARG B N 1
ATOM 9245 C CA . ARG B 1 554 ? -27.297 31.625 -3.562 1 53.31 554 ARG B CA 1
ATOM 9246 C C . ARG B 1 554 ? -26.094 32.531 -3.742 1 53.31 554 ARG B C 1
ATOM 9248 O O . ARG B 1 554 ? -25.781 33.344 -2.867 1 53.31 554 ARG B O 1
ATOM 9255 N N . GLY B 1 555 ? -25.188 31.984 -4.234 1 50.19 555 GLY B N 1
ATOM 9256 C CA . GLY B 1 555 ? -23.953 32.688 -4.516 1 50.19 555 GLY B CA 1
ATOM 9257 C C . GLY B 1 555 ? -24.172 34.094 -5.059 1 50.19 555 GLY B C 1
ATOM 9258 O O . GLY B 1 555 ? -25.234 34.375 -5.617 1 50.19 555 GLY B O 1
ATOM 9259 N N . GLY B 1 556 ? -23.781 35.188 -4.551 1 40.03 556 GLY B N 1
ATOM 9260 C CA . GLY B 1 556 ? -23.75 36.438 -5.289 1 40.03 556 GLY B CA 1
ATOM 9261 C C . GLY B 1 556 ? -23.344 36.281 -6.738 1 40.03 556 GLY B C 1
ATOM 9262 O O . GLY B 1 556 ? -22.25 35.781 -7.02 1 40.03 556 GLY B O 1
ATOM 9263 N N . ASP B 1 557 ? -24.266 35.812 -7.578 1 35.09 557 ASP B N 1
ATOM 9264 C CA . ASP B 1 557 ? -23.906 35.969 -8.984 1 35.09 557 ASP B CA 1
ATOM 9265 C C . ASP B 1 557 ? -23.25 37.312 -9.234 1 35.09 557 ASP B C 1
ATOM 9267 O O . ASP B 1 557 ? -23.891 38.375 -9.133 1 35.09 557 ASP B O 1
ATOM 9271 N N . GLY B 1 558 ? -22.203 37.969 -8.844 1 29.81 558 GLY B N 1
ATOM 9272 C CA . GLY B 1 558 ? -21.766 39 -9.773 1 29.81 558 GLY B CA 1
ATOM 9273 C C . GLY B 1 558 ? -21.828 38.562 -11.227 1 29.81 558 GLY B C 1
ATOM 9274 O O . GLY B 1 558 ? -21.312 37.5 -11.57 1 29.81 558 GLY B O 1
ATOM 9275 N N . SER B 1 559 ? -22.703 38.688 -12.211 1 30.33 559 SER B N 1
ATOM 9276 C CA . SER B 1 559 ? -22.125 39.531 -13.266 1 30.33 559 SER B CA 1
ATOM 9277 C C . SER B 1 559 ? -21.234 40.625 -12.695 1 30.33 559 SER B C 1
ATOM 9279 O O . SER B 1 559 ? -20.125 40.844 -13.188 1 30.33 559 SER B O 1
ATOM 9281 N N . ASN B 1 560 ? -21.891 41.906 -12.203 1 26.83 560 ASN B N 1
ATOM 9282 C CA . ASN B 1 560 ? -21.016 42.625 -11.258 1 26.83 560 ASN B CA 1
ATOM 9283 C C . ASN B 1 560 ? -20.875 41.844 -9.953 1 26.83 560 ASN B C 1
ATOM 9285 O O . ASN B 1 560 ? -21.844 41.25 -9.453 1 26.83 560 ASN B O 1
ATOM 9289 N N . GLY B 1 561 ? -20.031 40.969 -9.688 1 29.45 561 GLY B N 1
ATOM 9290 C CA . GLY B 1 561 ? -19.453 40.281 -8.539 1 29.45 561 GLY B CA 1
ATOM 9291 C C . GLY B 1 561 ? -19.969 40.812 -7.215 1 29.45 561 GLY B C 1
ATOM 9292 O O . GLY B 1 561 ? -19.312 40.656 -6.184 1 29.45 561 GLY B O 1
ATOM 9293 N N . GLU B 1 562 ? -20.875 41.75 -7.207 1 25.72 562 GLU B N 1
ATOM 9294 C CA . GLU B 1 562 ? -21.094 42.469 -5.949 1 25.72 562 GLU B CA 1
ATOM 9295 C C . GLU B 1 562 ? -21.797 41.594 -4.93 1 25.72 562 GLU B C 1
ATOM 9297 O O . GLU B 1 562 ? -22.766 40.875 -5.266 1 25.72 562 GLU B O 1
ATOM 9302 N N . TRP B 1 563 ? -21.109 41.281 -3.939 1 28.48 563 TRP B N 1
ATOM 9303 C CA . TRP B 1 563 ? -21.453 40.75 -2.625 1 28.48 563 TRP B CA 1
ATOM 9304 C C . TRP B 1 563 ? -22.672 41.469 -2.045 1 28.48 563 TRP B C 1
ATOM 9306 O O . TRP B 1 563 ? -22.703 42.688 -2.012 1 28.48 563 TRP B O 1
ATOM 9316 N N . GLN B 1 564 ? -23.906 41.188 -2.463 1 26.06 564 GLN B N 1
ATOM 9317 C CA . GLN B 1 564 ? -24.875 41.875 -1.63 1 26.06 564 GLN B CA 1
ATOM 9318 C C . GLN B 1 564 ? -24.828 41.375 -0.188 1 26.06 564 GLN B C 1
ATOM 9320 O O . GLN B 1 564 ? -24.891 40.188 0.061 1 26.06 564 GLN B O 1
ATOM 9325 N N . PRO B 1 565 ? -24.359 42.125 0.695 1 26.36 565 PRO B N 1
ATOM 9326 C CA . PRO B 1 565 ? -24.328 41.844 2.135 1 26.36 565 PRO B CA 1
ATOM 9327 C C . PRO B 1 565 ? -25.672 41.344 2.662 1 26.36 565 PRO B C 1
ATOM 9329 O O . PRO B 1 565 ? -26.734 41.75 2.164 1 26.36 565 PRO B O 1
ATOM 9332 N N . LEU B 1 566 ? -25.812 40.062 2.998 1 28.41 566 LEU B N 1
ATOM 9333 C CA . LEU B 1 566 ? -27.031 39.812 3.77 1 28.41 566 LEU B CA 1
ATOM 9334 C C . LEU B 1 566 ? -27.391 41.031 4.605 1 28.41 566 LEU B C 1
ATOM 9336 O O . LEU B 1 566 ? -26.516 41.625 5.246 1 28.41 566 LEU B O 1
ATOM 9340 N N . SER B 1 567 ? -28.25 41.875 4.18 1 24.23 567 SER B N 1
ATOM 9341 C CA . SER B 1 567 ? -28.75 43 4.98 1 24.23 567 SER B CA 1
ATOM 9342 C C . SER B 1 567 ? -28.875 42.594 6.449 1 24.23 567 SER B C 1
ATOM 9344 O O . SER B 1 567 ? -29.234 41.469 6.762 1 24.23 567 SER B O 1
ATOM 9346 N N . THR B 1 568 ? -28.234 43.25 7.391 1 26.44 568 THR B N 1
ATOM 9347 C CA . THR B 1 568 ? -28.25 43.281 8.852 1 26.44 568 THR B CA 1
ATOM 9348 C C . THR B 1 568 ? -29.656 43.031 9.375 1 26.44 568 THR B C 1
ATOM 9350 O O . THR B 1 568 ? -29.844 42.812 10.578 1 26.44 568 THR B O 1
ATOM 9353 N N . GLY B 1 569 ? -30.766 43.562 8.859 1 24.47 569 GLY B N 1
ATOM 9354 C CA . GLY B 1 569 ? -32.031 43.719 9.578 1 24.47 569 GLY B CA 1
ATOM 9355 C C . GLY B 1 569 ? -32.719 42.406 9.789 1 24.47 569 GLY B C 1
ATOM 9356 O O . GLY B 1 569 ? -33.656 42.312 10.602 1 24.47 569 GLY B O 1
ATOM 9357 N N . ASP B 1 570 ? -32.969 41.531 8.82 1 26.03 570 ASP B N 1
ATOM 9358 C CA . ASP B 1 570 ? -33.875 40.438 9.078 1 26.03 570 ASP B CA 1
ATOM 9359 C C . ASP B 1 570 ? -33.219 39.344 9.906 1 26.03 570 ASP B C 1
ATOM 9361 O O . ASP B 1 570 ? -32.094 38.938 9.617 1 26.03 570 ASP B O 1
ATOM 9365 N N . GLY B 1 571 ? -33.469 39.25 11.273 1 25 571 GLY B N 1
ATOM 9366 C CA . GLY B 1 571 ? -33 38.5 12.414 1 25 571 GLY B CA 1
ATOM 9367 C C . GLY B 1 571 ? -32.656 37.062 12.078 1 25 571 GLY B C 1
ATOM 9368 O O . GLY B 1 571 ? -33.531 36.281 11.688 1 25 571 GLY B O 1
ATOM 9369 N N . LEU B 1 572 ? -31.578 36.906 11.375 1 29.08 572 LEU B N 1
ATOM 9370 C CA . LEU B 1 572 ? -31.109 35.531 11.133 1 29.08 572 LEU B CA 1
ATOM 9371 C C . LEU B 1 572 ? -31.375 34.656 12.344 1 29.08 572 LEU B C 1
ATOM 9373 O O . LEU B 1 572 ? -31.188 33.438 12.281 1 29.08 572 LEU B O 1
ATOM 9377 N N . PHE B 1 573 ? -31.281 35.312 13.492 1 26.66 573 PHE B N 1
ATOM 9378 C CA . PHE B 1 573 ? -31.453 34.625 14.758 1 26.66 573 PHE B CA 1
ATOM 9379 C C . PHE B 1 573 ? -32.938 34.406 15.07 1 26.66 573 PHE B C 1
ATOM 9381 O O . PHE B 1 573 ? -33.625 35.344 15.422 1 26.66 573 PHE B O 1
ATOM 9388 N N . ALA B 1 574 ? -33.719 33.906 14.273 1 25.53 574 ALA B N 1
ATOM 9389 C CA . ALA B 1 574 ? -35.031 33.562 14.789 1 25.53 574 ALA B CA 1
ATOM 9390 C C . ALA B 1 574 ? -34.938 32.562 15.945 1 25.53 574 ALA B C 1
ATOM 9392 O O . ALA B 1 574 ? -34.312 31.516 15.812 1 25.53 574 ALA B O 1
ATOM 9393 N N . ILE B 1 575 ? -34.812 33 17.172 1 23.67 575 ILE B N 1
ATOM 9394 C CA . ILE B 1 575 ? -35 32.156 18.359 1 23.67 575 ILE B CA 1
ATOM 9395 C C . ILE B 1 575 ? -36.344 31.391 18.25 1 23.67 575 ILE B C 1
ATOM 9397 O O . ILE B 1 575 ? -37.406 32 18.266 1 23.67 575 ILE B O 1
ATOM 9401 N N . ASN B 1 576 ? -36.531 30.484 17.422 1 25.75 576 ASN B N 1
ATOM 9402 C CA . ASN B 1 576 ? -37.719 29.688 17.688 1 25.75 576 ASN B CA 1
ATOM 9403 C C . ASN B 1 576 ? -37.906 29.469 19.188 1 25.75 576 ASN B C 1
ATOM 9405 O O . ASN B 1 576 ? -36.969 29.516 19.953 1 25.75 576 ASN B O 1
ATOM 9409 N N . ASP B 1 577 ? -39.031 29.719 19.703 1 23.53 577 ASP B N 1
ATOM 9410 C CA . ASP B 1 577 ? -39.469 29.391 21.062 1 23.53 577 ASP B CA 1
ATOM 9411 C C . ASP B 1 577 ? -38.906 28.031 21.5 1 23.53 577 ASP B C 1
ATOM 9413 O O . ASP B 1 577 ? -39.219 27 20.891 1 23.53 577 ASP B O 1
ATOM 9417 N N . LEU B 1 578 ? -37.688 27.969 21.969 1 27.33 578 LEU B N 1
ATOM 9418 C CA . LEU B 1 578 ? -36.969 26.828 22.547 1 27.33 578 LEU B CA 1
ATOM 9419 C C . LEU B 1 578 ? -37.844 26.109 23.562 1 27.33 578 LEU B C 1
ATOM 9421 O O . LEU B 1 578 ? -37.625 26.25 24.781 1 27.33 578 LEU B O 1
ATOM 9425 N N . GLY B 1 579 ? -39.156 26.172 23.5 1 22.81 579 GLY B N 1
ATOM 9426 C CA . GLY B 1 579 ? -39.875 25.297 24.406 1 22.81 579 GLY B CA 1
ATOM 9427 C C . GLY B 1 579 ? -39.406 23.859 24.328 1 22.81 579 GLY B C 1
ATOM 9428 O O . GLY B 1 579 ? -39.344 23.281 23.25 1 22.81 579 GLY B O 1
ATOM 9429 N N . PHE B 1 580 ? -38.531 23.469 25.219 1 24.47 580 PHE B N 1
ATOM 9430 C CA . PHE B 1 580 ? -38.031 22.125 25.516 1 24.47 580 PHE B CA 1
ATOM 9431 C C . PHE B 1 580 ? -39.188 21.141 25.609 1 24.47 580 PHE B C 1
ATOM 9433 O O . PHE B 1 580 ? -39.156 20.234 26.453 1 24.47 580 PHE B O 1
ATOM 9440 N N . ASP B 1 581 ? -40.375 21.406 25.156 1 22.05 581 ASP B N 1
ATOM 9441 C CA . ASP B 1 581 ? -41.219 20.266 25.484 1 22.05 581 ASP B CA 1
ATOM 9442 C C . ASP B 1 581 ? -40.812 19.016 24.734 1 22.05 581 ASP B C 1
ATOM 9444 O O . ASP B 1 581 ? -40.438 19.078 23.562 1 22.05 581 ASP B O 1
ATOM 9448 N N . SER B 1 582 ? -40.594 17.812 25.453 1 21.97 582 SER B N 1
ATOM 9449 C CA . SER B 1 582 ? -40.062 16.469 25.281 1 21.97 582 SER B CA 1
ATOM 9450 C C . SER B 1 582 ? -40.75 15.742 24.125 1 21.97 582 SER B C 1
ATOM 9452 O O . SER B 1 582 ? -40.156 14.852 23.516 1 21.97 582 SER B O 1
ATOM 9454 N N . ASP B 1 583 ? -42.031 15.812 23.828 1 21.67 583 ASP B N 1
ATOM 9455 C CA . ASP B 1 583 ? -42.656 14.516 23.562 1 21.67 583 ASP B CA 1
ATOM 9456 C C . ASP B 1 583 ? -42.531 14.156 22.078 1 21.67 583 ASP B C 1
ATOM 9458 O O . ASP B 1 583 ? -43.25 13.266 21.594 1 21.67 583 ASP B O 1
ATOM 9462 N N . SER B 1 584 ? -42.156 15.047 21.203 1 21.34 584 SER B N 1
ATOM 9463 C CA . SER B 1 584 ? -42.656 14.555 19.922 1 21.34 584 SER B CA 1
ATOM 9464 C C . SER B 1 584 ? -41.812 13.383 19.438 1 21.34 584 SER B C 1
ATOM 9466 O O . SER B 1 584 ? -40.562 13.469 19.375 1 21.34 584 SER B O 1
ATOM 9468 N N . GLU B 1 585 ? -42.312 12.133 19.531 1 21.75 585 GLU B N 1
ATOM 9469 C CA . GLU B 1 585 ? -41.906 10.797 19.125 1 21.75 585 GLU B CA 1
ATOM 9470 C C . GLU B 1 585 ? -41.656 10.742 17.609 1 21.75 585 GLU B C 1
ATOM 9472 O O . GLU B 1 585 ? -42.594 10.484 16.844 1 21.75 585 GLU B O 1
ATOM 9477 N N . GLY B 1 586 ? -41.281 11.781 16.953 1 21.7 586 GLY B N 1
ATOM 9478 C CA . GLY B 1 586 ? -41.281 11.477 15.531 1 21.7 586 GLY B CA 1
ATOM 9479 C C . GLY B 1 586 ? -40.344 10.352 15.172 1 21.7 586 GLY B C 1
ATOM 9480 O O . GLY B 1 586 ? -39.188 10.32 15.648 1 21.7 586 GLY B O 1
ATOM 9481 N N . GLU B 1 587 ? -40.812 9.18 14.93 1 20.73 587 GLU B N 1
ATOM 9482 C CA . GLU B 1 587 ? -40.219 7.953 14.406 1 20.73 587 GLU B CA 1
ATOM 9483 C C . GLU B 1 587 ? -39.406 8.227 13.141 1 20.73 587 GLU B C 1
ATOM 9485 O O . GLU B 1 587 ? -40 8.5 12.086 1 20.73 587 GLU B O 1
ATOM 9490 N N . ARG B 1 588 ? -38.469 9.047 13.156 1 24.17 588 ARG B N 1
ATOM 9491 C CA . ARG B 1 588 ? -37.688 9.039 11.914 1 24.17 588 ARG B CA 1
ATOM 9492 C C . ARG B 1 588 ? -37.219 7.629 11.57 1 24.17 588 ARG B C 1
ATOM 9494 O O . ARG B 1 588 ? -36.781 6.887 12.461 1 24.17 588 ARG B O 1
ATOM 9501 N N . GLU B 1 589 ? -37.844 7.094 10.602 1 21.78 589 GLU B N 1
ATOM 9502 C CA . GLU B 1 589 ? -37.344 5.871 9.977 1 21.78 589 GLU B CA 1
ATOM 9503 C C . GLU B 1 589 ? -35.844 5.922 9.789 1 21.78 589 GLU B C 1
ATOM 9505 O O . GLU B 1 589 ? -35.312 6.887 9.234 1 21.78 589 GLU B O 1
ATOM 9510 N N . ARG B 1 590 ? -35.156 5.426 10.742 1 22.61 590 ARG B N 1
ATOM 9511 C CA . ARG B 1 590 ? -33.719 5.105 10.664 1 22.61 590 ARG B CA 1
ATOM 9512 C C . ARG B 1 590 ? -33.375 4.555 9.297 1 22.61 590 ARG B C 1
ATOM 9514 O O . ARG B 1 590 ? -33.844 3.494 8.891 1 22.61 590 ARG B O 1
ATOM 9521 N N . ASP B 1 591 ? -33.219 5.449 8.398 1 22.11 591 ASP B N 1
ATOM 9522 C CA . ASP B 1 591 ? -32.594 4.902 7.195 1 22.11 591 ASP B CA 1
ATOM 9523 C C . ASP B 1 591 ? -31.406 4.02 7.547 1 22.11 591 ASP B C 1
ATOM 9525 O O . ASP B 1 591 ? -30.438 4.496 8.125 1 22.11 591 ASP B O 1
ATOM 9529 N N . GLU B 1 592 ? -31.703 2.777 8.055 1 23.36 592 GLU B N 1
ATOM 9530 C CA . GLU B 1 592 ? -30.891 1.632 8.445 1 23.36 592 GLU B CA 1
ATOM 9531 C C . GLU B 1 592 ? -29.594 1.564 7.621 1 23.36 592 GLU B C 1
ATOM 9533 O O . GLU B 1 592 ? -28.516 1.341 8.164 1 23.36 592 GLU B O 1
ATOM 9538 N N . THR B 1 593 ? -29.781 1.115 6.387 1 23.56 593 THR B N 1
ATOM 9539 C CA . THR B 1 593 ? -28.875 0.113 5.836 1 23.56 593 THR B CA 1
ATOM 9540 C C . THR B 1 593 ? -27.516 0.729 5.512 1 23.56 593 THR B C 1
ATOM 9542 O O . THR B 1 593 ? -27.359 1.408 4.492 1 23.56 593 THR B O 1
ATOM 9545 N N . TRP B 1 594 ? -27 1.459 6.438 1 24.3 594 TRP B N 1
ATOM 9546 C CA . TRP B 1 594 ? -25.641 1.834 6.062 1 24.3 594 TRP B CA 1
ATOM 9547 C C . TRP B 1 594 ? -24.828 0.604 5.684 1 24.3 594 TRP B C 1
ATOM 9549 O O . TRP B 1 594 ? -24.547 -0.252 6.527 1 24.3 594 TRP B O 1
ATOM 9559 N N . SER B 1 595 ? -25.203 -0.08 4.727 1 25.75 595 SER B N 1
ATOM 9560 C CA . SER B 1 595 ? -24.328 -1.108 4.188 1 25.75 595 SER B CA 1
ATOM 9561 C C . SER B 1 595 ? -22.875 -0.642 4.18 1 25.75 595 SER B C 1
ATOM 9563 O O . SER B 1 595 ? -22.562 0.462 3.719 1 25.75 595 SER B O 1
ATOM 9565 N N . VAL B 1 596 ? -22.188 -0.784 5.273 1 31.5 596 VAL B N 1
ATOM 9566 C CA . VAL B 1 596 ? -20.734 -0.688 5.145 1 31.5 596 VAL B CA 1
ATOM 9567 C C . VAL B 1 596 ? -20.312 -1.085 3.73 1 31.5 596 VAL B C 1
ATOM 9569 O O . VAL B 1 596 ? -20.344 -2.266 3.375 1 31.5 596 VAL B O 1
ATOM 9572 N N . GLY B 1 597 ? -20.906 -0.521 2.805 1 32.44 597 GLY B N 1
ATOM 9573 C CA . GLY B 1 597 ? -20.641 -0.717 1.388 1 32.44 597 GLY B CA 1
ATOM 9574 C C . GLY B 1 597 ? -19.172 -0.941 1.082 1 32.44 597 GLY B C 1
ATOM 9575 O O . GLY B 1 597 ? -18.297 -0.435 1.793 1 32.44 597 GLY B O 1
ATOM 9576 N N . ARG B 1 598 ? -18.844 -2.049 0.617 1 41.72 598 ARG B N 1
ATOM 9577 C CA . ARG B 1 598 ? -17.578 -2.277 -0.095 1 41.72 598 ARG B CA 1
ATOM 9578 C C . ARG B 1 598 ? -17.125 -1.013 -0.81 1 41.72 598 ARG B C 1
ATOM 9580 O O . ARG B 1 598 ? -17.844 -0.458 -1.636 1 41.72 598 ARG B O 1
ATOM 9587 N N . ASP B 1 599 ? -16.391 -0.119 -0.138 1 49.5 599 ASP B N 1
ATOM 9588 C CA . ASP B 1 599 ? -15.938 1.176 -0.638 1 49.5 599 ASP B CA 1
ATOM 9589 C C . ASP B 1 599 ? -15.289 1.037 -2.014 1 49.5 599 ASP B C 1
ATOM 9591 O O . ASP B 1 599 ? -14.078 0.84 -2.119 1 49.5 599 ASP B O 1
ATOM 9595 N N . ASP B 1 600 ? -16.031 0.513 -2.949 1 59.25 600 ASP B N 1
ATOM 9596 C CA . ASP B 1 600 ? -15.578 0.612 -4.336 1 59.25 600 ASP B CA 1
ATOM 9597 C C . ASP B 1 600 ? -15.234 2.055 -4.703 1 59.25 600 ASP B C 1
ATOM 9599 O O . ASP B 1 600 ? -15.68 2.992 -4.031 1 59.25 600 ASP B O 1
ATOM 9603 N N . TRP B 1 601 ? -14.156 2.066 -5.469 1 69.38 601 TRP B N 1
ATOM 9604 C CA . TRP B 1 601 ? -13.891 3.414 -5.965 1 69.38 601 TRP B CA 1
ATOM 9605 C C . TRP B 1 601 ? -15.172 4.055 -6.5 1 69.38 601 TRP B C 1
ATOM 9607 O O . TRP B 1 601 ? -16.062 3.359 -6.977 1 69.38 601 TRP B O 1
#

InterPro domains:
  IPR036188 FAD/NAD(P)-binding domain superfamily [G3DSA:3.50.50.60] (35-518)
  IPR036188 FAD/NAD(P)-binding domain superfamily [G3DSA:3.50.50.60] (263-384)
  IPR036188 FAD/NAD(P)-binding domain superfamily [SSF51905] (36-333)
  IPR050346 Flavin-containing monooxygenases-like [PTHR23023] (36-548)

Secondary structure (DSSP, 8-state):
---------------TTGGGGS---S-B---SS---EEEEE--SHHHHHHHHHHHTSTT-EEEEE-SSSSS-GGG---TT-PPPPPPSSPPPTTTSS----PPPTTPPSSEEEEEES--HHHHHHHHHHHH---S--TTPBPSS-GGGS-BTTBPPPTT--SS-BHHHHHHHHHHHHHHTT-STTS--TTEESSEEEEEEEEEEEEEE-TTT--EEEEEEEEEEEEEEEEEEETTEEEEEEEEEEESEEEE-S-S-SEE-----TTHHHHHHH-TTTEEEGGG---GGGGTT-EEEEE--SHHHHHHHHHHTTTSSEEEEE------GGGHHHHHHHHTTS-TTSEEE--EEEEPPPSSSSGGG-EEEETTS-EEE--SEEEE---EE---TT-GGGB-TTS-TT-------SSTTS--SPPPSBSSSSS--SEETTTEESS-TTEEE-S--BSS-HHHHHHHHHHHHHHHHTTSS--B-HHHHHHHHHHHHTT--STTTTB--HHHHHHHHHHHHHHHHHHHHHH--PPPPPPPTHHHHHHHHHHHHH-TT-----STT-------TTS-S-----------------------------/---------------TTGGGGS---S-B---SS---EEEEE--SHHHHHHHHHHHTSTT-EEEEE-SSSSS-GGG---TT-PPPPPPSSPPPTTTSS----PPPTTPPSSEEEEEES--HHHHHHHHHHHH---S--TTPBPSS-GGGS-BTTBPPPTT--SS-BHHHHHHHHHHHHHHTT-STTS--TTEESSEEEEEEEEEEEEEE-TTT--EEEEEEEEEEEEEEEEEEETTEEEEEEEEEEESEEEE-S-S-SEE-----TTHHHHHHH-TTTEEEGGG---GGGGTT-EEEEE--SHHHHHHHHHHTTTSSEEEEE------TTSHHHHHHHHTTS-TTSEEE--EEEEPPPSSSSGGG-EEEETTS-EEE--SEEEE---EE---TT-GGGB-TTS-TT-------SSTTS--SPPPSBSSSSS--SEETTTEESS-TTEEE-S-SBSS-HHHHHHHHHHHHHHHHHTSS-PBPHHHHHHHHHHHHTT--STTTTB--HHHHHHHHHHHHHHHHHHHHHH--PPPPPPPTHHHHHHHHHHHHH-TT------TT-------S-S-S-----------------------------

Foldseek 3Di:
DDPPPPPPPPPPPPPVVVPQQPPFDPFFDDDQEAFAEEEEEAQALLSLLLLVLLVVDPRHQAAYEALALWGHQLLDDDQPDFAAFQAPAADFLLALLHAFDDDDPPDDPFDKDKFFQAALVVLSVVNCRSNAFHLDADFAWDPFFVVLVAFPVDGDDPPDDRTGGSVSSRVRSQVSCVVSLNTSPSPDRRYDYSKHFRAKDWDWDWDADPPPRDIDTGTDFIKTWMWHWADPDSRMIMITIHIDTGHFYEYANAFQRGDHNDNAAPVNVLCVQCVPQEHESSRDYALLVQAQFAEEEEEQADSRLVSQQRNVPGYNAAEYEYEPDPPPPCPQRSVLSNLSRDPRYAYHYAWRHKDDAPDDDQQRTWTAHPVGDIDGGGRHYYYHPGGFNHDSNYSVQEAQPDDQLDWDPCDDPDPPSSPDRHHQYYRRLHGACDQLQFARLVHRSYTYAQRAPQHSRNQLSNLSSNLNSCCSSVLATHHDSVVSVVSRVVLCVVPGGNCSRYQHDVNSLVSSVSSQVRSQVSCVVRNDDHDDDDDPCSVVSRVVVSCVSRVSSPQQPPPVSDPPDPPPPDPPNPPPPPPPPPDDPPPPPPPPPPPPPPPDD/DDPPPPPPPPPPPPPVCVVQQPPFDPFFDDDQEAFAEEEEEAQALLSLLLLVLLVVDPRHQAAYEALALWGHQLLDDDQPDFAAFQAPAADFLLALLHAFDDDDPPDDPFDKDKDFQAALVVLSVVNCRSNAFHLDADFAWDPFFVVLVAFPVDGDDPPDDRTGGSVSSRVRSQVSCVVSLNTSPSPDRRYDYSKHFRAKDWDWDWDADPPPRDIDTGTDFIKTWMWHWADPDSRMIMITIHIDTGHFYEYANAFQRGDHNDNAAPVNVLCVQPVPQEHESSRDYALLVQAQFEEEEEEQADSRLVSQQRNVPGYNAAEYEYEPDPPPPCPQRSVLSNLSRDPRYAYHYHWRHKDDAPDDDQQRTWTAHPVGDIDGGGRHYYYHPGGFNHDSNYSVQEAQPDDQLDWDPCDDPDPPSNPDRHHQYYRRLHGACDQLQFARLVHRSYTYAQRAPQHSRNQLSNLSSNLNSCCSSVLATHHDSVVSVVSRVVLCVVPGGNCSRYQHDVNSLVSSVSSQVRSQVSCVVRNDDHDDDDDPCSVVSRVVVSCVSRVSSPQPPPCPNDDPPPPPPDPPRPPDPPPPPPDDPPPPPPPPDPPPPPPDD

Sequence (1202 aa):
MRSLVLTVLILSSIDPFEDITAPHEASSYTFKWPIHRVAIIGAGAGGLIAYDQFSRLNNFYVRLFERDSMPGGNWHYTANETSPNAPVPNFPTSKADFEPDLPPDGVKLPYEKSFEGVEEQRVLEVKIDQRAPKPIWERLGATGPRSYQEFRALPWPEQTPIDINRTHLQRYVRTFASFLSLNSNDNNPDVSYDTRVERVTKRYNITTSTENGQQTKTEAGWTLLLRQFTQTGNNSYKIRWREEHFDAIVVASGRFNAPNTPDIPGLSQWASLYPHLISHSRQYRRPEEFANQSVLVIGGSVSGTEIAEELDGVAGKVILSVRDSEDSAHTPPRKMHLSRVPRNVSIVPEIKSFHPFTAPGITSGKVELFNGTILHGFDRIILATGYRYSFPFLPQYINTSLRANETIPIQGTDAKSTQRQQPLITDGTHIRSLHLDIFYIEEPTIGFINMNTGIETFLYSEFTSAALSKVWAGQAKLPSSDFMWARHWERVGKGYGRTFMAYGVEKQAAITKYLVGWLNQDAVKYGGYQLNLPSDNRLQISKLWVAARFPNYRGGDGSNGEWQPLSTGDGLFAINDLGFDSDSEGERERDETWSVGRDDWMRSLVLTVLILSSIDPFEDITAPHEASSYTFKWPIHRVAIIGAGAGGLIAYDQFSRLNNFYVRLFERDSMPGGNWHYTANETSPNAPVPNFPTSKADFEPDLPPDGVKLPYEKSFEGVEEQRVLEVKIDQRAPKPIWERLGATGPRSYQEFRALPWPEQTPIDINRTHLQRYVRTFASFLSLNSNDNNPDVSYDTRVERVTKRYNITTSTENGQQTKTEAGWTLLLRQFTQTGNNSYKIRWREEHFDAIVVASGRFNAPNTPDIPGLSQWASLYPHLISHSRQYRRPEEFANQSVLVIGGSVSGTEIAEELDGVAGKVILSVRDSEDSAHTPPRKMHLSRVPRNVSIVPEIKSFHPFTAPGITSGKVELFNGTILHGFDRIILATGYRYSFPFLPQYINTSLRANETIPIQGTDAKSTQRQQPLITDGTHIRSLHLDIFYIEEPTIGFINMNTGIETFLYSEFTSAALSKVWAGQAKLPSSDFMWARHWERVGKGYGRTFMAYGVEKQAAITKYLVGWLNQDAVKYGGYQLNLPSDNRLQISKLWVAARFPNYRGGDGSNGEWQPLSTGDGLFAINDLGFDSDSEGERERDETWSVGRDDW

Solvent-accessible surface area (backbone atoms only — not comparable to full-atom values): 66782 Å² total; per-residue (Å²): 139,83,83,80,80,77,78,77,79,75,73,75,72,73,58,86,65,54,76,77,66,57,78,75,68,98,55,60,51,76,75,85,59,83,52,38,34,35,37,31,36,20,41,15,66,41,21,49,40,31,49,55,44,39,65,73,40,94,64,54,49,62,38,34,34,18,32,31,74,55,54,26,51,61,40,53,78,60,92,85,62,80,52,80,73,67,58,62,40,55,57,60,30,66,40,35,49,44,70,68,78,74,77,69,86,89,64,66,77,67,38,74,49,77,45,71,84,42,55,49,66,54,53,50,49,52,52,47,62,54,42,45,62,42,66,47,40,76,81,38,61,54,96,52,40,40,81,40,63,30,50,85,87,55,66,75,58,85,71,42,58,55,79,38,34,45,68,56,48,29,39,51,43,40,17,50,28,21,64,69,43,58,26,68,86,55,76,34,88,45,47,39,61,23,20,34,72,37,32,55,41,84,29,67,43,79,46,66,38,86,85,77,61,50,74,46,79,41,76,63,32,34,34,36,36,33,39,32,59,42,78,69,42,73,33,27,33,35,42,37,38,37,73,52,77,25,38,29,39,36,45,18,71,61,50,66,56,10,71,36,28,74,80,47,48,44,46,42,58,50,38,71,74,37,55,92,40,41,36,40,50,51,64,46,51,61,43,76,82,41,52,67,28,27,34,39,31,36,28,44,42,68,66,21,27,51,49,52,41,57,28,55,91,42,27,63,39,44,36,38,25,26,70,83,65,83,54,70,85,62,38,60,66,29,50,43,35,51,47,58,41,49,84,82,46,44,60,43,63,35,75,51,34,35,52,80,70,87,50,84,60,68,42,58,29,41,36,30,27,70,87,64,53,75,44,67,56,35,64,34,36,35,40,26,55,57,54,23,44,45,56,39,27,42,54,93,36,48,37,74,86,35,52,72,77,58,73,79,78,66,57,65,94,55,89,76,49,62,70,71,83,74,44,37,31,29,66,7,59,41,79,42,64,36,40,96,69,31,28,28,62,92,46,66,48,37,32,44,39,58,74,53,42,61,61,44,52,44,51,54,21,47,57,54,27,40,50,53,39,32,37,55,68,57,22,26,79,50,58,25,62,67,55,43,50,52,54,42,51,58,52,45,72,74,44,62,36,73,60,61,42,48,50,33,71,65,51,44,52,52,50,49,51,46,51,42,52,52,43,32,56,27,10,72,73,56,41,70,75,72,69,77,79,78,73,71,65,51,61,57,51,44,52,54,47,48,50,67,71,28,66,71,41,75,66,62,57,51,85,78,56,60,64,70,64,78,66,83,74,71,62,84,55,65,72,64,83,78,69,79,72,82,73,81,75,73,76,69,77,69,84,64,80,68,60,83,57,78,81,63,98,137,85,82,78,80,78,78,74,77,75,73,74,71,70,57,85,66,57,75,79,66,59,78,74,69,99,54,61,52,77,77,88,58,82,54,38,33,35,38,29,36,21,41,15,67,42,21,49,40,31,50,55,43,38,64,74,40,94,63,53,50,62,38,35,34,19,31,32,74,57,54,25,50,61,40,53,79,62,92,84,63,80,52,79,72,68,57,62,39,54,60,59,32,66,38,35,50,46,69,68,77,74,78,69,86,87,64,66,76,67,37,74,48,77,45,72,84,41,55,48,67,54,53,50,49,52,52,48,61,54,45,46,63,42,68,48,38,78,82,37,60,53,97,52,42,40,81,41,63,31,50,85,89,56,67,76,58,85,71,43,59,56,80,39,34,45,69,57,47,30,39,52,44,41,17,51,28,22,64,69,43,58,26,69,86,56,76,35,88,44,46,40,59,22,20,34,72,37,33,56,42,84,28,68,43,78,46,64,39,87,85,79,62,49,73,46,80,40,76,63,31,33,36,37,36,34,37,32,61,44,78,69,42,74,34,27,36,35,44,36,38,37,72,51,76,26,37,29,39,36,45,18,70,61,50,66,54,10,70,36,29,75,81,46,49,45,45,40,57,52,37,70,76,36,53,90,40,41,38,41,50,51,64,46,51,60,44,76,84,40,52,67,29,28,34,40,30,36,26,43,43,69,65,22,28,52,49,51,41,57,28,56,89,42,27,62,40,44,36,37,26,27,70,83,66,82,57,72,83,61,40,59,65,29,51,44,36,49,47,58,42,49,85,83,46,44,61,43,62,36,74,50,34,34,51,79,71,86,49,84,60,68,41,58,29,41,37,29,27,71,88,64,52,74,44,69,55,34,64,33,37,36,40,26,54,58,52,23,45,46,57,40,28,41,55,91,35,48,38,73,86,35,52,70,78,58,72,80,78,67,59,62,94,55,90,76,48,64,70,70,83,76,45,37,30,29,67,6,60,39,80,42,64,36,39,94,69,30,29,29,63,92,47,64,49,35,31,43,39,59,72,55,42,61,62,43,52,42,50,52,22,48,57,52,27,40,50,52,40,32,36,54,69,56,20,27,79,49,56,24,64,67,54,44,49,53,54,42,51,59,53,44,72,75,43,64,38,74,59,58,43,48,52,32,70,66,52,43,51,52,50,50,52,46,50,42,51,54,42,32,56,27,10,72,74,57,40,67,75,72,70,77,79,79,74,72,66,51,62,59,51,45,52,55,47,50,48,69,70,29,68,71,42,76,66,61,69,32,92,74,66,56,70,70,68,79,68,86,75,71,65,82,56,64,75,65,82,78,68,78,76,80,74,80,75,72,76,69,77,68,83,64,81,69,60,82,57,80,82,62,96

Nearest PDB structures (foldseek):
  1vqw-assembly1_B  TM=8.727E-01  e=6.208E-34  Schizosaccharomyces pombe
  7d4k-assembly1_B  TM=7.910E-01  e=2.728E-25  Candidatus Pelagibacter sp. HTCC7211
  3r9u-assembly1_A  TM=6.166E-01  e=5.837E-11  Campylobacter jejuni
  3f8p-assembly2_D  TM=4.795E-01  e=3.638E-10  Saccharolobus solfataricus
  4zn0-assembly2_D  TM=5.529E-01  e=1.296E-06  Methanosarcina mazei Go1